Protein AF-0000000068241552 (afdb_homodimer)

pLDDT: mean 83.49, std 14.21, range [24.75, 98.62]

Nearest PDB structures (foldseek):
  8eea-assembly1_E  TM=7.775E-01  e=1.027E-24  Escherichia coli
  8eea-assembly1_F  TM=7.268E-01  e=2.045E-23  Escherichia coli
  8ee4-assembly1_D  TM=7.619E-01  e=1.654E-21  Escherichia coli
  8sux-assembly1_A  TM=8.038E-01  e=1.633E-20  Escherichia coli
  8ee4-assembly1_F  TM=7.574E-01  e=4.624E-21  Escherichia coli

Foldseek 3Di:
DPPPPDQDPVLVVLVVVLVVLDLLSLQVNLVCLCVCPRHHNDNVSSLVSLVSNLVQQLPKFKDWAKKWKDQFALANTEIDGAFPAQFFAEEEDPPLCLVVVLVLVLQLLLLLLVCLLPPPDPDTDDDLNRGHPPDPQQKIKMKTWMDINNPDIFIWIDMDHDPPGPDDDDIDCPRSNSVSVSQNVSCVSVVNQGFDAQEAEAEPCLLPQDDPVVLVVLLVVDQDDLQDLSLLSPCRHPSPCLQSSLSNNLVVLQVLLVVLVVQLDCPPVNLVVLCVPDVDPVVSVVVNVVSNDVSPDDPRVVVNVLSVVLLVLLQVLLCLLVVQWRDWDFDPPPHTFIWTQGPNDIGTLSPDASVSNSSSSVRSSLSSSLCSRRVNDPRSLQGHYEYEYEAQCPPHDLVSLQCVVVSSCVSRVRYRYYYYHPALNNQQQDFQSSYWYWDDDPSHTYTDGDPDTNHPHDSQSSCVVRVHHPDDPLDDPVLVVLVVVLLVCLLLVNCPPPVSVVSQVVNCVSVDDDDPVSSVVSNVNNVVVVVVDDVPPPPD/DPPPPDQDPVLVVLVVVLVVLDLLSLQVNLVCLCVCPRHHNDNVSSVVSLVSNLVQQLPKFKDWAKKWKDQFALANTEIDGAFPAQFFAEEEDPPLCLVVVLVLVLQLLLLLLVCLLPPPDPDTDDDQNRGHPPDPQQKIKMKTWMDINNPDIFIWIDMDHDPPGPDDDDIDCVRSSSVSVSQNVSCVSVVNQGFDAQEAEAEPCLLPQDDPVVLVVLLVVDQDDLQDLSLLSPCRHPSPCLQSSLSNNLVVLQVLLVVLVVQQDCDPVNLVVLVVPDVDPVVSVVVNVVSNVVSPDDPRVVVNVLSVVLLVLLQVLLCLLVVQWRDWDFDPPPHTFIWTQGPNDIDTLSPDASVSNSSSSVRSSLSSSLCSRRVNDPRSLQGHYEYEYEAQCPPHDLVSLQCVVVSSCVSRVRYRYYYYHPALNNQQQDFQSSYWYWDDDPSHTYTDGDPDTNHPHDSQSSCVVNVHHPDDPLDDPVLVVLVVVLLVCLLLVNCPPPVSVVSQVVNVVSVDDDDPVSSVVSNVNNVVVVVVDDPPPPPD

Secondary structure (DSSP, 8-state):
--------HHHHHHHHHHHTT-HHHHHHHHHHHHH-SSS---HHHHHHHHHHHHHHHHTPPEEEEEEEEEEETTEEEEEEE--SSSEEEEE-STTSSHHHHHHHHHHHHHHHHHHHHSTT-------GGGB-TT-SSSEEEEEEEEEETTTEEEEEEEEEE-TT-SSPPPPB-HHHHHHHHHHHHHHHHTTT-SPPPEEEEE-GGGG----HHHHHHHHHH----TT-GGGGTTTTT-STTHHHHHHHHHHHHHHHHHHHHHHHS--HHHHHHHHHH---HHHHHHHHHHHHHHHH-SSHHHHHHHHHHHHHHHHHHHHHHSTTEEEEEEE-SSS-EEEEEETTEEEEGGGS-HHHHHHHHHHHHHHHHHHHH-TTSSSGGG--EEEEES-TTTT--HHHHTTHHHHHHHHSTTEEEEEE---HHHHTTS-GGGEEEEEEETTEEEEE--SS--TTS-HHHHHHHTT--SS-S-S-HHHHHHHHHHHHHHHTT-TTSHHHHHHHHHHHTTT----HHHHHHHHHHHHTHHHHS-GGGS--/--------HHHHHHHHHHHTT-HHHHHHHHHHHHH-SSS---HHHHHHHHHHHHHHHHTPPEEEEEEEEEEETTEEEEEEE--SSSEEEEE-STTSSHHHHHHHHHHHHHHHHHHHHSTT-------GGGB-TT-SSSEEEEEEEEEETTTEEEEEEEEEE-TT-SSPPPPB-HHHHHHHHHHHHHHHHTTT-SPPPEEEEE-GGGG----HHHHHHHHHH----TT-GGGGTTTTT-GGGHHHHHHHHHHHHHHHHHHHHHHHS--HHHHHHHHHH---HHHHHHHHHHHHHHHH-STHHHHHHHHHHHHHHHHHHHHHHSTTEEEEEEE-SSS-EEEEEETTEEEEGGGS-HHHHHHHHHHHHHHHHHHHH-TTSSSGGG--EEEEES-TTTT--HHHHTTHHHHHHHHSTTEEEEEE---HHHHTTS-GGGEEEEEEETTEEEEE--SS--TTS-HHHHHHHTT--SS-S-S-HHHHHHHHHHHHHHHTT-TTSHHHHHHHHHHHTTT----HHHHHHHHHHHHTHHHHS-GGGS--

Solvent-accessible surface area (backbone atoms only — not comparable to full-atom values): 56790 Å² total; per-residue (Å²): 131,81,71,78,80,76,73,53,66,72,54,53,49,32,49,52,40,25,75,73,64,37,58,69,31,19,44,52,47,16,48,28,15,58,71,34,79,82,35,73,62,31,65,67,62,13,48,55,32,35,49,54,41,32,61,50,55,53,73,37,48,49,40,71,45,37,40,38,35,34,14,39,39,91,35,56,43,38,60,47,68,56,33,94,54,52,47,25,37,35,36,57,59,82,67,67,43,63,66,56,55,54,50,56,52,42,54,55,48,47,42,37,49,47,22,47,66,37,78,87,60,83,73,74,91,78,58,77,79,44,35,18,85,83,36,84,78,43,39,22,38,45,33,38,34,37,26,39,64,87,75,43,76,39,48,34,32,49,51,50,67,47,88,86,53,89,74,80,73,78,54,43,54,62,48,39,50,49,53,17,46,49,55,45,52,31,19,60,71,50,74,68,45,48,47,50,68,44,57,36,31,37,44,68,56,43,62,54,83,70,45,64,69,57,34,54,52,46,31,74,71,48,76,65,65,84,82,44,47,60,56,37,53,53,68,27,70,44,30,76,51,42,46,41,53,40,53,29,44,52,47,52,51,50,50,53,51,49,49,50,47,52,54,59,42,73,46,69,62,52,47,46,50,41,49,71,70,41,88,49,69,70,57,42,50,50,47,50,45,46,50,34,46,68,64,55,52,85,83,56,54,64,54,44,54,48,50,52,49,51,52,48,53,42,48,51,54,45,28,70,75,39,72,62,39,76,46,74,45,77,36,61,75,95,51,78,42,51,30,28,32,41,86,88,38,80,38,49,54,68,71,49,34,68,34,56,39,39,50,45,36,52,51,46,35,55,43,49,26,28,41,40,21,17,71,64,45,93,55,24,50,61,40,32,13,41,39,36,32,40,45,71,51,63,68,40,36,62,65,50,32,42,40,48,68,59,52,49,44,68,61,31,62,45,36,33,36,42,33,25,47,63,50,36,50,43,44,14,65,36,43,24,72,27,31,33,36,58,40,80,54,95,81,37,45,45,59,40,55,55,89,65,59,21,26,55,34,43,39,54,54,22,25,48,76,69,74,28,71,51,41,46,84,77,59,51,72,68,52,51,51,48,51,52,50,47,51,51,35,26,32,69,59,40,56,84,40,69,67,42,45,52,50,49,50,58,46,41,72,73,54,40,69,81,52,67,68,56,52,52,49,27,44,47,43,26,74,43,27,84,75,67,55,67,80,68,66,70,81,114,131,81,71,77,80,76,74,52,66,72,55,54,49,33,50,51,40,25,74,72,63,37,58,70,30,18,44,51,48,16,47,28,16,57,70,33,79,81,34,73,62,32,64,68,62,14,49,54,32,34,49,56,39,32,60,50,55,52,74,36,49,50,41,70,45,36,39,38,36,32,14,39,37,92,35,55,41,37,59,47,68,56,32,95,53,51,48,26,36,36,36,57,59,81,68,65,44,63,66,56,54,53,49,56,53,42,53,56,50,46,42,35,48,46,23,48,66,38,78,86,59,84,72,73,92,80,58,77,80,44,36,18,86,81,37,82,78,43,41,20,38,44,33,40,33,35,28,39,64,86,74,42,77,41,48,33,32,48,50,50,67,48,88,85,53,90,74,79,72,77,56,44,54,64,47,38,49,49,52,16,47,49,52,44,52,29,19,60,72,51,73,67,46,47,47,49,68,44,57,36,33,36,45,67,58,43,61,55,83,70,44,65,68,56,34,52,51,47,31,73,71,48,76,65,68,84,81,45,46,58,57,38,50,54,66,28,70,42,30,75,50,39,46,40,52,40,52,29,43,52,47,53,51,51,50,52,51,48,49,51,47,52,55,61,41,73,44,68,62,51,46,46,50,41,50,69,69,41,87,49,68,69,56,43,51,51,48,51,46,47,51,37,47,66,64,56,56,70,90,54,54,64,54,44,52,49,50,53,50,51,52,49,54,40,48,50,54,43,29,70,76,41,71,62,40,76,46,77,46,78,36,61,76,93,51,79,42,51,28,29,32,42,89,89,37,80,39,49,53,69,73,46,32,68,32,55,39,40,50,46,38,52,51,46,37,55,41,50,25,28,42,41,22,17,72,66,45,92,56,24,49,62,41,33,13,41,40,36,34,40,44,72,53,63,70,41,37,61,67,51,32,40,40,47,67,60,51,48,45,66,60,30,62,45,36,34,37,44,32,26,46,62,50,35,49,42,44,14,65,36,42,24,73,27,32,33,35,60,40,78,56,95,82,37,46,44,60,42,52,53,90,65,57,21,26,56,32,43,39,56,55,22,25,48,75,69,73,28,71,52,40,46,85,77,59,51,70,66,54,50,50,48,50,52,49,47,52,51,35,26,32,70,58,39,55,83,39,69,65,42,46,50,51,47,50,58,47,42,70,73,55,38,68,80,54,65,68,55,52,50,48,26,44,49,43,26,74,45,29,86,76,66,55,67,79,69,66,70,81,113

Organism: Vibrio cholerae serotype O1 (strain ATCC 39315 / El Tor Inaba N16961) (NCBI:txid243277)

InterPro domains:
  IPR003593 AAA+ ATPase domain [SM00382] (84-441)
  IPR003959 ATPase, AAA-type, core [PF13304] (88-427)
  IPR027417 P-loop containing nucleoside triphosphate hydrolase [G3DSA:3.40.50.300] (61-441)
  IPR027417 P-loop containing nucleoside triphosphate hydrolase [SSF52540] (63-432)

Radius of gyration: 35.47 Å; Cα contacts (8 Å, |Δi|>4): 1833; chains: 2; bounding box: 105×118×108 Å

Structure (mmCIF, N/CA/C/O backbone):
data_AF-0000000068241552-model_v1
#
loop_
_entity.id
_entity.type
_entity.pdbx_description
1 polymer 'AAA+ ATPase domain-containing protein'
#
loop_
_atom_site.group_PDB
_atom_site.id
_atom_site.type_symbol
_atom_site.label_atom_id
_atom_site.label_alt_id
_atom_site.label_comp_id
_atom_site.label_asym_id
_atom_site.label_entity_id
_atom_site.label_seq_id
_atom_site.pdbx_PDB_ins_code
_atom_site.Cartn_x
_atom_site.Cartn_y
_atom_site.Cartn_z
_atom_site.occupancy
_atom_site.B_iso_or_equiv
_atom_site.auth_seq_id
_atom_site.auth_comp_id
_atom_site.auth_asym_id
_atom_site.auth_atom_id
_atom_site.pdbx_PDB_model_num
ATOM 1 N N . MET A 1 1 ? -29.703 69.188 13.625 1 28.03 1 MET A N 1
ATOM 2 C CA . MET A 1 1 ? -28.984 68.438 14.656 1 28.03 1 MET A CA 1
ATOM 3 C C . MET A 1 1 ? -29.016 66.938 14.367 1 28.03 1 MET A C 1
ATOM 5 O O . MET A 1 1 ? -30.078 66.375 14.383 1 28.03 1 MET A O 1
ATOM 9 N N . ASN A 1 2 ? -28.297 66.438 13.312 1 33.72 2 ASN A N 1
ATOM 10 C CA . ASN A 1 2 ? -28.234 65.062 12.82 1 33.72 2 ASN A CA 1
ATOM 11 C C . ASN A 1 2 ? -28.031 64.062 13.953 1 33.72 2 ASN A C 1
ATOM 13 O O . ASN A 1 2 ? -27.141 64.25 14.781 1 33.72 2 ASN A O 1
ATOM 17 N N . GLU A 1 3 ? -29.078 63.562 14.508 1 40.28 3 GLU A N 1
ATOM 18 C CA . GLU A 1 3 ? -29.094 62.625 15.617 1 40.28 3 GLU A CA 1
ATOM 19 C C . GLU A 1 3 ? -27.953 61.594 15.484 1 40.28 3 GLU A C 1
ATOM 21 O O . GLU A 1 3 ? -27.75 61.031 14.406 1 40.28 3 GLU A O 1
ATOM 26 N N . PRO A 1 4 ? -26.859 61.688 16.25 1 45.22 4 PRO A N 1
ATOM 27 C CA . PRO A 1 4 ? -25.781 60.719 16.203 1 45.22 4 PRO A CA 1
ATOM 28 C C . PRO A 1 4 ? -26.297 59.281 16.062 1 45.22 4 PRO A C 1
ATOM 30 O O . PRO A 1 4 ? -27.281 58.906 16.688 1 45.22 4 PRO A O 1
ATOM 33 N N . THR A 1 5 ? -26.391 58.688 14.922 1 53.47 5 THR A N 1
ATOM 34 C CA . THR A 1 5 ? -26.812 57.344 14.547 1 53.47 5 THR A CA 1
ATOM 35 C C . THR A 1 5 ? -26.469 56.344 15.641 1 53.47 5 THR A C 1
ATOM 37 O O . THR A 1 5 ? -25.281 56.188 15.977 1 53.47 5 THR A O 1
ATOM 40 N N . ARG A 1 6 ? -27.281 56.031 16.641 1 70.44 6 ARG A N 1
ATOM 41 C CA . ARG A 1 6 ? -27.172 55.125 17.781 1 70.44 6 ARG A CA 1
ATOM 42 C C . ARG A 1 6 ? -26.688 53.75 17.344 1 70.44 6 ARG A C 1
ATOM 44 O O . ARG A 1 6 ? -27.297 53.125 16.484 1 70.44 6 ARG A O 1
ATOM 51 N N . ILE A 1 7 ? -25.453 53.375 17.641 1 81.19 7 ILE A N 1
ATOM 52 C CA . ILE A 1 7 ? -24.875 52.062 17.391 1 81.19 7 ILE A CA 1
ATOM 53 C C . ILE A 1 7 ? -25.703 51 18.094 1 81.19 7 ILE A C 1
ATOM 55 O O . ILE A 1 7 ? -25.984 51.094 19.281 1 81.19 7 ILE A O 1
ATOM 59 N N . PRO A 1 8 ? -26.328 50.156 17.328 1 87.75 8 PRO A N 1
ATOM 60 C CA . PRO A 1 8 ? -27.109 49.031 17.922 1 87.75 8 PRO A CA 1
ATOM 61 C C . PRO A 1 8 ? -26.359 48.344 19.047 1 87.75 8 PRO A C 1
ATOM 63 O O . PRO A 1 8 ? -25.141 48.312 19.062 1 87.75 8 PRO A O 1
ATOM 66 N N . LYS A 1 9 ? -27.141 47.781 19.953 1 88.62 9 LYS A N 1
ATOM 67 C CA . LYS A 1 9 ? -26.594 47.125 21.141 1 88.62 9 LYS A CA 1
ATOM 68 C C . LYS A 1 9 ? -25.672 45.969 20.766 1 88.62 9 LYS A C 1
ATOM 70 O O . LYS A 1 9 ? -24.609 45.781 21.375 1 88.62 9 LYS A O 1
ATOM 75 N N . TYR A 1 10 ? -26.062 45.188 19.781 1 88 10 TYR A N 1
ATOM 76 C CA . TYR A 1 10 ? -25.25 44.031 19.375 1 88 10 TYR A CA 1
ATOM 77 C C . TYR A 1 10 ? -23.891 44.5 18.859 1 88 10 TYR A C 1
ATOM 79 O O . TYR A 1 10 ? -22.891 43.812 19.047 1 88 10 TYR A O 1
ATOM 87 N N . VAL A 1 11 ? -23.828 45.625 18.266 1 90.06 11 VAL A N 1
ATOM 88 C CA . VAL A 1 11 ? -22.578 46.188 17.75 1 90.06 11 VAL A CA 1
ATOM 89 C C . VAL A 1 11 ? -21.703 46.656 18.891 1 90.06 11 VAL A C 1
ATOM 91 O O . VAL A 1 11 ? -20.484 46.438 18.891 1 90.06 11 VAL A O 1
ATOM 94 N N . LYS A 1 12 ? -22.328 47.344 19.859 1 90.19 12 LYS A N 1
ATOM 95 C CA . LYS A 1 12 ? -21.578 47.781 21.031 1 90.19 12 LYS A CA 1
ATOM 96 C C . LYS A 1 12 ? -20.984 46.594 21.781 1 90.19 12 LYS A C 1
ATOM 98 O O . LYS A 1 12 ? -19.859 46.688 22.281 1 90.19 12 LYS A O 1
ATOM 103 N N . ASP A 1 13 ? -21.75 45.594 21.797 1 91.06 13 ASP A N 1
ATOM 104 C CA . ASP A 1 13 ? -21.266 44.375 22.453 1 91.06 13 ASP A CA 1
ATOM 105 C C . ASP A 1 13 ? -20.062 43.812 21.719 1 91.06 13 ASP A C 1
ATOM 107 O O . ASP A 1 13 ? -19.094 43.375 22.344 1 91.06 13 ASP A O 1
ATOM 111 N N . LYS A 1 14 ? -20.125 43.719 20.406 1 90.5 14 LYS A N 1
ATOM 112 C CA . LYS A 1 14 ? -19.016 43.219 19.594 1 90.5 14 LYS A CA 1
ATOM 113 C C . LYS A 1 14 ? -17.766 44.062 19.766 1 90.5 14 LYS A C 1
ATOM 115 O O . LYS A 1 14 ? -16.656 43.562 19.812 1 90.5 14 LYS A O 1
ATOM 120 N N . ILE A 1 15 ? -17.984 45.375 19.906 1 90.62 15 ILE A N 1
ATOM 121 C CA . ILE A 1 15 ? -16.875 46.281 20.094 1 90.62 15 ILE A CA 1
ATOM 122 C C . ILE A 1 15 ? -16.234 46.062 21.453 1 90.62 15 ILE A C 1
ATOM 124 O O . ILE A 1 15 ? -15 46.031 21.578 1 90.62 15 ILE A O 1
ATOM 128 N N . ARG A 1 16 ? -17.062 45.812 22.438 1 91.25 16 ARG A N 1
ATOM 129 C CA . ARG A 1 16 ? -16.562 45.531 23.781 1 91.25 16 ARG A CA 1
ATOM 130 C C . ARG A 1 16 ? -15.758 44.219 23.797 1 91.25 16 ARG A C 1
ATOM 132 O O . ARG A 1 16 ? -14.664 44.188 24.359 1 91.25 16 ARG A O 1
ATOM 139 N N . GLN A 1 17 ? -16.281 43.25 23.188 1 89.5 17 GLN A N 1
ATOM 140 C CA . GLN A 1 17 ? -15.602 41.938 23.125 1 89.5 17 GLN A CA 1
ATOM 141 C C . GLN A 1 17 ? -14.297 42.031 22.344 1 89.5 17 GLN A C 1
ATOM 143 O O . GLN A 1 17 ? -13.305 41.406 22.688 1 89.5 17 GLN A O 1
ATOM 148 N N . ALA A 1 18 ? -14.273 42.75 21.344 1 90.56 18 ALA A N 1
ATOM 149 C CA . ALA A 1 18 ? -13.07 42.969 20.547 1 90.56 18 ALA A CA 1
ATOM 150 C C . ALA A 1 18 ? -11.977 43.656 21.375 1 90.56 18 ALA A C 1
ATOM 152 O O . ALA A 1 18 ? -10.805 43.281 21.297 1 90.56 18 ALA A O 1
ATOM 153 N N . LYS A 1 19 ? -12.43 44.594 22.188 1 88.75 19 LYS A N 1
ATOM 154 C CA . LYS A 1 19 ? -11.477 45.312 23.031 1 88.75 19 LYS A CA 1
ATOM 155 C C . LYS A 1 19 ? -10.93 44.406 24.125 1 88.75 19 LYS A C 1
ATOM 157 O O . LYS A 1 19 ? -9.82 44.625 24.625 1 88.75 19 LYS A O 1
ATOM 162 N N . GLN A 1 20 ? -11.695 43.344 24.391 1 88 20 GLN A N 1
ATOM 163 C CA . GLN A 1 20 ? -11.273 42.375 25.406 1 88 20 GLN A CA 1
ATOM 164 C C . GLN A 1 20 ? -10.398 41.281 24.797 1 88 20 GLN A C 1
ATOM 166 O O . GLN A 1 20 ? -9.945 40.375 25.5 1 88 20 GLN A O 1
ATOM 171 N N . GLY A 1 21 ? -10.266 41.312 23.5 1 81.62 21 GLY A N 1
ATOM 172 C CA . GLY A 1 21 ? -9.305 40.406 22.875 1 81.62 21 GLY A CA 1
ATOM 173 C C . GLY A 1 21 ? -9.961 39.25 22.109 1 81.62 21 GLY A C 1
ATOM 174 O O . GLY A 1 21 ? -9.281 38.344 21.656 1 81.62 21 GLY A O 1
ATOM 175 N N . ASP A 1 22 ? -11.258 39.312 21.953 1 85.38 22 ASP A N 1
ATOM 176 C CA . ASP A 1 22 ? -11.953 38.281 21.203 1 85.38 22 ASP A CA 1
ATOM 177 C C . ASP A 1 22 ? -11.648 38.375 19.703 1 85.38 22 ASP A C 1
ATOM 179 O O . ASP A 1 22 ? -11.914 39.406 19.078 1 85.38 22 ASP A O 1
ATOM 183 N N . LEU A 1 23 ? -11.18 37.344 19.156 1 88.44 23 LEU A N 1
ATOM 184 C CA . LEU A 1 23 ? -10.703 37.312 17.781 1 88.44 23 LEU A CA 1
ATOM 185 C C . LEU A 1 23 ? -11.859 37.5 16.797 1 88.44 23 LEU A C 1
ATOM 187 O O . LEU A 1 23 ? -11.773 38.312 15.883 1 88.44 23 LEU A O 1
ATOM 191 N N . TYR A 1 24 ? -12.891 36.781 17 1 87.19 24 TYR A N 1
ATOM 192 C CA . TYR A 1 24 ? -14.031 36.844 16.078 1 87.19 24 TYR A CA 1
ATOM 193 C C . TYR A 1 24 ? -14.68 38.219 16.094 1 87.19 24 TYR A C 1
ATOM 195 O O . TYR A 1 24 ? -15.023 38.75 15.047 1 87.19 24 TYR A O 1
ATOM 203 N N . SER A 1 25 ? -14.82 38.781 17.219 1 87.88 25 SER A N 1
ATOM 204 C CA . SER A 1 25 ? -15.414 40.094 17.344 1 87.88 25 SER A CA 1
ATOM 205 C C . SER A 1 25 ? -14.523 41.188 16.734 1 87.88 25 SER A C 1
ATOM 207 O O . SER A 1 25 ? -15.016 42.125 16.109 1 87.88 25 SER A O 1
ATOM 209 N N . SER A 1 26 ? -13.258 40.969 17 1 90.81 26 SER A N 1
ATOM 210 C CA . SER A 1 26 ? -12.328 41.938 16.406 1 90.81 26 SER A CA 1
ATOM 211 C C . SER A 1 26 ? -12.461 41.969 14.883 1 90.81 26 SER A C 1
ATOM 213 O O . SER A 1 26 ? -12.477 43.031 14.273 1 90.81 26 SER A O 1
ATOM 215 N N . PHE A 1 27 ? -12.57 40.875 14.344 1 92.75 27 PHE A N 1
ATOM 216 C CA . PHE A 1 27 ? -12.711 40.781 12.898 1 92.75 27 PHE A CA 1
ATOM 217 C C . PHE A 1 27 ? -14.047 41.344 12.445 1 92.75 27 PHE A C 1
ATOM 219 O O . PHE A 1 27 ? -14.109 42.094 11.461 1 92.75 27 PHE A O 1
ATOM 226 N N . THR A 1 28 ? -15.078 41 13.172 1 90.56 28 THR A N 1
ATOM 227 C CA . THR A 1 28 ? -16.406 41.469 12.82 1 90.56 28 THR A CA 1
ATOM 228 C C . THR A 1 28 ? -16.469 43 12.859 1 90.56 28 THR A C 1
ATOM 230 O O . THR A 1 28 ? -17.031 43.625 11.961 1 90.56 28 THR A O 1
ATOM 233 N N . VAL A 1 29 ? -15.898 43.562 13.805 1 91.81 29 VAL A N 1
ATOM 234 C CA . VAL A 1 29 ? -15.891 45 13.953 1 91.81 29 VAL A CA 1
ATOM 235 C C . VAL A 1 29 ? -15.07 45.625 12.828 1 91.81 29 VAL A C 1
ATOM 237 O O . VAL A 1 29 ? -15.438 46.688 12.289 1 91.81 29 VAL A O 1
ATOM 240 N N . SER A 1 30 ? -13.969 44.969 12.578 1 93.19 30 SER A N 1
ATOM 241 C CA . SER A 1 30 ? -13.164 45.438 11.461 1 93.19 30 SER A CA 1
ATOM 242 C C . SER A 1 30 ? -13.984 45.5 10.18 1 93.19 30 SER A C 1
ATOM 244 O O . SER A 1 30 ? -13.875 46.438 9.398 1 93.19 30 SER A O 1
ATOM 246 N N . GLU A 1 31 ? -14.742 44.5 9.984 1 90.69 31 GLU A N 1
ATOM 247 C CA . GLU A 1 31 ? -15.57 44.438 8.789 1 90.69 31 GLU A CA 1
ATOM 248 C C . GLU A 1 31 ? -16.672 45.5 8.82 1 90.69 31 GLU A C 1
ATOM 250 O O . GLU A 1 31 ? -17.031 46.062 7.785 1 90.69 31 GLU A O 1
ATOM 255 N N . TYR A 1 32 ? -17.188 45.781 9.961 1 90.5 32 TYR A N 1
ATOM 256 C CA . TYR A 1 32 ? -18.203 46.844 10.109 1 90.5 32 TYR A CA 1
ATOM 257 C C . TYR A 1 32 ? -17.672 48.188 9.641 1 90.5 32 TYR A C 1
ATOM 259 O O . TYR A 1 32 ? -18.359 48.906 8.93 1 90.5 32 TYR A O 1
ATOM 267 N N . TYR A 1 33 ? -16.484 48.438 10.047 1 91.25 33 TYR A N 1
ATOM 268 C CA . TYR A 1 33 ? -15.867 49.719 9.688 1 91.25 33 TYR A CA 1
ATOM 269 C C . TYR A 1 33 ? -15.5 49.75 8.211 1 91.25 33 TYR A C 1
ATOM 271 O O . TYR A 1 33 ? -15.547 50.781 7.57 1 91.25 33 TYR A O 1
ATOM 279 N N . TYR A 1 34 ? -15.188 48.562 7.738 1 90.38 34 TYR A N 1
ATOM 280 C CA . TYR A 1 34 ? -14.75 48.5 6.352 1 90.38 34 TYR A CA 1
ATOM 281 C C . TYR A 1 34 ? -15.922 48.656 5.395 1 90.38 34 TYR A C 1
ATOM 283 O O . TYR A 1 34 ? -15.844 49.438 4.438 1 90.38 34 TYR A O 1
ATOM 291 N N . ASP A 1 35 ? -16.953 47.969 5.648 1 88.94 35 ASP A N 1
ATOM 292 C CA . ASP A 1 35 ? -18.109 47.969 4.762 1 88.94 35 ASP A CA 1
ATOM 293 C C . ASP A 1 35 ? -18.938 49.25 4.941 1 88.94 35 ASP A C 1
ATOM 295 O O . ASP A 1 35 ? -19.594 49.719 4 1 88.94 35 ASP A O 1
ATOM 299 N N . GLY A 1 36 ? -19.078 49.75 6.078 1 85.56 36 GLY A N 1
ATOM 300 C CA . GLY A 1 36 ? -19.812 51 6.352 1 85.56 36 GLY A CA 1
ATOM 301 C C . GLY A 1 36 ? -21.312 50.781 6.422 1 85.56 36 GLY A C 1
ATOM 302 O O . GLY A 1 36 ? -22.078 51.75 6.328 1 85.56 36 GLY A O 1
ATOM 303 N N . GLU A 1 37 ? -21.688 49.625 6.504 1 84.19 37 GLU A N 1
ATOM 304 C CA . GLU A 1 37 ? -23.125 49.344 6.539 1 84.19 37 GLU A CA 1
ATOM 305 C C . GLU A 1 37 ? -23.672 49.469 7.953 1 84.19 37 GLU A C 1
ATOM 307 O O . GLU A 1 37 ? -24.766 50.031 8.148 1 84.19 37 GLU A O 1
ATOM 312 N N . VAL A 1 38 ? -22.906 48.969 8.883 1 86.94 38 VAL A N 1
ATOM 313 C CA . VAL A 1 38 ? -23.344 48.938 10.281 1 86.94 38 VAL A CA 1
ATOM 314 C C . VAL A 1 38 ? -22.766 50.125 11.031 1 86.94 38 VAL A C 1
ATOM 316 O O . VAL A 1 38 ? -23.453 50.75 11.844 1 86.94 38 VAL A O 1
ATOM 319 N N . LEU A 1 39 ? -21.469 50.438 10.695 1 89.12 39 LEU A N 1
ATOM 320 C CA . LEU A 1 39 ? -20.75 51.594 11.227 1 89.12 39 LEU A CA 1
ATOM 321 C C . LEU A 1 39 ? -20.281 52.5 10.102 1 89.12 39 LEU A C 1
ATOM 323 O O . LEU A 1 39 ? -20.188 52.094 8.945 1 89.12 39 LEU A O 1
ATOM 327 N N . GLU A 1 40 ? -20.109 53.719 10.453 1 90.62 40 GLU A N 1
ATOM 328 C CA . GLU A 1 40 ? -19.547 54.625 9.453 1 90.62 40 GLU A CA 1
ATOM 329 C C . GLU A 1 40 ? -18.188 54.125 8.969 1 90.62 40 GLU A C 1
ATOM 331 O O . GLU A 1 40 ? -17.344 53.719 9.781 1 90.62 40 GLU A O 1
ATOM 336 N N . ARG A 1 41 ? -18.094 54.094 7.691 1 91.25 41 ARG A N 1
ATOM 337 C CA . ARG A 1 41 ? -16.859 53.594 7.09 1 91.25 41 ARG A CA 1
ATOM 338 C C . ARG A 1 41 ? -15.648 54.344 7.625 1 91.25 41 ARG A C 1
ATOM 340 O O . ARG A 1 41 ? -15.609 55.594 7.586 1 91.25 41 ARG A O 1
ATOM 347 N N . ASP A 1 42 ? -14.75 53.688 8.219 1 92.75 42 ASP A N 1
ATOM 348 C CA . ASP A 1 42 ? -13.492 54.188 8.758 1 92.75 42 ASP A CA 1
ATOM 349 C C . ASP A 1 42 ? -12.359 53.188 8.539 1 92.75 42 ASP A C 1
ATOM 351 O O . ASP A 1 42 ? -12.156 52.281 9.352 1 92.75 42 ASP A O 1
ATOM 355 N N . ILE A 1 43 ? -11.586 53.438 7.586 1 92.44 43 ILE A N 1
ATOM 356 C CA . ILE A 1 43 ? -10.555 52.5 7.156 1 92.44 43 ILE A CA 1
ATOM 357 C C . ILE A 1 43 ? -9.477 52.375 8.227 1 92.44 43 ILE A C 1
ATOM 359 O O . ILE A 1 43 ? -8.922 51.312 8.453 1 92.44 43 ILE A O 1
ATOM 363 N N . GLU A 1 44 ? -9.242 53.469 8.859 1 92.94 44 GLU A N 1
ATOM 364 C CA . GLU A 1 44 ? -8.211 53.469 9.898 1 92.94 44 GLU A CA 1
ATOM 365 C C . GLU A 1 44 ? -8.617 52.594 11.078 1 92.94 44 GLU A C 1
ATOM 367 O O . GLU A 1 44 ? -7.809 51.812 11.578 1 92.94 44 GLU A O 1
ATOM 372 N N . GLN A 1 45 ? -9.828 52.812 11.484 1 91.75 45 GLN A N 1
ATOM 373 C CA . GLN A 1 45 ? -10.328 52 12.578 1 91.75 45 GLN A CA 1
ATOM 374 C C . GLN A 1 45 ? -10.391 50.531 12.164 1 91.75 45 GLN A C 1
ATOM 376 O O . GLN A 1 45 ? -10.062 49.625 12.961 1 91.75 45 GLN A O 1
ATOM 381 N N . SER A 1 46 ? -10.82 50.25 10.992 1 93.38 46 SER A N 1
ATOM 382 C CA . SER A 1 46 ? -10.867 48.906 10.477 1 93.38 46 SER A CA 1
ATOM 383 C C . SER A 1 46 ? -9.492 48.25 10.523 1 93.38 46 SER A C 1
ATOM 385 O O . SER A 1 46 ? -9.352 47.094 10.992 1 93.38 46 SER A O 1
ATOM 387 N N . GLU A 1 47 ? -8.531 48.938 10.086 1 93.31 47 GLU A N 1
ATOM 388 C CA . GLU A 1 47 ? -7.172 48.406 10.047 1 93.31 47 GLU A CA 1
ATOM 389 C C . GLU A 1 47 ? -6.621 48.188 11.445 1 93.31 47 GLU A C 1
ATOM 391 O O . GLU A 1 47 ? -5.844 47.25 11.672 1 93.31 47 GLU A O 1
ATOM 396 N N . LEU A 1 48 ? -7.055 49 12.328 1 92.81 48 LEU A N 1
ATOM 397 C CA . LEU A 1 48 ? -6.609 48.844 13.703 1 92.81 48 LEU A CA 1
ATOM 398 C C . LEU A 1 48 ? -7.086 47.5 14.273 1 92.81 48 LEU A C 1
ATOM 400 O O . LEU A 1 48 ? -6.297 46.75 14.859 1 92.81 48 LEU A O 1
ATOM 404 N N . TYR A 1 49 ? -8.32 47.219 14.102 1 93.12 49 TYR A N 1
ATOM 405 C CA . TYR A 1 49 ? -8.859 45.969 14.578 1 93.12 49 TYR A CA 1
ATOM 406 C C . TYR A 1 49 ? -8.273 44.781 13.797 1 93.12 49 TYR A C 1
ATOM 408 O O . TYR A 1 49 ? -8 43.719 14.367 1 93.12 49 TYR A O 1
ATOM 416 N N . LEU A 1 50 ? -8.086 44.969 12.57 1 93.62 50 LEU A N 1
ATOM 417 C CA . LEU A 1 50 ? -7.555 43.906 11.719 1 93.62 50 LEU A CA 1
ATOM 418 C C . LEU A 1 50 ? -6.105 43.594 12.078 1 93.62 50 LEU A C 1
ATOM 420 O O . LEU A 1 50 ? -5.672 42.438 11.977 1 93.62 50 LEU A O 1
ATOM 424 N N . ARG A 1 51 ? -5.41 44.562 12.461 1 92.56 51 ARG A N 1
ATOM 425 C CA . ARG A 1 51 ? -4.027 44.344 12.883 1 92.56 51 ARG A CA 1
ATOM 426 C C . ARG A 1 51 ? -3.965 43.438 14.109 1 92.56 51 ARG A C 1
ATOM 428 O O . ARG A 1 51 ? -3.037 42.625 14.25 1 92.56 51 ARG A O 1
ATOM 435 N N . ASN A 1 52 ? -4.949 43.625 14.906 1 89.75 52 ASN A N 1
ATOM 436 C CA . ASN A 1 52 ? -5.035 42.75 16.062 1 89.75 52 ASN A CA 1
ATOM 437 C C . ASN A 1 52 ? -5.309 41.312 15.633 1 89.75 52 ASN A C 1
ATOM 439 O O . ASN A 1 52 ? -4.738 40.375 16.188 1 89.75 52 ASN A O 1
ATOM 443 N N . VAL A 1 53 ? -6.16 41.156 14.711 1 91.69 53 VAL A N 1
ATOM 444 C CA . VAL A 1 53 ? -6.477 39.844 14.164 1 91.69 53 VAL A CA 1
ATOM 445 C C . VAL A 1 53 ? -5.238 39.25 13.516 1 91.69 53 VAL A C 1
ATOM 447 O O . VAL A 1 53 ? -4.902 38.094 13.758 1 91.69 53 VAL A O 1
ATOM 450 N N . SER A 1 54 ? -4.598 40 12.781 1 92.31 54 SER A N 1
ATOM 451 C CA . SER A 1 54 ? -3.408 39.562 12.062 1 92.31 54 SER A CA 1
ATOM 452 C C . SER A 1 54 ? -2.314 39.125 13.023 1 92.31 54 SER A C 1
ATOM 454 O O . SER A 1 54 ? -1.643 38.125 12.789 1 92.31 54 SER A O 1
ATOM 456 N N . ARG A 1 55 ? -2.182 39.812 14.062 1 88.44 55 ARG A N 1
ATOM 457 C CA . ARG A 1 55 ? -1.172 39.5 15.062 1 88.44 55 ARG A CA 1
ATOM 458 C C . ARG A 1 55 ? -1.456 38.125 15.703 1 88.44 55 ARG A C 1
ATOM 460 O O . ARG A 1 55 ? -0.537 37.344 15.938 1 88.44 55 ARG A O 1
ATOM 467 N N . ILE A 1 56 ? -2.658 37.875 15.891 1 87 56 ILE A N 1
ATOM 468 C CA . ILE A 1 56 ? -3.049 36.656 16.547 1 87 56 ILE A CA 1
ATOM 469 C C . ILE A 1 56 ? -2.922 35.469 15.57 1 87 56 ILE A C 1
ATOM 471 O O . ILE A 1 56 ? -2.322 34.438 15.898 1 87 56 ILE A O 1
ATOM 475 N N . ILE A 1 57 ? -3.391 35.656 14.383 1 88.81 57 ILE A N 1
ATOM 476 C CA . ILE A 1 57 ? -3.506 34.562 13.43 1 88.81 57 ILE A CA 1
ATOM 477 C C . ILE A 1 57 ? -2.129 34.219 12.859 1 88.81 57 ILE A C 1
ATOM 479 O O . ILE A 1 57 ? -1.849 33.062 12.539 1 88.81 57 ILE A O 1
ATOM 483 N N . ASN A 1 58 ? -1.259 35.156 12.742 1 85 58 ASN A N 1
ATOM 484 C CA . ASN A 1 58 ? 0.063 34.938 12.156 1 85 58 ASN A CA 1
ATOM 485 C C . ASN A 1 58 ? 0.901 34 13 1 85 58 ASN A C 1
ATOM 487 O O . ASN A 1 58 ? 1.756 33.281 12.469 1 85 58 ASN A O 1
ATOM 491 N N . ASN A 1 59 ? 0.696 33.906 14.242 1 77.56 59 ASN A N 1
ATOM 492 C CA . ASN A 1 59 ? 1.509 33.094 15.133 1 77.56 59 ASN A CA 1
ATOM 493 C C . ASN A 1 59 ? 0.674 32 15.82 1 77.56 59 ASN A C 1
ATOM 495 O O . ASN A 1 59 ? 1.127 31.391 16.781 1 77.56 59 ASN A O 1
ATOM 499 N N . ALA A 1 60 ? -0.438 31.859 15.297 1 82.31 60 ALA A N 1
ATOM 500 C CA . ALA A 1 60 ? -1.333 31 16.062 1 82.31 60 ALA A CA 1
ATOM 501 C C . ALA A 1 60 ? -1.301 29.562 15.516 1 82.31 60 ALA A C 1
ATOM 503 O O . ALA A 1 60 ? -1.239 29.359 14.305 1 82.31 60 ALA A O 1
ATOM 504 N N . LYS A 1 61 ? -1.247 28.688 16.453 1 89 61 LYS A N 1
ATOM 505 C CA . LYS A 1 61 ? -1.352 27.266 16.141 1 89 61 LYS A CA 1
ATOM 506 C C . LYS A 1 61 ? -2.795 26.875 15.844 1 89 61 LYS A C 1
ATOM 508 O O . LYS A 1 61 ? -3.697 27.141 16.641 1 89 61 LYS A O 1
ATOM 513 N N . ILE A 1 62 ? -3.041 26.438 14.633 1 94.06 62 ILE A N 1
ATOM 514 C CA . ILE A 1 62 ? -4.344 25.906 14.273 1 94.06 62 ILE A CA 1
ATOM 515 C C . ILE A 1 62 ? -4.371 24.391 14.523 1 94.06 62 ILE A C 1
ATOM 517 O O . ILE A 1 62 ? -3.445 23.672 14.141 1 94.06 62 ILE A O 1
ATOM 521 N N . ARG A 1 63 ? -5.438 23.922 15.195 1 96.12 63 ARG A N 1
ATOM 522 C CA . ARG A 1 63 ? -5.52 22.5 15.555 1 96.12 63 ARG A CA 1
ATOM 523 C C . ARG A 1 63 ? -6.945 21.984 15.406 1 96.12 63 ARG A C 1
ATOM 525 O O . ARG A 1 63 ? -7.902 22.688 15.75 1 96.12 63 ARG A O 1
ATOM 532 N N . LEU A 1 64 ? -7.035 20.812 14.938 1 97.56 64 LEU A N 1
ATOM 533 C CA . LEU A 1 64 ? -8.32 20.125 14.977 1 97.56 64 LEU A CA 1
ATOM 534 C C . LEU A 1 64 ? -8.625 19.609 16.391 1 97.56 64 LEU A C 1
ATOM 536 O O . LEU A 1 64 ? -7.828 18.875 16.969 1 97.56 64 LEU A O 1
ATOM 540 N N . ARG A 1 65 ? -9.719 19.953 16.859 1 95.81 65 ARG A N 1
ATOM 541 C CA . ARG A 1 65 ? -10.117 19.516 18.188 1 95.81 65 ARG A CA 1
ATOM 542 C C . ARG A 1 65 ? -10.969 18.25 18.125 1 95.81 65 ARG A C 1
ATOM 544 O O . ARG A 1 65 ? -10.656 17.25 18.766 1 95.81 65 ARG A O 1
ATOM 551 N N . ASN A 1 66 ? -12.031 18.391 17.375 1 95.12 66 ASN A N 1
ATOM 552 C CA . ASN A 1 66 ? -12.93 17.234 17.297 1 95.12 66 ASN A CA 1
ATOM 553 C C . ASN A 1 66 ? -13.664 17.203 15.953 1 95.12 66 ASN A C 1
ATOM 555 O O . ASN A 1 66 ? -13.742 18.203 15.258 1 95.12 66 ASN A O 1
ATOM 559 N N . ILE A 1 67 ? -14.062 16.078 15.617 1 97.25 67 ILE A N 1
ATOM 560 C CA . ILE A 1 67 ? -14.969 15.836 14.5 1 97.25 67 ILE A CA 1
ATOM 561 C C . ILE A 1 67 ? -16.109 14.938 14.938 1 97.25 67 ILE A C 1
ATOM 563 O O . ILE A 1 67 ? -15.914 14 15.719 1 97.25 67 ILE A O 1
ATOM 567 N N . SER A 1 68 ? -17.328 15.32 14.602 1 97.31 68 SER A N 1
ATOM 568 C CA . SER A 1 68 ? -18.516 14.531 14.875 1 97.31 68 SER A CA 1
ATOM 569 C C . SER A 1 68 ? -19.203 14.102 13.586 1 97.31 68 SER A C 1
ATOM 571 O O . SER A 1 68 ? -19.469 14.938 12.711 1 97.31 68 SER A O 1
ATOM 573 N N . LEU A 1 69 ? -19.469 12.867 13.5 1 96.56 69 LEU A N 1
ATOM 574 C CA . LEU A 1 69 ? -20.109 12.305 12.32 1 96.56 69 LEU A CA 1
ATOM 575 C C . LEU A 1 69 ? -21.5 11.789 12.656 1 96.56 69 LEU A C 1
ATOM 577 O O . LEU A 1 69 ? -21.703 11.133 13.68 1 96.56 69 LEU A O 1
ATOM 581 N N . TYR A 1 70 ? -22.453 12.156 11.859 1 95.5 70 TYR A N 1
ATOM 582 C CA . TYR A 1 70 ? -23.812 11.664 11.969 1 95.5 70 TYR A CA 1
ATOM 583 C C . TYR A 1 70 ? -24.281 11.031 10.664 1 95.5 70 TYR A C 1
ATOM 585 O O . TYR A 1 70 ? -24.391 11.719 9.641 1 95.5 70 TYR A O 1
ATOM 593 N N . ASP A 1 71 ? -24.531 9.75 10.688 1 94 71 ASP A N 1
ATOM 594 C CA . ASP A 1 71 ? -25 8.969 9.547 1 94 71 ASP A CA 1
ATOM 595 C C . ASP A 1 71 ? -24.062 9.148 8.352 1 94 71 ASP A C 1
ATOM 597 O O . ASP A 1 71 ? -24.516 9.398 7.23 1 94 71 ASP A O 1
ATOM 601 N N . TYR A 1 72 ? -22.859 9.117 8.578 1 94.81 72 TYR A N 1
ATOM 602 C CA . TYR A 1 72 ? -21.828 9.25 7.543 1 94.81 72 TYR A CA 1
ATOM 603 C C . TYR A 1 72 ? -21.203 7.902 7.227 1 94.81 72 TYR A C 1
ATOM 605 O O . TYR A 1 72 ? -20.5 7.328 8.055 1 94.81 72 TYR A O 1
ATOM 613 N N . LYS A 1 73 ? -21.484 7.41 6.059 1 90.81 73 LYS A N 1
ATOM 614 C CA . LYS A 1 73 ? -21 6.105 5.613 1 90.81 73 LYS A CA 1
ATOM 615 C C . LYS A 1 73 ? -21.328 5.023 6.641 1 90.81 73 LYS A C 1
ATOM 617 O O . LYS A 1 73 ? -22.484 4.852 7.031 1 90.81 73 LYS A O 1
ATOM 622 N N . LYS A 1 74 ? -20.344 4.391 7.234 1 87.5 74 LYS A N 1
ATOM 623 C CA . LYS A 1 74 ? -20.625 3.273 8.133 1 87.5 74 LYS A CA 1
ATOM 624 C C . LYS A 1 74 ? -21.016 3.77 9.516 1 87.5 74 LYS A C 1
ATOM 626 O O . LYS A 1 74 ? -21.578 3.016 10.312 1 87.5 74 LYS A O 1
ATOM 631 N N . PHE A 1 75 ? -20.797 5.023 9.797 1 92.56 75 PHE A N 1
ATOM 632 C CA . PHE A 1 75 ? -21 5.531 11.148 1 92.56 75 PHE A CA 1
ATOM 633 C C . PHE A 1 75 ? -22.391 6.133 11.305 1 92.56 75 PHE A C 1
ATOM 635 O O . PHE A 1 75 ? -22.75 7.074 10.594 1 92.56 75 PHE A O 1
ATOM 642 N N . SER A 1 76 ? -23.156 5.574 12.203 1 92.81 76 SER A N 1
ATOM 643 C CA . SER A 1 76 ? -24.391 6.254 12.609 1 92.81 76 SER A CA 1
ATOM 644 C C . SER A 1 76 ? -24.078 7.492 13.445 1 92.81 76 SER A C 1
ATOM 646 O O . SER A 1 76 ? -24.672 8.555 13.234 1 92.81 76 SER A O 1
ATOM 648 N N . LYS A 1 77 ? -23.266 7.289 14.359 1 93.94 77 LYS A N 1
ATOM 649 C CA . LYS A 1 77 ? -22.75 8.367 15.203 1 93.94 77 LYS A CA 1
ATOM 650 C C . LYS A 1 77 ? -21.328 8.086 15.656 1 93.94 77 LYS A C 1
ATOM 652 O O . LYS A 1 77 ? -21.016 6.973 16.094 1 93.94 77 LYS A O 1
ATOM 657 N N . LEU A 1 78 ? -20.453 9.086 15.492 1 95.31 78 LEU A N 1
ATOM 658 C CA . LEU A 1 78 ? -19.062 8.953 15.938 1 95.31 78 LEU A CA 1
ATOM 659 C C . LEU A 1 78 ? -18.484 10.312 16.297 1 95.31 78 LEU A C 1
ATOM 661 O O . LEU A 1 78 ? -18.703 11.297 15.602 1 95.31 78 LEU A O 1
ATOM 665 N N . LYS A 1 79 ? -17.812 10.32 17.406 1 94.94 79 LYS A N 1
ATOM 666 C CA . LYS A 1 79 ? -17.078 11.516 17.797 1 94.94 79 LYS A CA 1
ATOM 667 C C . LYS A 1 79 ? -15.586 11.219 17.953 1 94.94 79 LYS A C 1
ATOM 669 O O . LYS A 1 79 ? -15.203 10.273 18.656 1 94.94 79 LYS A O 1
ATOM 674 N N . PHE A 1 80 ? -14.805 11.922 17.266 1 96.06 80 PHE A N 1
ATOM 675 C CA . PHE A 1 80 ? -13.352 11.828 17.344 1 96.06 80 PHE A CA 1
ATOM 676 C C . PHE A 1 80 ? -12.758 13.078 17.969 1 96.06 80 PHE A C 1
ATOM 678 O O . PHE A 1 80 ? -13.102 14.195 17.578 1 96.06 80 PHE A O 1
ATOM 685 N N . THR A 1 81 ? -11.922 12.906 18.938 1 95.75 81 THR A N 1
ATOM 686 C CA . THR A 1 81 ? -11.188 13.992 19.562 1 95.75 81 THR A CA 1
ATOM 687 C C . THR A 1 81 ? -9.68 13.781 19.406 1 95.75 81 THR A C 1
ATOM 689 O O . THR A 1 81 ? -9.156 12.727 19.75 1 95.75 81 THR A O 1
ATOM 692 N N . SER A 1 82 ? -9.016 14.773 18.953 1 95.38 82 SER A N 1
ATOM 693 C CA . SER A 1 82 ? -7.578 14.68 18.719 1 95.38 82 SER A CA 1
ATOM 694 C C . SER A 1 82 ? -6.812 14.68 20.047 1 95.38 82 SER A C 1
ATOM 696 O O . SER A 1 82 ? -7.324 15.156 21.062 1 95.38 82 SER A O 1
ATOM 698 N N . SER A 1 83 ? -5.621 14.117 20 1 93.31 83 SER A N 1
ATOM 699 C CA . SER A 1 83 ? -4.715 14.148 21.141 1 93.31 83 SER A CA 1
ATOM 700 C C . SER A 1 83 ? -4.215 15.57 21.406 1 93.31 83 SER A C 1
ATOM 702 O O . SER A 1 83 ? -4.242 16.422 20.516 1 93.31 83 SER A O 1
ATOM 704 N N . GLU A 1 84 ? -3.82 15.789 22.625 1 90.75 84 GLU A N 1
ATOM 705 C CA . GLU A 1 84 ? -3.207 17.078 22.953 1 90.75 84 GLU A CA 1
ATOM 706 C C . GLU A 1 84 ? -1.806 17.188 22.359 1 90.75 84 GLU A C 1
ATOM 708 O O . GLU A 1 84 ? -1.304 18.281 22.141 1 90.75 84 GLU A O 1
ATOM 713 N N . LYS A 1 85 ? -1.308 16.031 22.078 1 92.75 85 LYS A N 1
ATOM 714 C CA . LYS A 1 85 ? -0.008 16.016 21.406 1 92.75 85 LYS A CA 1
ATOM 715 C C . LYS A 1 85 ? -0.154 16.281 19.906 1 92.75 85 LYS A C 1
ATOM 717 O O . LYS A 1 85 ? -1.271 16.312 19.391 1 92.75 85 LYS A O 1
ATOM 722 N N . ASN A 1 86 ? 0.877 16.484 19.266 1 93.62 86 ASN A N 1
ATOM 723 C CA . ASN A 1 86 ? 0.857 16.891 17.875 1 93.62 86 ASN A CA 1
ATOM 724 C C . ASN A 1 86 ? 0.364 15.758 16.969 1 93.62 86 ASN A C 1
ATOM 726 O O . ASN A 1 86 ? -0.203 16 15.906 1 93.62 86 ASN A O 1
ATOM 730 N N . THR A 1 87 ? 0.58 14.586 17.422 1 97.5 87 THR A N 1
ATOM 731 C CA . THR A 1 87 ? 0.228 13.469 16.562 1 97.5 87 THR A CA 1
ATOM 732 C C . THR A 1 87 ? -0.884 12.633 17.172 1 97.5 87 THR A C 1
ATOM 734 O O . THR A 1 87 ? -0.87 12.367 18.391 1 97.5 87 THR A O 1
ATOM 737 N N . THR A 1 88 ? -1.859 12.305 16.469 1 98.38 88 THR A N 1
ATOM 738 C CA . THR A 1 88 ? -2.902 11.344 16.812 1 98.38 88 THR A CA 1
ATOM 739 C C . THR A 1 88 ? -2.957 10.211 15.797 1 98.38 88 THR A C 1
ATOM 741 O O . THR A 1 88 ? -2.945 10.453 14.586 1 98.38 88 THR A O 1
ATOM 744 N N . ILE A 1 89 ? -2.996 9.008 16.25 1 98.38 89 ILE A N 1
ATOM 745 C CA . ILE A 1 89 ? -3.008 7.852 15.367 1 98.38 89 ILE A CA 1
ATOM 746 C C . ILE A 1 89 ? -4.316 7.082 15.547 1 98.38 89 ILE A C 1
ATOM 748 O O . ILE A 1 89 ? -4.68 6.715 16.672 1 98.38 89 ILE A O 1
ATOM 752 N N . ILE A 1 90 ? -5.004 6.852 14.508 1 97.81 90 ILE A N 1
ATOM 753 C CA . ILE A 1 90 ? -6.25 6.09 14.492 1 97.81 90 ILE A CA 1
ATOM 754 C C . ILE A 1 90 ? -5.973 4.652 14.062 1 97.81 90 ILE A C 1
ATOM 756 O O . ILE A 1 90 ? -5.328 4.418 13.039 1 97.81 90 ILE A O 1
ATOM 760 N N . ILE A 1 91 ? -6.402 3.711 14.836 1 96.62 91 ILE A N 1
ATOM 761 C CA . ILE A 1 91 ? -6.25 2.305 14.484 1 96.62 91 ILE A CA 1
ATOM 762 C C . ILE A 1 91 ? -7.602 1.597 14.602 1 96.62 91 ILE A C 1
ATOM 764 O O . ILE A 1 91 ? -8.539 2.127 15.203 1 96.62 91 ILE A O 1
ATOM 768 N N . GLY A 1 92 ? -7.68 0.477 14.008 1 92.12 92 GLY A N 1
ATOM 769 C CA . GLY A 1 92 ? -8.875 -0.346 13.984 1 92.12 92 GLY A CA 1
ATOM 770 C C . GLY A 1 92 ? -8.766 -1.534 13.047 1 92.12 92 GLY A C 1
ATOM 771 O O . GLY A 1 92 ? -7.859 -1.596 12.219 1 92.12 92 GLY A O 1
ATOM 772 N N . ASN A 1 93 ? -9.719 -2.418 13.188 1 84.56 93 ASN A N 1
ATOM 773 C CA . ASN A 1 93 ? -9.727 -3.609 12.344 1 84.56 93 ASN A CA 1
ATOM 774 C C . ASN A 1 93 ? -10.031 -3.262 10.891 1 84.56 93 ASN A C 1
ATOM 776 O O . ASN A 1 93 ? -10.281 -2.102 10.562 1 84.56 93 ASN A O 1
ATOM 780 N N . ASN A 1 94 ? -9.938 -4.25 10.07 1 77.44 94 ASN A N 1
ATOM 781 C CA . ASN A 1 94 ? -10.227 -4.02 8.656 1 77.44 94 ASN A CA 1
ATOM 782 C C . ASN A 1 94 ? -11.672 -3.57 8.438 1 77.44 94 ASN A C 1
ATOM 784 O O . ASN A 1 94 ? -12.602 -4.176 8.977 1 77.44 94 ASN A O 1
ATOM 788 N N . GLY A 1 95 ? -11.797 -2.475 7.742 1 80.56 95 GLY A N 1
ATOM 789 C CA . GLY A 1 95 ? -13.125 -1.964 7.441 1 80.56 95 GLY A CA 1
ATOM 790 C C . GLY A 1 95 ? -13.75 -1.215 8.602 1 80.56 95 GLY A C 1
ATOM 791 O O . GLY A 1 95 ? -14.953 -0.943 8.594 1 80.56 95 GLY A O 1
ATOM 792 N N . SER A 1 96 ? -12.945 -0.892 9.57 1 87.19 96 SER A N 1
ATOM 793 C CA . SER A 1 96 ? -13.492 -0.25 10.758 1 87.19 96 SER A CA 1
ATOM 794 C C . SER A 1 96 ? -13.859 1.205 10.484 1 87.19 96 SER A C 1
ATOM 796 O O . SER A 1 96 ? -14.648 1.802 11.211 1 87.19 96 SER A O 1
ATOM 798 N N . GLY A 1 97 ? -13.227 1.829 9.508 1 91.62 97 GLY A N 1
ATOM 799 C CA . GLY A 1 97 ? -13.602 3.191 9.164 1 91.62 97 GLY A CA 1
ATOM 800 C C . GLY A 1 97 ? -12.469 4.188 9.359 1 91.62 97 GLY A C 1
ATOM 801 O O . GLY A 1 97 ? -12.695 5.398 9.391 1 91.62 97 GLY A O 1
ATOM 802 N N . LYS A 1 98 ? -11.211 3.73 9.484 1 94.44 98 LYS A N 1
ATOM 803 C CA . LYS A 1 98 ? -10.062 4.609 9.664 1 94.44 98 LYS A CA 1
ATOM 804 C C . LYS A 1 98 ? -10 5.668 8.562 1 94.44 98 LYS A C 1
ATOM 806 O O . LYS A 1 98 ? -9.922 6.863 8.859 1 94.44 98 LYS A O 1
ATOM 811 N N . SER A 1 99 ? -10.086 5.219 7.344 1 93.31 99 SER A N 1
ATOM 812 C CA . SER A 1 99 ? -10.031 6.125 6.199 1 93.31 99 SER A CA 1
ATOM 813 C C . SER A 1 99 ? -11.242 7.051 6.172 1 93.31 99 SER A C 1
ATOM 815 O O . SER A 1 99 ? -11.133 8.211 5.777 1 93.31 99 SER A O 1
ATOM 817 N N . THR A 1 100 ? -12.383 6.543 6.602 1 94.44 100 THR A N 1
ATOM 818 C CA . THR A 1 100 ? -13.609 7.328 6.609 1 94.44 100 THR A CA 1
ATOM 819 C C . THR A 1 100 ? -13.477 8.531 7.539 1 94.44 100 THR A C 1
ATOM 821 O O . THR A 1 100 ? -13.914 9.633 7.199 1 94.44 100 THR A O 1
ATOM 824 N N . ILE A 1 101 ? -12.898 8.328 8.664 1 97.06 101 ILE A N 1
ATOM 825 C CA . ILE A 1 101 ? -12.703 9.414 9.617 1 97.06 101 ILE A CA 1
ATOM 826 C C . ILE A 1 101 ? -11.766 10.461 9.016 1 97.06 101 ILE A C 1
ATOM 828 O O . ILE A 1 101 ? -12.062 11.656 9.047 1 97.06 101 ILE A O 1
ATOM 832 N N . LEU A 1 102 ? -10.68 10.047 8.477 1 97 102 LEU A N 1
ATOM 833 C CA . LEU A 1 102 ? -9.727 10.969 7.863 1 97 102 LEU A CA 1
ATOM 834 C C . LEU A 1 102 ? -10.367 11.727 6.711 1 97 102 LEU A C 1
ATOM 836 O O . LEU A 1 102 ? -10.148 12.93 6.559 1 97 102 LEU A O 1
ATOM 840 N N . GLU A 1 103 ? -11.133 11.07 5.957 1 95.19 103 GLU A N 1
ATOM 841 C CA . GLU A 1 103 ? -11.82 11.695 4.832 1 95.19 103 GLU A CA 1
ATOM 842 C C . GLU A 1 103 ? -12.797 12.766 5.312 1 95.19 103 GLU A C 1
ATOM 844 O O . GLU A 1 103 ? -12.922 13.82 4.68 1 95.19 103 GLU A O 1
ATOM 849 N N . SER A 1 104 ? -13.516 12.453 6.316 1 97.12 104 SER A N 1
ATOM 850 C CA . SER A 1 104 ? -14.461 13.43 6.855 1 97.12 104 SER A CA 1
ATOM 851 C C . SER A 1 104 ? -13.75 14.695 7.32 1 97.12 104 SER A C 1
ATOM 853 O O . SER A 1 104 ? -14.211 15.805 7.066 1 97.12 104 SER A O 1
ATOM 855 N N . ILE A 1 105 ? -12.633 14.523 8.016 1 97.88 105 ILE A N 1
ATOM 856 C CA . ILE A 1 105 ? -11.836 15.672 8.43 1 97.88 105 ILE A CA 1
ATOM 857 C C . ILE A 1 105 ? -11.359 16.438 7.207 1 97.88 105 ILE A C 1
ATOM 859 O O . ILE A 1 105 ? -11.43 17.672 7.176 1 97.88 105 ILE A O 1
ATOM 863 N N . SER A 1 106 ? -10.914 15.703 6.246 1 97.06 106 SER A N 1
ATOM 864 C CA . SER A 1 106 ? -10.383 16.312 5.031 1 97.06 106 SER A CA 1
ATOM 865 C C . SER A 1 106 ? -11.43 17.172 4.34 1 97.06 106 SER A C 1
ATOM 867 O O . SER A 1 106 ? -11.094 18.219 3.768 1 97.06 106 SER A O 1
ATOM 869 N N . LYS A 1 107 ? -12.633 16.797 4.336 1 96.19 107 LYS A N 1
ATOM 870 C CA . LYS A 1 107 ? -13.703 17.562 3.697 1 96.19 107 LYS A CA 1
ATOM 871 C C . LYS A 1 107 ? -13.859 18.938 4.355 1 96.19 107 LYS A C 1
ATOM 873 O O . LYS A 1 107 ? -14.031 19.938 3.668 1 96.19 107 LYS A O 1
ATOM 878 N N . CYS A 1 108 ? -13.836 18.938 5.633 1 97.12 108 CYS A N 1
ATOM 879 C CA . CYS A 1 108 ? -13.961 20.188 6.359 1 97.12 108 CYS A CA 1
ATOM 880 C C . CYS A 1 108 ? -12.75 21.094 6.125 1 97.12 108 CYS A C 1
ATOM 882 O O . CYS A 1 108 ? -12.891 22.281 5.887 1 97.12 108 CYS A O 1
ATOM 884 N N . LEU A 1 109 ? -11.609 20.516 6.207 1 97.25 109 LEU A N 1
ATOM 885 C CA . LEU A 1 109 ? -10.383 21.281 6.004 1 97.25 109 LEU A CA 1
ATOM 886 C C . LEU A 1 109 ? -10.305 21.812 4.578 1 97.25 109 LEU A C 1
ATOM 888 O O . LEU A 1 109 ? -9.805 22.906 4.348 1 97.25 109 LEU A O 1
ATOM 892 N N . GLN A 1 110 ? -10.703 20.969 3.668 1 96.06 110 GLN A N 1
ATOM 893 C CA . GLN A 1 110 ? -10.727 21.406 2.277 1 96.06 110 GLN A CA 1
ATOM 894 C C . GLN A 1 110 ? -11.648 22.609 2.094 1 96.06 110 GLN A C 1
ATOM 896 O O . GLN A 1 110 ? -11.328 23.531 1.344 1 96.06 110 GLN A O 1
ATOM 901 N N . PHE A 1 111 ? -12.789 22.562 2.703 1 96.25 111 PHE A N 1
ATOM 902 C CA . PHE A 1 111 ? -13.711 23.688 2.637 1 96.25 111 PHE A CA 1
ATOM 903 C C . PHE A 1 111 ? -13.031 24.969 3.109 1 96.25 111 PHE A C 1
ATOM 905 O O . PHE A 1 111 ? -13.141 26.016 2.461 1 96.25 111 PHE A O 1
ATOM 912 N N . LEU A 1 112 ? -12.359 24.875 4.219 1 96.25 112 LEU A N 1
ATOM 913 C CA . LEU A 1 112 ? -11.648 26.031 4.746 1 96.25 112 LEU A CA 1
ATOM 914 C C . LEU A 1 112 ? -10.57 26.5 3.775 1 96.25 112 LEU A C 1
ATOM 916 O O . LEU A 1 112 ? -10.461 27.688 3.48 1 96.25 112 LEU A O 1
ATOM 920 N N . SER A 1 113 ? -9.773 25.562 3.328 1 95.38 113 SER A N 1
ATOM 921 C CA . SER A 1 113 ? -8.695 25.859 2.389 1 95.38 113 SER A CA 1
ATOM 922 C C . SER A 1 113 ? -9.227 26.547 1.139 1 95.38 113 SER A C 1
ATOM 924 O O . SER A 1 113 ? -8.656 27.531 0.678 1 95.38 113 SER A O 1
ATOM 926 N N . ASP A 1 114 ? -10.312 26.047 0.605 1 94.25 114 ASP A N 1
ATOM 927 C CA . ASP A 1 114 ? -10.922 26.625 -0.59 1 94.25 114 ASP A CA 1
ATOM 928 C C . ASP A 1 114 ? -11.398 28.047 -0.331 1 94.25 114 ASP A C 1
ATOM 930 O O . ASP A 1 114 ? -11.312 28.906 -1.213 1 94.25 114 ASP A O 1
ATOM 934 N N . ASN A 1 115 ? -11.875 28.297 0.808 1 94.38 115 ASN A N 1
ATOM 935 C CA . ASN A 1 115 ? -12.367 29.641 1.143 1 94.38 115 ASN A CA 1
ATOM 936 C C . ASN A 1 115 ? -11.219 30.609 1.395 1 94.38 115 ASN A C 1
ATOM 938 O O . ASN A 1 115 ? -11.383 31.828 1.249 1 94.38 115 ASN A O 1
ATOM 942 N N . ILE A 1 116 ? -10.102 30.094 1.815 1 93.06 116 ILE A N 1
ATOM 943 C CA . ILE A 1 116 ? -8.914 30.953 1.926 1 93.06 116 ILE A CA 1
ATOM 944 C C . ILE A 1 116 ? -8.438 31.344 0.532 1 93.06 116 ILE A C 1
ATOM 946 O O . ILE A 1 116 ? -7.969 32.469 0.329 1 93.06 116 ILE A O 1
ATOM 950 N N . ARG A 1 117 ? -8.656 30.484 -0.376 1 89.75 117 ARG A N 1
ATOM 951 C CA . ARG A 1 117 ? -8.195 30.719 -1.739 1 89.75 117 ARG A CA 1
ATOM 952 C C . ARG A 1 117 ? -9.195 31.594 -2.508 1 89.75 117 ARG A C 1
ATOM 954 O O . ARG A 1 117 ? -8.797 32.5 -3.221 1 89.75 117 ARG A O 1
ATOM 961 N N . ILE A 1 118 ? -10.422 31.094 -2.422 1 86.62 118 ILE A N 1
ATOM 962 C CA . ILE A 1 118 ? -11.5 31.781 -3.129 1 86.62 118 ILE A CA 1
ATOM 963 C C . ILE A 1 118 ? -12.547 32.25 -2.131 1 86.62 118 ILE A C 1
ATOM 965 O O . ILE A 1 118 ? -13.125 31.453 -1.397 1 86.62 118 ILE A O 1
ATOM 969 N N . GLN A 1 119 ? -12.82 33.5 -2.281 1 83.38 119 GLN A N 1
ATOM 970 C CA . GLN A 1 119 ? -13.727 34.094 -1.3 1 83.38 119 GLN A CA 1
ATOM 971 C C . GLN A 1 119 ? -15.156 33.625 -1.517 1 83.38 119 GLN A C 1
ATOM 973 O O . GLN A 1 119 ? -15.617 33.5 -2.656 1 83.38 119 GLN A O 1
ATOM 978 N N . ASN A 1 120 ? -15.789 33.344 -0.434 1 82.5 120 ASN A N 1
ATOM 979 C CA . ASN A 1 120 ? -17.219 33.062 -0.334 1 82.5 120 ASN A CA 1
ATOM 980 C C . ASN A 1 120 ? -17.609 31.844 -1.173 1 82.5 120 ASN A C 1
ATOM 982 O O . ASN A 1 120 ? -18.578 31.906 -1.938 1 82.5 120 ASN A O 1
ATOM 986 N N . ASN A 1 121 ? -16.75 30.828 -1.039 1 84.69 121 ASN A N 1
ATOM 987 C CA . ASN A 1 121 ? -17.047 29.547 -1.675 1 84.69 121 ASN A CA 1
ATOM 988 C C . ASN A 1 121 ? -18 28.719 -0.827 1 84.69 121 ASN A C 1
ATOM 990 O O . ASN A 1 121 ? -17.781 28.531 0.37 1 84.69 121 ASN A O 1
ATOM 994 N N . ASN A 1 122 ? -19.094 28.344 -1.331 1 84.38 122 ASN A N 1
ATOM 995 C CA . ASN A 1 122 ? -20.047 27.531 -0.596 1 84.38 122 ASN A CA 1
ATOM 996 C C . ASN A 1 122 ? -20.016 26.078 -1.067 1 84.38 122 ASN A C 1
ATOM 998 O O . ASN A 1 122 ? -20.781 25.25 -0.577 1 84.38 122 ASN A O 1
ATOM 1002 N N . ASN A 1 123 ? -19.062 25.797 -1.862 1 84.56 123 ASN A N 1
ATOM 1003 C CA . ASN A 1 123 ? -19.078 24.484 -2.49 1 84.56 123 ASN A CA 1
ATOM 1004 C C . ASN A 1 123 ? -18.25 23.469 -1.7 1 84.56 123 ASN A C 1
ATOM 1006 O O . ASN A 1 123 ? -17.188 23.812 -1.176 1 84.56 123 ASN A O 1
ATOM 1010 N N . TYR A 1 124 ? -18.922 22.438 -1.396 1 85.44 124 TYR A N 1
ATOM 1011 C CA . TYR A 1 124 ? -18.234 21.266 -0.85 1 85.44 124 TYR A CA 1
ATOM 1012 C C . TYR A 1 124 ? -18.75 19.984 -1.481 1 85.44 124 TYR A C 1
ATOM 1014 O O . TYR A 1 124 ? -19.875 19.953 -1.989 1 85.44 124 TYR A O 1
ATOM 1022 N N . LYS A 1 125 ? -17.875 19.062 -1.547 1 79.94 125 LYS A N 1
ATOM 1023 C CA . LYS A 1 125 ? -18.203 17.875 -2.305 1 79.94 125 LYS A CA 1
ATOM 1024 C C . LYS A 1 125 ? -18.719 16.766 -1.385 1 79.94 125 LYS A C 1
ATOM 1026 O O . LYS A 1 125 ? -18.016 16.375 -0.439 1 79.94 125 LYS A O 1
ATOM 1031 N N . PHE A 1 126 ? -20 16.281 -1.566 1 86.62 126 PHE A N 1
ATOM 1032 C CA . PHE A 1 126 ? -20.578 15.094 -0.962 1 86.62 126 PHE A CA 1
ATOM 1033 C C . PHE A 1 126 ? -21.234 14.219 -2.02 1 86.62 126 PHE A C 1
ATOM 1035 O O . PHE A 1 126 ? -21.859 14.727 -2.953 1 86.62 126 PHE A O 1
ATOM 1042 N N . GLN A 1 127 ? -21.031 13.031 -1.871 1 83.69 127 GLN A N 1
ATOM 1043 C CA . GLN A 1 127 ? -21.766 12.086 -2.713 1 83.69 127 GLN A CA 1
ATOM 1044 C C . GLN A 1 127 ? -22.891 11.422 -1.937 1 83.69 127 GLN A C 1
ATOM 1046 O O . GLN A 1 127 ? -22.812 11.266 -0.716 1 83.69 127 GLN A O 1
ATOM 1051 N N . ASP A 1 128 ? -23.875 11 -2.666 1 84.19 128 ASP A N 1
ATOM 1052 C CA . ASP A 1 128 ? -25.016 10.336 -2.047 1 84.19 128 ASP A CA 1
ATOM 1053 C C . ASP A 1 128 ? -24.594 9.031 -1.365 1 84.19 128 ASP A C 1
ATOM 1055 O O . ASP A 1 128 ? -25.156 8.648 -0.34 1 84.19 128 ASP A O 1
ATOM 1059 N N . SER A 1 129 ? -23.609 8.469 -1.874 1 82.12 129 SER A N 1
ATOM 1060 C CA . SER A 1 129 ? -23.141 7.188 -1.357 1 82.12 129 SER A CA 1
ATOM 1061 C C . SER A 1 129 ? -22.484 7.348 0.005 1 82.12 129 SER A C 1
ATOM 1063 O O . SER A 1 129 ? -22.234 6.363 0.7 1 82.12 129 SER A O 1
ATOM 1065 N N . GLU A 1 130 ? -22.312 8.625 0.318 1 90.12 130 GLU A N 1
ATOM 1066 C CA . GLU A 1 130 ? -21.641 8.867 1.594 1 90.12 130 GLU A CA 1
ATOM 1067 C C . GLU A 1 130 ? -22.641 8.906 2.742 1 90.12 130 GLU A C 1
ATOM 1069 O O . GLU A 1 130 ? -22.25 8.93 3.912 1 90.12 130 GLU A O 1
ATOM 1074 N N . ILE A 1 131 ? -23.922 8.891 2.381 1 91.5 131 ILE A N 1
ATOM 1075 C CA . ILE A 1 131 ? -24.969 8.82 3.4 1 91.5 131 ILE A CA 1
ATOM 1076 C C . ILE A 1 131 ? -25.094 7.391 3.904 1 91.5 131 ILE A C 1
ATOM 1078 O O . ILE A 1 131 ? -25.125 6.445 3.111 1 91.5 131 ILE A O 1
ATOM 1082 N N . ASN A 1 132 ? -25.078 7.273 5.18 1 89.38 132 ASN A N 1
ATOM 1083 C CA . ASN A 1 132 ? -25.25 5.957 5.781 1 89.38 132 ASN A CA 1
ATOM 1084 C C . ASN A 1 132 ? -26.484 5.242 5.219 1 89.38 132 ASN A C 1
ATOM 1086 O O . ASN A 1 132 ? -27.562 5.84 5.105 1 89.38 132 ASN A O 1
ATOM 1090 N N . ILE A 1 133 ? -26.344 4.047 4.918 1 82.81 133 ILE A N 1
ATOM 1091 C CA . ILE A 1 133 ? -27.391 3.279 4.258 1 82.81 133 ILE A CA 1
ATOM 1092 C C . ILE A 1 133 ? -28.578 3.119 5.203 1 82.81 133 ILE A C 1
ATOM 1094 O O . ILE A 1 133 ? -29.734 3.047 4.758 1 82.81 133 ILE A O 1
ATOM 1098 N N . HIS A 1 134 ? -28.328 3.107 6.465 1 85.12 134 HIS A N 1
ATOM 1099 C CA . HIS A 1 134 ? -29.391 2.875 7.449 1 85.12 134 HIS A CA 1
ATOM 1100 C C . HIS A 1 134 ? -29.922 4.191 8.008 1 85.12 134 HIS A C 1
ATOM 1102 O O . HIS A 1 134 ? -30.672 4.195 8.984 1 85.12 134 HIS A O 1
ATOM 1108 N N . SER A 1 135 ? -29.484 5.246 7.363 1 88.5 135 SER A N 1
ATOM 1109 C CA . SER A 1 135 ? -29.938 6.543 7.855 1 88.5 135 SER A CA 1
ATOM 1110 C C . SER A 1 135 ? -31.453 6.68 7.723 1 88.5 135 SER A C 1
ATOM 1112 O O . SER A 1 135 ? -32 6.52 6.633 1 88.5 135 SER A O 1
ATOM 1114 N N . ILE A 1 136 ? -32.062 7.031 8.758 1 86.12 136 ILE A N 1
ATOM 1115 C CA . ILE A 1 136 ? -33.531 7.199 8.773 1 86.12 136 ILE A CA 1
ATOM 1116 C C . ILE A 1 136 ? -33.875 8.594 8.266 1 86.12 136 ILE A C 1
ATOM 1118 O O . ILE A 1 136 ? -34.844 8.758 7.508 1 86.12 136 ILE A O 1
ATOM 1122 N N . SER A 1 137 ? -33.125 9.555 8.625 1 86.31 137 SER A N 1
ATOM 1123 C CA . SER A 1 137 ? -33.406 10.945 8.258 1 86.31 137 SER A CA 1
ATOM 1124 C C . SER A 1 137 ? -33.031 11.219 6.809 1 86.31 137 SER A C 1
ATOM 1126 O O . SER A 1 137 ? -33.438 12.211 6.227 1 86.31 137 SER A O 1
ATOM 1128 N N . GLY A 1 138 ? -32.188 10.328 6.242 1 88.81 138 GLY A N 1
ATOM 1129 C CA . GLY A 1 138 ? -31.719 10.508 4.875 1 88.81 138 GLY A CA 1
ATOM 1130 C C . GLY A 1 138 ? -30.688 11.617 4.73 1 88.81 138 GLY A C 1
ATOM 1131 O O . GLY A 1 138 ? -30.562 12.211 3.658 1 88.81 138 GLY A O 1
ATOM 1132 N N . GLN A 1 139 ? -30.172 11.977 5.816 1 93.12 139 GLN A N 1
ATOM 1133 C CA . GLN A 1 139 ? -29.172 13.039 5.809 1 93.12 139 GLN A CA 1
ATOM 1134 C C . GLN A 1 139 ? -27.891 12.586 6.492 1 93.12 139 GLN A C 1
ATOM 1136 O O . GLN A 1 139 ? -27.891 11.609 7.246 1 93.12 139 GLN A O 1
ATOM 1141 N N . THR A 1 140 ? -26.781 13.188 6.109 1 94.94 140 THR A N 1
ATOM 1142 C CA . THR A 1 140 ? -25.5 13 6.785 1 94.94 140 THR A CA 1
ATOM 1143 C C . THR A 1 140 ? -24.891 14.336 7.191 1 94.94 140 THR A C 1
ATOM 1145 O O . THR A 1 140 ? -25.062 15.344 6.492 1 94.94 140 THR A O 1
ATOM 1148 N N . ILE A 1 141 ? -24.312 14.367 8.352 1 96.19 141 ILE A N 1
ATOM 1149 C CA . ILE A 1 141 ? -23.703 15.594 8.867 1 96.19 141 ILE A CA 1
ATOM 1150 C C . ILE A 1 141 ? -22.266 15.305 9.32 1 96.19 141 ILE A C 1
ATOM 1152 O O . ILE A 1 141 ? -22.016 14.336 10.039 1 96.19 141 ILE A O 1
ATOM 1156 N N . VAL A 1 142 ? -21.344 16.094 8.898 1 97.69 142 VAL A N 1
ATOM 1157 C CA . VAL A 1 142 ? -19.953 16.094 9.359 1 97.69 142 VAL A CA 1
ATOM 1158 C C . VAL A 1 142 ? -19.656 17.438 10.039 1 97.69 142 VAL A C 1
ATOM 1160 O O . VAL A 1 142 ? -19.625 18.484 9.383 1 97.69 142 VAL A O 1
ATOM 1163 N N . ARG A 1 143 ? -19.438 17.406 11.32 1 97.56 143 ARG A N 1
ATOM 1164 C CA . ARG A 1 143 ? -19.172 18.625 12.078 1 97.56 143 ARG A CA 1
ATOM 1165 C C . ARG A 1 143 ? -17.719 18.641 12.57 1 97.56 143 ARG A C 1
ATOM 1167 O O . ARG A 1 143 ? -17.234 17.672 13.148 1 97.56 143 ARG A O 1
ATOM 1174 N N . CYS A 1 144 ? -17.078 19.719 12.352 1 97.31 144 CYS A N 1
ATOM 1175 C CA . CYS A 1 144 ? -15.68 19.875 12.711 1 97.31 144 CYS A CA 1
ATOM 1176 C C . CYS A 1 144 ? -15.477 21.109 13.578 1 97.31 144 CYS A C 1
ATOM 1178 O O . CYS A 1 144 ? -16.125 22.141 13.367 1 97.31 144 CYS A O 1
ATOM 1180 N N . ILE A 1 145 ? -14.641 21 14.562 1 97.44 145 ILE A N 1
ATOM 1181 C CA . ILE A 1 145 ? -14.266 22.125 15.414 1 97.44 145 ILE A CA 1
ATOM 1182 C C . ILE A 1 145 ? -12.758 22.328 15.367 1 97.44 145 ILE A C 1
ATOM 1184 O O . ILE A 1 145 ? -11.984 21.422 15.695 1 97.44 145 ILE A O 1
ATOM 1188 N N . LEU A 1 146 ? -12.352 23.469 14.945 1 96.81 146 LEU A N 1
ATOM 1189 C CA . LEU A 1 146 ? -10.953 23.859 14.953 1 96.81 146 LEU A CA 1
ATOM 1190 C C . LEU A 1 146 ? -10.664 24.828 16.078 1 96.81 146 LEU A C 1
ATOM 1192 O O . LEU A 1 146 ? -11.539 25.609 16.484 1 96.81 146 LEU A O 1
ATOM 1196 N N . GLU A 1 147 ? -9.492 24.719 16.562 1 94.25 147 GLU A N 1
ATOM 1197 C CA . GLU A 1 147 ? -9.047 25.641 17.594 1 94.25 147 GLU A CA 1
ATOM 1198 C C . GLU A 1 147 ? -7.816 26.422 17.156 1 94.25 147 GLU A C 1
ATOM 1200 O O . GLU A 1 147 ? -6.934 25.875 16.484 1 94.25 147 GLU A O 1
ATOM 1205 N N . ILE A 1 148 ? -7.875 27.656 17.5 1 89.94 148 ILE A N 1
ATOM 1206 C CA . ILE A 1 148 ? -6.727 28.516 17.266 1 89.94 148 ILE A CA 1
ATOM 1207 C C . ILE A 1 148 ? -6.152 28.969 18.609 1 89.94 148 ILE A C 1
ATOM 1209 O O . ILE A 1 148 ? -6.875 29.5 19.453 1 89.94 148 ILE A O 1
ATOM 1213 N N . GLU A 1 149 ? -4.91 28.844 18.859 1 80.44 149 GLU A N 1
ATOM 1214 C CA . GLU A 1 149 ? -4.195 29.219 20.078 1 80.44 149 GLU A CA 1
ATOM 1215 C C . GLU A 1 149 ? -4.918 28.703 21.312 1 80.44 149 GLU A C 1
ATOM 1217 O O . GLU A 1 149 ? -4.906 29.359 22.359 1 80.44 149 GLU A O 1
ATOM 1222 N N . ASN A 1 150 ? -5.68 27.656 21.266 1 75 150 ASN A N 1
ATOM 1223 C CA . ASN A 1 150 ? -6.395 27.016 22.375 1 75 150 ASN A CA 1
ATOM 1224 C C . ASN A 1 150 ? -7.492 27.922 22.922 1 75 150 ASN A C 1
ATOM 1226 O O . ASN A 1 150 ? -8.258 27.516 23.797 1 75 150 ASN A O 1
ATOM 1230 N N . ASP A 1 151 ? -7.609 29.078 22.422 1 82.06 151 ASP A N 1
ATOM 1231 C CA . ASP A 1 151 ? -8.531 30.047 23.016 1 82.06 151 ASP A CA 1
ATOM 1232 C C . ASP A 1 151 ? -9.75 30.266 22.125 1 82.06 151 ASP A C 1
ATOM 1234 O O . ASP A 1 151 ? -10.828 30.625 22.625 1 82.06 151 ASP A O 1
ATOM 1238 N N . PHE A 1 152 ? -9.539 30.078 20.875 1 88.25 152 PHE A N 1
ATOM 1239 C CA . PHE A 1 152 ? -10.625 30.391 19.953 1 88.25 152 PHE A CA 1
ATOM 1240 C C . PHE A 1 152 ? -11.07 29.125 19.203 1 88.25 152 PHE A C 1
ATOM 1242 O O . PHE A 1 152 ? -10.234 28.359 18.719 1 88.25 152 PHE A O 1
ATOM 1249 N N . SER A 1 153 ? -12.352 28.969 19.125 1 92.88 153 SER A N 1
ATOM 1250 C CA . SER A 1 153 ? -12.891 27.797 18.453 1 92.88 153 SER A CA 1
ATOM 1251 C C . SER A 1 153 ? -13.75 28.188 17.25 1 92.88 153 SER A C 1
ATOM 1253 O O . SER A 1 153 ? -14.484 29.172 17.312 1 92.88 153 SER A O 1
ATOM 1255 N N . PHE A 1 154 ? -13.609 27.516 16.203 1 94.69 154 PHE A N 1
ATOM 1256 C CA . PHE A 1 154 ? -14.398 27.688 14.992 1 94.69 154 PHE A CA 1
ATOM 1257 C C . PHE A 1 154 ? -15.055 26.359 14.594 1 94.69 154 PHE A C 1
ATOM 1259 O O . PHE A 1 154 ? -14.398 25.328 14.555 1 94.69 154 PHE A O 1
ATOM 1266 N N . SER A 1 155 ? -16.344 26.469 14.273 1 95.81 155 SER A N 1
ATOM 1267 C CA . SER A 1 155 ? -17.094 25.25 13.945 1 95.81 155 SER A CA 1
ATOM 1268 C C . SER A 1 155 ? -17.609 25.297 12.508 1 95.81 155 SER A C 1
ATOM 1270 O O . SER A 1 155 ? -17.875 26.375 11.969 1 95.81 155 SER A O 1
ATOM 1272 N N . CYS A 1 156 ? -17.672 24.156 11.93 1 96.06 156 CYS A N 1
ATOM 1273 C CA . CYS A 1 156 ? -18.234 23.953 10.594 1 96.06 156 CYS A CA 1
ATOM 1274 C C . CYS A 1 156 ? -19.031 22.641 10.531 1 96.06 156 CYS A C 1
ATOM 1276 O O . CYS A 1 156 ? -18.625 21.641 11.109 1 96.06 156 CYS A O 1
ATOM 1278 N N . SER A 1 157 ? -20.219 22.75 9.945 1 96.38 157 SER A N 1
ATOM 1279 C CA . SER A 1 157 ? -21.047 21.562 9.742 1 96.38 157 SER A CA 1
ATOM 1280 C C . SER A 1 157 ? -21.422 21.391 8.273 1 96.38 157 SER A C 1
ATOM 1282 O O . SER A 1 157 ? -22.125 22.25 7.707 1 96.38 157 SER A O 1
ATOM 1284 N N . LEU A 1 158 ? -20.922 20.359 7.68 1 96.62 158 LEU A N 1
ATOM 1285 C CA . LEU A 1 158 ? -21.281 20.016 6.305 1 96.62 158 LEU A CA 1
ATOM 1286 C C . LEU A 1 158 ? -22.391 18.984 6.266 1 96.62 158 LEU A C 1
ATOM 1288 O O . LEU A 1 158 ? -22.297 17.938 6.918 1 96.62 158 LEU A O 1
ATOM 1292 N N . THR A 1 159 ? -23.422 19.312 5.5 1 95 159 THR A N 1
ATOM 1293 C CA . THR A 1 159 ? -24.578 18.422 5.477 1 95 159 THR A CA 1
ATOM 1294 C C . THR A 1 159 ? -24.938 18.031 4.043 1 95 159 THR A C 1
ATOM 1296 O O . THR A 1 159 ? -24.781 18.844 3.121 1 95 159 THR A O 1
ATOM 1299 N N . LYS A 1 160 ? -25.281 16.844 3.859 1 93.25 160 LYS A N 1
ATOM 1300 C CA . LYS A 1 160 ? -25.844 16.344 2.613 1 93.25 160 LYS A CA 1
ATOM 1301 C C . LYS A 1 160 ? -27.203 15.695 2.855 1 93.25 160 LYS A C 1
ATOM 1303 O O . LYS A 1 160 ? -27.344 14.852 3.746 1 93.25 160 LYS A O 1
ATOM 1308 N N . ASN A 1 161 ? -28.188 16.125 2.092 1 91.81 161 ASN A N 1
ATOM 1309 C CA . ASN A 1 161 ? -29.531 15.562 2.16 1 91.81 161 ASN A CA 1
ATOM 1310 C C . ASN A 1 161 ? -29.844 14.695 0.944 1 91.81 161 ASN A C 1
ATOM 1312 O O . ASN A 1 161 ? -29.453 15.023 -0.176 1 91.81 161 ASN A O 1
ATOM 1316 N N . ARG A 1 162 ? -30.484 13.555 1.248 1 88.06 162 ARG A N 1
ATOM 1317 C CA . ARG A 1 162 ? -31 12.812 0.106 1 88.06 162 ARG A CA 1
ATOM 1318 C C . ARG A 1 162 ? -32.031 13.633 -0.659 1 88.06 162 ARG A C 1
ATOM 1320 O O . ARG A 1 162 ? -32.562 14.609 -0.134 1 88.06 162 ARG A O 1
ATOM 1327 N N . GLU A 1 163 ? -32.219 12.922 -1.844 1 80.56 163 GLU A N 1
ATOM 1328 C CA . GLU A 1 163 ? -33.25 13.602 -2.639 1 80.56 163 GLU A CA 1
ATOM 1329 C C . GLU A 1 163 ? -34.656 13.359 -2.064 1 80.56 163 GLU A C 1
ATOM 1331 O O . GLU A 1 163 ? -34.938 12.273 -1.552 1 80.56 163 GLU A O 1
ATOM 1336 N N . ASN A 1 164 ? -35.438 14.281 -1.862 1 77.69 164 ASN A N 1
ATOM 1337 C CA . ASN A 1 164 ? -36.875 14.18 -1.579 1 77.69 164 ASN A CA 1
ATOM 1338 C C . ASN A 1 164 ? -37.125 14.039 -0.084 1 77.69 164 ASN A C 1
ATOM 1340 O O . ASN A 1 164 ? -38 13.281 0.327 1 77.69 164 ASN A O 1
ATOM 1344 N N . ILE A 1 165 ? -36.281 14.484 0.582 1 78.56 165 ILE A N 1
ATOM 1345 C CA . ILE A 1 165 ? -36.562 14.461 2.012 1 78.56 165 ILE A CA 1
ATOM 1346 C C . ILE A 1 165 ? -37.375 15.688 2.398 1 78.56 165 ILE A C 1
ATOM 1348 O O . ILE A 1 165 ? -37.25 16.734 1.771 1 78.56 165 ILE A O 1
ATOM 1352 N N . SER A 1 166 ? -38.25 15.469 3.326 1 77.12 166 SER A N 1
ATOM 1353 C CA . SER A 1 166 ? -39.188 16.5 3.719 1 77.12 166 SER A CA 1
ATOM 1354 C C . SER A 1 166 ? -38.5 17.625 4.496 1 77.12 166 SER A C 1
ATOM 1356 O O . SER A 1 166 ? -38.812 18.797 4.297 1 77.12 166 SER A O 1
ATOM 1358 N N . ARG A 1 167 ? -37.656 17.25 5.336 1 82.56 167 ARG A N 1
ATOM 1359 C CA . ARG A 1 167 ? -36.969 18.234 6.168 1 82.56 167 ARG A CA 1
ATOM 1360 C C . ARG A 1 167 ? -35.469 18.266 5.852 1 82.56 167 ARG A C 1
ATOM 1362 O O . ARG A 1 167 ? -34.75 17.359 6.25 1 82.56 167 ARG A O 1
ATOM 1369 N N . LYS A 1 168 ? -35.125 19.328 5.238 1 84.56 168 LYS A N 1
ATOM 1370 C CA . LYS A 1 168 ? -33.719 19.469 4.871 1 84.56 168 LYS A CA 1
ATOM 1371 C C . LYS A 1 168 ? -32.969 20.234 5.941 1 84.56 168 LYS A C 1
ATOM 1373 O O . LYS A 1 168 ? -33.5 21.172 6.547 1 84.56 168 LYS A O 1
ATOM 1378 N N . VAL A 1 169 ? -31.844 19.719 6.332 1 88.06 169 VAL A N 1
ATOM 1379 C CA . VAL A 1 169 ? -30.922 20.391 7.242 1 88.06 169 VAL A CA 1
ATOM 1380 C C . VAL A 1 169 ? -29.859 21.156 6.438 1 88.06 169 VAL A C 1
ATOM 1382 O O . VAL A 1 169 ? -29.375 20.656 5.426 1 88.06 169 VAL A O 1
ATOM 1385 N N . SER A 1 170 ? -29.594 22.344 6.91 1 90.62 170 SER A N 1
ATOM 1386 C CA . SER A 1 170 ? -28.609 23.156 6.203 1 90.62 170 SER A CA 1
ATOM 1387 C C . SER A 1 170 ? -27.234 23.047 6.855 1 90.62 170 SER A C 1
ATOM 1389 O O . SER A 1 170 ? -27.125 22.781 8.055 1 90.62 170 SER A O 1
ATOM 1391 N N . SER A 1 171 ? -26.203 23.219 6.047 1 93.5 171 SER A N 1
ATOM 1392 C CA . SER A 1 171 ? -24.828 23.266 6.539 1 93.5 171 SER A CA 1
ATOM 1393 C C . SER A 1 171 ? -24.562 24.547 7.316 1 93.5 171 SER A C 1
ATOM 1395 O O . SER A 1 171 ? -25.25 25.562 7.117 1 93.5 171 SER A O 1
ATOM 1397 N N . GLU A 1 172 ? -23.75 24.5 8.281 1 94.94 172 GLU A N 1
ATOM 1398 C CA . GLU A 1 172 ? -23.266 25.672 9.016 1 94.94 172 GLU A CA 1
ATOM 1399 C C . GLU A 1 172 ? -21.844 26.016 8.609 1 94.94 172 GLU A C 1
ATOM 1401 O O . GLU A 1 172 ? -20.891 25.375 9.07 1 94.94 172 GLU A O 1
ATOM 1406 N N . LEU A 1 173 ? -21.688 27.062 7.859 1 95.19 173 LEU A N 1
ATOM 1407 C CA . LEU A 1 173 ? -20.406 27.312 7.191 1 95.19 173 LEU A CA 1
ATOM 1408 C C . LEU A 1 173 ? -19.812 28.641 7.633 1 95.19 173 LEU A C 1
ATOM 1410 O O . LEU A 1 173 ? -18.656 28.938 7.305 1 95.19 173 LEU A O 1
ATOM 1414 N N . GLU A 1 174 ? -20.5 29.422 8.398 1 92 174 GLU A N 1
ATOM 1415 C CA . GLU A 1 174 ? -20.203 30.844 8.602 1 92 174 GLU A CA 1
ATOM 1416 C C . GLU A 1 174 ? -18.875 31.031 9.344 1 92 174 GLU A C 1
ATOM 1418 O O . GLU A 1 174 ? -18.094 31.906 9 1 92 174 GLU A O 1
ATOM 1423 N N . GLU A 1 175 ? -18.672 30.312 10.312 1 93.44 175 GLU A N 1
ATOM 1424 C CA . GLU A 1 175 ? -17.469 30.5 11.125 1 93.44 175 GLU A CA 1
ATOM 1425 C C . GLU A 1 175 ? -16.219 30.156 10.328 1 93.44 175 GLU A C 1
ATOM 1427 O O . GLU A 1 175 ? -15.195 30.844 10.453 1 93.44 175 GLU A O 1
ATOM 1432 N N . PHE A 1 176 ? -16.266 29.125 9.555 1 95.44 176 PHE A N 1
ATOM 1433 C CA . PHE A 1 176 ? -15.117 28.766 8.719 1 95.44 176 PHE A CA 1
ATOM 1434 C C . PHE A 1 176 ? -14.883 29.828 7.648 1 95.44 176 PHE A C 1
ATOM 1436 O O . PHE A 1 176 ? -13.734 30.141 7.32 1 95.44 176 PHE A O 1
ATOM 1443 N N . LYS A 1 177 ? -15.93 30.359 7.09 1 94.44 177 LYS A N 1
ATOM 1444 C CA . LYS A 1 177 ? -15.789 31.438 6.121 1 94.44 177 LYS A CA 1
ATOM 1445 C C . LYS A 1 177 ? -15.156 32.656 6.762 1 94.44 177 LYS A C 1
ATOM 1447 O O . LYS A 1 177 ? -14.312 33.344 6.148 1 94.44 177 LYS A O 1
ATOM 1452 N N . ALA A 1 178 ? -15.609 32.906 7.957 1 92.5 178 ALA A N 1
ATOM 1453 C CA . ALA A 1 178 ? -15.031 34.031 8.688 1 92.5 178 ALA A CA 1
ATOM 1454 C C . ALA A 1 178 ? -13.539 33.812 8.93 1 92.5 178 ALA A C 1
ATOM 1456 O O . ALA A 1 178 ? -12.742 34.719 8.766 1 92.5 178 ALA A O 1
ATOM 1457 N N . LEU A 1 179 ? -13.203 32.625 9.336 1 94 179 LEU A N 1
ATOM 1458 C CA . LEU A 1 179 ? -11.797 32.312 9.57 1 94 179 LEU A CA 1
ATOM 1459 C C . LEU A 1 179 ? -10.984 32.5 8.289 1 94 179 LEU A C 1
ATOM 1461 O O . LEU A 1 179 ? -9.883 33.031 8.312 1 94 179 LEU A O 1
ATOM 1465 N N . ALA A 1 180 ? -11.484 32.031 7.207 1 95 180 ALA A N 1
ATOM 1466 C CA . ALA A 1 180 ? -10.828 32.188 5.91 1 95 180 ALA A CA 1
ATOM 1467 C C . ALA A 1 180 ? -10.617 33.656 5.562 1 95 180 ALA A C 1
ATOM 1469 O O . ALA A 1 180 ? -9.539 34.031 5.098 1 95 180 ALA A O 1
ATOM 1470 N N . ARG A 1 181 ? -11.578 34.438 5.797 1 93.31 181 ARG A N 1
ATOM 1471 C CA . ARG A 1 181 ? -11.492 35.875 5.516 1 93.31 181 ARG A CA 1
ATOM 1472 C C . ARG A 1 181 ? -10.461 36.531 6.41 1 93.31 181 ARG A C 1
ATOM 1474 O O . ARG A 1 181 ? -9.789 37.5 5.992 1 93.31 181 ARG A O 1
ATOM 1481 N N . MET A 1 182 ? -10.43 36.094 7.602 1 93.12 182 MET A N 1
ATOM 1482 C CA . MET A 1 182 ? -9.414 36.625 8.508 1 93.12 182 MET A CA 1
ATOM 1483 C C . MET A 1 182 ? -8.016 36.438 7.93 1 93.12 182 MET A C 1
ATOM 1485 O O . MET A 1 182 ? -7.195 37.375 7.953 1 93.12 182 MET A O 1
ATOM 1489 N N . TYR A 1 183 ? -7.785 35.25 7.438 1 92.94 183 TYR A N 1
ATOM 1490 C CA . TYR A 1 183 ? -6.484 34.969 6.836 1 92.94 183 TYR A CA 1
ATOM 1491 C C . TYR A 1 183 ? -6.262 35.844 5.602 1 92.94 183 TYR A C 1
ATOM 1493 O O . TYR A 1 183 ? -5.191 36.438 5.441 1 92.94 183 TYR A O 1
ATOM 1501 N N . GLN A 1 184 ? -7.203 36 4.809 1 91.19 184 GLN A N 1
ATOM 1502 C CA . GLN A 1 184 ? -7.086 36.75 3.564 1 91.19 184 GLN A CA 1
ATOM 1503 C C . GLN A 1 184 ? -6.812 38.219 3.836 1 91.19 184 GLN A C 1
ATOM 1505 O O . GLN A 1 184 ? -5.883 38.812 3.27 1 91.19 184 GLN A O 1
ATOM 1510 N N . ARG A 1 185 ? -7.633 38.75 4.621 1 91.56 185 ARG A N 1
ATOM 1511 C CA . ARG A 1 185 ? -7.539 40.156 4.91 1 91.56 185 ARG A CA 1
ATOM 1512 C C . ARG A 1 185 ? -6.242 40.5 5.645 1 91.56 185 ARG A C 1
ATOM 1514 O O . ARG A 1 185 ? -5.621 41.531 5.395 1 91.56 185 ARG A O 1
ATOM 1521 N N . SER A 1 186 ? -5.965 39.656 6.57 1 92.06 186 SER A N 1
ATOM 1522 C CA . SER A 1 186 ? -4.711 39.875 7.285 1 92.06 186 SER A CA 1
ATOM 1523 C C . SER A 1 186 ? -3.518 39.781 6.34 1 92.06 186 SER A C 1
ATOM 1525 O O . SER A 1 186 ? -2.559 40.562 6.477 1 92.06 186 SER A O 1
ATOM 1527 N N . ASN A 1 187 ? -3.58 38.844 5.461 1 91.38 187 ASN A N 1
ATOM 1528 C CA . ASN A 1 187 ? -2.502 38.688 4.484 1 91.38 187 ASN A CA 1
ATOM 1529 C C . ASN A 1 187 ? -2.379 39.938 3.598 1 91.38 187 ASN A C 1
ATOM 1531 O O . ASN A 1 187 ? -1.27 40.344 3.26 1 91.38 187 ASN A O 1
ATOM 1535 N N . GLU A 1 188 ? -3.461 40.438 3.219 1 89.19 188 GLU A N 1
ATOM 1536 C CA . GLU A 1 188 ? -3.465 41.656 2.438 1 89.19 188 GLU A CA 1
ATOM 1537 C C . GLU A 1 188 ? -2.855 42.812 3.225 1 89.19 188 GLU A C 1
ATOM 1539 O O . GLU A 1 188 ? -2.088 43.594 2.68 1 89.19 188 GLU A O 1
ATOM 1544 N N . LEU A 1 189 ? -3.262 42.844 4.387 1 89.69 189 LEU A N 1
ATOM 1545 C CA . LEU A 1 189 ? -2.768 43.875 5.266 1 89.69 189 LEU A CA 1
ATOM 1546 C C . LEU A 1 189 ? -1.256 43.781 5.43 1 89.69 189 LEU A C 1
ATOM 1548 O O . LEU A 1 189 ? -0.57 44.812 5.504 1 89.69 189 LEU A O 1
ATOM 1552 N N . ASP A 1 190 ? -0.73 42.656 5.523 1 87.75 190 ASP A N 1
ATOM 1553 C CA . ASP A 1 190 ? 0.687 42.438 5.797 1 87.75 190 ASP A CA 1
ATOM 1554 C C . ASP A 1 190 ? 1.476 42.25 4.504 1 87.75 190 ASP A C 1
ATOM 1556 O O . ASP A 1 190 ? 2.521 41.594 4.492 1 87.75 190 ASP A O 1
ATOM 1560 N N . ASN A 1 191 ? 0.989 42.688 3.396 1 86.5 191 ASN A N 1
ATOM 1561 C CA . ASN A 1 191 ? 1.644 42.656 2.092 1 86.5 191 ASN A CA 1
ATOM 1562 C C . ASN A 1 191 ? 2.072 41.25 1.695 1 86.5 191 ASN A C 1
ATOM 1564 O O . ASN A 1 191 ? 3.217 41.031 1.295 1 86.5 191 ASN A O 1
ATOM 1568 N N . ASN A 1 192 ? 1.252 40.281 2.082 1 82.62 192 ASN A N 1
ATOM 1569 C CA . ASN A 1 192 ? 1.39 38.875 1.654 1 82.62 192 ASN A CA 1
ATOM 1570 C C . ASN A 1 192 ? 2.533 38.188 2.383 1 82.62 192 ASN A C 1
ATOM 1572 O O . ASN A 1 192 ? 3.17 37.281 1.829 1 82.62 192 ASN A O 1
ATOM 1576 N N . THR A 1 193 ? 2.793 38.625 3.568 1 85.81 193 THR A N 1
ATOM 1577 C CA . THR A 1 193 ? 3.883 38.031 4.328 1 85.81 193 THR A CA 1
ATOM 1578 C C . THR A 1 193 ? 3.336 37.156 5.441 1 85.81 193 THR A C 1
ATOM 1580 O O . THR A 1 193 ? 4.094 36.438 6.102 1 85.81 193 THR A O 1
ATOM 1583 N N . LEU A 1 194 ? 1.993 37.219 5.562 1 90.75 194 LEU A N 1
ATOM 1584 C CA . LEU A 1 194 ? 1.37 36.406 6.602 1 90.75 194 LEU A CA 1
ATOM 1585 C C . LEU A 1 194 ? 1.565 34.906 6.324 1 90.75 194 LEU A C 1
ATOM 1587 O O . LEU A 1 194 ? 1.536 34.469 5.168 1 90.75 194 LEU A O 1
ATOM 1591 N N . SER A 1 195 ? 1.743 34.094 7.348 1 91.75 195 SER A N 1
ATOM 1592 C CA . SER A 1 195 ? 1.829 32.656 7.23 1 91.75 195 SER A CA 1
ATOM 1593 C C . SER A 1 195 ? 0.443 32.031 7.141 1 91.75 195 SER A C 1
ATOM 1595 O O . SER A 1 195 ? -0.449 32.375 7.922 1 91.75 195 SER A O 1
ATOM 1597 N N . TYR A 1 196 ? 0.23 31.25 6.152 1 93.88 196 TYR A N 1
ATOM 1598 C CA . TYR A 1 196 ? -0.991 30.453 6.043 1 93.88 196 TYR A CA 1
ATOM 1599 C C . TYR A 1 196 ? -0.795 29.062 6.641 1 93.88 196 TYR A C 1
ATOM 1601 O O . TYR A 1 196 ? 0.309 28.516 6.602 1 93.88 196 TYR A O 1
ATOM 1609 N N . PRO A 1 197 ? -1.844 28.531 7.207 1 95.25 197 PRO A N 1
ATOM 1610 C CA . PRO A 1 197 ? -1.733 27.172 7.711 1 95.25 197 PRO A CA 1
ATOM 1611 C C . PRO A 1 197 ? -1.722 26.125 6.594 1 95.25 197 PRO A C 1
ATOM 1613 O O . PRO A 1 197 ? -2.436 26.281 5.602 1 95.25 197 PRO A O 1
ATOM 1616 N N . LEU A 1 198 ? -0.874 25.125 6.781 1 96.56 198 LEU A N 1
ATOM 1617 C CA . LEU A 1 198 ? -0.883 24 5.855 1 96.56 198 LEU A CA 1
ATOM 1618 C C . LEU A 1 198 ? -2.027 23.047 6.18 1 96.56 198 LEU A C 1
ATOM 1620 O O . LEU A 1 198 ? -2.137 22.562 7.309 1 96.56 198 LEU A O 1
ATOM 1624 N N . LEU A 1 199 ? -2.943 22.875 5.273 1 97.31 199 LEU A N 1
ATOM 1625 C CA . LEU A 1 199 ? -4.02 21.891 5.348 1 97.31 199 LEU A CA 1
ATOM 1626 C C . LEU A 1 199 ? -3.926 20.891 4.203 1 97.31 199 LEU A C 1
ATOM 1628 O O . LEU A 1 199 ? -4.113 21.25 3.039 1 97.31 199 LEU A O 1
ATOM 1632 N N . ALA A 1 200 ? -3.6 19.672 4.57 1 96.69 200 ALA A N 1
ATOM 1633 C CA . ALA A 1 200 ? -3.391 18.688 3.5 1 96.69 200 ALA A CA 1
ATOM 1634 C C . ALA A 1 200 ? -3.82 17.297 3.936 1 96.69 200 ALA A C 1
ATOM 1636 O O . ALA A 1 200 ? -3.82 16.984 5.129 1 96.69 200 ALA A O 1
ATOM 1637 N N . TYR A 1 201 ? -4.258 16.516 2.988 1 96.81 201 TYR A N 1
ATOM 1638 C CA . TYR A 1 201 ? -4.645 15.117 3.178 1 96.81 201 TYR A CA 1
ATOM 1639 C C . TYR A 1 201 ? -3.93 14.219 2.18 1 96.81 201 TYR A C 1
ATOM 1641 O O . TYR A 1 201 ? -3.988 14.453 0.969 1 96.81 201 TYR A O 1
ATOM 1649 N N . TYR A 1 202 ? -3.242 13.258 2.711 1 94.75 202 TYR A N 1
ATOM 1650 C CA . TYR A 1 202 ? -2.561 12.258 1.898 1 94.75 202 TYR A CA 1
ATOM 1651 C C . TYR A 1 202 ? -3.223 10.891 2.045 1 94.75 202 TYR A C 1
ATOM 1653 O O . TYR A 1 202 ? -2.912 10.141 2.973 1 94.75 202 TYR A O 1
ATOM 1661 N N . PRO A 1 203 ? -4.098 10.547 1.114 1 91.75 203 PRO A N 1
ATOM 1662 C CA . PRO A 1 203 ? -4.781 9.258 1.157 1 91.75 203 PRO A CA 1
ATOM 1663 C C . PRO A 1 203 ? -3.875 8.094 0.754 1 91.75 203 PRO A C 1
ATOM 1665 O O . PRO A 1 203 ? -2.695 8.297 0.458 1 91.75 203 PRO A O 1
ATOM 1668 N N . VAL A 1 204 ? -4.402 6.934 0.767 1 85.25 204 VAL A N 1
ATOM 1669 C CA . VAL A 1 204 ? -3.65 5.727 0.442 1 85.25 204 VAL A CA 1
ATOM 1670 C C . VAL A 1 204 ? -3.188 5.781 -1.012 1 85.25 204 VAL A C 1
ATOM 1672 O O . VAL A 1 204 ? -2.109 5.285 -1.345 1 85.25 204 VAL A O 1
ATOM 1675 N N . GLU A 1 205 ? -3.826 6.43 -1.802 1 78.06 205 GLU A N 1
ATOM 1676 C CA . GLU A 1 205 ? -3.561 6.504 -3.234 1 78.06 205 GLU A CA 1
ATOM 1677 C C . GLU A 1 205 ? -2.322 7.344 -3.525 1 78.06 205 GLU A C 1
ATOM 1679 O O . GLU A 1 205 ? -1.873 7.422 -4.672 1 78.06 205 GLU A O 1
ATOM 1684 N N . ARG A 1 206 ? -1.851 7.879 -2.521 1 75.25 206 ARG A N 1
ATOM 1685 C CA . ARG A 1 206 ? -0.665 8.703 -2.719 1 75.25 206 ARG A CA 1
ATOM 1686 C C . ARG A 1 206 ? 0.497 7.875 -3.26 1 75.25 206 ARG A C 1
ATOM 1688 O O . ARG A 1 206 ? 1.457 8.422 -3.803 1 75.25 206 ARG A O 1
ATOM 1695 N N . SER A 1 207 ? 0.375 6.594 -3.016 1 63.53 207 SER A N 1
ATOM 1696 C CA . SER A 1 207 ? 1.458 5.676 -3.355 1 63.53 207 SER A CA 1
ATOM 1697 C C . SER A 1 207 ? 1.406 5.281 -4.828 1 63.53 207 SER A C 1
ATOM 1699 O O . SER A 1 207 ? 2.133 4.387 -5.262 1 63.53 207 SER A O 1
ATOM 1701 N N . VAL A 1 208 ? 0.705 5.977 -5.539 1 60.56 208 VAL A N 1
ATOM 1702 C CA . VAL A 1 208 ? 0.602 5.613 -6.949 1 60.56 208 VAL A CA 1
ATOM 1703 C C . VAL A 1 208 ? 1.973 5.723 -7.613 1 60.56 208 VAL A C 1
ATOM 1705 O O . VAL A 1 208 ? 2.818 6.512 -7.184 1 60.56 208 VAL A O 1
ATOM 1708 N N . THR A 1 209 ? 2.172 4.867 -8.508 1 64 209 THR A N 1
ATOM 1709 C CA . THR A 1 209 ? 3.436 4.664 -9.211 1 64 209 THR A CA 1
ATOM 1710 C C . THR A 1 209 ? 3.875 5.945 -9.914 1 64 209 THR A C 1
ATOM 1712 O O . THR A 1 209 ? 3.16 6.465 -10.773 1 64 209 THR A O 1
ATOM 1715 N N . LEU A 1 210 ? 4.793 6.555 -9.328 1 73.25 210 LEU A N 1
ATOM 1716 C CA . LEU A 1 210 ? 5.469 7.715 -9.906 1 73.25 210 LEU A CA 1
ATOM 1717 C C . LEU A 1 210 ? 6.109 7.359 -11.242 1 73.25 210 LEU A C 1
ATOM 1719 O O . LEU A 1 210 ? 6.945 6.453 -11.312 1 73.25 210 LEU A O 1
ATOM 1723 N N . LYS A 1 211 ? 5.59 7.879 -12.258 1 76.5 211 LYS A N 1
ATOM 1724 C CA . LYS A 1 211 ? 6.168 7.66 -13.578 1 76.5 211 LYS A CA 1
ATOM 1725 C C . LYS A 1 211 ? 6.77 8.945 -14.133 1 76.5 211 LYS A C 1
ATOM 1727 O O . LYS A 1 211 ? 6.176 10.023 -14.016 1 76.5 211 LYS A O 1
ATOM 1732 N N . ARG A 1 212 ? 7.883 8.734 -14.711 1 79.88 212 ARG A N 1
ATOM 1733 C CA . ARG A 1 212 ? 8.594 9.883 -15.266 1 79.88 212 ARG A CA 1
ATOM 1734 C C . ARG A 1 212 ? 7.766 10.578 -16.328 1 79.88 212 ARG A C 1
ATOM 1736 O O . ARG A 1 212 ? 7.602 11.805 -16.297 1 79.88 212 ARG A O 1
ATOM 1743 N N . ASP A 1 213 ? 7.238 9.781 -17.172 1 79.81 213 ASP A N 1
ATOM 1744 C CA . ASP A 1 213 ? 6.488 10.336 -18.297 1 79.81 213 ASP A CA 1
ATOM 1745 C C . ASP A 1 213 ? 5.293 11.148 -17.812 1 79.81 213 ASP A C 1
ATOM 1747 O O . ASP A 1 213 ? 4.961 12.188 -18.391 1 79.81 213 ASP A O 1
ATOM 1751 N N . ASP A 1 214 ? 4.758 10.727 -16.812 1 79.69 214 ASP A N 1
ATOM 1752 C CA . ASP A 1 214 ? 3.611 11.438 -16.25 1 79.69 214 ASP A CA 1
ATOM 1753 C C . ASP A 1 214 ? 4.035 12.773 -15.648 1 79.69 214 ASP A C 1
ATOM 1755 O O . ASP A 1 214 ? 3.35 13.781 -15.82 1 79.69 214 ASP A O 1
ATOM 1759 N N . ALA A 1 215 ? 5.121 12.742 -14.969 1 78.62 215 ALA A N 1
ATOM 1760 C CA . ALA A 1 215 ? 5.617 13.969 -14.336 1 78.62 215 ALA A CA 1
ATOM 1761 C C . ALA A 1 215 ? 6.012 15 -15.383 1 78.62 215 ALA A C 1
ATOM 1763 O O . ALA A 1 215 ? 5.703 16.188 -15.242 1 78.62 215 ALA A O 1
ATOM 1764 N N . VAL A 1 216 ? 6.605 14.539 -16.453 1 80.56 216 VAL A N 1
ATOM 1765 C CA . VAL A 1 216 ? 7.07 15.43 -17.516 1 80.56 216 VAL A CA 1
ATOM 1766 C C . VAL A 1 216 ? 5.875 16.016 -18.266 1 80.56 216 VAL A C 1
ATOM 1768 O O . VAL A 1 216 ? 5.812 17.219 -18.516 1 80.56 216 VAL A O 1
ATOM 1771 N N . LYS A 1 217 ? 4.961 15.148 -18.516 1 80.56 217 LYS A N 1
ATOM 1772 C CA . LYS A 1 217 ? 3.756 15.602 -19.203 1 80.56 217 LYS A CA 1
ATOM 1773 C C . LYS A 1 217 ? 2.99 16.625 -18.359 1 80.56 217 LYS A C 1
ATOM 1775 O O . LYS A 1 217 ? 2.449 17.594 -18.891 1 80.56 217 LYS A O 1
ATOM 1780 N N . TYR A 1 218 ? 2.945 16.312 -17.172 1 77.81 218 TYR A N 1
ATOM 1781 C CA . TYR A 1 218 ? 2.256 17.219 -16.25 1 77.81 218 TYR A CA 1
ATOM 1782 C C . TYR A 1 218 ? 2.91 18.594 -16.25 1 77.81 218 TYR A C 1
ATOM 1784 O O . TYR A 1 218 ? 2.223 19.609 -16.281 1 77.81 218 TYR A O 1
ATOM 1792 N N . TYR A 1 219 ? 4.129 18.672 -16.234 1 76.5 219 TYR A N 1
ATOM 1793 C CA . TYR A 1 219 ? 4.875 19.922 -16.234 1 76.5 219 TYR A CA 1
ATOM 1794 C C . TYR A 1 219 ? 4.633 20.703 -17.531 1 76.5 219 TYR A C 1
ATOM 1796 O O . TYR A 1 219 ? 4.512 21.922 -17.516 1 76.5 219 TYR A O 1
ATOM 1804 N N . GLU A 1 220 ? 4.551 20 -18.547 1 73.94 220 GLU A N 1
ATOM 1805 C CA . GLU A 1 220 ? 4.348 20.656 -19.828 1 73.94 220 GLU A CA 1
ATOM 1806 C C . GLU A 1 220 ? 2.967 21.297 -19.922 1 73.94 220 GLU A C 1
ATOM 1808 O O . GLU A 1 220 ? 2.791 22.328 -20.578 1 73.94 220 GLU A O 1
ATOM 1813 N N . ARG A 1 221 ? 2.121 20.781 -19.141 1 69 221 ARG A N 1
ATOM 1814 C CA . ARG A 1 221 ? 0.75 21.281 -19.172 1 69 221 ARG A CA 1
ATOM 1815 C C . ARG A 1 221 ? 0.555 22.438 -18.203 1 69 221 ARG A C 1
ATOM 1817 O O . ARG A 1 221 ? -0.197 23.359 -18.484 1 69 221 ARG A O 1
ATOM 1824 N N . LYS A 1 222 ? 1.126 22.281 -17.078 1 66.5 222 LYS A N 1
ATOM 1825 C CA . LYS A 1 222 ? 0.875 23.25 -16.016 1 66.5 222 LYS A CA 1
ATOM 1826 C C . LYS A 1 222 ? 2.18 23.844 -15.492 1 66.5 222 LYS A C 1
ATOM 1828 O O . LYS A 1 222 ? 2.869 23.219 -14.68 1 66.5 222 LYS A O 1
ATOM 1833 N N . LYS A 1 223 ? 2.412 24.984 -16.031 1 62.97 223 LYS A N 1
ATOM 1834 C CA . LYS A 1 223 ? 3.576 25.703 -15.508 1 62.97 223 LYS A CA 1
ATOM 1835 C C . LYS A 1 223 ? 3.273 26.312 -14.148 1 62.97 223 LYS A C 1
ATOM 1837 O O . LYS A 1 223 ? 2.232 26.953 -13.961 1 62.97 223 LYS A O 1
ATOM 1842 N N . ALA A 1 224 ? 3.971 25.859 -13.148 1 61.97 224 ALA A N 1
ATOM 1843 C CA . ALA A 1 224 ? 3.725 26.312 -11.781 1 61.97 224 ALA A CA 1
ATOM 1844 C C . ALA A 1 224 ? 4.152 27.75 -11.586 1 61.97 224 ALA A C 1
ATOM 1846 O O . ALA A 1 224 ? 5.137 28.203 -12.172 1 61.97 224 ALA A O 1
ATOM 1847 N N . LYS A 1 225 ? 3.152 28.5 -11.078 1 62.59 225 LYS A N 1
ATOM 1848 C CA . LYS A 1 225 ? 3.557 29.828 -10.602 1 62.59 225 LYS A CA 1
ATOM 1849 C C . LYS A 1 225 ? 4.125 29.75 -9.188 1 62.59 225 LYS A C 1
ATOM 1851 O O . LYS A 1 225 ? 3.387 29.531 -8.227 1 62.59 225 LYS A O 1
ATOM 1856 N N . TYR A 1 226 ? 5.41 29.906 -9.023 1 61.66 226 TYR A N 1
ATOM 1857 C CA . TYR A 1 226 ? 6.086 29.625 -7.762 1 61.66 226 TYR A CA 1
ATOM 1858 C C . TYR A 1 226 ? 5.77 30.703 -6.727 1 61.66 226 TYR A C 1
ATOM 1860 O O . TYR A 1 226 ? 5.906 30.469 -5.523 1 61.66 226 TYR A O 1
ATOM 1868 N N . SER A 1 227 ? 5.184 31.781 -7.098 1 64.94 227 SER A N 1
ATOM 1869 C CA . SER A 1 227 ? 5.109 32.906 -6.148 1 64.94 227 SER A CA 1
ATOM 1870 C C . SER A 1 227 ? 3.703 33.031 -5.57 1 64.94 227 SER A C 1
ATOM 1872 O O . SER A 1 227 ? 3.48 33.812 -4.652 1 64.94 227 SER A O 1
ATOM 1874 N N . ASP A 1 228 ? 2.871 32.281 -5.922 1 76.06 228 ASP A N 1
ATOM 1875 C CA . ASP A 1 228 ? 1.504 32.438 -5.434 1 76.06 228 ASP A CA 1
ATOM 1876 C C . ASP A 1 228 ? 1.251 31.547 -4.223 1 76.06 228 ASP A C 1
ATOM 1878 O O . ASP A 1 228 ? 1.29 30.312 -4.336 1 76.06 228 ASP A O 1
ATOM 1882 N N . LYS A 1 229 ? 0.972 32.219 -3.09 1 83.25 229 LYS A N 1
ATOM 1883 C CA . LYS A 1 229 ? 0.751 31.516 -1.829 1 83.25 229 LYS A CA 1
ATOM 1884 C C . LYS A 1 229 ? -0.414 30.531 -1.941 1 83.25 229 LYS A C 1
ATOM 1886 O O . LYS A 1 229 ? -0.445 29.516 -1.247 1 83.25 229 LYS A O 1
ATOM 1891 N N . SER A 1 230 ? -1.36 30.922 -2.766 1 81.12 230 SER A N 1
ATOM 1892 C CA . SER A 1 230 ? -2.539 30.078 -2.928 1 81.12 230 SER A CA 1
ATOM 1893 C C . SER A 1 230 ? -2.17 28.719 -3.518 1 81.12 230 SER A C 1
ATOM 1895 O O . SER A 1 230 ? -2.906 27.734 -3.354 1 81.12 230 SER A O 1
ATOM 1897 N N . GLU A 1 231 ? -1.012 28.609 -4.109 1 83.62 231 GLU A N 1
ATOM 1898 C CA . GLU A 1 231 ? -0.543 27.359 -4.695 1 83.62 231 GLU A CA 1
ATOM 1899 C C . GLU A 1 231 ? -0.23 26.312 -3.617 1 83.62 231 GLU A C 1
ATOM 1901 O O . GLU A 1 231 ? -0.319 25.109 -3.859 1 83.62 231 GLU A O 1
ATOM 1906 N N . GLY A 1 232 ? 0.096 26.859 -2.469 1 89.75 232 GLY A N 1
ATOM 1907 C CA . GLY A 1 232 ? 0.382 25.953 -1.366 1 89.75 232 GLY A CA 1
ATOM 1908 C C . GLY A 1 232 ? -0.847 25.219 -0.861 1 89.75 232 GLY A C 1
ATOM 1909 O O . GLY A 1 232 ? -0.734 24.156 -0.25 1 89.75 232 GLY A O 1
ATOM 1910 N N . LEU A 1 233 ? -2.002 25.797 -1.194 1 91.31 233 LEU A N 1
ATOM 1911 C CA . LEU A 1 233 ? -3.258 25.219 -0.732 1 91.31 233 LEU A CA 1
ATOM 1912 C C . LEU A 1 233 ? -3.949 24.453 -1.854 1 91.31 233 LEU A C 1
ATOM 1914 O O . LEU A 1 233 ? -4.863 23.656 -1.604 1 91.31 233 LEU A O 1
ATOM 1918 N N . LYS A 1 234 ? -3.473 24.641 -3.016 1 87.62 234 LYS A N 1
ATOM 1919 C CA . LYS A 1 234 ? -4.121 24.047 -4.18 1 87.62 234 LYS A CA 1
ATOM 1920 C C . LYS A 1 234 ? -3.875 22.547 -4.234 1 87.62 234 LYS A C 1
ATOM 1922 O O . LYS A 1 234 ? -2.76 22.078 -3.979 1 87.62 234 LYS A O 1
ATOM 1927 N N . ASN A 1 235 ? -4.855 21.703 -4.469 1 88 235 ASN A N 1
ATOM 1928 C CA . ASN A 1 235 ? -4.805 20.266 -4.668 1 88 235 ASN A CA 1
ATOM 1929 C C . ASN A 1 235 ? -4.211 19.547 -3.453 1 88 235 ASN A C 1
ATOM 1931 O O . ASN A 1 235 ? -3.512 18.547 -3.596 1 88 235 ASN A O 1
ATOM 1935 N N . ALA A 1 236 ? -4.383 20.109 -2.338 1 91.81 236 ALA A N 1
ATOM 1936 C CA . ALA A 1 236 ? -3.793 19.562 -1.121 1 91.81 236 ALA A CA 1
ATOM 1937 C C . ALA A 1 236 ? -4.574 18.344 -0.639 1 91.81 236 ALA A C 1
ATOM 1939 O O . ALA A 1 236 ? -4.098 17.594 0.218 1 91.81 236 ALA A O 1
ATOM 1940 N N . PHE A 1 237 ? -5.672 18.141 -1.27 1 91.62 237 PHE A N 1
ATOM 1941 C CA . PHE A 1 237 ? -6.539 17.078 -0.784 1 91.62 237 PHE A CA 1
ATOM 1942 C C . PHE A 1 237 ? -6.75 16.016 -1.863 1 91.62 237 PHE A C 1
ATOM 1944 O O . PHE A 1 237 ? -7.531 15.086 -1.679 1 91.62 237 PHE A O 1
ATOM 1951 N N . ASP A 1 238 ? -5.961 16.266 -2.936 1 79.88 238 ASP A N 1
ATOM 1952 C CA . ASP A 1 238 ? -5.977 15.289 -4.027 1 79.88 238 ASP A CA 1
ATOM 1953 C C . ASP A 1 238 ? -4.758 14.375 -3.967 1 79.88 238 ASP A C 1
ATOM 1955 O O . ASP A 1 238 ? -3.619 14.844 -4.012 1 79.88 238 ASP A O 1
ATOM 1959 N N . GLY A 1 239 ? -4.785 13.281 -3.508 1 69.19 239 GLY A N 1
ATOM 1960 C CA . GLY A 1 239 ? -3.688 12.375 -3.232 1 69.19 239 GLY A CA 1
ATOM 1961 C C . GLY A 1 239 ? -2.869 12.031 -4.465 1 69.19 239 GLY A C 1
ATOM 1962 O O . GLY A 1 239 ? -1.66 11.812 -4.375 1 69.19 239 GLY A O 1
ATOM 1963 N N . THR A 1 240 ? -3.26 12.047 -5.695 1 67 240 THR A N 1
ATOM 1964 C CA . THR A 1 240 ? -2.611 11.461 -6.863 1 67 240 THR A CA 1
ATOM 1965 C C . THR A 1 240 ? -1.673 12.469 -7.52 1 67 240 THR A C 1
ATOM 1967 O O . THR A 1 240 ? -0.732 12.078 -8.219 1 67 240 THR A O 1
ATOM 1970 N N . SER A 1 241 ? -1.821 13.672 -7.246 1 63.78 241 SER A N 1
ATOM 1971 C CA . SER A 1 241 ? -1.063 14.641 -8.031 1 63.78 241 SER A CA 1
ATOM 1972 C C . SER A 1 241 ? 0.042 15.281 -7.203 1 63.78 241 SER A C 1
ATOM 1974 O O . SER A 1 241 ? 0.796 16.125 -7.707 1 63.78 241 SER A O 1
ATOM 1976 N N . ASN A 1 242 ? 0.3 14.844 -6.105 1 78 242 ASN A N 1
ATOM 1977 C CA . ASN A 1 242 ? 1.173 15.555 -5.18 1 78 242 ASN A CA 1
ATOM 1978 C C . ASN A 1 242 ? 2.623 15.547 -5.656 1 78 242 ASN A C 1
ATOM 1980 O O . ASN A 1 242 ? 3.295 16.578 -5.633 1 78 242 ASN A O 1
ATOM 1984 N N . PHE A 1 243 ? 2.994 14.445 -6.258 1 82.31 243 PHE A N 1
ATOM 1985 C CA . PHE A 1 243 ? 4.391 14.398 -6.676 1 82.31 243 PHE A CA 1
ATOM 1986 C C . PHE A 1 243 ? 4.598 15.164 -7.973 1 82.31 243 PHE A C 1
ATOM 1988 O O . PHE A 1 243 ? 5.629 15.812 -8.164 1 82.31 243 PHE A O 1
ATOM 1995 N N . ASN A 1 244 ? 3.684 15.062 -8.836 1 84.38 244 ASN A N 1
ATOM 1996 C CA . ASN A 1 244 ? 3.795 15.797 -10.102 1 84.38 244 ASN A CA 1
ATOM 1997 C C . ASN A 1 244 ? 3.865 17.297 -9.867 1 84.38 244 ASN A C 1
ATOM 1999 O O . ASN A 1 244 ? 4.617 18 -10.547 1 84.38 244 ASN A O 1
ATOM 2003 N N . ASP A 1 245 ? 3.084 17.75 -8.938 1 85 245 ASP A N 1
ATOM 2004 C CA . ASP A 1 245 ? 3.129 19.156 -8.562 1 85 245 ASP A CA 1
ATOM 2005 C C . ASP A 1 245 ? 4.492 19.531 -7.984 1 85 245 ASP A C 1
ATOM 2007 O O . ASP A 1 245 ? 5.043 20.578 -8.312 1 85 245 ASP A O 1
ATOM 2011 N N . PHE A 1 246 ? 4.984 18.656 -7.266 1 84.88 246 PHE A N 1
ATOM 2012 C CA . PHE A 1 246 ? 6.309 18.891 -6.695 1 84.88 246 PHE A CA 1
ATOM 2013 C C . PHE A 1 246 ? 7.371 18.906 -7.789 1 84.88 246 PHE A C 1
ATOM 2015 O O . PHE A 1 246 ? 8.234 19.781 -7.797 1 84.88 246 PHE A O 1
ATOM 2022 N N . PHE A 1 247 ? 7.277 17.922 -8.586 1 86 247 PHE A N 1
ATOM 2023 C CA . PHE A 1 247 ? 8.234 17.828 -9.688 1 86 247 PHE A CA 1
ATOM 2024 C C . PHE A 1 247 ? 8.234 19.109 -10.516 1 86 247 PHE A C 1
ATOM 2026 O O . PHE A 1 247 ? 9.297 19.656 -10.805 1 86 247 PHE A O 1
ATOM 2033 N N . SER A 1 248 ? 7.145 19.609 -10.828 1 85 248 SER A N 1
ATOM 2034 C CA . SER A 1 248 ? 7.004 20.828 -11.633 1 85 248 SER A CA 1
ATOM 2035 C C . SER A 1 248 ? 7.551 22.047 -10.891 1 85 248 SER A C 1
ATOM 2037 O O . SER A 1 248 ? 8.281 22.844 -11.469 1 85 248 SER A O 1
ATOM 2039 N N . TRP A 1 249 ? 7.215 22.141 -9.695 1 84.31 249 TRP A N 1
ATOM 2040 C CA . TRP A 1 249 ? 7.652 23.266 -8.875 1 84.31 249 TRP A CA 1
ATOM 2041 C C . TRP A 1 249 ? 9.164 23.266 -8.703 1 84.31 249 TRP A C 1
ATOM 2043 O O . TRP A 1 249 ? 9.82 24.297 -8.859 1 84.31 249 TRP A O 1
ATOM 2053 N N . TYR A 1 250 ? 9.672 22.125 -8.375 1 86 250 TYR A N 1
ATOM 2054 C CA . TYR A 1 250 ? 11.102 22 -8.133 1 86 250 TYR A CA 1
ATOM 2055 C C . TYR A 1 250 ? 11.898 22.281 -9.406 1 86 250 TYR A C 1
ATOM 2057 O O . TYR A 1 250 ? 12.969 22.875 -9.352 1 86 250 TYR A O 1
ATOM 2065 N N . LYS A 1 251 ? 11.422 21.812 -10.461 1 85.12 251 LYS A N 1
ATOM 2066 C CA . LYS A 1 251 ? 12.062 22.078 -11.742 1 85.12 251 LYS A CA 1
ATOM 2067 C C . LYS A 1 251 ? 12.094 23.578 -12.047 1 85.12 251 LYS A C 1
ATOM 2069 O O . LYS A 1 251 ? 13.109 24.094 -12.523 1 85.12 251 LYS A O 1
ATOM 2074 N N . GLU A 1 252 ? 11.039 24.219 -11.844 1 82.38 252 GLU A N 1
ATOM 2075 C CA . GLU A 1 252 ? 10.977 25.656 -12.086 1 82.38 252 GLU A CA 1
ATOM 2076 C C . GLU A 1 252 ? 11.992 26.406 -11.227 1 82.38 252 GLU A C 1
ATOM 2078 O O . GLU A 1 252 ? 12.664 27.328 -11.711 1 82.38 252 GLU A O 1
ATOM 2083 N N . ILE A 1 253 ? 12.047 26 -10.016 1 83.06 253 ILE A N 1
ATOM 2084 C CA . ILE A 1 253 ? 13 26.641 -9.109 1 83.06 253 ILE A CA 1
ATOM 2085 C C . ILE A 1 253 ? 14.422 26.375 -9.602 1 83.06 253 ILE A C 1
ATOM 2087 O O . ILE A 1 253 ? 15.25 27.297 -9.617 1 83.06 253 ILE A O 1
ATOM 2091 N N . ASP A 1 254 ? 14.633 25.172 -9.953 1 82.44 254 ASP A N 1
ATOM 2092 C CA . ASP A 1 254 ? 15.953 24.781 -10.445 1 82.44 254 ASP A CA 1
ATOM 2093 C C . ASP A 1 254 ? 16.312 25.562 -11.711 1 82.44 254 ASP A C 1
ATOM 2095 O O . ASP A 1 254 ? 17.469 25.953 -11.906 1 82.44 254 ASP A O 1
ATOM 2099 N N . ASP A 1 255 ? 15.367 25.781 -12.57 1 79.69 255 ASP A N 1
ATOM 2100 C CA . ASP A 1 255 ? 15.578 26.547 -13.797 1 79.69 255 ASP A CA 1
ATOM 2101 C C . ASP A 1 255 ? 15.969 27.984 -13.484 1 79.69 255 ASP A C 1
ATOM 2103 O O . ASP A 1 255 ? 16.891 28.531 -14.102 1 79.69 255 ASP A O 1
ATOM 2107 N N . ILE A 1 256 ? 15.281 28.5 -12.617 1 76.94 256 ILE A N 1
ATOM 2108 C CA . ILE A 1 256 ? 15.531 29.891 -12.258 1 76.94 256 ILE A CA 1
ATOM 2109 C C . ILE A 1 256 ? 16.922 30.031 -11.633 1 76.94 256 ILE A C 1
ATOM 2111 O O . ILE A 1 256 ? 17.672 30.953 -11.977 1 76.94 256 ILE A O 1
ATOM 2115 N N . ILE A 1 257 ? 17.219 29.141 -10.828 1 80.12 257 ILE A N 1
ATOM 2116 C CA . ILE A 1 257 ? 18.516 29.156 -10.164 1 80.12 257 ILE A CA 1
ATOM 2117 C C . ILE A 1 257 ? 19.625 29.016 -11.195 1 80.12 257 ILE A C 1
ATOM 2119 O O . ILE A 1 257 ? 20.641 29.703 -11.133 1 80.12 257 ILE A O 1
ATOM 2123 N N . ASN A 1 258 ? 19.438 28.094 -12.102 1 78 258 ASN A N 1
ATOM 2124 C CA . ASN A 1 258 ? 20.422 27.875 -13.156 1 78 258 ASN A CA 1
ATOM 2125 C C . ASN A 1 258 ? 20.578 29.094 -14.047 1 78 258 ASN A C 1
ATOM 2127 O O . ASN A 1 258 ? 21.688 29.406 -14.508 1 78 258 ASN A O 1
ATOM 2131 N N . GLU A 1 259 ? 19.5 29.703 -14.305 1 71 259 GLU A N 1
ATOM 2132 C CA . GLU A 1 259 ? 19.547 30.922 -15.094 1 71 259 GLU A CA 1
ATOM 2133 C C . GLU A 1 259 ? 20.344 32 -14.383 1 71 259 GLU A C 1
ATOM 2135 O O . GLU A 1 259 ? 21.125 32.75 -15.008 1 71 259 GLU A O 1
ATOM 2140 N N . PHE A 1 260 ? 20.141 32.031 -13.102 1 68.75 260 PHE A N 1
ATOM 2141 C CA . PHE A 1 260 ? 20.891 33 -12.312 1 68.75 260 PHE A CA 1
ATOM 2142 C C . PHE A 1 260 ? 22.391 32.688 -12.352 1 68.75 260 PHE A C 1
ATOM 2144 O O . PHE A 1 260 ? 23.219 33.562 -12.484 1 68.75 260 PHE A O 1
ATOM 2151 N N . LYS A 1 261 ? 22.703 31.391 -12.25 1 67.5 261 LYS A N 1
ATOM 2152 C CA . LYS A 1 261 ? 24.094 30.953 -12.281 1 67.5 261 LYS A CA 1
ATOM 2153 C C . LYS A 1 261 ? 24.734 31.234 -13.641 1 67.5 261 LYS A C 1
ATOM 2155 O O . LYS A 1 261 ? 25.891 31.641 -13.719 1 67.5 261 LYS A O 1
ATOM 2160 N N . ALA A 1 262 ? 23.938 30.922 -14.625 1 64 262 ALA A N 1
ATOM 2161 C CA . ALA A 1 262 ? 24.422 31.172 -15.977 1 64 262 ALA A CA 1
ATOM 2162 C C . ALA A 1 262 ? 24.672 32.656 -16.203 1 64 262 ALA A C 1
ATOM 2164 O O . ALA A 1 262 ? 25.641 33.062 -16.859 1 64 262 ALA A O 1
ATOM 2165 N N . ASN A 1 263 ? 23.719 33.344 -15.633 1 58.06 263 ASN A N 1
ATOM 2166 C CA . ASN A 1 263 ? 23.875 34.781 -15.773 1 58.06 263 ASN A CA 1
ATOM 2167 C C . ASN A 1 263 ? 25.094 35.281 -14.992 1 58.06 263 ASN A C 1
ATOM 2169 O O . ASN A 1 263 ? 25.688 36.312 -15.359 1 58.06 263 ASN A O 1
ATOM 2173 N N . ASP A 1 264 ? 25.297 34.5 -13.898 1 52.88 264 ASP A N 1
ATOM 2174 C CA . ASP A 1 264 ? 26.469 34.875 -13.102 1 52.88 264 ASP A CA 1
ATOM 2175 C C . ASP A 1 264 ? 27.75 34.281 -13.688 1 52.88 264 ASP A C 1
ATOM 2177 O O . ASP A 1 264 ? 28.844 34.625 -13.234 1 52.88 264 ASP A O 1
ATOM 2181 N N . SER A 1 265 ? 27.5 33.219 -14.461 1 52.53 265 SER A N 1
ATOM 2182 C CA . SER A 1 265 ? 28.688 32.562 -15 1 52.53 265 SER A CA 1
ATOM 2183 C C . SER A 1 265 ? 29.125 33.219 -16.312 1 52.53 265 SER A C 1
ATOM 2185 O O . SER A 1 265 ? 28.297 33.75 -17.062 1 52.53 265 SER A O 1
ATOM 2187 N N . ILE A 1 266 ? 30.297 33.688 -16.469 1 47.97 266 ILE A N 1
ATOM 2188 C CA . ILE A 1 266 ? 30.938 34.125 -17.688 1 47.97 266 ILE A CA 1
ATOM 2189 C C . ILE A 1 266 ? 31.125 32.938 -18.641 1 47.97 266 ILE A C 1
ATOM 2191 O O . ILE A 1 266 ? 31.688 31.922 -18.25 1 47.97 266 ILE A O 1
ATOM 2195 N N . THR A 1 267 ? 30.266 32.781 -19.609 1 47.75 267 THR A N 1
ATOM 2196 C CA . THR A 1 267 ? 30.375 31.703 -20.547 1 47.75 267 THR A CA 1
ATOM 2197 C C . THR A 1 267 ? 31.797 31.609 -21.094 1 47.75 267 THR A C 1
ATOM 2199 O O . THR A 1 267 ? 32.562 32.594 -21.062 1 47.75 267 THR A O 1
ATOM 2202 N N . LYS A 1 268 ? 32.125 30.328 -21.359 1 49 268 LYS A N 1
ATOM 2203 C CA . LYS A 1 268 ? 33.438 30.141 -21.953 1 49 268 LYS A CA 1
ATOM 2204 C C . LYS A 1 268 ? 33.656 31.094 -23.125 1 49 268 LYS A C 1
ATOM 2206 O O . LYS A 1 268 ? 34.719 31.656 -23.297 1 49 268 LYS A O 1
ATOM 2211 N N . GLU A 1 269 ? 32.656 31.25 -23.828 1 51.78 269 GLU A N 1
ATOM 2212 C CA . GLU A 1 269 ? 32.719 32.094 -25.016 1 51.78 269 GLU A CA 1
ATOM 2213 C C . GLU A 1 269 ? 32.906 33.562 -24.625 1 51.78 269 GLU A C 1
ATOM 2215 O O . GLU A 1 269 ? 33.688 34.281 -25.25 1 51.78 269 GLU A O 1
ATOM 2220 N N . GLU A 1 270 ? 32.25 33.875 -23.516 1 53.56 270 GLU A N 1
ATOM 2221 C CA . GLU A 1 270 ? 32.438 35.25 -23.062 1 53.56 270 GLU A CA 1
ATOM 2222 C C . GLU A 1 270 ? 33.812 35.5 -22.484 1 53.56 270 GLU A C 1
ATOM 2224 O O . GLU A 1 270 ? 34.438 36.531 -22.719 1 53.56 270 GLU A O 1
ATOM 2229 N N . ILE A 1 271 ? 34.219 34.375 -21.844 1 54.03 271 ILE A N 1
ATOM 2230 C CA . ILE A 1 271 ? 35.594 34.406 -21.359 1 54.03 271 ILE A CA 1
ATOM 2231 C C . ILE A 1 271 ? 36.562 34.438 -22.531 1 54.03 271 ILE A C 1
ATOM 2233 O O . ILE A 1 271 ? 37.531 35.219 -22.531 1 54.03 271 ILE A O 1
ATOM 2237 N N . GLU A 1 272 ? 36.219 33.562 -23.484 1 54.5 272 GLU A N 1
ATOM 2238 C CA . GLU A 1 272 ? 37.062 33.531 -24.672 1 54.5 272 GLU A CA 1
ATOM 2239 C C . GLU A 1 272 ? 37 34.844 -25.453 1 54.5 272 GLU A C 1
ATOM 2241 O O . GLU A 1 272 ? 38 35.312 -25.938 1 54.5 272 GLU A O 1
ATOM 2246 N N . TYR A 1 273 ? 35.812 35.344 -25.578 1 53.22 273 TYR A N 1
ATOM 2247 C CA . TYR A 1 273 ? 35.656 36.625 -26.234 1 53.22 273 TYR A CA 1
ATOM 2248 C C . TYR A 1 273 ? 36.375 37.75 -25.469 1 53.22 273 TYR A C 1
ATOM 2250 O O . TYR A 1 273 ? 37.062 38.562 -26.078 1 53.22 273 TYR A O 1
ATOM 2258 N N . LEU A 1 274 ? 36.25 37.656 -24.156 1 52.69 274 LEU A N 1
ATOM 2259 C CA . LEU A 1 274 ? 36.938 38.656 -23.328 1 52.69 274 LEU A CA 1
ATOM 2260 C C . LEU A 1 274 ? 38.438 38.469 -23.391 1 52.69 274 LEU A C 1
ATOM 2262 O O . LEU A 1 274 ? 39.188 39.438 -23.438 1 52.69 274 LEU A O 1
ATOM 2266 N N . LEU A 1 275 ? 38.719 37.156 -23.453 1 56.75 275 LEU A N 1
ATOM 2267 C CA . LEU A 1 275 ? 40.156 36.812 -23.562 1 56.75 275 LEU A CA 1
ATOM 2268 C C . LEU A 1 275 ? 40.688 37.219 -24.922 1 56.75 275 LEU A C 1
ATOM 2270 O O . LEU A 1 275 ? 41.875 37.562 -25.047 1 56.75 275 LEU A O 1
ATOM 2274 N N . SER A 1 276 ? 39.906 37.062 -25.906 1 55.81 276 SER A N 1
ATOM 2275 C CA . SER A 1 276 ? 40.375 37.469 -27.234 1 55.81 276 SER A CA 1
ATOM 2276 C C . SER A 1 276 ? 40.469 38.969 -27.359 1 55.81 276 SER A C 1
ATOM 2278 O O . SER A 1 276 ? 41.219 39.469 -28.203 1 55.81 276 SER A O 1
ATOM 2280 N N . LYS A 1 277 ? 39.688 39.719 -26.703 1 54.78 277 LYS A N 1
ATOM 2281 C CA . LYS A 1 277 ? 39.688 41.188 -26.875 1 54.78 277 LYS A CA 1
ATOM 2282 C C . LYS A 1 277 ? 40.75 41.812 -26 1 54.78 277 LYS A C 1
ATOM 2284 O O . LYS A 1 277 ? 41.156 42.969 -26.234 1 54.78 277 LYS A O 1
ATOM 2289 N N . THR A 1 278 ? 40.938 41.438 -24.875 1 54.09 278 THR A N 1
ATOM 2290 C CA . THR A 1 278 ? 42 42.125 -24.141 1 54.09 278 THR A CA 1
ATOM 2291 C C . THR A 1 278 ? 43.031 41.125 -23.594 1 54.09 278 THR A C 1
ATOM 2293 O O . THR A 1 278 ? 42.656 40.062 -23.047 1 54.09 278 THR A O 1
ATOM 2296 N N . ASP A 1 279 ? 44.312 41.062 -24.094 1 50.28 279 ASP A N 1
ATOM 2297 C CA . ASP A 1 279 ? 45.469 40.312 -23.703 1 50.28 279 ASP A CA 1
ATOM 2298 C C . ASP A 1 279 ? 45.812 40.531 -22.234 1 50.28 279 ASP A C 1
ATOM 2300 O O . ASP A 1 279 ? 46.75 39.938 -21.703 1 50.28 279 ASP A O 1
ATOM 2304 N N . ASN A 1 280 ? 45.344 41.656 -21.656 1 48.72 280 ASN A N 1
ATOM 2305 C CA . ASN A 1 280 ? 45.812 42.062 -20.328 1 48.72 280 ASN A CA 1
ATOM 2306 C C . ASN A 1 280 ? 44.969 41.438 -19.234 1 48.72 280 ASN A C 1
ATOM 2308 O O . ASN A 1 280 ? 43.75 41.656 -19.172 1 48.72 280 ASN A O 1
ATOM 2312 N N . LYS A 1 281 ? 45.438 40.469 -18.453 1 52.38 281 LYS A N 1
ATOM 2313 C CA . LYS A 1 281 ? 44.875 39.656 -17.375 1 52.38 281 LYS A CA 1
ATOM 2314 C C . LYS A 1 281 ? 44.062 40.531 -16.406 1 52.38 281 LYS A C 1
ATOM 2316 O O . LYS A 1 281 ? 43 40.094 -15.93 1 52.38 281 LYS A O 1
ATOM 2321 N N . GLU A 1 282 ? 44.594 41.625 -16.078 1 53.69 282 GLU A N 1
ATOM 2322 C CA . GLU A 1 282 ? 43.969 42.531 -15.117 1 53.69 282 GLU A CA 1
ATOM 2323 C C . GLU A 1 282 ? 42.625 43.031 -15.641 1 53.69 282 GLU A C 1
ATOM 2325 O O . GLU A 1 282 ? 41.656 43.125 -14.891 1 53.69 282 GLU A O 1
ATOM 2330 N N . LYS A 1 283 ? 42.531 43.375 -16.891 1 55.22 283 LYS A N 1
ATOM 2331 C CA . LYS A 1 283 ? 41.312 43.938 -17.5 1 55.22 283 LYS A CA 1
ATOM 2332 C C . LYS A 1 283 ? 40.281 42.844 -17.719 1 55.22 283 LYS A C 1
ATOM 2334 O O . LYS A 1 283 ? 39.062 43.125 -17.625 1 55.22 283 LYS A O 1
ATOM 2339 N N . ILE A 1 284 ? 40.75 41.656 -17.969 1 55 284 ILE A N 1
ATOM 2340 C CA . ILE A 1 284 ? 39.844 40.531 -18.047 1 55 284 ILE A CA 1
ATOM 2341 C C . ILE A 1 284 ? 39.125 40.344 -16.703 1 55 284 ILE A C 1
ATOM 2343 O O . ILE A 1 284 ? 37.938 40.094 -16.672 1 55 284 ILE A O 1
ATOM 2347 N N . GLY A 1 285 ? 39.875 40.469 -15.641 1 55.16 285 GLY A N 1
ATOM 2348 C CA . GLY A 1 285 ? 39.312 40.375 -14.312 1 55.16 285 GLY A CA 1
ATOM 2349 C C . GLY A 1 285 ? 38.25 41.469 -14.055 1 55.16 285 GLY A C 1
ATOM 2350 O O . GLY A 1 285 ? 37.188 41.188 -13.516 1 55.16 285 GLY A O 1
ATOM 2351 N N . SER A 1 286 ? 38.562 42.719 -14.375 1 57 286 SER A N 1
ATOM 2352 C CA . SER A 1 286 ? 37.625 43.812 -14.195 1 57 286 SER A CA 1
ATOM 2353 C C . SER A 1 286 ? 36.406 43.656 -15.078 1 57 286 SER A C 1
ATOM 2355 O O . SER A 1 286 ? 35.281 43.938 -14.641 1 57 286 SER A O 1
ATOM 2357 N N . LEU A 1 287 ? 36.531 43.188 -16.281 1 54.62 287 LEU A N 1
ATOM 2358 C CA . LEU A 1 287 ? 35.406 42.969 -17.188 1 54.62 287 LEU A CA 1
ATOM 2359 C C . LEU A 1 287 ? 34.562 41.812 -16.734 1 54.62 287 LEU A C 1
ATOM 2361 O O . LEU A 1 287 ? 33.312 41.875 -16.812 1 54.62 287 LEU A O 1
ATOM 2365 N N . ILE A 1 288 ? 35.25 40.812 -16.297 1 55.53 288 ILE A N 1
ATOM 2366 C CA . ILE A 1 288 ? 34.531 39.719 -15.664 1 55.53 288 ILE A CA 1
ATOM 2367 C C . ILE A 1 288 ? 33.781 40.219 -14.438 1 55.53 288 ILE A C 1
ATOM 2369 O O . ILE A 1 288 ? 32.625 39.875 -14.219 1 55.53 288 ILE A O 1
ATOM 2373 N N . SER A 1 289 ? 34.5 41.031 -13.648 1 54.22 289 SER A N 1
ATOM 2374 C CA . SER A 1 289 ? 33.844 41.656 -12.492 1 54.22 289 SER A CA 1
ATOM 2375 C C . SER A 1 289 ? 32.688 42.562 -12.906 1 54.22 289 SER A C 1
ATOM 2377 O O . SER A 1 289 ? 31.641 42.562 -12.273 1 54.22 289 SER A O 1
ATOM 2379 N N . GLN A 1 290 ? 32.844 43.406 -13.867 1 53.94 290 GLN A N 1
ATOM 2380 C CA . GLN A 1 290 ? 31.797 44.312 -14.375 1 53.94 290 GLN A CA 1
ATOM 2381 C C . GLN A 1 290 ? 30.641 43.531 -14.977 1 53.94 290 GLN A C 1
ATOM 2383 O O . GLN A 1 290 ? 29.484 43.875 -14.797 1 53.94 290 GLN A O 1
ATOM 2388 N N . LEU A 1 291 ? 30.984 42.562 -15.773 1 50.41 291 LEU A N 1
ATOM 2389 C CA . LEU A 1 291 ? 29.953 41.688 -16.312 1 50.41 291 LEU A CA 1
ATOM 2390 C C . LEU A 1 291 ? 29.219 40.938 -15.195 1 50.41 291 LEU A C 1
ATOM 2392 O O . LEU A 1 291 ? 28 40.781 -15.25 1 50.41 291 LEU A O 1
ATOM 2396 N N . LEU A 1 292 ? 30 40.531 -14.266 1 49.38 292 LEU A N 1
ATOM 2397 C CA . LEU A 1 292 ? 29.438 39.938 -13.07 1 49.38 292 LEU A CA 1
ATOM 2398 C C . LEU A 1 292 ? 28.641 40.969 -12.266 1 49.38 292 LEU A C 1
ATOM 2400 O O . LEU A 1 292 ? 27.594 40.656 -11.711 1 49.38 292 LEU A O 1
ATOM 2404 N N . GLU A 1 293 ? 29.172 42.156 -11.969 1 49.19 293 GLU A N 1
ATOM 2405 C CA . GLU A 1 293 ? 28.484 43.25 -11.273 1 49.19 293 GLU A CA 1
ATOM 2406 C C . GLU A 1 293 ? 27.203 43.656 -11.992 1 49.19 293 GLU A C 1
ATOM 2408 O O . GLU A 1 293 ? 26.188 43.938 -11.352 1 49.19 293 GLU A O 1
ATOM 2413 N N . LYS A 1 294 ? 27.25 44.062 -13.242 1 47 294 LYS A N 1
ATOM 2414 C CA . LYS A 1 294 ? 26.047 44.438 -13.992 1 47 294 LYS A CA 1
ATOM 2415 C C . LYS A 1 294 ? 25 43.312 -13.93 1 47 294 LYS A C 1
ATOM 2417 O O . LYS A 1 294 ? 23.797 43.594 -13.883 1 47 294 LYS A O 1
ATOM 2422 N N . LYS A 1 295 ? 25.406 42.094 -14.133 1 47.75 295 LYS A N 1
ATOM 2423 C CA . LYS A 1 295 ? 24.469 40.969 -14.008 1 47.75 295 LYS A CA 1
ATOM 2424 C C . LYS A 1 295 ? 24.031 40.781 -12.562 1 47.75 295 LYS A C 1
ATOM 2426 O O . LYS A 1 295 ? 22.938 40.281 -12.305 1 47.75 295 LYS A O 1
ATOM 2431 N N . ASN A 1 296 ? 24.797 41.094 -11.508 1 44.41 296 ASN A N 1
ATOM 2432 C CA . ASN A 1 296 ? 24.484 41.094 -10.078 1 44.41 296 ASN A CA 1
ATOM 2433 C C . ASN A 1 296 ? 23.484 42.188 -9.734 1 44.41 296 ASN A C 1
ATOM 2435 O O . ASN A 1 296 ? 23.094 42.344 -8.57 1 44.41 296 ASN A O 1
ATOM 2439 N N . ASN A 1 297 ? 23.5 43.438 -10.32 1 40.5 297 ASN A N 1
ATOM 2440 C CA . ASN A 1 297 ? 22.75 44.531 -9.742 1 40.5 297 ASN A CA 1
ATOM 2441 C C . ASN A 1 297 ? 21.422 44.062 -9.133 1 40.5 297 ASN A C 1
ATOM 2443 O O . ASN A 1 297 ? 21.094 44.406 -7.996 1 40.5 297 ASN A O 1
ATOM 2447 N N . TYR A 1 298 ? 20.172 44.594 -9.664 1 39.66 298 TYR A N 1
ATOM 2448 C CA . TYR A 1 298 ? 19.062 45.031 -8.805 1 39.66 298 TYR A CA 1
ATOM 2449 C C . TYR A 1 298 ? 18.578 43.875 -7.945 1 39.66 298 TYR A C 1
ATOM 2451 O O . TYR A 1 298 ? 18.734 43.875 -6.723 1 39.66 298 TYR A O 1
ATOM 2459 N N . ASN A 1 299 ? 17.109 43.656 -7.859 1 45.97 299 ASN A N 1
ATOM 2460 C CA . ASN A 1 299 ? 15.984 43.031 -7.168 1 45.97 299 ASN A CA 1
ATOM 2461 C C . ASN A 1 299 ? 16.094 41.5 -7.191 1 45.97 299 ASN A C 1
ATOM 2463 O O . ASN A 1 299 ? 15.414 40.812 -6.426 1 45.97 299 ASN A O 1
ATOM 2467 N N . ASN A 1 300 ? 17.188 40.812 -7.77 1 55.84 300 ASN A N 1
ATOM 2468 C CA . ASN A 1 300 ? 17.312 39.469 -8.312 1 55.84 300 ASN A CA 1
ATOM 2469 C C . ASN A 1 300 ? 18.141 38.562 -7.395 1 55.84 300 ASN A C 1
ATOM 2471 O O . ASN A 1 300 ? 17.875 37.375 -7.293 1 55.84 300 ASN A O 1
ATOM 2475 N N . ASN A 1 301 ? 19.047 39.219 -6.664 1 59.97 301 ASN A N 1
ATOM 2476 C CA . ASN A 1 301 ? 19.891 38.375 -5.84 1 59.97 301 ASN A CA 1
ATOM 2477 C C . ASN A 1 301 ? 19.141 37.812 -4.629 1 59.97 301 ASN A C 1
ATOM 2479 O O . ASN A 1 301 ? 19.312 36.656 -4.246 1 59.97 301 ASN A O 1
ATOM 2483 N N . GLU A 1 302 ? 18.359 38.75 -4.039 1 65.12 302 GLU A N 1
ATOM 2484 C CA . GLU A 1 302 ? 17.578 38.312 -2.885 1 65.12 302 GLU A CA 1
ATOM 2485 C C . GLU A 1 302 ? 16.609 37.188 -3.264 1 65.12 302 GLU A C 1
ATOM 2487 O O . GLU A 1 302 ? 16.453 36.219 -2.516 1 65.12 302 GLU A O 1
ATOM 2492 N N . ASP A 1 303 ? 16.078 37.406 -4.426 1 73.75 303 ASP A N 1
ATOM 2493 C CA . ASP A 1 303 ? 15.172 36.375 -4.914 1 73.75 303 ASP A CA 1
ATOM 2494 C C . ASP A 1 303 ? 15.914 35.062 -5.164 1 73.75 303 ASP A C 1
ATOM 2496 O O . ASP A 1 303 ? 15.391 34 -4.871 1 73.75 303 ASP A O 1
ATOM 2500 N N . ARG A 1 304 ? 17.109 35.375 -5.578 1 75.69 304 ARG A N 1
ATOM 2501 C CA . ARG A 1 304 ? 17.922 34.188 -5.852 1 75.69 304 ARG A CA 1
ATOM 2502 C C . ARG A 1 304 ? 18.281 33.469 -4.562 1 75.69 304 ARG A C 1
ATOM 2504 O O . ARG A 1 304 ? 18.141 32.25 -4.477 1 75.69 304 ARG A O 1
ATOM 2511 N N . GLU A 1 305 ? 18.734 34.188 -3.662 1 78.88 305 GLU A N 1
ATOM 2512 C CA . GLU A 1 305 ? 19.109 33.594 -2.389 1 78.88 305 GLU A CA 1
ATOM 2513 C C . GLU A 1 305 ? 17.922 32.938 -1.698 1 78.88 305 GLU A C 1
ATOM 2515 O O . GLU A 1 305 ? 18.062 31.891 -1.061 1 78.88 305 GLU A O 1
ATOM 2520 N N . PHE A 1 306 ? 16.875 33.562 -1.894 1 78.69 306 PHE A N 1
ATOM 2521 C CA . PHE A 1 306 ? 15.641 33.031 -1.32 1 78.69 306 PHE A CA 1
ATOM 2522 C C . PHE A 1 306 ? 15.289 31.688 -1.939 1 78.69 306 PHE A C 1
ATOM 2524 O O . PHE A 1 306 ? 14.977 30.734 -1.225 1 78.69 306 PHE A O 1
ATOM 2531 N N . LEU A 1 307 ? 15.453 31.609 -3.178 1 81.5 307 LEU A N 1
ATOM 2532 C CA . LEU A 1 307 ? 15.117 30.391 -3.889 1 81.5 307 LEU A CA 1
ATOM 2533 C C . LEU A 1 307 ? 16.109 29.281 -3.551 1 81.5 307 LEU A C 1
ATOM 2535 O O . LEU A 1 307 ? 15.719 28.125 -3.4 1 81.5 307 LEU A O 1
ATOM 2539 N N . ILE A 1 308 ? 17.297 29.641 -3.447 1 84.06 308 ILE A N 1
ATOM 2540 C CA . ILE A 1 308 ? 18.328 28.672 -3.104 1 84.06 308 ILE A CA 1
ATOM 2541 C C . ILE A 1 308 ? 18.078 28.125 -1.696 1 84.06 308 ILE A C 1
ATOM 2543 O O . ILE A 1 308 ? 18.234 26.922 -1.448 1 84.06 308 ILE A O 1
ATOM 2547 N N . ARG A 1 309 ? 17.688 28.984 -0.862 1 84.38 309 ARG A N 1
ATOM 2548 C CA . ARG A 1 309 ? 17.391 28.562 0.504 1 84.38 309 ARG A CA 1
ATOM 2549 C C . ARG A 1 309 ? 16.203 27.609 0.535 1 84.38 309 ARG A C 1
ATOM 2551 O O . ARG A 1 309 ? 16.203 26.625 1.279 1 84.38 309 ARG A O 1
ATOM 2558 N N . GLN A 1 310 ? 15.266 27.938 -0.239 1 83.5 310 GLN A N 1
ATOM 2559 C CA . GLN A 1 310 ? 14.094 27.078 -0.31 1 83.5 310 GLN A CA 1
ATOM 2560 C C . GLN A 1 310 ? 14.461 25.688 -0.817 1 83.5 310 GLN A C 1
ATOM 2562 O O . GLN A 1 310 ? 13.992 24.688 -0.275 1 83.5 310 GLN A O 1
ATOM 2567 N N . GLN A 1 311 ? 15.219 25.656 -1.776 1 86.5 311 GLN A N 1
ATOM 2568 C CA . GLN A 1 311 ? 15.664 24.375 -2.336 1 86.5 311 GLN A CA 1
ATOM 2569 C C . GLN A 1 311 ? 16.453 23.578 -1.309 1 86.5 311 GLN A C 1
ATOM 2571 O O . GLN A 1 311 ? 16.281 22.359 -1.209 1 86.5 311 GLN A O 1
ATOM 2576 N N . LYS A 1 312 ? 17.266 24.281 -0.602 1 87.56 312 LYS A N 1
ATOM 2577 C CA . LYS A 1 312 ? 18.094 23.625 0.407 1 87.56 312 LYS A CA 1
ATOM 2578 C C . LYS A 1 312 ? 17.234 23.031 1.521 1 87.56 312 LYS A C 1
ATOM 2580 O O . LYS A 1 312 ? 17.516 21.938 2.008 1 87.56 312 LYS A O 1
ATOM 2585 N N . VAL A 1 313 ? 16.25 23.766 1.901 1 89.44 313 VAL A N 1
ATOM 2586 C CA . VAL A 1 313 ? 15.359 23.312 2.965 1 89.44 313 VAL A CA 1
ATOM 2587 C C . VAL A 1 313 ? 14.656 22.016 2.541 1 89.44 313 VAL A C 1
ATOM 2589 O O . VAL A 1 313 ? 14.531 21.094 3.336 1 89.44 313 VAL A O 1
ATOM 2592 N N . ILE A 1 314 ? 14.281 21.969 1.35 1 89.12 314 ILE A N 1
ATOM 2593 C CA . ILE A 1 314 ? 13.586 20.781 0.831 1 89.12 314 ILE A CA 1
ATOM 2594 C C . ILE A 1 314 ? 14.555 19.609 0.766 1 89.12 314 ILE A C 1
ATOM 2596 O O . ILE A 1 314 ? 14.219 18.5 1.18 1 89.12 314 ILE A O 1
ATOM 2600 N N . GLN A 1 315 ? 15.719 19.891 0.283 1 89.06 315 GLN A N 1
ATOM 2601 C CA . GLN A 1 315 ? 16.719 18.828 0.18 1 89.06 315 GLN A CA 1
ATOM 2602 C C . GLN A 1 315 ? 17.078 18.266 1.555 1 89.06 315 GLN A C 1
ATOM 2604 O O . GLN A 1 315 ? 17.203 17.047 1.718 1 89.06 315 GLN A O 1
ATOM 2609 N N . GLU A 1 316 ? 17.141 19.109 2.467 1 88.94 316 GLU A N 1
ATOM 2610 C CA . GLU A 1 316 ? 17.469 18.688 3.824 1 88.94 316 GLU A CA 1
ATOM 2611 C C . GLU A 1 316 ? 16.328 17.859 4.43 1 88.94 316 GLU A C 1
ATOM 2613 O O . GLU A 1 316 ? 16.578 16.906 5.168 1 88.94 316 GLU A O 1
ATOM 2618 N N . SER A 1 317 ? 15.133 18.266 4.148 1 91.19 317 SER A N 1
ATOM 2619 C CA . SER A 1 317 ? 13.984 17.5 4.629 1 91.19 317 SER A CA 1
ATOM 2620 C C . SER A 1 317 ? 13.984 16.094 4.055 1 91.19 317 SER A C 1
ATOM 2622 O O . SER A 1 317 ? 13.766 15.117 4.777 1 91.19 317 SER A O 1
ATOM 2624 N N . ILE A 1 318 ? 14.289 15.961 2.809 1 89.25 318 ILE A N 1
ATOM 2625 C CA . ILE A 1 318 ? 14.32 14.656 2.148 1 89.25 318 ILE A CA 1
ATOM 2626 C C . ILE A 1 318 ? 15.43 13.805 2.748 1 89.25 318 ILE A C 1
ATOM 2628 O O . ILE A 1 318 ? 15.227 12.625 3.049 1 89.25 318 ILE A O 1
ATOM 2632 N N . LYS A 1 319 ? 16.562 14.422 2.998 1 87.81 319 LYS A N 1
ATOM 2633 C CA . LYS A 1 319 ? 17.719 13.719 3.539 1 87.81 319 LYS A CA 1
ATOM 2634 C C . LYS A 1 319 ? 17.438 13.172 4.934 1 87.81 319 LYS A C 1
ATOM 2636 O O . LYS A 1 319 ? 17.938 12.109 5.305 1 87.81 319 LYS A O 1
ATOM 2641 N N . THR A 1 320 ? 16.641 13.844 5.645 1 87.31 320 THR A N 1
ATOM 2642 C CA . THR A 1 320 ? 16.297 13.422 6.996 1 87.31 320 THR A CA 1
ATOM 2643 C C . THR A 1 320 ? 15.492 12.125 6.973 1 87.31 320 THR A C 1
ATOM 2645 O O . THR A 1 320 ? 15.641 11.289 7.867 1 87.31 320 THR A O 1
ATOM 2648 N N . PHE A 1 321 ? 14.711 11.945 6.012 1 86.06 321 PHE A N 1
ATOM 2649 C CA . PHE A 1 321 ? 13.812 10.797 5.957 1 86.06 321 PHE A CA 1
ATOM 2650 C C . PHE A 1 321 ? 14.469 9.633 5.211 1 86.06 321 PHE A C 1
ATOM 2652 O O . PHE A 1 321 ? 14.227 8.469 5.531 1 86.06 321 PHE A O 1
ATOM 2659 N N . VAL A 1 322 ? 15.172 9.977 4.188 1 84 322 VAL A N 1
ATOM 2660 C CA . VAL A 1 322 ? 15.875 8.953 3.406 1 84 322 VAL A CA 1
ATOM 2661 C C . VAL A 1 322 ? 17.375 9.188 3.482 1 84 322 VAL A C 1
ATOM 2663 O O . VAL A 1 322 ? 17.953 9.906 2.658 1 84 322 VAL A O 1
ATOM 2666 N N . SER A 1 323 ? 18 8.562 4.402 1 74.94 323 SER A N 1
ATOM 2667 C CA . SER A 1 323 ? 19.359 8.891 4.816 1 74.94 323 SER A CA 1
ATOM 2668 C C . SER A 1 323 ? 20.359 8.578 3.711 1 74.94 323 SER A C 1
ATOM 2670 O O . SER A 1 323 ? 21.438 9.18 3.65 1 74.94 323 SER A O 1
ATOM 2672 N N . ASP A 1 324 ? 20.062 7.746 2.859 1 77.31 324 ASP A N 1
ATOM 2673 C CA . ASP A 1 324 ? 21.047 7.352 1.858 1 77.31 324 ASP A CA 1
ATOM 2674 C C . ASP A 1 324 ? 21.016 8.281 0.651 1 77.31 324 ASP A C 1
ATOM 2676 O O . ASP A 1 324 ? 21.75 8.086 -0.318 1 77.31 324 ASP A O 1
ATOM 2680 N N . ILE A 1 325 ? 20.172 9.328 0.785 1 82.69 325 ILE A N 1
ATOM 2681 C CA . ILE A 1 325 ? 20.062 10.281 -0.311 1 82.69 325 ILE A CA 1
ATOM 2682 C C . ILE A 1 325 ? 20.797 11.57 0.048 1 82.69 325 ILE A C 1
ATOM 2684 O O . ILE A 1 325 ? 20.609 12.117 1.135 1 82.69 325 ILE A O 1
ATOM 2688 N N . ASP A 1 326 ? 21.688 12.078 -0.766 1 78.62 326 ASP A N 1
ATOM 2689 C CA . ASP A 1 326 ? 22.5 13.25 -0.458 1 78.62 326 ASP A CA 1
ATOM 2690 C C . ASP A 1 326 ? 22.016 14.477 -1.214 1 78.62 326 ASP A C 1
ATOM 2692 O O . ASP A 1 326 ? 22.016 15.586 -0.675 1 78.62 326 ASP A O 1
ATOM 2696 N N . GLN A 1 327 ? 21.703 14.328 -2.502 1 83.81 327 GLN A N 1
ATOM 2697 C CA . GLN A 1 327 ? 21.344 15.469 -3.332 1 83.81 327 GLN A CA 1
ATOM 2698 C C . GLN A 1 327 ? 20.219 15.117 -4.289 1 83.81 327 GLN A C 1
ATOM 2700 O O . GLN A 1 327 ? 20.094 13.969 -4.73 1 83.81 327 GLN A O 1
ATOM 2705 N N . VAL A 1 328 ? 19.375 16.141 -4.434 1 86.25 328 VAL A N 1
ATOM 2706 C CA . VAL A 1 328 ? 18.312 16.031 -5.434 1 86.25 328 VAL A CA 1
ATOM 2707 C C . VAL A 1 328 ? 18.578 17 -6.582 1 86.25 328 VAL A C 1
ATOM 2709 O O . VAL A 1 328 ? 18.797 18.188 -6.355 1 86.25 328 VAL A O 1
ATOM 2712 N N . LYS A 1 329 ? 18.594 16.531 -7.758 1 86.31 329 LYS A N 1
ATOM 2713 C CA . LYS A 1 329 ? 18.922 17.359 -8.914 1 86.31 329 LYS A CA 1
ATOM 2714 C C . LYS A 1 329 ? 17.938 17.125 -10.055 1 86.31 329 LYS A C 1
ATOM 2716 O O . LYS A 1 329 ? 17.266 16.094 -10.109 1 86.31 329 LYS A O 1
ATOM 2721 N N . ILE A 1 330 ? 17.844 18.156 -10.859 1 86 330 ILE A N 1
ATOM 2722 C CA . ILE A 1 330 ? 17.078 18.031 -12.102 1 86 330 ILE A CA 1
ATOM 2723 C C . ILE A 1 330 ? 18.047 17.828 -13.273 1 86 330 ILE A C 1
ATOM 2725 O O . ILE A 1 330 ? 18.984 18.594 -13.453 1 86 330 ILE A O 1
ATOM 2729 N N . SER A 1 331 ? 17.797 16.734 -13.898 1 84 331 SER A N 1
ATOM 2730 C CA . SER A 1 331 ? 18.594 16.453 -15.086 1 84 331 SER A CA 1
ATOM 2731 C C . SER A 1 331 ? 17.812 16.75 -16.359 1 84 331 SER A C 1
ATOM 2733 O O . SER A 1 331 ? 16.625 16.422 -16.453 1 84 331 SER A O 1
ATOM 2735 N N . ARG A 1 332 ? 18.375 17.375 -17.297 1 81.56 332 ARG A N 1
ATOM 2736 C CA . ARG A 1 332 ? 17.703 17.75 -18.531 1 81.56 332 ARG A CA 1
ATOM 2737 C C . ARG A 1 332 ? 18.266 16.984 -19.719 1 81.56 332 ARG A C 1
ATOM 2739 O O . ARG A 1 332 ? 17.625 16.906 -20.766 1 81.56 332 ARG A O 1
ATOM 2746 N N . THR A 1 333 ? 19.453 16.547 -19.672 1 76.69 333 THR A N 1
ATOM 2747 C CA . THR A 1 333 ? 20.109 15.758 -20.719 1 76.69 333 THR A CA 1
ATOM 2748 C C . THR A 1 333 ? 20.359 14.336 -20.234 1 76.69 333 THR A C 1
ATOM 2750 O O . THR A 1 333 ? 20.844 14.133 -19.109 1 76.69 333 THR A O 1
ATOM 2753 N N . PRO A 1 334 ? 20.078 13.383 -20.984 1 74.06 334 PRO A N 1
ATOM 2754 C CA . PRO A 1 334 ? 19.484 13.398 -22.328 1 74.06 334 PRO A CA 1
ATOM 2755 C C . PRO A 1 334 ? 17.984 13.703 -22.297 1 74.06 334 PRO A C 1
ATOM 2757 O O . PRO A 1 334 ? 17.406 14.047 -23.344 1 74.06 334 PRO A O 1
ATOM 2760 N N . HIS A 1 335 ? 17.297 13.414 -21.109 1 79.5 335 HIS A N 1
ATOM 2761 C CA . HIS A 1 335 ? 15.891 13.758 -20.953 1 79.5 335 HIS A CA 1
ATOM 2762 C C . HIS A 1 335 ? 15.633 14.375 -19.578 1 79.5 335 HIS A C 1
ATOM 2764 O O . HIS A 1 335 ? 16.469 14.266 -18.672 1 79.5 335 HIS A O 1
ATOM 2770 N N . LEU A 1 336 ? 14.625 15.07 -19.516 1 84.06 336 LEU A N 1
ATOM 2771 C CA . LEU A 1 336 ? 14.234 15.68 -18.234 1 84.06 336 LEU A CA 1
ATOM 2772 C C . LEU A 1 336 ? 13.977 14.609 -17.188 1 84.06 336 LEU A C 1
ATOM 2774 O O . LEU A 1 336 ? 13.234 13.656 -17.422 1 84.06 336 LEU A O 1
ATOM 2778 N N . ASP A 1 337 ? 14.695 14.75 -16.078 1 87.75 337 ASP A N 1
ATOM 2779 C CA . ASP A 1 337 ? 14.609 13.766 -15.008 1 87.75 337 ASP A CA 1
ATOM 2780 C C . ASP A 1 337 ? 14.977 14.391 -13.664 1 87.75 337 ASP A C 1
ATOM 2782 O O . ASP A 1 337 ? 15.531 15.492 -13.609 1 87.75 337 ASP A O 1
ATOM 2786 N N . MET A 1 338 ? 14.406 13.836 -12.688 1 88.5 338 MET A N 1
ATOM 2787 C CA . MET A 1 338 ? 14.836 14.172 -11.336 1 88.5 338 MET A CA 1
ATOM 2788 C C . MET A 1 338 ? 15.695 13.055 -10.75 1 88.5 338 MET A C 1
ATOM 2790 O O . MET A 1 338 ? 15.266 11.906 -10.688 1 88.5 338 MET A O 1
ATOM 2794 N N . THR A 1 339 ? 16.859 13.398 -10.367 1 89.44 339 THR A N 1
ATOM 2795 C CA . THR A 1 339 ? 17.797 12.391 -9.922 1 89.44 339 THR A CA 1
ATOM 2796 C C . THR A 1 339 ? 18.281 12.688 -8.508 1 89.44 339 THR A C 1
ATOM 2798 O O . THR A 1 339 ? 18.156 13.82 -8.023 1 89.44 339 THR A O 1
ATOM 2801 N N . VAL A 1 340 ? 18.703 11.664 -7.84 1 88.5 340 VAL A N 1
ATOM 2802 C CA . VAL A 1 340 ? 19.297 11.766 -6.508 1 88.5 340 VAL A CA 1
ATOM 2803 C C . VAL A 1 340 ? 20.641 11.062 -6.48 1 88.5 340 VAL A C 1
ATOM 2805 O O . VAL A 1 340 ? 20.922 10.203 -7.324 1 88.5 340 VAL A O 1
ATOM 2808 N N . ILE A 1 341 ? 21.5 11.531 -5.621 1 87.12 341 ILE A N 1
ATOM 2809 C CA . ILE A 1 341 ? 22.766 10.836 -5.398 1 87.12 341 ILE A CA 1
ATOM 2810 C C . ILE A 1 341 ? 22.625 9.891 -4.207 1 87.12 341 ILE A C 1
ATOM 2812 O O . ILE A 1 341 ? 22.422 10.336 -3.076 1 87.12 341 ILE A O 1
ATOM 2816 N N . LYS A 1 342 ? 22.625 8.609 -4.508 1 82.12 342 LYS A N 1
ATOM 2817 C CA . LYS A 1 342 ? 22.531 7.566 -3.494 1 82.12 342 LYS A CA 1
ATOM 2818 C C . LYS A 1 342 ? 23.797 6.699 -3.49 1 82.12 342 LYS A C 1
ATOM 2820 O O . LYS A 1 342 ? 24.141 6.086 -4.504 1 82.12 342 LYS A O 1
ATOM 2825 N N . ASN A 1 343 ? 24.453 6.586 -2.361 1 74.75 343 ASN A N 1
ATOM 2826 C CA . ASN A 1 343 ? 25.688 5.824 -2.24 1 74.75 343 ASN A CA 1
ATOM 2827 C C . ASN A 1 343 ? 26.688 6.203 -3.326 1 74.75 343 ASN A C 1
ATOM 2829 O O . ASN A 1 343 ? 27.266 5.328 -3.969 1 74.75 343 ASN A O 1
ATOM 2833 N N . GLY A 1 344 ? 26.766 7.5 -3.693 1 76.31 344 GLY A N 1
ATOM 2834 C CA . GLY A 1 344 ? 27.734 8.016 -4.641 1 76.31 344 GLY A CA 1
ATOM 2835 C C . GLY A 1 344 ? 27.281 7.898 -6.086 1 76.31 344 GLY A C 1
ATOM 2836 O O . GLY A 1 344 ? 27.969 8.375 -6.992 1 76.31 344 GLY A O 1
ATOM 2837 N N . SER A 1 345 ? 26.188 7.262 -6.34 1 78.94 345 SER A N 1
ATOM 2838 C CA . SER A 1 345 ? 25.703 7.09 -7.703 1 78.94 345 SER A CA 1
ATOM 2839 C C . SER A 1 345 ? 24.453 7.926 -7.949 1 78.94 345 SER A C 1
ATOM 2841 O O . SER A 1 345 ? 23.609 8.055 -7.066 1 78.94 345 SER A O 1
ATOM 2843 N N . GLU A 1 346 ? 24.406 8.453 -9.094 1 85.56 346 GLU A N 1
ATOM 2844 C CA . GLU A 1 346 ? 23.234 9.219 -9.492 1 85.56 346 GLU A CA 1
ATOM 2845 C C . GLU A 1 346 ? 22.125 8.297 -10 1 85.56 346 GLU A C 1
ATOM 2847 O O . GLU A 1 346 ? 22.328 7.516 -10.93 1 85.56 346 GLU A O 1
ATOM 2852 N N . ILE A 1 347 ? 21.031 8.406 -9.367 1 84.69 347 ILE A N 1
ATOM 2853 C CA . ILE A 1 347 ? 19.922 7.535 -9.711 1 84.69 347 ILE A CA 1
ATOM 2854 C C . ILE A 1 347 ? 18.656 8.367 -9.891 1 84.69 347 ILE A C 1
ATOM 2856 O O . ILE A 1 347 ? 18.422 9.328 -9.148 1 84.69 347 ILE A O 1
ATOM 2860 N N . SER A 1 348 ? 17.891 7.988 -10.883 1 87.62 348 SER A N 1
ATOM 2861 C CA . SER A 1 348 ? 16.578 8.617 -11.07 1 87.62 348 SER A CA 1
ATOM 2862 C C . SER A 1 348 ? 15.641 8.305 -9.914 1 87.62 348 SER A C 1
ATOM 2864 O O . SER A 1 348 ? 15.609 7.176 -9.422 1 87.62 348 SER A O 1
ATOM 2866 N N . ILE A 1 349 ? 14.859 9.258 -9.43 1 87.81 349 ILE A N 1
ATOM 2867 C CA . ILE A 1 349 ? 13.891 9.07 -8.352 1 87.81 349 ILE A CA 1
ATOM 2868 C C . ILE A 1 349 ? 12.867 8.008 -8.758 1 87.81 349 ILE A C 1
ATOM 2870 O O . ILE A 1 349 ? 12.383 7.258 -7.91 1 87.81 349 ILE A O 1
ATOM 2874 N N . PHE A 1 350 ? 12.672 7.84 -10 1 85.38 350 PHE A N 1
ATOM 2875 C CA . PHE A 1 350 ? 11.664 6.934 -10.531 1 85.38 350 PHE A CA 1
ATOM 2876 C C . PHE A 1 350 ? 12.156 5.492 -10.5 1 85.38 350 PHE A C 1
ATOM 2878 O O . PHE A 1 350 ? 11.375 4.559 -10.672 1 85.38 350 PHE A O 1
ATOM 2885 N N . ASN A 1 351 ? 13.422 5.379 -10.234 1 82.5 351 ASN A N 1
ATOM 2886 C CA . ASN A 1 351 ? 14.008 4.047 -10.172 1 82.5 351 ASN A CA 1
ATOM 2887 C C . ASN A 1 351 ? 14.25 3.605 -8.734 1 82.5 351 ASN A C 1
ATOM 2889 O O . ASN A 1 351 ? 14.805 2.531 -8.492 1 82.5 351 ASN A O 1
ATOM 2893 N N . LEU A 1 352 ? 13.797 4.422 -7.797 1 85.94 352 LEU A N 1
ATOM 2894 C CA . LEU A 1 352 ? 13.922 4.07 -6.387 1 85.94 352 LEU A CA 1
ATOM 2895 C C . LEU A 1 352 ? 12.859 3.061 -5.977 1 85.94 352 LEU A C 1
ATOM 2897 O O . LEU A 1 352 ? 11.961 2.74 -6.766 1 85.94 352 LEU A O 1
ATOM 2901 N N . SER A 1 353 ? 13.055 2.49 -4.824 1 85.12 353 SER A N 1
ATOM 2902 C CA . SER A 1 353 ? 12.047 1.568 -4.305 1 85.12 353 SER A CA 1
ATOM 2903 C C . SER A 1 353 ? 10.727 2.279 -4.055 1 85.12 353 SER A C 1
ATOM 2905 O O . SER A 1 353 ? 10.688 3.504 -3.904 1 85.12 353 SER A O 1
ATOM 2907 N N . GLN A 1 354 ? 9.656 1.538 -4.031 1 83.88 354 GLN A N 1
ATOM 2908 C CA . GLN A 1 354 ? 8.328 2.115 -3.824 1 83.88 354 GLN A CA 1
ATOM 2909 C C . GLN A 1 354 ? 8.25 2.842 -2.484 1 83.88 354 GLN A C 1
ATOM 2911 O O . GLN A 1 354 ? 7.637 3.904 -2.385 1 83.88 354 GLN A O 1
ATOM 2916 N N . GLY A 1 355 ? 8.766 2.242 -1.433 1 85.94 355 GLY A N 1
ATOM 2917 C CA . GLY A 1 355 ? 8.789 2.902 -0.138 1 85.94 355 GLY A CA 1
ATOM 2918 C C . GLY A 1 355 ? 9.531 4.227 -0.155 1 85.94 355 GLY A C 1
ATOM 2919 O O . GLY A 1 355 ? 9.055 5.219 0.4 1 85.94 355 GLY A O 1
ATOM 2920 N N . GLU A 1 356 ? 10.641 4.227 -0.806 1 86.69 356 GLU A N 1
ATOM 2921 C CA . GLU A 1 356 ? 11.438 5.449 -0.915 1 86.69 356 GLU A CA 1
ATOM 2922 C C . GLU A 1 356 ? 10.703 6.512 -1.723 1 86.69 356 GLU A C 1
ATOM 2924 O O . GLU A 1 356 ? 10.664 7.684 -1.334 1 86.69 356 GLU A O 1
ATOM 2929 N N . LYS A 1 357 ? 10.156 6.086 -2.797 1 86.94 357 LYS A N 1
ATOM 2930 C CA . LYS A 1 357 ? 9.391 7.004 -3.641 1 86.94 357 LYS A CA 1
ATOM 2931 C C . LYS A 1 357 ? 8.242 7.641 -2.865 1 86.94 357 LYS A C 1
ATOM 2933 O O . LYS A 1 357 ? 8.055 8.852 -2.916 1 86.94 357 LYS A O 1
ATOM 2938 N N . THR A 1 358 ? 7.531 6.809 -2.186 1 86.69 358 THR A N 1
ATOM 2939 C CA . THR A 1 358 ? 6.363 7.266 -1.443 1 86.69 358 THR A CA 1
ATOM 2940 C C . THR A 1 358 ? 6.77 8.242 -0.346 1 86.69 358 THR A C 1
ATOM 2942 O O . THR A 1 358 ? 6.105 9.266 -0.14 1 86.69 358 THR A O 1
ATOM 2945 N N . LEU A 1 359 ? 7.773 7.973 0.342 1 88.88 359 LEU A N 1
ATOM 2946 C CA . LEU A 1 359 ? 8.25 8.836 1.417 1 88.88 359 LEU A CA 1
ATOM 2947 C C . LEU A 1 359 ? 8.75 10.164 0.864 1 88.88 359 LEU A C 1
ATOM 2949 O O . LEU A 1 359 ? 8.461 11.227 1.424 1 88.88 359 LEU A O 1
ATOM 2953 N N . ILE A 1 360 ? 9.539 10.102 -0.237 1 88.56 360 ILE A N 1
ATOM 2954 C CA . ILE A 1 360 ? 10.055 11.312 -0.859 1 88.56 360 ILE A CA 1
ATOM 2955 C C . ILE A 1 360 ? 8.891 12.18 -1.341 1 88.56 360 ILE A C 1
ATOM 2957 O O . ILE A 1 360 ? 8.875 13.391 -1.106 1 88.56 360 ILE A O 1
ATOM 2961 N N . ALA A 1 361 ? 7.961 11.531 -1.957 1 88.81 361 ALA A N 1
ATOM 2962 C CA . ALA A 1 361 ? 6.797 12.258 -2.453 1 88.81 361 ALA A CA 1
ATOM 2963 C C . ALA A 1 361 ? 6.047 12.938 -1.311 1 88.81 361 ALA A C 1
ATOM 2965 O O . ALA A 1 361 ? 5.645 14.102 -1.429 1 88.81 361 ALA A O 1
ATOM 2966 N N . LEU A 1 362 ? 5.832 12.273 -0.221 1 92.06 362 LEU A N 1
ATOM 2967 C CA . LEU A 1 362 ? 5.102 12.789 0.931 1 92.06 362 LEU A CA 1
ATOM 2968 C C . LEU A 1 362 ? 5.84 13.969 1.561 1 92.06 362 LEU A C 1
ATOM 2970 O O . LEU A 1 362 ? 5.27 15.055 1.713 1 92.06 362 LEU A O 1
ATOM 2974 N N . VAL A 1 363 ? 7.082 13.797 1.852 1 92.94 363 VAL A N 1
ATOM 2975 C CA . VAL A 1 363 ? 7.871 14.773 2.59 1 92.94 363 VAL A CA 1
ATOM 2976 C C . VAL A 1 363 ? 8.133 15.992 1.709 1 92.94 363 VAL A C 1
ATOM 2978 O O . VAL A 1 363 ? 8.062 17.141 2.178 1 92.94 363 VAL A O 1
ATOM 2981 N N . SER A 1 364 ? 8.438 15.742 0.463 1 90.81 364 SER A N 1
ATOM 2982 C CA . SER A 1 364 ? 8.719 16.859 -0.441 1 90.81 364 SER A CA 1
ATOM 2983 C C . SER A 1 364 ? 7.48 17.734 -0.642 1 90.81 364 SER A C 1
ATOM 2985 O O . SER A 1 364 ? 7.594 18.953 -0.766 1 90.81 364 SER A O 1
ATOM 2987 N N . ASP A 1 365 ? 6.363 17.125 -0.692 1 92.5 365 ASP A N 1
ATOM 2988 C CA . ASP A 1 365 ? 5.145 17.906 -0.888 1 92.5 365 ASP A CA 1
ATOM 2989 C C . ASP A 1 365 ? 4.832 18.75 0.347 1 92.5 365 ASP A C 1
ATOM 2991 O O . ASP A 1 365 ? 4.449 19.922 0.228 1 92.5 365 ASP A O 1
ATOM 2995 N N . ILE A 1 366 ? 4.91 18.156 1.52 1 95.25 366 ILE A N 1
ATOM 2996 C CA . ILE A 1 366 ? 4.672 18.891 2.75 1 95.25 366 ILE A CA 1
ATOM 2997 C C . ILE A 1 366 ? 5.645 20.062 2.842 1 95.25 366 ILE A C 1
ATOM 2999 O O . ILE A 1 366 ? 5.238 21.203 3.1 1 95.25 366 ILE A O 1
ATOM 3003 N N . ALA A 1 367 ? 6.883 19.781 2.576 1 94.12 367 ALA A N 1
ATOM 3004 C CA . ALA A 1 367 ? 7.91 20.812 2.643 1 94.12 367 ALA A CA 1
ATOM 3005 C C . ALA A 1 367 ? 7.645 21.922 1.622 1 94.12 367 ALA A C 1
ATOM 3007 O O . ALA A 1 367 ? 7.711 23.109 1.95 1 94.12 367 ALA A O 1
ATOM 3008 N N . ARG A 1 368 ? 7.359 21.516 0.433 1 91.5 368 ARG A N 1
ATOM 3009 C CA . ARG A 1 368 ? 7.078 22.469 -0.631 1 91.5 368 ARG A CA 1
ATOM 3010 C C . ARG A 1 368 ? 5.926 23.391 -0.248 1 91.5 368 ARG A C 1
ATOM 3012 O O . ARG A 1 368 ? 6.012 24.609 -0.422 1 91.5 368 ARG A O 1
ATOM 3019 N N . ARG A 1 369 ? 4.918 22.844 0.249 1 94.25 369 ARG A N 1
ATOM 3020 C CA . ARG A 1 369 ? 3.746 23.625 0.615 1 94.25 369 ARG A CA 1
ATOM 3021 C C . ARG A 1 369 ? 4.07 24.594 1.75 1 94.25 369 ARG A C 1
ATOM 3023 O O . ARG A 1 369 ? 3.645 25.75 1.729 1 94.25 369 ARG A O 1
ATOM 3030 N N . LEU A 1 370 ? 4.789 24.109 2.703 1 94.81 370 LEU A N 1
ATOM 3031 C CA . LEU A 1 370 ? 5.168 24.969 3.814 1 94.81 370 LEU A CA 1
ATOM 3032 C C . LEU A 1 370 ? 6.027 26.125 3.328 1 94.81 370 LEU A C 1
ATOM 3034 O O . LEU A 1 370 ? 5.879 27.266 3.803 1 94.81 370 LEU A O 1
ATOM 3038 N N . VAL A 1 371 ? 6.898 25.875 2.414 1 91.5 371 VAL A N 1
ATOM 3039 C CA . VAL A 1 371 ? 7.766 26.922 1.864 1 91.5 371 VAL A CA 1
ATOM 3040 C C . VAL A 1 371 ? 6.922 27.969 1.149 1 91.5 371 VAL A C 1
ATOM 3042 O O . VAL A 1 371 ? 7.164 29.172 1.298 1 91.5 371 VAL A O 1
ATOM 3045 N N . ILE A 1 372 ? 5.957 27.516 0.436 1 90.12 372 ILE A N 1
ATOM 3046 C CA . ILE A 1 372 ? 5.105 28.406 -0.341 1 90.12 372 ILE A CA 1
ATOM 3047 C C . ILE A 1 372 ? 4.211 29.219 0.599 1 90.12 372 ILE A C 1
ATOM 3049 O O . ILE A 1 372 ? 4.012 30.406 0.399 1 90.12 372 ILE A O 1
ATOM 3053 N N . LEU A 1 373 ? 3.758 28.609 1.637 1 93.06 373 LEU A N 1
ATOM 3054 C CA . LEU A 1 373 ? 2.756 29.203 2.512 1 93.06 373 LEU A CA 1
ATOM 3055 C C . LEU A 1 373 ? 3.406 30.125 3.537 1 93.06 373 LEU A C 1
ATOM 3057 O O . LEU A 1 373 ? 2.729 30.953 4.156 1 93.06 373 LEU A O 1
ATOM 3061 N N . ASN A 1 374 ? 4.715 29.953 3.729 1 90.12 374 ASN A N 1
ATOM 3062 C CA . ASN A 1 374 ? 5.395 30.703 4.777 1 90.12 374 ASN A CA 1
ATOM 3063 C C . ASN A 1 374 ? 6.656 31.375 4.254 1 90.12 374 ASN A C 1
ATOM 3065 O O . ASN A 1 374 ? 7.754 31.141 4.758 1 90.12 374 ASN A O 1
ATOM 3069 N N . PRO A 1 375 ? 6.547 32.281 3.4 1 81.56 375 PRO A N 1
ATOM 3070 C CA . PRO A 1 375 ? 7.715 32.906 2.775 1 81.56 375 PRO A CA 1
ATOM 3071 C C . PRO A 1 375 ? 8.516 33.75 3.746 1 81.56 375 PRO A C 1
ATOM 3073 O O . PRO A 1 375 ? 9.711 33.969 3.553 1 81.56 375 PRO A O 1
ATOM 3076 N N . SER A 1 376 ? 7.934 34.219 4.777 1 84.5 376 SER A N 1
ATOM 3077 C CA . SER A 1 376 ? 8.586 35.188 5.66 1 84.5 376 SER A CA 1
ATOM 3078 C C . SER A 1 376 ? 9.234 34.5 6.855 1 84.5 376 SER A C 1
ATOM 3080 O O . SER A 1 376 ? 9.977 35.094 7.613 1 84.5 376 SER A O 1
ATOM 3082 N N . LEU A 1 377 ? 8.93 33.25 7.023 1 89 377 LEU A N 1
ATOM 3083 C CA . LEU A 1 377 ? 9.508 32.531 8.148 1 89 377 LEU A CA 1
ATOM 3084 C C . LEU A 1 377 ? 10.969 32.188 7.883 1 89 377 LEU A C 1
ATOM 3086 O O . LEU A 1 377 ? 11.344 31.859 6.758 1 89 377 LEU A O 1
ATOM 3090 N N . GLU A 1 378 ? 11.789 32.312 8.906 1 86.94 378 GLU A N 1
ATOM 3091 C CA . GLU A 1 378 ? 13.195 31.938 8.773 1 86.94 378 GLU A CA 1
ATOM 3092 C C . GLU A 1 378 ? 13.344 30.484 8.344 1 86.94 378 GLU A C 1
ATOM 3094 O O . GLU A 1 378 ? 14.094 30.188 7.41 1 86.94 378 GLU A O 1
ATOM 3099 N N . ASN A 1 379 ? 12.641 29.656 9.008 1 91.06 379 ASN A N 1
ATOM 3100 C CA . ASN A 1 379 ? 12.508 28.25 8.617 1 91.06 379 ASN A CA 1
ATOM 3101 C C . ASN A 1 379 ? 11.07 27.906 8.25 1 91.06 379 ASN A C 1
ATOM 3103 O O . ASN A 1 379 ? 10.234 27.672 9.125 1 91.06 379 ASN A O 1
ATOM 3107 N N . PRO A 1 380 ? 10.844 27.844 6.988 1 92.62 380 PRO A N 1
ATOM 3108 C CA . PRO A 1 380 ? 9.477 27.609 6.543 1 92.62 380 PRO A CA 1
ATOM 3109 C C . PRO A 1 380 ? 8.906 26.281 7.066 1 92.62 380 PRO A C 1
ATOM 3111 O O . PRO A 1 380 ? 7.688 26.125 7.148 1 92.62 380 PRO A O 1
ATOM 3114 N N . LEU A 1 381 ? 9.727 25.344 7.484 1 94.81 381 LEU A N 1
ATOM 3115 C CA . LEU A 1 381 ? 9.266 24.047 7.965 1 94.81 381 LEU A CA 1
ATOM 3116 C C . LEU A 1 381 ? 8.625 24.172 9.344 1 94.81 381 LEU A C 1
ATOM 3118 O O . LEU A 1 381 ? 7.965 23.25 9.82 1 94.81 381 LEU A O 1
ATOM 3122 N N . ASN A 1 382 ? 8.805 25.344 9.945 1 94.44 382 ASN A N 1
ATOM 3123 C CA . ASN A 1 382 ? 8.219 25.594 11.25 1 94.44 382 ASN A CA 1
ATOM 3124 C C . ASN A 1 382 ? 6.801 26.172 11.133 1 94.44 382 ASN A C 1
ATOM 3126 O O . ASN A 1 382 ? 6.215 26.594 12.125 1 94.44 382 ASN A O 1
ATOM 3130 N N . GLY A 1 383 ? 6.309 26.203 9.922 1 94.56 383 GLY A N 1
ATOM 3131 C CA . GLY A 1 383 ? 4.934 26.641 9.742 1 94.56 383 GLY A CA 1
ATOM 3132 C C . GLY A 1 383 ? 3.924 25.766 10.453 1 94.56 383 GLY A C 1
ATOM 3133 O O . GLY A 1 383 ? 4.242 24.641 10.859 1 94.56 383 GLY A O 1
ATOM 3134 N N . TYR A 1 384 ? 2.723 26.266 10.633 1 95.38 384 TYR A N 1
ATOM 3135 C CA . TYR A 1 384 ? 1.661 25.562 11.328 1 95.38 384 TYR A CA 1
ATOM 3136 C C . TYR A 1 384 ? 0.697 24.906 10.344 1 95.38 384 TYR A C 1
ATOM 3138 O O . TYR A 1 384 ? 0.674 25.266 9.164 1 95.38 384 TYR A O 1
ATOM 3146 N N . GLY A 1 385 ? -0.037 23.938 10.82 1 96.69 385 GLY A N 1
ATOM 3147 C CA . GLY A 1 385 ? -1.036 23.344 9.953 1 96.69 385 GLY A CA 1
ATOM 3148 C C . GLY A 1 385 ? -1.501 21.984 10.445 1 96.69 385 GLY A C 1
ATOM 3149 O O . GLY A 1 385 ? -1.188 21.578 11.562 1 96.69 385 GLY A O 1
ATOM 3150 N N . ILE A 1 386 ? -2.373 21.344 9.703 1 98.19 386 ILE A N 1
ATOM 3151 C CA . ILE A 1 386 ? -2.939 20.031 9.961 1 98.19 386 ILE A CA 1
ATOM 3152 C C . ILE A 1 386 ? -2.717 19.125 8.742 1 98.19 386 ILE A C 1
ATOM 3154 O O . ILE A 1 386 ? -3.113 19.469 7.629 1 98.19 386 ILE A O 1
ATOM 3158 N N . VAL A 1 387 ? -2.051 18.047 8.961 1 98 387 VAL A N 1
ATOM 3159 C CA . VAL A 1 387 ? -1.779 17.109 7.879 1 98 387 VAL A CA 1
ATOM 3160 C C . VAL A 1 387 ? -2.363 15.734 8.219 1 98 387 VAL A C 1
ATOM 3162 O O . VAL A 1 387 ? -2.111 15.195 9.297 1 98 387 VAL A O 1
ATOM 3165 N N . LEU A 1 388 ? -3.215 15.25 7.355 1 98.12 388 LEU A N 1
ATOM 3166 C CA . LEU A 1 388 ? -3.801 13.922 7.465 1 98.12 388 LEU A CA 1
ATOM 3167 C C . LEU A 1 388 ? -3.068 12.93 6.57 1 98.12 388 LEU A C 1
ATOM 3169 O O . LEU A 1 388 ? -2.842 13.203 5.391 1 98.12 388 LEU A O 1
ATOM 3173 N N . ILE A 1 389 ? -2.629 11.82 7.109 1 96.88 389 ILE A N 1
ATOM 3174 C CA . ILE A 1 389 ? -1.96 10.789 6.324 1 96.88 389 ILE A CA 1
ATOM 3175 C C . ILE A 1 389 ? -2.613 9.438 6.582 1 96.88 389 ILE A C 1
ATOM 3177 O O . ILE A 1 389 ? -2.631 8.953 7.719 1 96.88 389 ILE A O 1
ATOM 3181 N N . ASP A 1 390 ? -3.146 8.844 5.559 1 95.12 390 ASP A N 1
ATOM 3182 C CA . ASP A 1 390 ? -3.723 7.508 5.668 1 95.12 390 ASP A CA 1
ATOM 3183 C C . ASP A 1 390 ? -2.654 6.434 5.477 1 95.12 390 ASP A C 1
ATOM 3185 O O . ASP A 1 390 ? -1.834 6.52 4.562 1 95.12 390 ASP A O 1
ATOM 3189 N N . GLU A 1 391 ? -2.65 5.484 6.398 1 93.44 391 GLU A N 1
ATOM 3190 C CA . GLU A 1 391 ? -1.709 4.367 6.371 1 93.44 391 GLU A CA 1
ATOM 3191 C C . GLU A 1 391 ? -0.274 4.859 6.211 1 93.44 391 GLU A C 1
ATOM 3193 O O . GLU A 1 391 ? 0.383 4.566 5.211 1 93.44 391 GLU A O 1
ATOM 3198 N N . ILE A 1 392 ? 0.276 5.457 7.215 1 95.69 392 ILE A N 1
ATOM 3199 C CA . ILE A 1 392 ? 1.593 6.086 7.207 1 95.69 392 ILE A CA 1
ATOM 3200 C C . ILE A 1 392 ? 2.67 5.023 7.004 1 95.69 392 ILE A C 1
ATOM 3202 O O . ILE A 1 392 ? 3.77 5.328 6.535 1 95.69 392 ILE A O 1
ATOM 3206 N N . ASP A 1 393 ? 2.396 3.771 7.277 1 93.12 393 ASP A N 1
ATOM 3207 C CA . ASP A 1 393 ? 3.35 2.666 7.234 1 93.12 393 ASP A CA 1
ATOM 3208 C C . ASP A 1 393 ? 3.402 2.041 5.844 1 93.12 393 ASP A C 1
ATOM 3210 O O . ASP A 1 393 ? 4.164 1.102 5.605 1 93.12 393 ASP A O 1
ATOM 3214 N N . LEU A 1 394 ? 2.756 2.547 4.922 1 89 394 LEU A N 1
ATOM 3215 C CA . LEU A 1 394 ? 2.633 1.948 3.598 1 89 394 LEU A CA 1
ATOM 3216 C C . LEU A 1 394 ? 4.004 1.752 2.959 1 89 394 LEU A C 1
ATOM 3218 O O . LEU A 1 394 ? 4.805 2.688 2.898 1 89 394 LEU A O 1
ATOM 3222 N N . HIS A 1 395 ? 4.371 0.568 2.588 1 87.56 395 HIS A N 1
ATOM 3223 C CA . HIS A 1 395 ? 5.539 0.149 1.816 1 87.56 395 HIS A CA 1
ATOM 3224 C C . HIS A 1 395 ? 6.82 0.319 2.621 1 87.56 395 HIS A C 1
ATOM 3226 O O . HIS A 1 395 ? 7.918 0.294 2.061 1 87.56 395 HIS A O 1
ATOM 3232 N N . LEU A 1 396 ? 6.691 0.533 3.91 1 90.38 396 LEU A N 1
ATOM 3233 C CA . LEU A 1 396 ? 7.891 0.822 4.691 1 90.38 396 LEU A CA 1
ATOM 3234 C C . LEU A 1 396 ? 8.438 -0.447 5.332 1 90.38 396 LEU A C 1
ATOM 3236 O O . LEU A 1 396 ? 7.676 -1.278 5.828 1 90.38 396 LEU A O 1
ATOM 3240 N N . HIS A 1 397 ? 9.695 -0.578 5.273 1 90.38 397 HIS A N 1
ATOM 3241 C CA . HIS A 1 397 ? 10.375 -1.589 6.074 1 90.38 397 HIS A CA 1
ATOM 3242 C C . HIS A 1 397 ? 10.18 -1.336 7.562 1 90.38 397 HIS A C 1
ATOM 3244 O O . HIS A 1 397 ? 10.008 -0.19 7.988 1 90.38 397 HIS A O 1
ATOM 3250 N N . PRO A 1 398 ? 10.258 -2.365 8.398 1 91.31 398 PRO A N 1
ATOM 3251 C CA . PRO A 1 398 ? 10.016 -2.23 9.844 1 91.31 398 PRO A CA 1
ATOM 3252 C C . PRO A 1 398 ? 10.914 -1.187 10.492 1 91.31 398 PRO A C 1
ATOM 3254 O O . PRO A 1 398 ? 10.461 -0.425 11.352 1 91.31 398 PRO A O 1
ATOM 3257 N N . LYS A 1 399 ? 12.133 -1.08 10.078 1 88.19 399 LYS A N 1
ATOM 3258 C CA . LYS A 1 399 ? 13.062 -0.107 10.656 1 88.19 399 LYS A CA 1
ATOM 3259 C C . LYS A 1 399 ? 12.562 1.319 10.438 1 88.19 399 LYS A C 1
ATOM 3261 O O . LYS A 1 399 ? 12.688 2.168 11.32 1 88.19 399 LYS A O 1
ATOM 3266 N N . TRP A 1 400 ? 12.023 1.567 9.328 1 89.25 400 TRP A N 1
ATOM 3267 C CA . TRP A 1 400 ? 11.508 2.893 9 1 89.25 400 TRP A CA 1
ATOM 3268 C C . TRP A 1 400 ? 10.188 3.158 9.719 1 89.25 400 TRP A C 1
ATOM 3270 O O . TRP A 1 400 ? 9.898 4.297 10.094 1 89.25 400 TRP A O 1
ATOM 3280 N N . GLN A 1 401 ? 9.414 2.098 9.898 1 93.19 401 GLN A N 1
ATOM 3281 C CA . GLN A 1 401 ? 8.148 2.242 10.609 1 93.19 401 GLN A CA 1
ATOM 3282 C C . GLN A 1 401 ? 8.375 2.713 12.039 1 93.19 401 GLN A C 1
ATOM 3284 O O . GLN A 1 401 ? 7.578 3.48 12.586 1 93.19 401 GLN A O 1
ATOM 3289 N N . GLN A 1 402 ? 9.492 2.385 12.602 1 92.38 402 GLN A N 1
ATOM 3290 C CA . GLN A 1 402 ? 9.789 2.688 14 1 92.38 402 GLN A CA 1
ATOM 3291 C C . GLN A 1 402 ? 10.281 4.121 14.156 1 92.38 402 GLN A C 1
ATOM 3293 O O . GLN A 1 402 ? 10.375 4.633 15.273 1 92.38 402 GLN A O 1
ATOM 3298 N N . THR A 1 403 ? 10.523 4.809 13.07 1 91.5 403 THR A N 1
ATOM 3299 C CA . THR A 1 403 ? 11.117 6.133 13.211 1 91.5 403 THR A CA 1
ATOM 3300 C C . THR A 1 403 ? 10.266 7.18 12.492 1 91.5 403 THR A C 1
ATOM 3302 O O . THR A 1 403 ? 10.461 8.383 12.695 1 91.5 403 THR A O 1
ATOM 3305 N N . ILE A 1 404 ? 9.352 6.789 11.766 1 93.88 404 ILE A N 1
ATOM 3306 C CA . ILE A 1 404 ? 8.68 7.668 10.812 1 93.88 404 ILE A CA 1
ATOM 3307 C C . ILE A 1 404 ? 7.949 8.781 11.57 1 93.88 404 ILE A C 1
ATOM 3309 O O . ILE A 1 404 ? 7.992 9.945 11.164 1 93.88 404 ILE A O 1
ATOM 3313 N N . VAL A 1 405 ? 7.258 8.523 12.688 1 95.56 405 VAL A N 1
ATOM 3314 C CA . VAL A 1 405 ? 6.48 9.523 13.406 1 95.56 405 VAL A CA 1
ATOM 3315 C C . VAL A 1 405 ? 7.414 10.555 14.031 1 95.56 405 VAL A C 1
ATOM 3317 O O . VAL A 1 405 ? 7.18 11.766 13.914 1 95.56 405 VAL A O 1
ATOM 3320 N N . GLN A 1 406 ? 8.477 10.125 14.617 1 92.62 406 GLN A N 1
ATOM 3321 C CA . GLN A 1 406 ? 9.453 11.039 15.203 1 92.62 406 GLN A CA 1
ATOM 3322 C C . GLN A 1 406 ? 10.086 11.922 14.141 1 92.62 406 GLN A C 1
ATOM 3324 O O . GLN A 1 406 ? 10.289 13.125 14.359 1 92.62 406 GLN A O 1
ATOM 3329 N N . LYS A 1 407 ? 10.414 11.328 13.062 1 93.62 407 LYS A N 1
ATOM 3330 C CA . LYS A 1 407 ? 11.008 12.094 11.977 1 93.62 407 LYS A CA 1
ATOM 3331 C C . LYS A 1 407 ? 10.055 13.172 11.477 1 93.62 407 LYS A C 1
ATOM 3333 O O . LYS A 1 407 ? 10.469 14.305 11.211 1 93.62 407 LYS A O 1
ATOM 3338 N N . LEU A 1 408 ? 8.781 12.844 11.375 1 96.19 408 LEU A N 1
ATOM 3339 C CA . LEU A 1 408 ? 7.781 13.82 10.961 1 96.19 408 LEU A CA 1
ATOM 3340 C C . LEU A 1 408 ? 7.688 14.961 11.961 1 96.19 408 LEU A C 1
ATOM 3342 O O . LEU A 1 408 ? 7.742 16.141 11.578 1 96.19 408 LEU A O 1
ATOM 3346 N N . GLU A 1 409 ? 7.633 14.625 13.219 1 95.44 409 GLU A N 1
ATOM 3347 C CA . GLU A 1 409 ? 7.477 15.633 14.266 1 95.44 409 GLU A CA 1
ATOM 3348 C C . GLU A 1 409 ? 8.719 16.516 14.367 1 95.44 409 GLU A C 1
ATOM 3350 O O . GLU A 1 409 ? 8.609 17.703 14.664 1 95.44 409 GLU A O 1
ATOM 3355 N N . ASN A 1 410 ? 9.844 15.914 14.125 1 93.5 410 ASN A N 1
ATOM 3356 C CA . ASN A 1 410 ? 11.086 16.672 14.219 1 93.5 410 ASN A CA 1
ATOM 3357 C C . ASN A 1 410 ? 11.273 17.594 13.016 1 93.5 410 ASN A C 1
ATOM 3359 O O . ASN A 1 410 ? 11.781 18.719 13.156 1 93.5 410 ASN A O 1
ATOM 3363 N N . THR A 1 411 ? 10.914 17.141 11.883 1 95 411 THR A N 1
ATOM 3364 C CA . THR A 1 411 ? 11.07 17.922 10.656 1 95 411 THR A CA 1
ATOM 3365 C C . THR A 1 411 ? 10.016 19.016 10.57 1 95 411 THR A C 1
ATOM 3367 O O . THR A 1 411 ? 10.305 20.125 10.117 1 95 411 THR A O 1
ATOM 3370 N N . PHE A 1 412 ? 8.828 18.688 10.922 1 96.75 412 PHE A N 1
ATOM 3371 C CA . PHE A 1 412 ? 7.703 19.609 10.922 1 96.75 412 PHE A CA 1
ATOM 3372 C C . PHE A 1 412 ? 7.125 19.766 12.32 1 96.75 412 PHE A C 1
ATOM 3374 O O . PHE A 1 412 ? 5.996 19.344 12.586 1 96.75 412 PHE A O 1
ATOM 3381 N N . PRO A 1 413 ? 7.723 20.5 13.133 1 95.81 413 PRO A N 1
ATOM 3382 C CA . PRO A 1 413 ? 7.426 20.484 14.562 1 95.81 413 PRO A CA 1
ATOM 3383 C C . PRO A 1 413 ? 6.07 21.109 14.891 1 95.81 413 PRO A C 1
ATOM 3385 O O . PRO A 1 413 ? 5.477 20.797 15.93 1 95.81 413 PRO A O 1
ATOM 3388 N N . ASN A 1 414 ? 5.551 21.938 14.07 1 95.88 414 ASN A N 1
ATOM 3389 C CA . ASN A 1 414 ? 4.332 22.656 14.43 1 95.88 414 ASN A CA 1
ATOM 3390 C C . ASN A 1 414 ? 3.125 22.125 13.656 1 95.88 414 ASN A C 1
ATOM 3392 O O . ASN A 1 414 ? 2.051 22.719 13.688 1 95.88 414 ASN A O 1
ATOM 3396 N N . ILE A 1 415 ? 3.254 21.062 12.992 1 97.31 415 ILE A N 1
ATOM 3397 C CA . ILE A 1 415 ? 2.158 20.438 12.25 1 97.31 415 ILE A CA 1
ATOM 3398 C C . ILE A 1 415 ? 1.428 19.453 13.148 1 97.31 415 ILE A C 1
ATOM 3400 O O . ILE A 1 415 ? 2.061 18.672 13.875 1 97.31 415 ILE A O 1
ATOM 3404 N N . GLN A 1 416 ? 0.14 19.547 13.211 1 97.94 416 GLN A N 1
ATOM 3405 C CA . GLN A 1 416 ? -0.674 18.484 13.797 1 97.94 416 GLN A CA 1
ATOM 3406 C C . GLN A 1 416 ? -0.865 17.328 12.812 1 97.94 416 GLN A C 1
ATOM 3408 O O . GLN A 1 416 ? -1.41 17.516 11.727 1 97.94 416 GLN A O 1
ATOM 3413 N N . PHE A 1 417 ? -0.398 16.203 13.203 1 98.5 417 PHE A N 1
ATOM 3414 C CA . PHE A 1 417 ? -0.53 15.023 12.352 1 98.5 417 PHE A CA 1
ATOM 3415 C C . PHE A 1 417 ? -1.663 14.125 12.836 1 98.5 417 PHE A C 1
ATOM 3417 O O . PHE A 1 417 ? -1.729 13.789 14.023 1 98.5 417 PHE A O 1
ATOM 3424 N N . ILE A 1 418 ? -2.574 13.82 12.016 1 98.62 418 ILE A N 1
ATOM 3425 C CA . ILE A 1 418 ? -3.576 12.789 12.242 1 98.62 418 ILE A CA 1
ATOM 3426 C C . ILE A 1 418 ? -3.363 11.641 11.258 1 98.62 418 ILE A C 1
ATOM 3428 O O . ILE A 1 418 ? -3.582 11.789 10.055 1 98.62 418 ILE A O 1
ATOM 3432 N N . LEU A 1 419 ? -2.986 10.5 11.773 1 98.38 419 LEU A N 1
ATOM 3433 C CA . LEU A 1 419 ? -2.516 9.383 10.961 1 98.38 419 LEU A CA 1
ATOM 3434 C C . LEU A 1 419 ? -3.361 8.141 11.211 1 98.38 419 LEU A C 1
ATOM 3436 O O . LEU A 1 419 ? -4.004 8.016 12.258 1 98.38 419 LEU A O 1
ATOM 3440 N N . SER A 1 420 ? -3.457 7.289 10.25 1 97.31 420 SER A N 1
ATOM 3441 C CA . SER A 1 420 ? -3.9 5.914 10.453 1 97.31 420 SER A CA 1
ATOM 3442 C C . SER A 1 420 ? -2.779 4.922 10.156 1 97.31 420 SER A C 1
ATOM 3444 O O . SER A 1 420 ? -1.829 5.246 9.438 1 97.31 420 SER A O 1
ATOM 3446 N N . THR A 1 421 ? -2.807 3.754 10.758 1 96.38 421 THR A N 1
ATOM 3447 C CA . THR A 1 421 ? -1.771 2.754 10.523 1 96.38 421 THR A CA 1
ATOM 3448 C C . THR A 1 421 ? -2.289 1.354 10.836 1 96.38 421 THR A C 1
ATOM 3450 O O . THR A 1 421 ? -3.281 1.2 11.555 1 96.38 421 THR A O 1
ATOM 3453 N N . HIS A 1 422 ? -1.715 0.397 10.258 1 92.56 422 HIS A N 1
ATOM 3454 C CA . HIS A 1 422 ? -1.904 -1.008 10.602 1 92.56 422 HIS A CA 1
ATOM 3455 C C . HIS A 1 422 ? -0.647 -1.596 11.227 1 92.56 422 HIS A C 1
ATOM 3457 O O . HIS A 1 422 ? -0.567 -2.807 11.453 1 92.56 422 HIS A O 1
ATOM 3463 N N . SER A 1 423 ? 0.257 -0.792 11.594 1 93.81 423 SER A N 1
ATOM 3464 C CA . SER A 1 423 ? 1.558 -1.288 12.031 1 93.81 423 SER A CA 1
ATOM 3465 C C . SER A 1 423 ? 1.701 -1.204 13.547 1 93.81 423 SER A C 1
ATOM 3467 O O . SER A 1 423 ? 1.654 -0.114 14.117 1 93.81 423 SER A O 1
ATOM 3469 N N . PRO A 1 424 ? 1.939 -2.309 14.195 1 94 424 PRO A N 1
ATOM 3470 C CA . PRO A 1 424 ? 2.232 -2.26 15.625 1 94 424 PRO A CA 1
ATOM 3471 C C . PRO A 1 424 ? 3.537 -1.53 15.938 1 94 424 PRO A C 1
ATOM 3473 O O . PRO A 1 424 ? 3.688 -0.961 17.016 1 94 424 PRO A O 1
ATOM 3476 N N . LEU A 1 425 ? 4.473 -1.573 15 1 93.81 425 LEU A N 1
ATOM 3477 C CA . LEU A 1 425 ? 5.773 -0.947 15.219 1 93.81 425 LEU A CA 1
ATOM 3478 C C . LEU A 1 425 ? 5.637 0.569 15.305 1 93.81 425 LEU A C 1
ATOM 3480 O O . LEU A 1 425 ? 6.32 1.211 16.109 1 93.81 425 LEU A O 1
ATOM 3484 N N . VAL A 1 426 ? 4.766 1.094 14.539 1 95.56 426 VAL A N 1
ATOM 3485 C CA . VAL A 1 426 ? 4.5 2.527 14.602 1 95.56 426 VAL A CA 1
ATOM 3486 C C . VAL A 1 426 ? 3.91 2.879 15.969 1 95.56 426 VAL A C 1
ATOM 3488 O O . VAL A 1 426 ? 4.266 3.898 16.562 1 95.56 426 VAL A O 1
ATOM 3491 N N . LEU A 1 427 ? 3.082 2.053 16.469 1 95.06 427 LEU A N 1
ATOM 3492 C CA . LEU A 1 427 ? 2.398 2.303 17.734 1 95.06 427 LEU A CA 1
ATOM 3493 C C . LEU A 1 427 ? 3.389 2.318 18.891 1 95.06 427 LEU A C 1
ATOM 3495 O O . LEU A 1 427 ? 3.15 2.977 19.906 1 95.06 427 LEU A O 1
ATOM 3499 N N . THR A 1 428 ? 4.477 1.606 18.75 1 92.5 428 THR A N 1
ATOM 3500 C CA . THR A 1 428 ? 5.461 1.54 19.812 1 92.5 428 THR A CA 1
ATOM 3501 C C . THR A 1 428 ? 6.211 2.861 19.953 1 92.5 428 THR A C 1
ATOM 3503 O O . THR A 1 428 ? 6.98 3.055 20.891 1 92.5 428 THR A O 1
ATOM 3506 N N . THR A 1 429 ? 5.98 3.764 19.047 1 93.06 429 THR A N 1
ATOM 3507 C CA . THR A 1 429 ? 6.727 5.016 19.031 1 93.06 429 THR A CA 1
ATOM 3508 C C . THR A 1 429 ? 5.867 6.16 19.562 1 93.06 429 THR A C 1
ATOM 3510 O O . THR A 1 429 ? 6.309 7.309 19.609 1 93.06 429 THR A O 1
ATOM 3513 N N . VAL A 1 430 ? 4.695 5.898 19.953 1 93.44 430 VAL A N 1
ATOM 3514 C CA . VAL A 1 430 ? 3.791 6.926 20.453 1 93.44 430 VAL A CA 1
ATOM 3515 C C . VAL A 1 430 ? 3.166 6.473 21.766 1 93.44 430 VAL A C 1
ATOM 3517 O O . VAL A 1 430 ? 3.17 5.281 22.094 1 93.44 430 VAL A O 1
ATOM 3520 N N . THR A 1 431 ? 2.605 7.422 22.516 1 92.12 431 THR A N 1
ATOM 3521 C CA . THR A 1 431 ? 1.984 7.121 23.797 1 92.12 431 THR A CA 1
ATOM 3522 C C . THR A 1 431 ? 0.521 6.73 23.609 1 92.12 431 THR A C 1
ATOM 3524 O O . THR A 1 431 ? -0.058 6.961 22.547 1 92.12 431 THR A O 1
ATOM 3527 N N . SER A 1 432 ? -0.042 6.164 24.641 1 92.38 432 SER A N 1
ATOM 3528 C CA . SER A 1 432 ? -1.427 5.703 24.609 1 92.38 432 SER A CA 1
ATOM 3529 C C . SER A 1 432 ? -2.383 6.848 24.297 1 92.38 432 SER A C 1
ATOM 3531 O O . SER A 1 432 ? -3.393 6.648 23.625 1 92.38 432 SER A O 1
ATOM 3533 N N . GLU A 1 433 ? -2.109 8.039 24.781 1 92.81 433 GLU A N 1
ATOM 3534 C CA . GLU A 1 433 ? -2.994 9.18 24.578 1 92.81 433 GLU A CA 1
ATOM 3535 C C . GLU A 1 433 ? -3.053 9.562 23.094 1 92.81 433 GLU A C 1
ATOM 3537 O O . GLU A 1 433 ? -4.031 10.164 22.641 1 92.81 433 GLU A O 1
ATOM 3542 N N . GLN A 1 434 ? -2.023 9.211 22.344 1 96.62 434 GLN A N 1
ATOM 3543 C CA . GLN A 1 434 ? -1.932 9.555 20.938 1 96.62 434 GLN A CA 1
ATOM 3544 C C . GLN A 1 434 ? -2.652 8.531 20.062 1 96.62 434 GLN A C 1
ATOM 3546 O O . GLN A 1 434 ? -2.799 8.719 18.859 1 96.62 434 GLN A O 1
ATOM 3551 N N . ILE A 1 435 ? -3.092 7.488 20.703 1 97.19 435 ILE A N 1
ATOM 3552 C CA . ILE A 1 435 ? -3.717 6.402 19.953 1 97.19 435 ILE A CA 1
ATOM 3553 C C . ILE A 1 435 ? -5.227 6.418 20.188 1 97.19 435 ILE A C 1
ATOM 3555 O O . ILE A 1 435 ? -5.684 6.535 21.328 1 97.19 435 ILE A O 1
ATOM 3559 N N . LYS A 1 436 ? -5.961 6.367 19.156 1 97.31 436 LYS A N 1
ATOM 3560 C CA . LYS A 1 436 ? -7.414 6.227 19.219 1 97.31 436 LYS A CA 1
ATOM 3561 C C . LYS A 1 436 ? -7.875 4.957 18.516 1 97.31 436 LYS A C 1
ATOM 3563 O O . LYS A 1 436 ? -7.688 4.812 17.297 1 97.31 436 LYS A O 1
ATOM 3568 N N . ILE A 1 437 ? -8.523 4.059 19.203 1 96.12 437 ILE A N 1
ATOM 3569 C CA . ILE A 1 437 ? -8.984 2.777 18.688 1 96.12 437 ILE A CA 1
ATOM 3570 C C . ILE A 1 437 ? -10.469 2.867 18.344 1 96.12 437 ILE A C 1
ATOM 3572 O O . ILE A 1 437 ? -11.281 3.291 19.172 1 96.12 437 ILE A O 1
ATOM 3576 N N . ILE A 1 438 ? -10.789 2.496 17.141 1 94.75 438 ILE A N 1
ATOM 3577 C CA . ILE A 1 438 ? -12.195 2.445 16.75 1 94.75 438 ILE A CA 1
ATOM 3578 C C . ILE A 1 438 ? -12.836 1.175 17.312 1 94.75 438 ILE A C 1
ATOM 3580 O O . ILE A 1 438 ? -12.508 0.068 16.875 1 94.75 438 ILE A O 1
ATOM 3584 N N . ASN A 1 439 ? -13.648 1.365 18.172 1 89.06 439 ASN A N 1
ATOM 3585 C CA . ASN A 1 439 ? -14.391 0.247 18.75 1 89.06 439 ASN A CA 1
ATOM 3586 C C . ASN A 1 439 ? -15.859 0.269 18.344 1 89.06 439 ASN A C 1
ATOM 3588 O O . ASN A 1 439 ? -16.484 1.33 18.312 1 89.06 439 ASN A O 1
ATOM 3592 N N . GLU A 1 440 ? -16.25 -0.846 17.875 1 84 440 GLU A N 1
ATOM 3593 C CA . GLU A 1 440 ? -17.656 -0.989 17.5 1 84 440 GLU A CA 1
ATOM 3594 C C . GLU A 1 440 ? -18.391 -1.911 18.469 1 84 440 GLU A C 1
ATOM 3596 O O . GLU A 1 440 ? -17.984 -3.055 18.672 1 84 440 GLU A O 1
ATOM 3601 N N . LEU A 1 441 ? -19.375 -1.339 19.188 1 77.25 441 LEU A N 1
ATOM 3602 C CA . LEU A 1 441 ? -20.25 -2.15 20.047 1 77.25 441 LEU A CA 1
ATOM 3603 C C . LEU A 1 441 ? -21.719 -1.883 19.734 1 77.25 441 LEU A C 1
ATOM 3605 O O . LEU A 1 441 ? -22.219 -0.782 19.969 1 77.25 441 LEU A O 1
ATOM 3609 N N . ASP A 1 442 ? -22.5 -2.842 19.375 1 70.56 442 ASP A N 1
ATOM 3610 C CA . ASP A 1 442 ? -23.922 -2.771 19.062 1 70.56 442 ASP A CA 1
ATOM 3611 C C . ASP A 1 442 ? -24.219 -1.586 18.156 1 70.56 442 ASP A C 1
ATOM 3613 O O . ASP A 1 442 ? -25.078 -0.761 18.469 1 70.56 442 ASP A O 1
ATOM 3617 N N . TYR A 1 443 ? -23.469 -1.314 17.156 1 69.62 443 TYR A N 1
ATOM 3618 C CA . TYR A 1 443 ? -23.656 -0.306 16.109 1 69.62 443 TYR A CA 1
ATOM 3619 C C . TYR A 1 443 ? -23.297 1.081 16.625 1 69.62 443 TYR A C 1
ATOM 3621 O O . TYR A 1 443 ? -23.625 2.09 16.016 1 69.62 443 TYR A O 1
ATOM 3629 N N . ARG A 1 444 ? -22.766 1.012 17.812 1 81.75 444 ARG A N 1
ATOM 3630 C CA . ARG A 1 444 ? -22.234 2.268 18.344 1 81.75 444 ARG A CA 1
ATOM 3631 C C . ARG A 1 444 ? -20.719 2.301 18.25 1 81.75 444 ARG A C 1
ATOM 3633 O O . ARG A 1 444 ? -20.047 1.296 18.5 1 81.75 444 ARG A O 1
ATOM 3640 N N . PHE A 1 445 ? -20.312 3.445 17.719 1 89.88 445 PHE A N 1
ATOM 3641 C CA . PHE A 1 445 ? -18.875 3.58 17.516 1 89.88 445 PHE A CA 1
ATOM 3642 C C . PHE A 1 445 ? -18.266 4.547 18.516 1 89.88 445 PHE A C 1
ATOM 3644 O O . PHE A 1 445 ? -18.844 5.586 18.828 1 89.88 445 PHE A O 1
ATOM 3651 N N . LYS A 1 446 ? -17.219 4.078 19.125 1 90.38 446 LYS A N 1
ATOM 3652 C CA . LYS A 1 446 ? -16.484 4.945 20.047 1 90.38 446 LYS A CA 1
ATOM 3653 C C . LYS A 1 446 ? -14.984 4.848 19.797 1 90.38 446 LYS A C 1
ATOM 3655 O O . LYS A 1 446 ? -14.469 3.779 19.453 1 90.38 446 LYS A O 1
ATOM 3660 N N . LEU A 1 447 ? -14.375 5.938 19.875 1 93.38 447 LEU A N 1
ATOM 3661 C CA . LEU A 1 447 ? -12.914 5.984 19.797 1 93.38 447 LEU A CA 1
ATOM 3662 C C . LEU A 1 447 ? -12.305 6.125 21.188 1 93.38 447 LEU A C 1
ATOM 3664 O O . LEU A 1 447 ? -12.594 7.09 21.906 1 93.38 447 LEU A O 1
ATOM 3668 N N . LEU A 1 448 ? -11.516 5.145 21.547 1 91.31 448 LEU A N 1
ATOM 3669 C CA . LEU A 1 448 ? -10.922 5.145 22.875 1 91.31 448 LEU A CA 1
ATOM 3670 C C . LEU A 1 448 ? -9.406 4.941 22.797 1 91.31 448 LEU A C 1
ATOM 3672 O O . LEU A 1 448 ? -8.922 4.27 21.875 1 91.31 448 LEU A O 1
ATOM 3676 N N . SER A 1 449 ? -8.75 5.562 23.719 1 94 449 SER A N 1
ATOM 3677 C CA . SER A 1 449 ? -7.324 5.285 23.875 1 94 449 SER A CA 1
ATOM 3678 C C . SER A 1 449 ? -7.094 3.949 24.562 1 94 449 SER A C 1
ATOM 3680 O O . SER A 1 449 ? -7.883 3.543 25.422 1 94 449 SER A O 1
ATOM 3682 N N . PRO A 1 450 ? -6.109 3.312 24.156 1 92.69 450 PRO A N 1
ATOM 3683 C CA . PRO A 1 450 ? -5.828 2.055 24.844 1 92.69 450 PRO A CA 1
ATOM 3684 C C . PRO A 1 450 ? -5.418 2.266 26.297 1 92.69 450 PRO A C 1
ATOM 3686 O O . PRO A 1 450 ? -4.828 3.295 26.641 1 92.69 450 PRO A O 1
ATOM 3689 N N . THR A 1 451 ? -5.684 1.243 27.078 1 86.94 451 THR A N 1
ATOM 3690 C CA . THR A 1 451 ? -5.34 1.303 28.484 1 86.94 451 THR A CA 1
ATOM 3691 C C . THR A 1 451 ? -3.844 1.093 28.688 1 86.94 451 THR A C 1
ATOM 3693 O O . THR A 1 451 ? -3.236 1.724 29.562 1 86.94 451 THR A O 1
ATOM 3696 N N . SER A 1 452 ? -3.336 0.219 27.875 1 87 452 SER A N 1
ATOM 3697 C CA . SER A 1 452 ? -1.899 -0.028 27.953 1 87 452 SER A CA 1
ATOM 3698 C C . SER A 1 452 ? -1.123 0.956 27.078 1 87 452 SER A C 1
ATOM 3700 O O . SER A 1 452 ? -1.598 1.36 26.016 1 87 452 SER A O 1
ATOM 3702 N N . ASN A 1 453 ? 0.014 1.346 27.578 1 89.31 453 ASN A N 1
ATOM 3703 C CA . ASN A 1 453 ? 0.881 2.262 26.844 1 89.31 453 ASN A CA 1
ATOM 3704 C C . ASN A 1 453 ? 1.982 1.516 26.094 1 89.31 453 ASN A C 1
ATOM 3706 O O . ASN A 1 453 ? 2.883 0.946 26.719 1 89.31 453 ASN A O 1
ATOM 3710 N N . PRO A 1 454 ? 1.937 1.584 24.812 1 90.44 454 PRO A N 1
ATOM 3711 C CA . PRO A 1 454 ? 2.922 0.826 24.031 1 90.44 454 PRO A CA 1
ATOM 3712 C C . PRO A 1 454 ? 4.23 1.588 23.828 1 90.44 454 PRO A C 1
ATOM 3714 O O . PRO A 1 454 ? 5.215 1.018 23.359 1 90.44 454 PRO A O 1
ATOM 3717 N N . PHE A 1 455 ? 4.348 2.783 24.25 1 89.5 455 PHE A N 1
ATOM 3718 C CA . PHE A 1 455 ? 5.469 3.662 23.953 1 89.5 455 PHE A CA 1
ATOM 3719 C C . PHE A 1 455 ? 6.773 3.078 24.484 1 89.5 455 PHE A C 1
ATOM 3721 O O . PHE A 1 455 ? 6.918 2.865 25.688 1 89.5 455 PHE A O 1
ATOM 3728 N N . GLY A 1 456 ? 7.715 2.799 23.547 1 85.75 456 GLY A N 1
ATOM 3729 C CA . GLY A 1 456 ? 9.039 2.314 23.906 1 85.75 456 GLY A CA 1
ATOM 3730 C C . GLY A 1 456 ? 9.055 0.847 24.297 1 85.75 456 GLY A C 1
ATOM 3731 O O . GLY A 1 456 ? 10.086 0.318 24.703 1 85.75 456 GLY A O 1
ATOM 3732 N N . LYS A 1 457 ? 7.965 0.174 24.188 1 85.69 457 LYS A N 1
ATOM 3733 C CA . LYS A 1 457 ? 7.859 -1.229 24.578 1 85.69 457 LYS A CA 1
ATOM 3734 C C . LYS A 1 457 ? 8.023 -2.146 23.375 1 85.69 457 LYS A C 1
ATOM 3736 O O . LYS A 1 457 ? 8.461 -1.71 22.312 1 85.69 457 LYS A O 1
ATOM 3741 N N . ASN A 1 458 ? 7.727 -3.445 23.594 1 85.5 458 ASN A N 1
ATOM 3742 C CA . ASN A 1 458 ? 7.914 -4.43 22.531 1 85.5 458 ASN A CA 1
ATOM 3743 C C . ASN A 1 458 ? 6.734 -4.449 21.562 1 85.5 458 ASN A C 1
ATOM 3745 O O . ASN A 1 458 ? 5.633 -4.016 21.922 1 85.5 458 ASN A O 1
ATOM 3749 N N . ALA A 1 459 ? 7.039 -4.918 20.438 1 88.19 459 ALA A N 1
ATOM 3750 C CA . ALA A 1 459 ? 6.012 -5.039 19.406 1 88.19 459 ALA A CA 1
ATOM 3751 C C . ALA A 1 459 ? 4.82 -5.848 19.922 1 88.19 459 ALA A C 1
ATOM 3753 O O . ALA A 1 459 ? 3.676 -5.59 19.531 1 88.19 459 ALA A O 1
ATOM 3754 N N . SER A 1 460 ? 5.043 -6.77 20.781 1 85.81 460 SER A N 1
ATOM 3755 C CA . SER A 1 460 ? 3.99 -7.613 21.328 1 85.81 460 SER A CA 1
ATOM 3756 C C . SER A 1 460 ? 2.953 -6.789 22.078 1 85.81 460 SER A C 1
ATOM 3758 O O . SER A 1 460 ? 1.76 -7.094 22.047 1 85.81 460 SER A O 1
ATOM 3760 N N . ASP A 1 461 ? 3.395 -5.773 22.766 1 85.94 461 ASP A N 1
ATOM 3761 C CA . ASP A 1 461 ? 2.484 -4.898 23.5 1 85.94 461 ASP A CA 1
ATOM 3762 C C . ASP A 1 461 ? 1.547 -4.156 22.547 1 85.94 461 ASP A C 1
ATOM 3764 O O . ASP A 1 461 ? 0.353 -4.023 22.828 1 85.94 461 ASP A O 1
ATOM 3768 N N . ALA A 1 462 ? 2.119 -3.73 21.516 1 91.12 462 ALA A N 1
ATOM 3769 C CA . ALA A 1 462 ? 1.317 -3.029 20.516 1 91.12 462 ALA A CA 1
ATOM 3770 C C . ALA A 1 462 ? 0.349 -3.984 19.828 1 91.12 462 ALA A C 1
ATOM 3772 O O . ALA A 1 462 ? -0.786 -3.611 19.516 1 91.12 462 ALA A O 1
ATOM 3773 N N . LEU A 1 463 ? 0.83 -5.156 19.547 1 91.81 463 LEU A N 1
ATOM 3774 C CA . LEU A 1 463 ? -0.031 -6.16 18.938 1 91.81 463 LEU A CA 1
ATOM 3775 C C . LEU A 1 463 ? -1.24 -6.453 19.812 1 91.81 463 LEU A C 1
ATOM 3777 O O . LEU A 1 463 ? -2.35 -6.645 19.312 1 91.81 463 LEU A O 1
ATOM 3781 N N . ALA A 1 464 ? -1.025 -6.465 21.062 1 88.44 464 ALA A N 1
ATOM 3782 C CA . ALA A 1 464 ? -2.123 -6.691 22 1 88.44 464 ALA A CA 1
ATOM 3783 C C . ALA A 1 464 ? -3.17 -5.586 21.891 1 88.44 464 ALA A C 1
ATOM 3785 O O . ALA A 1 464 ? -4.371 -5.855 21.938 1 88.44 464 ALA A O 1
ATOM 3786 N N . ILE A 1 465 ? -2.715 -4.434 21.766 1 90.19 465 ILE A N 1
ATOM 3787 C CA . ILE A 1 465 ? -3.598 -3.287 21.594 1 90.19 465 ILE A CA 1
ATOM 3788 C C . ILE A 1 465 ? -4.434 -3.465 20.328 1 90.19 465 ILE A C 1
ATOM 3790 O O . ILE A 1 465 ? -5.605 -3.09 20.297 1 90.19 465 ILE A O 1
ATOM 3794 N N . MET A 1 466 ? -3.85 -4.051 19.359 1 91.81 466 MET A N 1
ATOM 3795 C CA . MET A 1 466 ? -4.527 -4.273 18.094 1 91.81 466 MET A CA 1
ATOM 3796 C C . MET A 1 466 ? -5.285 -5.594 18.094 1 91.81 466 MET A C 1
ATOM 3798 O O . MET A 1 466 ? -5.715 -6.078 17.047 1 91.81 466 MET A O 1
ATOM 3802 N N . GLU A 1 467 ? -5.34 -6.238 19.203 1 86.06 467 GLU A N 1
ATOM 3803 C CA . GLU A 1 467 ? -6.074 -7.48 19.406 1 86.06 467 GLU A CA 1
ATOM 3804 C C . GLU A 1 467 ? -5.512 -8.602 18.531 1 86.06 467 GLU A C 1
ATOM 3806 O O . GLU A 1 467 ? -6.266 -9.367 17.922 1 86.06 467 GLU A O 1
ATOM 3811 N N . THR A 1 468 ? -4.27 -8.594 18.391 1 87 468 THR A N 1
ATOM 3812 C CA . THR A 1 468 ? -3.57 -9.609 17.625 1 87 468 THR A CA 1
ATOM 3813 C C . THR A 1 468 ? -2.566 -10.359 18.484 1 87 468 THR A C 1
ATOM 3815 O O . THR A 1 468 ? -1.868 -9.75 19.312 1 87 468 THR A O 1
ATOM 3818 N N . SER A 1 469 ? -2.533 -11.633 18.297 1 83.81 469 SER A N 1
ATOM 3819 C CA . SER A 1 469 ? -1.606 -12.453 19.062 1 83.81 469 SER A CA 1
ATOM 3820 C C . SER A 1 469 ? -0.17 -12.258 18.594 1 83.81 469 SER A C 1
ATOM 3822 O O . SER A 1 469 ? 0.066 -11.93 17.422 1 83.81 469 SER A O 1
ATOM 3824 N N . GLU A 1 470 ? 0.709 -12.445 19.516 1 81.44 470 GLU A N 1
ATOM 3825 C CA . GLU A 1 470 ? 2.125 -12.32 19.188 1 81.44 470 GLU A CA 1
ATOM 3826 C C . GLU A 1 470 ? 2.578 -13.453 18.266 1 81.44 470 GLU A C 1
ATOM 3828 O O . GLU A 1 470 ? 3.469 -13.266 17.438 1 81.44 470 GLU A O 1
ATOM 3833 N N . SER A 1 471 ? 1.999 -14.633 18.516 1 79.94 471 SER A N 1
ATOM 3834 C CA . SER A 1 471 ? 2.291 -15.789 17.672 1 79.94 471 SER A CA 1
ATOM 3835 C C . SER A 1 471 ? 1.08 -16.188 16.828 1 79.94 471 SER A C 1
ATOM 3837 O O . SER A 1 471 ? -0.061 -16.062 17.281 1 79.94 471 SER A O 1
ATOM 3839 N N . PRO A 1 472 ? 1.387 -16.594 15.617 1 79.94 472 PRO A N 1
ATOM 3840 C CA . PRO A 1 472 ? 0.266 -17 14.766 1 79.94 472 PRO A CA 1
ATOM 3841 C C . PRO A 1 472 ? -0.372 -18.312 15.211 1 79.94 472 PRO A C 1
ATOM 3843 O O . PRO A 1 472 ? 0.225 -19.062 15.992 1 79.94 472 PRO A O 1
ATOM 3846 N N . LEU A 1 473 ? -1.58 -18.5 14.836 1 71.62 473 LEU A N 1
ATOM 3847 C CA . LEU A 1 473 ? -2.275 -19.734 15.156 1 71.62 473 LEU A CA 1
ATOM 3848 C C . LEU A 1 473 ? -2.059 -20.781 14.055 1 71.62 473 LEU A C 1
ATOM 3850 O O . LEU A 1 473 ? -3.02 -21.25 13.445 1 71.62 473 LEU A O 1
ATOM 3854 N N . VAL A 1 474 ? -0.875 -21.172 13.812 1 75.94 474 VAL A N 1
ATOM 3855 C CA . VAL A 1 474 ? -0.553 -22.094 12.734 1 75.94 474 VAL A CA 1
ATOM 3856 C C . VAL A 1 474 ? -0.551 -23.531 13.266 1 75.94 474 VAL A C 1
ATOM 3858 O O . VAL A 1 474 ? -0.691 -24.484 12.5 1 75.94 474 VAL A O 1
ATOM 3861 N N . HIS A 1 475 ? -0.42 -23.625 14.562 1 74.19 475 HIS A N 1
ATOM 3862 C CA . HIS A 1 475 ? -0.364 -24.953 15.156 1 74.19 475 HIS A CA 1
ATOM 3863 C C . HIS A 1 475 ? -1.659 -25.281 15.891 1 74.19 475 HIS A C 1
ATOM 3865 O O . HIS A 1 475 ? -2.287 -24.391 16.484 1 74.19 475 HIS A O 1
ATOM 3871 N N . SER A 1 476 ? -2.047 -26.391 15.711 1 75.19 476 SER A N 1
ATOM 3872 C CA . SER A 1 476 ? -3.207 -26.875 16.453 1 75.19 476 SER A CA 1
ATOM 3873 C C . SER A 1 476 ? -2.953 -26.859 17.953 1 75.19 476 SER A C 1
ATOM 3875 O O . SER A 1 476 ? -1.811 -26.719 18.391 1 75.19 476 SER A O 1
ATOM 3877 N N . GLU A 1 477 ? -4.031 -26.844 18.641 1 78.12 477 GLU A N 1
ATOM 3878 C CA . GLU A 1 477 ? -3.934 -26.875 20.109 1 78.12 477 GLU A CA 1
ATOM 3879 C C . GLU A 1 477 ? -3.105 -28.078 20.578 1 78.12 477 GLU A C 1
ATOM 3881 O O . GLU A 1 477 ? -2.365 -27.969 21.562 1 78.12 477 GLU A O 1
ATOM 3886 N N . GLU A 1 478 ? -3.225 -29.141 19.781 1 80.56 478 GLU A N 1
ATOM 3887 C CA . GLU A 1 478 ? -2.471 -30.344 20.125 1 80.56 478 GLU A CA 1
ATOM 3888 C C . GLU A 1 478 ? -0.968 -30.094 20.016 1 80.56 478 GLU A C 1
ATOM 3890 O O . GLU A 1 478 ? -0.208 -30.484 20.922 1 80.56 478 GLU A O 1
ATOM 3895 N N . ILE A 1 479 ? -0.627 -29.422 18.938 1 83 479 ILE A N 1
ATOM 3896 C CA . ILE A 1 479 ? 0.796 -29.203 18.703 1 83 479 ILE A CA 1
ATOM 3897 C C . ILE A 1 479 ? 1.338 -28.219 19.734 1 83 479 ILE A C 1
ATOM 3899 O O . ILE A 1 479 ? 2.463 -28.359 20.219 1 83 479 ILE A O 1
ATOM 3903 N N . LEU A 1 480 ? 0.553 -27.297 20.094 1 82.62 480 LEU A N 1
ATOM 3904 C CA . LEU A 1 480 ? 0.967 -26.312 21.109 1 82.62 480 LEU A CA 1
ATOM 3905 C C . LEU A 1 480 ? 1.174 -26.984 22.453 1 82.62 480 LEU A C 1
ATOM 3907 O O . LEU A 1 480 ? 2.125 -26.672 23.172 1 82.62 480 LEU A O 1
ATOM 3911 N N . ALA A 1 481 ? 0.296 -27.859 22.766 1 84.19 481 ALA A N 1
ATOM 3912 C CA . ALA A 1 481 ? 0.434 -28.625 24 1 84.19 481 ALA A CA 1
ATOM 3913 C C . ALA A 1 481 ? 1.7 -29.469 23.984 1 84.19 481 ALA A C 1
ATOM 3915 O O . ALA A 1 481 ? 2.383 -29.609 25 1 84.19 481 ALA A O 1
ATOM 3916 N N . LEU A 1 482 ? 1.943 -29.984 22.797 1 86.62 482 LEU A N 1
ATOM 3917 C CA . LEU A 1 482 ? 3.141 -30.812 22.656 1 86.62 482 LEU A CA 1
ATOM 3918 C C . LEU A 1 482 ? 4.402 -29.969 22.812 1 86.62 482 LEU A C 1
ATOM 3920 O O . LEU A 1 482 ? 5.395 -30.438 23.391 1 86.62 482 LEU A O 1
ATOM 3924 N N . ILE A 1 483 ? 4.371 -28.797 22.391 1 86.25 483 ILE A N 1
ATOM 3925 C CA . ILE A 1 483 ? 5.516 -27.906 22.516 1 86.25 483 ILE A CA 1
ATOM 3926 C C . ILE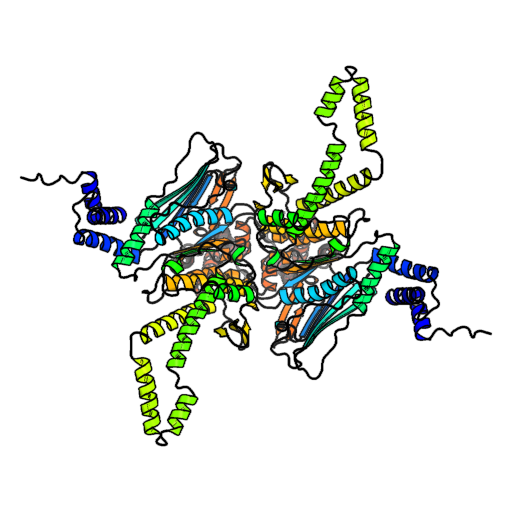 A 1 483 ? 5.785 -27.594 23.984 1 86.25 483 ILE A C 1
ATOM 3928 O O . ILE A 1 483 ? 6.93 -27.656 24.438 1 86.25 483 ILE A O 1
ATOM 3932 N N . LYS A 1 484 ? 4.73 -27.266 24.641 1 86.56 484 LYS A N 1
ATOM 3933 C CA . LYS A 1 484 ? 4.859 -27 26.062 1 86.56 484 LYS A CA 1
ATOM 3934 C C . LYS A 1 484 ? 5.348 -28.234 26.812 1 86.56 484 LYS A C 1
ATOM 3936 O O . LYS A 1 484 ? 6.164 -28.141 27.734 1 86.56 484 LYS A O 1
ATOM 3941 N N . LYS A 1 485 ? 4.797 -29.375 26.484 1 88 485 LYS A N 1
ATOM 3942 C CA . LYS A 1 485 ? 5.199 -30.625 27.109 1 88 485 LYS A CA 1
ATOM 3943 C C . LYS A 1 485 ? 6.684 -30.906 26.875 1 88 485 LYS A C 1
ATOM 3945 O O . LYS A 1 485 ? 7.387 -31.328 27.797 1 88 485 LYS A O 1
ATOM 3950 N N . TYR A 1 486 ? 7.086 -30.688 25.688 1 90 486 TYR A N 1
ATOM 3951 C CA . TYR A 1 486 ? 8.5 -30.875 25.375 1 90 486 TYR A CA 1
ATOM 3952 C C . TYR A 1 486 ? 9.375 -29.984 26.234 1 90 486 TYR A C 1
ATOM 3954 O O . TYR A 1 486 ? 10.383 -30.438 26.797 1 90 486 TYR A O 1
ATOM 3962 N N . GLU A 1 487 ? 8.992 -28.734 26.25 1 88.12 487 GLU A N 1
ATOM 3963 C CA . GLU A 1 487 ? 9.719 -27.781 27.094 1 88.12 487 GLU A CA 1
ATOM 3964 C C . GLU A 1 487 ? 9.82 -28.281 28.531 1 88.12 487 GLU A C 1
ATOM 3966 O O . GLU A 1 487 ? 10.898 -28.25 29.141 1 88.12 487 GLU A O 1
ATOM 3971 N N . SER A 1 488 ? 8.711 -28.672 29.031 1 87.69 488 SER A N 1
ATOM 3972 C CA . SER A 1 488 ? 8.664 -29.156 30.406 1 87.69 488 SER A CA 1
ATOM 3973 C C . SER A 1 488 ? 9.547 -30.391 30.594 1 87.69 488 SER A C 1
ATOM 3975 O O . SER A 1 488 ? 10.234 -30.516 31.609 1 87.69 488 SER A O 1
ATOM 3977 N N . LEU A 1 489 ? 9.523 -31.234 29.641 1 88.31 489 LEU A N 1
ATOM 3978 C CA . LEU A 1 489 ? 10.305 -32.469 29.719 1 88.31 489 LEU A CA 1
ATOM 3979 C C . LEU A 1 489 ? 11.797 -32.156 29.672 1 88.31 489 LEU A C 1
ATOM 3981 O O . LEU A 1 489 ? 12.586 -32.781 30.391 1 88.31 489 LEU A O 1
ATOM 3985 N N . VAL A 1 490 ? 12.164 -31.25 28.891 1 88.62 490 VAL A N 1
ATOM 3986 C CA . VAL A 1 490 ? 13.57 -30.875 28.781 1 88.62 490 VAL A CA 1
ATOM 3987 C C . VAL A 1 490 ? 14.023 -30.203 30.078 1 88.62 490 VAL A C 1
ATOM 3989 O O . VAL A 1 490 ? 15.125 -30.453 30.562 1 88.62 490 VAL A O 1
ATOM 3992 N N . LYS A 1 491 ? 13.148 -29.375 30.531 1 86.19 491 LYS A N 1
ATOM 3993 C CA . LYS A 1 491 ? 13.461 -28.688 31.766 1 86.19 491 LYS A CA 1
ATOM 3994 C C . LYS A 1 491 ? 13.594 -29.672 32.938 1 86.19 491 LYS A C 1
ATOM 3996 O O . LYS A 1 491 ? 14.266 -29.375 33.938 1 86.19 491 LYS A O 1
ATOM 4001 N N . ARG A 1 492 ? 12.984 -30.812 32.875 1 85.81 492 ARG A N 1
ATOM 4002 C CA . ARG A 1 492 ? 13.047 -31.844 33.906 1 85.81 492 ARG A CA 1
ATOM 4003 C C . ARG A 1 492 ? 14.203 -32.812 33.656 1 85.81 492 ARG A C 1
ATOM 4005 O O . ARG A 1 492 ? 14.375 -33.781 34.406 1 85.81 492 ARG A O 1
ATOM 4012 N N . GLY A 1 493 ? 14.984 -32.531 32.562 1 85.69 493 GLY A N 1
ATOM 4013 C CA . GLY A 1 493 ? 16.156 -33.312 32.281 1 85.69 493 GLY A CA 1
ATOM 4014 C C . GLY A 1 493 ? 15.852 -34.594 31.484 1 85.69 493 GLY A C 1
ATOM 4015 O O . GLY A 1 493 ? 16.641 -35.531 31.5 1 85.69 493 GLY A O 1
ATOM 4016 N N . GLN A 1 494 ? 14.695 -34.719 30.953 1 86.75 494 GLN A N 1
ATOM 4017 C CA . GLN A 1 494 ? 14.266 -35.938 30.234 1 86.75 494 GLN A CA 1
ATOM 4018 C C . GLN A 1 494 ? 14.367 -35.719 28.734 1 86.75 494 GLN A C 1
ATOM 4020 O O . GLN A 1 494 ? 13.516 -36.219 27.984 1 86.75 494 GLN A O 1
ATOM 4025 N N . GLU A 1 495 ? 15.273 -35.031 28.234 1 89.31 495 GLU A N 1
ATOM 4026 C CA . GLU A 1 495 ? 15.406 -34.688 26.812 1 89.31 495 GLU A CA 1
ATOM 4027 C C . GLU A 1 495 ? 15.711 -35.938 25.984 1 89.31 495 GLU A C 1
ATOM 4029 O O . GLU A 1 495 ? 15.266 -36.062 24.844 1 89.31 495 GLU A O 1
ATOM 4034 N N . ASP A 1 496 ? 16.438 -36.938 26.672 1 86.19 496 ASP A N 1
ATOM 4035 C CA . ASP A 1 496 ? 16.938 -38.062 25.922 1 86.19 496 ASP A CA 1
ATOM 4036 C C . ASP A 1 496 ? 15.953 -39.25 25.984 1 86.19 496 ASP A C 1
ATOM 4038 O O . ASP A 1 496 ? 16.172 -40.281 25.344 1 86.19 496 ASP A O 1
ATOM 4042 N N . CYS A 1 497 ? 14.93 -39.062 26.766 1 88.81 497 CYS A N 1
ATOM 4043 C CA . CYS A 1 497 ? 13.914 -40.094 26.844 1 88.81 497 CYS A CA 1
ATOM 4044 C C . CYS A 1 497 ? 13.266 -40.344 25.484 1 88.81 497 CYS A C 1
ATOM 4046 O O . CYS A 1 497 ? 13.125 -39.406 24.688 1 88.81 497 CYS A O 1
ATOM 4048 N N . ARG A 1 498 ? 12.953 -41.562 25.125 1 88.69 498 ARG A N 1
ATOM 4049 C CA . ARG A 1 498 ? 12.352 -41.969 23.859 1 88.69 498 ARG A CA 1
ATOM 4050 C C . ARG A 1 498 ? 11.078 -41.156 23.578 1 88.69 498 ARG A C 1
ATOM 4052 O O . ARG A 1 498 ? 10.859 -40.688 22.453 1 88.69 498 ARG A O 1
ATOM 4059 N N . LYS A 1 499 ? 10.273 -41.031 24.594 1 88.81 499 LYS A N 1
ATOM 4060 C CA . LYS A 1 499 ? 9.016 -40.281 24.438 1 88.81 499 LYS A CA 1
ATOM 4061 C C . LYS A 1 499 ? 9.273 -38.844 24.047 1 88.81 499 LYS A C 1
ATOM 4063 O O . LYS A 1 499 ? 8.555 -38.281 23.203 1 88.81 499 LYS A O 1
ATOM 4068 N N . THR A 1 500 ? 10.219 -38.219 24.672 1 91.44 500 THR A N 1
ATOM 4069 C CA . THR A 1 500 ? 10.539 -36.844 24.406 1 91.44 500 THR A CA 1
ATOM 4070 C C . THR A 1 500 ? 11.047 -36.656 22.969 1 91.44 500 THR A C 1
ATOM 4072 O O . THR A 1 500 ? 10.719 -35.688 22.297 1 91.44 500 THR A O 1
ATOM 4075 N N . LYS A 1 501 ? 11.789 -37.625 22.531 1 90.5 501 LYS A N 1
ATOM 4076 C CA . LYS A 1 501 ? 12.305 -37.562 21.156 1 90.5 501 LYS A CA 1
ATOM 4077 C C . LYS A 1 501 ? 11.18 -37.719 20.141 1 90.5 501 LYS A C 1
ATOM 4079 O O . LYS A 1 501 ? 11.203 -37.094 19.078 1 90.5 501 LYS A O 1
ATOM 4084 N N . GLU A 1 502 ? 10.281 -38.594 20.484 1 90.25 502 GLU A N 1
ATOM 4085 C CA . GLU A 1 502 ? 9.125 -38.781 19.625 1 90.25 502 GLU A CA 1
ATOM 4086 C C . GLU A 1 502 ? 8.289 -37.5 19.547 1 90.25 502 GLU A C 1
ATOM 4088 O O . GLU A 1 502 ? 7.793 -37.125 18.484 1 90.25 502 GLU A O 1
ATOM 4093 N N . ILE A 1 503 ? 8.133 -36.875 20.703 1 90.44 503 ILE A N 1
ATOM 4094 C CA . ILE A 1 503 ? 7.387 -35.625 20.75 1 90.44 503 ILE A CA 1
ATOM 4095 C C . ILE A 1 503 ? 8.094 -34.562 19.906 1 90.44 503 ILE A C 1
ATOM 4097 O O . ILE A 1 503 ? 7.445 -33.844 19.141 1 90.44 503 ILE A O 1
ATOM 4101 N N . LYS A 1 504 ? 9.352 -34.531 20.062 1 90.06 504 LYS A N 1
ATOM 4102 C CA . LYS A 1 504 ? 10.133 -33.562 19.297 1 90.06 504 LYS A CA 1
ATOM 4103 C C . LYS A 1 504 ? 9.984 -33.812 17.797 1 90.06 504 LYS A C 1
ATOM 4105 O O . LYS A 1 504 ? 9.812 -32.875 17.016 1 90.06 504 LYS A O 1
ATOM 4110 N N . LYS A 1 505 ? 10.039 -35.062 17.406 1 89.25 505 LYS A N 1
ATOM 4111 C CA . LYS A 1 505 ? 9.898 -35.406 16 1 89.25 505 LYS A CA 1
ATOM 4112 C C . LYS A 1 505 ? 8.523 -35 15.469 1 89.25 505 LYS A C 1
ATOM 4114 O O . LYS A 1 505 ? 8.406 -34.531 14.336 1 89.25 505 LYS A O 1
ATOM 4119 N N . ARG A 1 506 ? 7.562 -35.219 16.25 1 87 506 ARG A N 1
ATOM 4120 C CA . ARG A 1 506 ? 6.203 -34.875 15.859 1 87 506 ARG A CA 1
ATOM 4121 C C . ARG A 1 506 ? 6.062 -33.375 15.68 1 87 506 ARG A C 1
ATOM 4123 O O . ARG A 1 506 ? 5.406 -32.906 14.742 1 87 506 ARG A O 1
ATOM 4130 N N . ILE A 1 507 ? 6.66 -32.656 16.578 1 87.38 507 ILE A N 1
ATOM 4131 C CA . ILE A 1 507 ? 6.613 -31.188 16.516 1 87.38 507 ILE A CA 1
ATOM 4132 C C . ILE A 1 507 ? 7.375 -30.703 15.273 1 87.38 507 ILE A C 1
ATOM 4134 O O . ILE A 1 507 ? 6.875 -29.875 14.516 1 87.38 507 ILE A O 1
ATOM 4138 N N . GLU A 1 508 ? 8.516 -31.281 15.062 1 85.88 508 GLU A N 1
ATOM 4139 C CA . GLU A 1 508 ? 9.391 -30.828 13.984 1 85.88 508 GLU A CA 1
ATOM 4140 C C . GLU A 1 508 ? 8.82 -31.203 12.617 1 85.88 508 GLU A C 1
ATOM 4142 O O . GLU A 1 508 ? 9.164 -30.594 11.609 1 85.88 508 GLU A O 1
ATOM 4147 N N . SER A 1 509 ? 7.945 -32.156 12.617 1 84.88 509 SER A N 1
ATOM 4148 C CA . SER A 1 509 ? 7.297 -32.531 11.367 1 84.88 509 SER A CA 1
ATOM 4149 C C . SER A 1 509 ? 6.379 -31.438 10.844 1 84.88 509 SER A C 1
ATOM 4151 O O . SER A 1 509 ? 6.07 -31.391 9.656 1 84.88 509 SER A O 1
ATOM 4153 N N . THR A 1 510 ? 5.996 -30.594 11.734 1 83.06 510 THR A N 1
ATOM 4154 C CA . THR A 1 510 ? 5.113 -29.5 11.336 1 83.06 510 THR A CA 1
ATOM 4155 C C . THR A 1 510 ? 5.918 -28.328 10.766 1 83.06 510 THR A C 1
ATOM 4157 O O . THR A 1 510 ? 5.355 -27.422 10.172 1 83.06 510 THR A O 1
ATOM 4160 N N . GLY A 1 511 ? 7.164 -28.391 10.953 1 82.62 511 GLY A N 1
ATOM 4161 C CA . GLY A 1 511 ? 8.008 -27.281 10.508 1 82.62 511 GLY A CA 1
ATOM 4162 C C . GLY A 1 511 ? 8.531 -26.438 11.648 1 82.62 511 GLY A C 1
ATOM 4163 O O . GLY A 1 511 ? 9.43 -25.609 11.461 1 82.62 511 GLY A O 1
ATOM 4164 N N . TYR A 1 512 ? 7.996 -26.656 12.844 1 82.25 512 TYR A N 1
ATOM 4165 C CA . TYR A 1 512 ? 8.438 -25.922 14.023 1 82.25 512 TYR A CA 1
ATOM 4166 C C . TYR A 1 512 ? 9.789 -26.438 14.508 1 82.25 512 TYR A C 1
ATOM 4168 O O . TYR A 1 512 ? 10.031 -27.641 14.508 1 82.25 512 TYR A O 1
ATOM 4176 N N . THR A 1 513 ? 10.695 -25.578 14.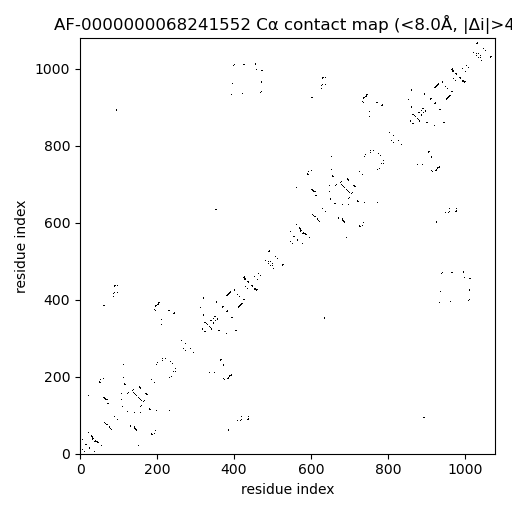797 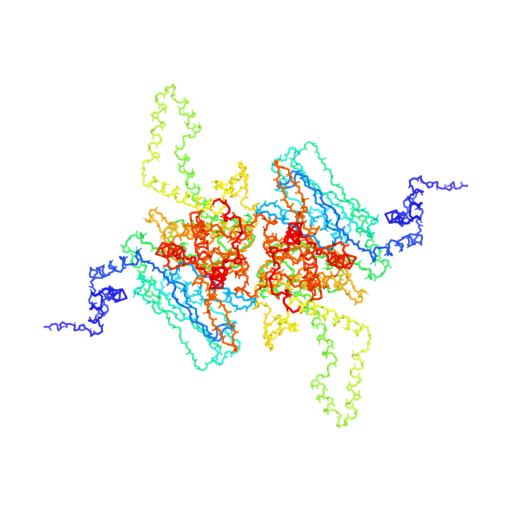1 82.5 513 THR A N 1
ATOM 4177 C CA . THR A 1 513 ? 11.977 -25.969 15.375 1 82.5 513 THR A CA 1
ATOM 4178 C C . THR A 1 513 ? 12.273 -25.156 16.625 1 82.5 513 THR A C 1
ATOM 4180 O O . THR A 1 513 ? 11.828 -24.016 16.75 1 82.5 513 THR A O 1
ATOM 4183 N N . PHE A 1 514 ? 12.828 -25.844 17.594 1 80.88 514 PHE A N 1
ATOM 4184 C CA . PHE A 1 514 ? 13.188 -25.156 18.844 1 80.88 514 PHE A CA 1
ATOM 4185 C C . PHE A 1 514 ? 14.508 -24.422 18.688 1 80.88 514 PHE A C 1
ATOM 4187 O O . PHE A 1 514 ? 15.43 -24.906 18.031 1 80.88 514 PHE A O 1
ATOM 4194 N N . ASP A 1 515 ? 14.523 -23.281 19.188 1 76.88 515 ASP A N 1
ATOM 4195 C CA . ASP A 1 515 ? 15.773 -22.531 19.203 1 76.88 515 ASP A CA 1
ATOM 4196 C C . ASP A 1 515 ? 16.828 -23.203 20.078 1 76.88 515 ASP A C 1
ATOM 4198 O O . ASP A 1 515 ? 16.516 -23.656 21.188 1 76.88 515 ASP A O 1
ATOM 4202 N N . ILE A 1 516 ? 18 -23.219 19.562 1 72.81 516 ILE A N 1
ATOM 4203 C CA . ILE A 1 516 ? 19.078 -23.875 20.281 1 72.81 516 ILE A CA 1
ATOM 4204 C C . ILE A 1 516 ? 19.281 -23.172 21.625 1 72.81 516 ILE A C 1
ATOM 4206 O O . ILE A 1 516 ? 19.516 -23.844 22.641 1 72.81 516 ILE A O 1
ATOM 4210 N N . ALA A 1 517 ? 19.109 -21.859 21.578 1 69.12 517 ALA A N 1
ATOM 4211 C CA . ALA A 1 517 ? 19.297 -21.094 22.797 1 69.12 517 ALA A CA 1
ATOM 4212 C C . ALA A 1 517 ? 18.266 -21.5 23.859 1 69.12 517 ALA A C 1
ATOM 4214 O O . ALA A 1 517 ? 18.594 -21.594 25.047 1 69.12 517 ALA A O 1
ATOM 4215 N N . ASP A 1 518 ? 17.109 -21.719 23.453 1 75 518 ASP A N 1
ATOM 4216 C CA . ASP A 1 518 ? 16.062 -22.125 24.391 1 75 518 ASP A CA 1
ATOM 4217 C C . ASP A 1 518 ? 16.344 -23.5 24.969 1 75 518 ASP A C 1
ATOM 4219 O O . ASP A 1 518 ? 16.203 -23.719 26.172 1 75 518 ASP A O 1
ATOM 4223 N N . ILE A 1 519 ? 16.719 -24.391 24.062 1 81.81 519 ILE A N 1
ATOM 4224 C CA . ILE A 1 519 ? 17 -25.75 24.5 1 81.81 519 ILE A CA 1
ATOM 4225 C C . ILE A 1 519 ? 18.141 -25.734 25.516 1 81.81 519 ILE A C 1
ATOM 4227 O O . ILE A 1 519 ? 18.078 -26.422 26.547 1 81.81 519 ILE A O 1
ATOM 4231 N N . GLU A 1 520 ? 19.109 -24.906 25.188 1 76.12 520 GLU A N 1
ATOM 4232 C CA . GLU A 1 520 ? 20.234 -24.797 26.109 1 76.12 520 GLU A CA 1
ATOM 4233 C C . GLU A 1 520 ? 19.797 -24.219 27.453 1 76.12 520 GLU A C 1
ATOM 4235 O O . GLU A 1 520 ? 20.266 -24.672 28.5 1 76.12 520 GLU A O 1
ATOM 4240 N N . MET A 1 521 ? 18.969 -23.297 27.391 1 74.94 521 MET A N 1
ATOM 4241 C CA . MET A 1 521 ? 18.438 -22.734 28.625 1 74.94 521 MET A CA 1
ATOM 4242 C C . MET A 1 521 ? 17.656 -23.766 29.406 1 74.94 521 MET A C 1
ATOM 4244 O O . MET A 1 521 ? 17.781 -23.859 30.641 1 74.94 521 MET A O 1
ATOM 4248 N N . TRP A 1 522 ? 16.859 -24.547 28.719 1 80.31 522 TRP A N 1
ATOM 4249 C CA . TRP A 1 522 ? 16.078 -25.562 29.406 1 80.31 522 TRP A CA 1
ATOM 4250 C C . TRP A 1 522 ? 16.984 -26.625 30.016 1 80.31 522 TRP A C 1
ATOM 4252 O O . TRP A 1 522 ? 16.719 -27.109 31.125 1 80.31 522 TRP A O 1
ATOM 4262 N N . ARG A 1 523 ? 18 -26.938 29.281 1 81.5 523 ARG A N 1
ATOM 4263 C CA . ARG A 1 523 ? 18.984 -27.875 29.781 1 81.5 523 ARG A CA 1
ATOM 4264 C C . ARG A 1 523 ? 19.641 -27.344 31.047 1 81.5 523 ARG A C 1
ATOM 4266 O O . ARG A 1 523 ? 19.875 -28.109 32 1 81.5 523 ARG A O 1
ATOM 4273 N N . PHE A 1 524 ? 19.922 -26.062 30.922 1 73.75 524 PHE A N 1
ATOM 4274 C CA . PHE A 1 524 ? 20.516 -25.406 32.094 1 73.75 524 PHE A CA 1
ATOM 4275 C C . PHE A 1 524 ? 19.594 -25.5 33.281 1 73.75 524 PHE A C 1
ATOM 4277 O O . PHE A 1 524 ? 20.047 -25.781 34.406 1 73.75 524 PHE A O 1
ATOM 4284 N N . ILE A 1 525 ? 18.391 -25.203 33.062 1 74.69 525 ILE A N 1
ATOM 4285 C CA . ILE A 1 525 ? 17.406 -25.297 34.156 1 74.69 525 ILE A CA 1
ATOM 4286 C C . ILE A 1 525 ? 17.328 -26.719 34.688 1 74.69 525 ILE A C 1
ATOM 4288 O O . ILE A 1 525 ? 17.234 -26.938 35.875 1 74.69 525 ILE A O 1
ATOM 4292 N N . ALA A 1 526 ? 17.406 -27.641 33.875 1 78.75 526 ALA A N 1
ATOM 4293 C CA . ALA A 1 526 ? 17.375 -29.062 34.25 1 78.75 526 ALA A CA 1
ATOM 4294 C C . ALA A 1 526 ? 18.578 -29.438 35.094 1 78.75 526 ALA A C 1
ATOM 4296 O O . ALA A 1 526 ? 18.453 -30.188 36.062 1 78.75 526 ALA A O 1
ATOM 4297 N N . GLU A 1 527 ? 19.641 -28.906 34.688 1 75.56 527 GLU A N 1
ATOM 4298 C CA . GLU A 1 527 ? 20.891 -29.203 35.406 1 75.56 527 GLU A CA 1
ATOM 4299 C C . GLU A 1 527 ? 20.922 -28.516 36.781 1 75.56 527 GLU A C 1
ATOM 4301 O O . GLU A 1 527 ? 21.594 -28.984 37.688 1 75.56 527 GLU A O 1
ATOM 4306 N N . ASN A 1 528 ? 20.297 -27.375 36.812 1 66.31 528 ASN A N 1
ATOM 4307 C CA . ASN A 1 528 ? 20.312 -26.609 38.062 1 66.31 528 ASN A CA 1
ATOM 4308 C C . ASN A 1 528 ? 18.969 -26.641 38.781 1 66.31 528 ASN A C 1
ATOM 4310 O O . ASN A 1 528 ? 18.578 -25.672 39.438 1 66.31 528 ASN A O 1
ATOM 4314 N N . ARG A 1 529 ? 18.172 -27.703 38.438 1 62.47 529 ARG A N 1
ATOM 4315 C CA . ARG A 1 529 ? 16.812 -27.859 38.938 1 62.47 529 ARG A CA 1
ATOM 4316 C C . ARG A 1 529 ? 16.734 -27.609 40.438 1 62.47 529 ARG A C 1
ATOM 4318 O O . ARG A 1 529 ? 15.734 -27.109 40.938 1 62.47 529 ARG A O 1
ATOM 4325 N N . GLU A 1 530 ? 17.75 -28.125 41.156 1 57.56 530 GLU A N 1
ATOM 4326 C CA . GLU A 1 530 ? 17.75 -27.922 42.594 1 57.56 530 GLU A CA 1
ATOM 4327 C C . GLU A 1 530 ? 17.562 -26.453 42.938 1 57.56 530 GLU A C 1
ATOM 4329 O O . GLU A 1 530 ? 17 -26.125 44 1 57.56 530 GLU A O 1
ATOM 4334 N N . PHE A 1 531 ? 17.969 -25.734 41.969 1 47.78 531 PHE A N 1
ATOM 4335 C CA . PHE A 1 531 ? 17.906 -24.297 42.25 1 47.78 531 PHE A CA 1
ATOM 4336 C C . PHE A 1 531 ? 16.562 -23.719 41.875 1 47.78 531 PHE A C 1
ATOM 4338 O O . PHE A 1 531 ? 16.141 -22.688 42.375 1 47.78 531 PHE A O 1
ATOM 4345 N N . PHE A 1 532 ? 15.867 -24.5 40.906 1 48.78 532 PHE A N 1
ATOM 4346 C CA . PHE A 1 532 ? 14.594 -23.984 40.438 1 48.78 532 PHE A CA 1
ATOM 4347 C C . PHE A 1 532 ? 13.43 -24.75 41.031 1 48.78 532 PHE A C 1
ATOM 4349 O O . PHE A 1 532 ? 12.266 -24.422 40.812 1 48.78 532 PHE A O 1
ATOM 4356 N N . ILE A 1 533 ? 13.539 -25.969 41.469 1 44.28 533 ILE A N 1
ATOM 4357 C CA . ILE A 1 533 ? 12.508 -26.766 42.125 1 44.28 533 ILE A CA 1
ATOM 4358 C C . ILE A 1 533 ? 12.008 -26.016 43.375 1 44.28 533 ILE A C 1
ATOM 4360 O O . ILE A 1 533 ? 12.805 -25.609 44.219 1 44.28 533 ILE A O 1
ATOM 4364 N N . ASP A 1 534 ? 10.93 -25.562 43.25 1 41.81 534 ASP A N 1
ATOM 4365 C CA . ASP A 1 534 ? 10.188 -25.094 44.438 1 41.81 534 ASP A CA 1
ATOM 4366 C C . ASP A 1 534 ? 10.25 -26.109 45.562 1 41.81 534 ASP A C 1
ATOM 4368 O O . ASP A 1 534 ? 10.102 -27.312 45.344 1 41.81 534 ASP A O 1
ATOM 4372 N N . LYS A 1 535 ? 10.75 -25.828 46.781 1 38.19 535 LYS A N 1
ATOM 4373 C CA . LYS A 1 535 ? 10.625 -26.484 48.094 1 38.19 535 LYS A CA 1
ATOM 4374 C C . LYS A 1 535 ? 9.242 -27.094 48.25 1 38.19 535 LYS A C 1
ATOM 4376 O O . LYS A 1 535 ? 8.914 -27.609 49.344 1 38.19 535 LYS A O 1
ATOM 4381 N N . SER A 1 536 ? 8.203 -26.812 47.375 1 36.12 536 SER A N 1
ATOM 4382 C CA . SER A 1 536 ? 6.934 -27.25 47.938 1 36.12 536 SER A CA 1
ATOM 4383 C C . SER A 1 536 ? 6.773 -28.766 47.812 1 36.12 536 SER A C 1
ATOM 4385 O O . SER A 1 536 ? 5.805 -29.344 48.312 1 36.12 536 SER A O 1
ATOM 4387 N N . GLU A 1 537 ? 7.363 -29.531 46.844 1 34.91 537 GLU A N 1
ATOM 4388 C CA . GLU A 1 537 ? 6.871 -30.906 46.844 1 34.91 537 GLU A CA 1
ATOM 4389 C C . GLU A 1 537 ? 7.578 -31.734 47.906 1 34.91 537 GLU A C 1
ATOM 4391 O O . GLU A 1 537 ? 7.406 -32.938 47.969 1 34.91 537 GLU A O 1
ATOM 4396 N N . SER A 1 538 ? 8.562 -31.266 48.594 1 32.41 538 SER A N 1
ATOM 4397 C CA . SER A 1 538 ? 9.008 -32.281 49.562 1 32.41 538 SER A CA 1
ATOM 4398 C C . SER A 1 538 ? 7.867 -32.688 50.469 1 32.41 538 SER A C 1
ATOM 4400 O O . SER A 1 538 ? 7.934 -33.75 51.094 1 32.41 538 SER A O 1
ATOM 4402 N N . ASP A 1 539 ? 7.078 -31.766 51.188 1 30.08 539 ASP A N 1
ATOM 4403 C CA . ASP A 1 539 ? 6.352 -32.25 52.344 1 30.08 539 ASP A CA 1
ATOM 4404 C C . ASP A 1 539 ? 5.133 -33.062 51.938 1 30.08 539 ASP A C 1
ATOM 4406 O O . ASP A 1 539 ? 4.375 -33.531 52.812 1 30.08 539 ASP A O 1
ATOM 4410 N N . ASP A 1 540 ? 4.531 -33.406 50.719 1 24.75 540 ASP A N 1
ATOM 4411 C CA . ASP A 1 540 ? 3.652 -34.562 50.844 1 24.75 540 ASP A CA 1
ATOM 4412 C C . ASP A 1 540 ? 4.406 -35.875 50.594 1 24.75 540 ASP A C 1
ATOM 4414 O O . ASP A 1 540 ? 5.223 -35.938 49.656 1 24.75 540 ASP A O 1
ATOM 4418 N N . MET B 1 1 ? 15.266 -49.312 -56.844 1 27.62 1 MET B N 1
ATOM 4419 C CA . MET B 1 1 ? 15.414 -49.688 -55.438 1 27.62 1 MET B CA 1
ATOM 4420 C C . MET B 1 1 ? 15.633 -48.469 -54.562 1 27.62 1 MET B C 1
ATOM 4422 O O . MET B 1 1 ? 16.641 -47.781 -54.688 1 27.62 1 MET B O 1
ATOM 4426 N N . ASN B 1 2 ? 14.602 -47.594 -54.375 1 33.78 2 ASN B N 1
ATOM 4427 C CA . ASN B 1 2 ? 14.594 -46.312 -53.656 1 33.78 2 ASN B CA 1
ATOM 4428 C C . ASN B 1 2 ? 15.266 -46.438 -52.281 1 33.78 2 ASN B C 1
ATOM 4430 O O . ASN B 1 2 ? 14.93 -47.344 -51.5 1 33.78 2 ASN B O 1
ATOM 4434 N N . GLU B 1 3 ? 16.547 -46.219 -52.219 1 40.22 3 GLU B N 1
ATOM 4435 C CA . GLU B 1 3 ? 17.359 -46.312 -51 1 40.22 3 GLU B CA 1
ATOM 4436 C C . GLU B 1 3 ? 16.594 -45.812 -49.781 1 40.22 3 GLU B C 1
ATOM 4438 O O . GLU B 1 3 ? 16 -44.719 -49.844 1 40.22 3 GLU B O 1
ATOM 4443 N N . PRO B 1 4 ? 16.062 -46.656 -48.906 1 45.31 4 PRO B N 1
ATOM 4444 C CA . PRO B 1 4 ? 15.391 -46.219 -47.688 1 45.31 4 PRO B CA 1
ATOM 4445 C C . PRO B 1 4 ? 16.078 -45 -47.031 1 45.31 4 PRO B C 1
ATOM 4447 O O . PRO B 1 4 ? 17.312 -44.969 -46.969 1 45.31 4 PRO B O 1
ATOM 4450 N N . THR B 1 5 ? 15.734 -43.781 -47.281 1 53.62 5 THR B N 1
ATOM 4451 C CA . THR B 1 5 ? 16.219 -42.5 -46.75 1 53.62 5 THR B CA 1
ATOM 4452 C C . THR B 1 5 ? 16.734 -42.656 -45.312 1 53.62 5 THR B C 1
ATOM 4454 O O . THR B 1 5 ? 15.969 -43.062 -44.438 1 53.62 5 THR B O 1
ATOM 4457 N N . ARG B 1 6 ? 17.984 -42.969 -45.031 1 70.69 6 ARG B N 1
ATOM 4458 C CA . ARG B 1 6 ? 18.703 -43.188 -43.781 1 70.69 6 ARG B CA 1
ATOM 4459 C C . ARG B 1 6 ? 18.406 -42.062 -42.781 1 70.69 6 ARG B C 1
ATOM 4461 O O . ARG B 1 6 ? 18.609 -40.875 -43.062 1 70.69 6 ARG B O 1
ATOM 4468 N N . ILE B 1 7 ? 17.625 -42.312 -41.75 1 81.31 7 ILE B N 1
ATOM 4469 C CA . ILE B 1 7 ? 17.328 -41.406 -40.656 1 81.31 7 ILE B CA 1
ATOM 4470 C C . ILE B 1 7 ? 18.625 -40.938 -39.969 1 81.31 7 ILE B C 1
ATOM 4472 O O . ILE B 1 7 ? 19.469 -41.781 -39.594 1 81.31 7 ILE B O 1
ATOM 4476 N N . PRO B 1 8 ? 18.969 -39.688 -40.094 1 87.62 8 PRO B N 1
ATOM 4477 C CA . PRO B 1 8 ? 20.172 -39.156 -39.438 1 87.62 8 PRO B CA 1
ATOM 4478 C C . PRO B 1 8 ? 20.328 -39.625 -38 1 87.62 8 PRO B C 1
ATOM 4480 O O . PRO B 1 8 ? 19.328 -39.938 -37.344 1 87.62 8 PRO B O 1
ATOM 4483 N N . LYS B 1 9 ? 21.562 -39.719 -37.562 1 88.62 9 LYS B N 1
ATOM 4484 C CA . LYS B 1 9 ? 21.891 -40.219 -36.25 1 88.62 9 LYS B CA 1
ATOM 4485 C C . LYS B 1 9 ? 21.203 -39.406 -35.156 1 88.62 9 LYS B C 1
ATOM 4487 O O . LYS B 1 9 ? 20.703 -39.969 -34.188 1 88.62 9 LYS B O 1
ATOM 4492 N N . TYR B 1 10 ? 21.203 -3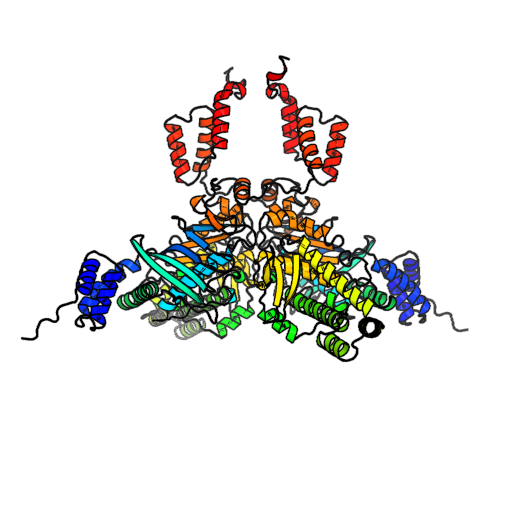8.094 -35.312 1 87.88 10 TYR B N 1
ATOM 4493 C CA . TYR B 1 10 ? 20.609 -37.219 -34.281 1 87.88 10 TYR B CA 1
ATOM 4494 C C . TYR B 1 10 ? 19.109 -37.5 -34.156 1 87.88 10 TYR B C 1
ATOM 4496 O O . TYR B 1 10 ? 18.562 -37.406 -33.062 1 87.88 10 TYR B O 1
ATOM 4504 N N . VAL B 1 11 ? 18.5 -37.875 -35.219 1 90 11 VAL B N 1
ATOM 4505 C CA . VAL B 1 11 ? 17.062 -38.188 -35.188 1 90 11 VAL B CA 1
ATOM 4506 C C . VAL B 1 11 ? 16.828 -39.531 -34.5 1 90 11 VAL B C 1
ATOM 4508 O O . VAL B 1 11 ? 15.883 -39.656 -33.719 1 90 11 VAL B O 1
ATOM 4511 N N . LYS B 1 12 ? 17.672 -40.5 -34.812 1 90.12 12 LYS B N 1
ATOM 4512 C CA . LYS B 1 12 ? 17.562 -41.812 -34.156 1 90.12 12 LYS B CA 1
ATOM 4513 C C . LYS B 1 12 ? 17.75 -41.688 -32.656 1 90.12 12 LYS B C 1
ATOM 4515 O O . LYS B 1 12 ? 17.078 -42.344 -31.875 1 90.12 12 LYS B O 1
ATOM 4520 N N . ASP B 1 13 ? 18.641 -40.812 -32.344 1 90.94 13 ASP B N 1
ATOM 4521 C CA . ASP B 1 13 ? 18.875 -40.562 -30.922 1 90.94 13 ASP B CA 1
ATOM 4522 C C . ASP B 1 13 ? 17.641 -39.938 -30.266 1 90.94 13 ASP B C 1
ATOM 4524 O O . ASP B 1 13 ? 17.281 -40.312 -29.141 1 90.94 13 ASP B O 1
ATOM 4528 N N . LYS B 1 14 ? 17.016 -38.969 -30.891 1 90.44 14 LYS B N 1
ATOM 4529 C CA . LYS B 1 14 ? 15.812 -38.344 -30.359 1 90.44 14 LYS B CA 1
ATOM 4530 C C . LYS B 1 14 ? 14.68 -39.344 -30.219 1 90.44 14 LYS B C 1
ATOM 4532 O O . LYS B 1 14 ? 13.906 -39.281 -29.266 1 90.44 14 LYS B O 1
ATOM 4537 N N . ILE B 1 15 ? 14.617 -40.25 -31.172 1 90.5 15 ILE B N 1
ATOM 4538 C CA . ILE B 1 15 ? 13.578 -41.281 -31.141 1 90.5 15 ILE B CA 1
ATOM 4539 C C . ILE B 1 15 ? 13.82 -42.219 -29.953 1 90.5 15 ILE B C 1
ATOM 4541 O O . ILE B 1 15 ? 12.883 -42.594 -29.25 1 90.5 15 ILE B O 1
ATOM 4545 N N . ARG B 1 16 ? 15.078 -42.531 -29.734 1 91.12 16 ARG B N 1
ATOM 4546 C CA . ARG B 1 16 ? 15.438 -43.375 -28.609 1 91.12 16 ARG B CA 1
ATOM 4547 C C . ARG B 1 16 ? 15.102 -42.719 -27.281 1 91.12 16 ARG B C 1
ATOM 4549 O O . ARG B 1 16 ? 14.523 -43.344 -26.406 1 91.12 16 ARG B O 1
ATOM 4556 N N . GLN B 1 17 ? 15.438 -41.5 -27.172 1 89.44 17 GLN B N 1
ATOM 4557 C CA . GLN B 1 17 ? 15.164 -40.75 -25.953 1 89.44 17 GLN B CA 1
ATOM 4558 C C . GLN B 1 17 ? 13.664 -40.594 -25.719 1 89.44 17 GLN B C 1
ATOM 4560 O O . GLN B 1 17 ? 13.195 -40.625 -24.594 1 89.44 17 GLN B O 1
ATOM 4565 N N . ALA B 1 18 ? 12.961 -40.375 -26.703 1 90.56 18 ALA B N 1
ATOM 4566 C CA . ALA B 1 18 ? 11.508 -40.25 -26.625 1 90.56 18 ALA B CA 1
ATOM 4567 C C . ALA B 1 18 ? 10.891 -41.562 -26.109 1 90.56 18 ALA B C 1
ATOM 4569 O O . ALA B 1 18 ? 9.977 -41.531 -25.281 1 90.56 18 ALA B O 1
ATOM 4570 N N . LYS B 1 19 ? 11.445 -42.656 -26.609 1 88.56 19 LYS B N 1
ATOM 4571 C CA . LYS B 1 19 ? 10.938 -43.938 -26.188 1 88.56 19 LYS B CA 1
ATOM 4572 C C . LYS B 1 19 ? 11.273 -44.219 -24.719 1 88.56 19 LYS B C 1
ATOM 4574 O O . LYS B 1 19 ? 10.578 -45 -24.047 1 88.56 19 LYS B O 1
ATOM 4579 N N . GLN B 1 20 ? 12.305 -43.531 -24.266 1 87.94 20 GLN B N 1
ATOM 4580 C CA . GLN B 1 20 ? 12.719 -43.656 -22.859 1 87.94 20 GLN B CA 1
ATOM 4581 C C . GLN B 1 20 ? 11.945 -42.719 -21.953 1 87.94 20 GLN B C 1
ATOM 4583 O O . GLN B 1 20 ? 12.156 -42.688 -20.75 1 87.94 20 GLN B O 1
ATOM 4588 N N . GLY B 1 21 ? 11.141 -41.844 -22.531 1 81.69 21 GLY B N 1
ATOM 4589 C CA . GLY B 1 21 ? 10.258 -41.031 -21.703 1 81.69 21 GLY B CA 1
ATOM 4590 C C . GLY B 1 21 ? 10.664 -39.594 -21.641 1 81.69 21 GLY B C 1
ATOM 4591 O O . GLY B 1 21 ? 10.094 -38.812 -20.875 1 81.69 21 GLY B O 1
ATOM 4592 N N . ASP B 1 22 ? 11.633 -39.188 -22.453 1 85.5 22 ASP B N 1
ATOM 4593 C CA . ASP B 1 22 ? 12.062 -37.781 -22.453 1 85.5 22 ASP B CA 1
ATOM 4594 C C . ASP B 1 22 ? 11.008 -36.906 -23.109 1 85.5 22 ASP B C 1
ATOM 4596 O O . ASP B 1 22 ? 10.648 -37.094 -24.281 1 85.5 22 ASP B O 1
ATOM 4600 N N . LEU B 1 23 ? 10.578 -35.906 -22.422 1 88.38 23 LEU B N 1
ATOM 4601 C CA . LEU B 1 23 ? 9.469 -35.062 -22.844 1 88.38 23 LEU B CA 1
ATOM 4602 C C . LEU B 1 23 ? 9.859 -34.25 -24.062 1 88.38 23 LEU B C 1
ATOM 4604 O O . LEU B 1 23 ? 9.117 -34.188 -25.047 1 88.38 23 LEU B O 1
ATOM 4608 N N . TYR B 1 24 ? 10.992 -33.625 -24 1 87.25 24 TYR B N 1
ATOM 4609 C CA . TYR B 1 24 ? 11.438 -32.75 -25.078 1 87.25 24 TYR B CA 1
ATOM 4610 C C . TYR B 1 24 ? 11.648 -33.531 -26.375 1 87.25 24 TYR B C 1
ATOM 4612 O O . TYR B 1 24 ? 11.242 -33.094 -27.453 1 87.25 24 TYR B O 1
ATOM 4620 N N . SER B 1 25 ? 12.203 -34.688 -26.297 1 87.88 25 SER B N 1
ATOM 4621 C CA . SER B 1 25 ? 12.445 -35.531 -27.453 1 87.88 25 SER B CA 1
ATOM 4622 C C . SER B 1 25 ? 11.133 -36.031 -28.031 1 87.88 25 SER B C 1
ATOM 4624 O O . SER B 1 25 ? 10.984 -36.125 -29.266 1 87.88 25 SER B O 1
ATOM 4626 N N . SER B 1 26 ? 10.281 -36.406 -27.109 1 90.88 26 SER B N 1
ATOM 4627 C CA . SER B 1 26 ? 8.977 -36.875 -27.578 1 90.88 26 SER B CA 1
ATOM 4628 C C . SER B 1 26 ? 8.297 -35.812 -28.422 1 90.88 26 SER B C 1
ATOM 4630 O O . SER B 1 26 ? 7.73 -36.094 -29.484 1 90.88 26 SER B O 1
ATOM 4632 N N . PHE B 1 27 ? 8.367 -34.656 -27.984 1 92.69 27 PHE B N 1
ATOM 4633 C CA . PHE B 1 27 ? 7.75 -33.562 -28.703 1 92.69 27 PHE B CA 1
ATOM 4634 C C . PHE B 1 27 ? 8.469 -33.312 -30.031 1 92.69 27 PHE B C 1
ATOM 4636 O O . PHE B 1 27 ? 7.828 -33.125 -31.062 1 92.69 27 PHE B O 1
ATOM 4643 N N . THR B 1 28 ? 9.766 -33.312 -29.969 1 90.5 28 THR B N 1
ATOM 4644 C CA . THR B 1 28 ? 10.562 -33.062 -31.172 1 90.5 28 THR B CA 1
ATOM 4645 C C . THR B 1 28 ? 10.266 -34.125 -32.25 1 90.5 28 THR B C 1
ATOM 4647 O O . THR B 1 28 ? 10.109 -33.781 -33.406 1 90.5 28 THR B O 1
ATOM 4650 N N . VAL B 1 29 ? 10.156 -35.312 -31.859 1 91.81 29 VAL B N 1
ATOM 4651 C CA . VAL B 1 29 ? 9.875 -36.375 -32.781 1 91.81 29 VAL B CA 1
ATOM 4652 C C . VAL B 1 29 ? 8.469 -36.219 -33.344 1 91.81 29 VAL B C 1
ATOM 4654 O O . VAL B 1 29 ? 8.242 -36.469 -34.531 1 91.81 29 VAL B O 1
ATOM 4657 N N . SER B 1 30 ? 7.598 -35.875 -32.438 1 93.12 30 SER B N 1
ATOM 4658 C CA . SER B 1 30 ? 6.242 -35.625 -32.906 1 93.12 30 SER B CA 1
ATOM 4659 C C . SER B 1 30 ? 6.227 -34.562 -34 1 93.12 30 SER B C 1
ATOM 4661 O O . SER B 1 30 ? 5.504 -34.719 -35 1 93.12 30 SER B O 1
ATOM 4663 N N . GLU B 1 31 ? 6.984 -33.594 -33.812 1 90.69 31 GLU B N 1
ATOM 4664 C CA . GLU B 1 31 ? 7.059 -32.5 -34.781 1 90.69 31 GLU B CA 1
ATOM 4665 C C . GLU B 1 31 ? 7.715 -33 -36.094 1 90.69 31 GLU B C 1
ATOM 4667 O O . GLU B 1 31 ? 7.336 -32.562 -37.188 1 90.69 31 GLU B O 1
ATOM 4672 N N . TYR B 1 32 ? 8.672 -33.844 -36 1 90.31 32 TYR B N 1
ATOM 4673 C CA . TYR B 1 32 ? 9.328 -34.406 -37.156 1 90.31 32 TYR B CA 1
ATOM 4674 C C . TYR B 1 32 ? 8.32 -35.125 -38.062 1 90.31 32 TYR B C 1
ATOM 4676 O O . TYR B 1 32 ? 8.336 -34.969 -39.281 1 90.31 32 TYR B O 1
ATOM 4684 N N . TYR B 1 33 ? 7.508 -35.875 -37.406 1 91.12 33 TYR B N 1
ATOM 4685 C CA . TYR B 1 33 ? 6.508 -36.656 -38.156 1 91.12 33 TYR B CA 1
ATOM 4686 C C . TYR B 1 33 ? 5.43 -35.719 -38.719 1 91.12 33 TYR B C 1
ATOM 4688 O O . TYR B 1 33 ? 4.879 -36 -39.781 1 91.12 33 TYR B O 1
ATOM 4696 N N . TYR B 1 34 ? 5.211 -34.688 -37.969 1 90.31 34 TYR B N 1
ATOM 4697 C CA . TYR B 1 34 ? 4.148 -33.781 -38.375 1 90.31 34 TYR B CA 1
ATOM 4698 C C . TYR B 1 34 ? 4.574 -32.969 -39.594 1 90.31 34 TYR B C 1
ATOM 4700 O O . TYR B 1 34 ? 3.822 -32.844 -40.562 1 90.31 34 TYR B O 1
ATOM 4708 N N . ASP B 1 35 ? 5.715 -32.406 -39.531 1 88.88 35 ASP B N 1
ATOM 4709 C CA . ASP B 1 35 ? 6.203 -31.516 -40.594 1 88.88 35 ASP B CA 1
ATOM 4710 C C . ASP B 1 35 ? 6.672 -32.312 -41.812 1 88.88 35 ASP B C 1
ATOM 4712 O O . ASP B 1 35 ? 6.598 -31.812 -42.938 1 88.88 35 ASP B O 1
ATOM 4716 N N . GLY B 1 36 ? 7.234 -33.406 -41.656 1 85.38 36 GLY B N 1
ATOM 4717 C CA . GLY B 1 36 ? 7.68 -34.25 -42.75 1 85.38 36 GLY B CA 1
ATOM 4718 C C . GLY B 1 36 ? 8.992 -33.812 -43.375 1 85.38 36 GLY B C 1
ATOM 4719 O O . GLY B 1 36 ? 9.344 -34.219 -44.469 1 85.38 36 GLY B O 1
ATOM 4720 N N . GLU B 1 37 ? 9.633 -32.969 -42.719 1 84 37 GLU B N 1
ATOM 4721 C CA . GLU B 1 37 ? 10.891 -32.469 -43.25 1 84 37 GLU B CA 1
ATOM 4722 C C . GLU B 1 37 ? 12.047 -33.406 -42.906 1 84 37 GLU B C 1
ATOM 4724 O O . GLU B 1 37 ? 12.898 -33.656 -43.781 1 84 37 GLU B O 1
ATOM 4729 N N . VAL B 1 38 ? 12.023 -33.875 -41.688 1 86.69 38 VAL B N 1
ATOM 4730 C CA . VAL B 1 38 ? 13.117 -34.719 -41.188 1 86.69 38 VAL B CA 1
ATOM 4731 C C . VAL B 1 38 ? 12.75 -36.188 -41.344 1 86.69 38 VAL B C 1
ATOM 4733 O O . VAL B 1 38 ? 13.586 -37 -41.719 1 86.69 38 VAL B O 1
ATOM 4736 N N . LEU B 1 39 ? 11.438 -36.469 -41.062 1 89 39 LEU B N 1
ATOM 4737 C CA . LEU B 1 39 ? 10.852 -37.812 -41.219 1 89 39 LEU B CA 1
ATOM 4738 C C . LEU B 1 39 ? 9.656 -37.75 -42.156 1 89 39 LEU B C 1
ATOM 4740 O O . LEU B 1 39 ? 9.086 -36.688 -42.406 1 89 39 LEU B O 1
ATOM 4744 N N . GLU B 1 40 ? 9.414 -38.875 -42.75 1 90.56 40 GLU B N 1
ATOM 4745 C CA . GLU B 1 40 ? 8.219 -38.938 -43.594 1 90.56 40 GLU B CA 1
ATOM 4746 C C . GLU B 1 40 ? 6.965 -38.594 -42.781 1 90.56 40 GLU B C 1
ATOM 4748 O O . GLU B 1 40 ? 6.797 -39.094 -41.656 1 90.56 40 GLU B O 1
ATOM 4753 N N . ARG B 1 41 ? 6.227 -37.719 -43.344 1 91.06 41 ARG B N 1
ATOM 4754 C CA . ARG B 1 41 ? 5.023 -37.25 -42.625 1 91.06 41 ARG B CA 1
ATOM 4755 C C . ARG B 1 41 ? 4.133 -38.438 -42.25 1 91.06 41 ARG B C 1
ATOM 4757 O O . ARG B 1 41 ? 3.783 -39.25 -43.125 1 91.06 41 ARG B O 1
ATOM 4764 N N . ASP B 1 42 ? 3.871 -38.625 -41.062 1 92.62 42 ASP B N 1
ATOM 4765 C CA . ASP B 1 42 ? 3.004 -39.625 -40.469 1 92.62 42 ASP B CA 1
ATOM 4766 C C . ASP B 1 42 ? 2.201 -39.062 -39.312 1 92.62 42 ASP B C 1
ATOM 4768 O O . ASP B 1 42 ? 2.678 -39.062 -38.156 1 92.62 42 ASP B O 1
ATOM 4772 N N . ILE B 1 43 ? 1.011 -38.781 -39.531 1 92.38 43 ILE B N 1
ATOM 4773 C CA . ILE B 1 43 ? 0.167 -38.094 -38.562 1 92.38 43 ILE B CA 1
ATOM 4774 C C . ILE B 1 43 ? -0.13 -39 -37.406 1 92.38 43 ILE B C 1
ATOM 4776 O O . ILE B 1 43 ? -0.212 -38.562 -36.25 1 92.38 43 ILE B O 1
ATOM 4780 N N . GLU B 1 44 ? -0.254 -40.219 -37.719 1 92.88 44 GLU B N 1
ATOM 4781 C CA . GLU B 1 44 ? -0.553 -41.188 -36.656 1 92.88 44 GLU B CA 1
ATOM 4782 C C . GLU B 1 44 ? 0.604 -41.312 -35.688 1 92.88 44 GLU B C 1
ATOM 4784 O O . GLU B 1 44 ? 0.394 -41.344 -34.469 1 92.88 44 GLU B O 1
ATOM 4789 N N . GLN B 1 45 ? 1.76 -41.469 -36.25 1 91.69 45 GLN B N 1
ATOM 4790 C CA . GLN B 1 45 ? 2.936 -41.531 -35.406 1 91.69 45 GLN B CA 1
ATOM 4791 C C . GLN B 1 45 ? 3.123 -40.25 -34.625 1 91.69 45 GLN B C 1
ATOM 4793 O O . GLN B 1 45 ? 3.488 -40.281 -33.438 1 91.69 45 GLN B O 1
ATOM 4798 N N . SER B 1 46 ? 2.924 -39.156 -35.25 1 93.31 46 SER B N 1
ATOM 4799 C CA . SER B 1 46 ? 3.018 -37.844 -34.594 1 93.31 46 SER B CA 1
ATOM 4800 C C . SER B 1 46 ? 2.076 -37.75 -33.375 1 93.31 46 SER B C 1
ATOM 4802 O O . SER B 1 46 ? 2.48 -37.344 -32.312 1 93.31 46 SER B O 1
ATOM 4804 N N . GLU B 1 47 ? 0.896 -38.188 -33.594 1 93.12 47 GLU B N 1
ATOM 4805 C CA . GLU B 1 47 ? -0.118 -38.125 -32.531 1 93.12 47 GLU B CA 1
ATOM 4806 C C . GLU B 1 47 ? 0.224 -39.062 -31.375 1 93.12 47 GLU B C 1
ATOM 4808 O O . GLU B 1 47 ? -0.077 -38.781 -30.219 1 93.12 47 GLU B O 1
ATOM 4813 N N . LEU B 1 48 ? 0.832 -40.125 -31.75 1 92.69 48 LEU B N 1
ATOM 4814 C CA . LEU B 1 48 ? 1.229 -41.062 -30.719 1 92.69 48 LEU B CA 1
ATOM 4815 C C . LEU B 1 48 ? 2.234 -40.438 -29.75 1 92.69 48 LEU B C 1
ATOM 4817 O O . LEU B 1 48 ? 2.072 -40.531 -28.531 1 92.69 48 LEU B O 1
ATOM 4821 N N . TYR B 1 49 ? 3.238 -39.844 -30.281 1 93.06 49 TYR B N 1
ATOM 4822 C CA . TYR B 1 49 ? 4.234 -39.156 -29.453 1 93.06 49 TYR B CA 1
ATOM 4823 C C . TYR B 1 49 ? 3.627 -37.969 -28.734 1 93.06 49 TYR B C 1
ATOM 4825 O O . TYR B 1 49 ? 3.953 -37.719 -27.578 1 93.06 49 TYR B O 1
ATOM 4833 N N . LEU B 1 50 ? 2.781 -37.281 -29.375 1 93.62 50 LEU B N 1
ATOM 4834 C CA . LEU B 1 50 ? 2.15 -36.125 -28.797 1 93.62 50 LEU B CA 1
ATOM 4835 C C . LEU B 1 50 ? 1.229 -36.5 -27.641 1 93.62 50 LEU B C 1
ATOM 4837 O O . LEU B 1 50 ? 1.102 -35.75 -26.656 1 93.62 50 LEU B O 1
ATOM 4841 N N . ARG B 1 51 ? 0.624 -37.594 -27.734 1 92.5 51 ARG B N 1
ATOM 4842 C CA . ARG B 1 51 ? -0.232 -38.062 -26.656 1 92.5 51 ARG B CA 1
ATOM 4843 C C . ARG B 1 51 ? 0.575 -38.312 -25.391 1 92.5 51 ARG B C 1
ATOM 4845 O O . ARG B 1 51 ? 0.084 -38.094 -24.281 1 92.5 51 ARG B O 1
ATOM 4852 N N . ASN B 1 52 ? 1.749 -38.781 -25.656 1 89.75 52 ASN B N 1
ATOM 4853 C CA . ASN B 1 52 ? 2.637 -38.938 -24.516 1 89.75 52 ASN B CA 1
ATOM 4854 C C . ASN B 1 52 ? 2.986 -37.625 -23.859 1 89.75 52 ASN B C 1
ATOM 4856 O O . ASN B 1 52 ? 3.037 -37.5 -22.641 1 89.75 52 ASN B O 1
ATOM 4860 N N . VAL B 1 53 ? 3.236 -36.656 -24.672 1 91.69 53 VAL B N 1
ATOM 4861 C CA . VAL B 1 53 ? 3.531 -35.312 -24.203 1 91.69 53 VAL B CA 1
ATOM 4862 C C . VAL B 1 53 ? 2.324 -34.75 -23.453 1 91.69 53 VAL B C 1
ATOM 4864 O O . VAL B 1 53 ? 2.461 -34.219 -22.359 1 91.69 53 VAL B O 1
ATOM 4867 N N . SER B 1 54 ? 1.226 -34.906 -24.016 1 92.25 54 SER B N 1
ATOM 4868 C CA . SER B 1 54 ? -0.015 -34.406 -23.438 1 92.25 54 SER B CA 1
ATOM 4869 C C . SER B 1 54 ? -0.297 -35.031 -22.078 1 92.25 54 SER B C 1
ATOM 4871 O O . SER B 1 54 ? -0.727 -34.375 -21.141 1 92.25 54 SER B O 1
ATOM 4873 N N . ARG B 1 55 ? -0.032 -36.25 -21.984 1 88.44 55 ARG B N 1
ATOM 4874 C CA . ARG B 1 55 ? -0.255 -36.969 -20.734 1 88.44 55 ARG B CA 1
ATOM 4875 C C . ARG B 1 55 ? 0.639 -36.438 -19.625 1 88.44 55 ARG B C 1
ATOM 4877 O O . ARG B 1 55 ? 0.201 -36.281 -18.469 1 88.44 55 ARG B O 1
ATOM 4884 N N . ILE B 1 56 ? 1.789 -36.125 -19.984 1 86.88 56 ILE B N 1
ATOM 4885 C CA . ILE B 1 56 ? 2.754 -35.625 -19 1 86.88 56 ILE B CA 1
ATOM 4886 C C . ILE B 1 56 ? 2.418 -34.188 -18.609 1 86.88 56 ILE B C 1
ATOM 4888 O O . ILE B 1 56 ? 2.352 -33.875 -17.422 1 86.88 56 ILE B O 1
ATOM 4892 N N . ILE B 1 57 ? 2.127 -33.375 -19.562 1 88.88 57 ILE B N 1
ATOM 4893 C CA . ILE B 1 57 ? 1.994 -31.938 -19.328 1 88.88 57 ILE B CA 1
ATOM 4894 C C . ILE B 1 57 ? 0.647 -31.656 -18.656 1 88.88 57 ILE B C 1
ATOM 4896 O O . ILE B 1 57 ? 0.521 -30.703 -17.891 1 88.88 57 ILE B O 1
ATOM 4900 N N . ASN B 1 58 ? -0.355 -32.406 -18.906 1 84.75 58 ASN B N 1
ATOM 4901 C CA . ASN B 1 58 ? -1.693 -32.188 -18.375 1 84.75 58 ASN B CA 1
ATOM 4902 C C . ASN B 1 58 ? -1.716 -32.312 -16.859 1 84.75 58 ASN B C 1
ATOM 4904 O O . ASN B 1 58 ? -2.521 -31.656 -16.188 1 84.75 58 ASN B O 1
ATOM 4908 N N . ASN B 1 59 ? -0.897 -33.062 -16.281 1 77.12 59 ASN B N 1
ATOM 4909 C CA . ASN B 1 59 ? -0.903 -33.312 -14.844 1 77.12 59 ASN B CA 1
ATOM 4910 C C . ASN B 1 59 ? 0.407 -32.875 -14.195 1 77.12 59 ASN B C 1
ATOM 4912 O O . ASN B 1 59 ? 0.691 -33.219 -13.055 1 77.12 59 ASN B O 1
ATOM 4916 N N . ALA B 1 60 ? 1.085 -32.125 -14.93 1 82.19 60 ALA B N 1
ATOM 4917 C CA . ALA B 1 60 ? 2.426 -31.859 -14.422 1 82.19 60 ALA B CA 1
ATOM 4918 C C . ALA B 1 60 ? 2.471 -30.531 -13.68 1 82.19 60 ALA B C 1
ATOM 4920 O O . ALA B 1 60 ? 1.838 -29.547 -14.094 1 82.19 60 ALA B O 1
ATOM 4921 N N . LYS B 1 61 ? 3.137 -30.578 -12.57 1 89 61 LYS B N 1
ATOM 4922 C CA . LYS B 1 61 ? 3.408 -29.375 -11.789 1 89 61 LYS B CA 1
ATOM 4923 C C . LYS B 1 61 ? 4.531 -28.562 -12.422 1 89 61 LYS B C 1
ATOM 4925 O O . LYS B 1 61 ? 5.617 -29.078 -12.68 1 89 61 LYS B O 1
ATOM 4930 N N . ILE B 1 62 ? 4.211 -27.375 -12.859 1 94.06 62 ILE B N 1
ATOM 4931 C CA . ILE B 1 62 ? 5.219 -26.438 -13.344 1 94.06 62 ILE B CA 1
ATOM 4932 C C . ILE B 1 62 ? 5.734 -25.594 -12.188 1 94.06 62 ILE B C 1
ATOM 4934 O O . ILE B 1 62 ? 4.949 -25.062 -11.398 1 94.06 62 ILE B O 1
ATOM 4938 N N . ARG B 1 63 ? 7.07 -25.484 -12.078 1 96.12 63 ARG B N 1
ATOM 4939 C CA . ARG B 1 63 ? 7.66 -24.75 -10.961 1 96.12 63 ARG B CA 1
ATOM 4940 C C . ARG B 1 63 ? 8.875 -23.953 -11.414 1 96.12 63 ARG B C 1
ATOM 4942 O O . ARG B 1 63 ? 9.672 -24.422 -12.234 1 96.12 63 ARG B O 1
ATOM 4949 N N . LEU B 1 64 ? 8.992 -22.812 -10.875 1 97.56 64 LEU B N 1
ATOM 4950 C CA . LEU B 1 64 ? 10.227 -22.047 -11.039 1 97.56 64 LEU B CA 1
ATOM 4951 C C . LEU B 1 64 ? 11.328 -22.609 -10.148 1 97.56 64 LEU B C 1
ATOM 4953 O O . LEU B 1 64 ? 11.164 -22.703 -8.93 1 97.56 64 LEU B O 1
ATOM 4957 N N . ARG B 1 65 ? 12.391 -22.922 -10.734 1 95.81 65 ARG B N 1
ATOM 4958 C CA . ARG B 1 65 ? 13.516 -23.453 -9.969 1 95.81 65 ARG B CA 1
ATOM 4959 C C . ARG B 1 65 ? 14.484 -22.328 -9.57 1 95.81 65 ARG B C 1
ATOM 4961 O O . ARG B 1 65 ? 14.797 -22.172 -8.391 1 95.81 65 ARG B O 1
ATOM 4968 N N . ASN B 1 66 ? 14.922 -21.641 -10.578 1 95.12 66 ASN B N 1
ATOM 4969 C CA . ASN B 1 66 ? 15.891 -20.594 -10.289 1 95.12 66 ASN B CA 1
ATOM 4970 C C . ASN B 1 66 ? 15.812 -19.469 -11.312 1 95.12 66 ASN B C 1
ATOM 4972 O O . ASN B 1 66 ? 15.266 -19.641 -12.406 1 95.12 66 ASN B O 1
ATOM 4976 N N . ILE B 1 67 ? 16.234 -18.375 -10.914 1 97.25 67 ILE B N 1
ATOM 4977 C CA . ILE B 1 67 ? 16.453 -17.219 -11.781 1 97.25 67 ILE B CA 1
ATOM 4978 C C . ILE B 1 67 ? 17.828 -16.641 -11.531 1 97.25 67 ILE B C 1
ATOM 4980 O O . ILE B 1 67 ? 18.297 -16.578 -10.391 1 97.25 67 ILE B O 1
ATOM 4984 N N . SER B 1 68 ? 18.547 -16.359 -12.602 1 97.31 68 SER B N 1
ATOM 4985 C CA . SER B 1 68 ? 19.859 -15.727 -12.531 1 97.31 68 SER B CA 1
ATOM 4986 C C . SER B 1 68 ? 19.859 -14.375 -13.234 1 97.31 68 SER B C 1
ATOM 4988 O O . SER B 1 68 ? 19.422 -14.273 -14.383 1 97.31 68 SER B O 1
ATOM 4990 N N . LEU B 1 69 ? 20.312 -13.422 -12.562 1 96.56 69 LEU B N 1
ATOM 4991 C CA . LEU B 1 69 ? 20.359 -12.062 -13.086 1 96.56 69 LEU B CA 1
ATOM 4992 C C . LEU B 1 69 ? 21.812 -11.609 -13.297 1 96.56 69 LEU B C 1
ATOM 4994 O O . LEU B 1 69 ? 22.656 -11.828 -12.43 1 96.56 69 LEU B O 1
ATOM 4998 N N . TYR B 1 70 ? 22.078 -11.07 -14.438 1 95.5 70 TYR B N 1
ATOM 4999 C CA . TYR B 1 70 ? 23.375 -10.484 -14.758 1 95.5 70 TYR B CA 1
ATOM 5000 C C . TYR B 1 70 ? 23.219 -9.039 -15.203 1 95.5 70 TYR B C 1
ATOM 5002 O O . TYR B 1 70 ? 22.625 -8.758 -16.25 1 95.5 70 TYR B O 1
ATOM 5010 N N . ASP B 1 71 ? 23.766 -8.125 -14.438 1 94 71 ASP B N 1
ATOM 5011 C CA . ASP B 1 71 ? 23.734 -6.691 -14.703 1 94 71 ASP B CA 1
ATOM 5012 C C . ASP B 1 71 ? 22.297 -6.207 -14.93 1 94 71 ASP B C 1
ATOM 5014 O O . ASP B 1 71 ? 22.031 -5.492 -15.898 1 94 71 ASP B O 1
ATOM 5018 N N . TYR B 1 72 ? 21.438 -6.641 -14.156 1 94.88 72 TYR B N 1
ATOM 5019 C CA . TYR B 1 72 ? 20.031 -6.258 -14.234 1 94.88 72 TYR B CA 1
ATOM 5020 C C . TYR B 1 72 ? 19.672 -5.277 -13.125 1 94.88 72 TYR B C 1
ATOM 5022 O O . TYR B 1 72 ? 19.656 -5.637 -11.945 1 94.88 72 TYR B O 1
ATOM 5030 N N . LYS B 1 73 ? 19.422 -4.059 -13.516 1 90.88 73 LYS B N 1
ATOM 5031 C CA . LYS B 1 73 ? 19.109 -2.984 -12.578 1 90.88 73 LYS B CA 1
ATOM 5032 C C . LYS B 1 73 ? 20.156 -2.889 -11.477 1 90.88 73 LYS B C 1
ATOM 5034 O O . LYS B 1 73 ? 21.359 -2.764 -11.766 1 90.88 73 LYS B O 1
ATOM 5039 N N . LYS B 1 74 ? 19.828 -3.105 -10.234 1 87.5 74 LYS B N 1
ATOM 5040 C CA . LYS B 1 74 ? 20.781 -2.906 -9.156 1 87.5 74 LYS B CA 1
ATOM 5041 C C . LYS B 1 74 ? 21.719 -4.105 -9.023 1 87.5 74 LYS B C 1
ATOM 5043 O O . LYS B 1 74 ? 22.781 -4.012 -8.398 1 87.5 74 LYS B O 1
ATOM 5048 N N . PHE B 1 75 ? 21.375 -5.199 -9.648 1 92.62 75 PHE B N 1
ATOM 5049 C CA . PHE B 1 75 ? 22.109 -6.438 -9.43 1 92.62 75 PHE B CA 1
ATOM 5050 C C . PHE B 1 75 ? 23.188 -6.621 -10.492 1 92.62 75 PHE B C 1
ATOM 5052 O O . PHE B 1 75 ? 22.891 -6.68 -11.688 1 92.62 75 PHE B O 1
ATOM 5059 N N . SER B 1 76 ? 24.438 -6.668 -10.062 1 92.75 76 SER B N 1
ATOM 5060 C CA . SER B 1 76 ? 25.484 -7.117 -10.969 1 92.75 76 SER B CA 1
ATOM 5061 C C . SER B 1 76 ? 25.375 -8.609 -11.258 1 92.75 76 SER B C 1
ATOM 5063 O O . SER B 1 76 ? 25.484 -9.039 -12.406 1 92.75 76 SER B O 1
ATOM 5065 N N . LYS B 1 77 ? 25.234 -9.305 -10.242 1 93.94 77 LYS B N 1
ATOM 5066 C CA . LYS B 1 77 ? 24.984 -10.742 -10.305 1 93.94 77 LYS B CA 1
ATOM 5067 C C . LYS B 1 77 ? 24.125 -11.211 -9.141 1 93.94 77 LYS B C 1
ATOM 5069 O O . LYS B 1 77 ? 24.375 -10.836 -7.992 1 93.94 77 LYS B O 1
ATOM 5074 N N . LEU B 1 78 ? 23.078 -11.992 -9.461 1 95.31 78 LEU B N 1
ATOM 5075 C CA . LEU B 1 78 ? 22.219 -12.547 -8.422 1 95.31 78 LEU B CA 1
ATOM 5076 C C . LEU B 1 78 ? 21.594 -13.859 -8.883 1 95.31 78 LEU B C 1
ATOM 5078 O O . LEU B 1 78 ? 21.172 -13.992 -10.031 1 95.31 78 LEU B O 1
ATOM 5082 N N . LYS B 1 79 ? 21.609 -14.789 -7.988 1 94.94 79 LYS B N 1
ATOM 5083 C CA . LYS B 1 79 ? 20.938 -16.047 -8.234 1 94.94 79 LYS B CA 1
ATOM 5084 C C . LYS B 1 79 ? 19.859 -16.312 -7.176 1 94.94 79 LYS B C 1
ATOM 5086 O O . LYS B 1 79 ? 20.141 -16.234 -5.977 1 94.94 79 LYS B O 1
ATOM 5091 N N . PHE B 1 80 ? 18.688 -16.516 -7.609 1 96.06 80 PHE B N 1
ATOM 5092 C CA . PHE B 1 80 ? 17.562 -16.859 -6.746 1 96.06 80 PHE B CA 1
ATOM 5093 C C . PHE B 1 80 ? 17.094 -18.281 -6.996 1 96.06 80 PHE B C 1
ATOM 5095 O O . PHE B 1 80 ? 16.906 -18.688 -8.141 1 96.06 80 PHE B O 1
ATOM 5102 N N . THR B 1 81 ? 16.969 -19.047 -5.949 1 95.75 81 THR B N 1
ATOM 5103 C CA . THR B 1 81 ? 16.438 -20.391 -6.012 1 95.75 81 THR B CA 1
ATOM 5104 C C . THR B 1 81 ? 15.172 -20.516 -5.16 1 95.75 81 THR B C 1
ATOM 5106 O O . THR B 1 81 ? 15.18 -20.156 -3.979 1 95.75 81 THR B O 1
ATOM 5109 N N . SER B 1 82 ? 14.141 -21.031 -5.738 1 95.44 82 SER B N 1
ATOM 5110 C CA . SER B 1 82 ? 12.875 -21.156 -5.027 1 95.44 82 SER B CA 1
ATOM 5111 C C . SER B 1 82 ? 12.938 -22.266 -3.98 1 95.44 82 SER B C 1
ATOM 5113 O O . SER B 1 82 ? 13.766 -23.172 -4.074 1 95.44 82 SER B O 1
ATOM 5115 N N . SER B 1 83 ? 12.078 -22.125 -2.986 1 93.31 83 SER B N 1
ATOM 5116 C CA . SER B 1 83 ? 11.93 -23.156 -1.969 1 93.31 83 SER B CA 1
ATOM 5117 C C . SER B 1 83 ? 11.312 -24.422 -2.557 1 93.31 83 SER B C 1
ATOM 5119 O O . SER B 1 83 ? 10.672 -24.391 -3.605 1 93.31 83 SER B O 1
ATOM 5121 N N . GLU B 1 84 ? 11.578 -25.531 -1.894 1 90.69 84 GLU B N 1
ATOM 5122 C CA . GLU B 1 84 ? 10.938 -26.781 -2.297 1 90.69 84 GLU B CA 1
ATOM 5123 C C . GLU B 1 84 ? 9.453 -26.781 -1.94 1 90.69 84 GLU B C 1
ATOM 5125 O O . GLU B 1 84 ? 8.656 -27.5 -2.553 1 90.69 84 GLU B O 1
ATOM 5130 N N . LYS B 1 85 ? 9.164 -25.922 -1.033 1 92.75 85 LYS B N 1
ATOM 5131 C CA . LYS B 1 85 ? 7.754 -25.766 -0.677 1 92.75 85 LYS B CA 1
ATOM 5132 C C . LYS B 1 85 ? 7.031 -24.859 -1.673 1 92.75 85 LYS B C 1
ATOM 5134 O O . LYS B 1 85 ? 7.668 -24.25 -2.533 1 92.75 85 LYS B O 1
ATOM 5139 N N . ASN B 1 86 ? 5.812 -24.797 -1.594 1 93.62 86 ASN B N 1
ATOM 5140 C CA . ASN B 1 86 ? 5 -24.094 -2.58 1 93.62 86 ASN B CA 1
ATOM 5141 C C . ASN B 1 86 ? 5.207 -22.594 -2.502 1 93.62 86 ASN B C 1
ATOM 5143 O O . ASN B 1 86 ? 5.055 -21.891 -3.5 1 93.62 86 ASN B O 1
ATOM 5147 N N . THR B 1 87 ? 5.543 -22.1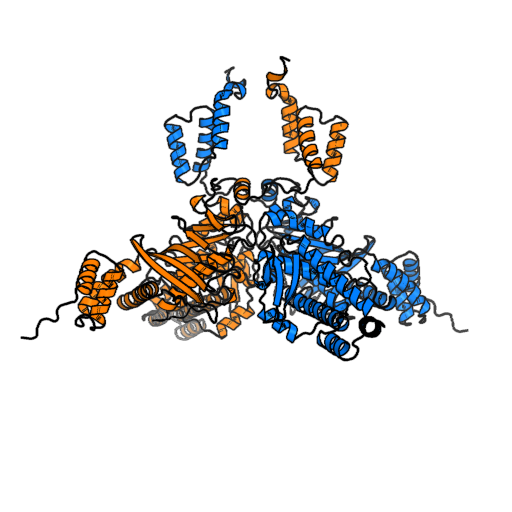56 -1.351 1 97.5 87 THR B N 1
ATOM 5148 C CA . THR B 1 87 ? 5.648 -20.719 -1.188 1 97.5 87 THR B CA 1
ATOM 5149 C C . THR B 1 87 ? 7.082 -20.312 -0.874 1 97.5 87 THR B C 1
ATOM 5151 O O . THR B 1 87 ? 7.762 -20.969 -0.084 1 97.5 87 THR B O 1
ATOM 5154 N N . THR B 1 88 ? 7.598 -19.359 -1.517 1 98.38 88 THR B N 1
ATOM 5155 C CA . THR B 1 88 ? 8.867 -18.688 -1.224 1 98.38 88 THR B CA 1
ATOM 5156 C C . THR B 1 88 ? 8.648 -17.203 -0.968 1 98.38 88 THR B C 1
ATOM 5158 O O . THR B 1 88 ? 7.953 -16.531 -1.73 1 98.38 88 THR B O 1
ATOM 5161 N N . ILE B 1 89 ? 9.211 -16.703 0.082 1 98.38 89 ILE B N 1
ATOM 5162 C CA . ILE B 1 89 ? 9.039 -15.305 0.441 1 98.38 89 ILE B CA 1
ATOM 5163 C C . ILE B 1 89 ? 10.383 -14.594 0.385 1 98.38 89 ILE B C 1
ATOM 5165 O O . ILE B 1 89 ? 11.359 -15.039 1.001 1 98.38 89 ILE B O 1
ATOM 5169 N N . ILE B 1 90 ? 10.461 -13.531 -0.337 1 97.81 90 ILE B N 1
ATOM 5170 C CA . ILE B 1 90 ? 11.664 -12.711 -0.466 1 97.81 90 ILE B CA 1
ATOM 5171 C C . ILE B 1 90 ? 11.562 -11.5 0.463 1 97.81 90 ILE B C 1
ATOM 5173 O O . ILE B 1 90 ? 10.555 -10.789 0.454 1 97.81 90 ILE B O 1
ATOM 5177 N N . ILE B 1 91 ? 12.539 -11.305 1.284 1 96.69 91 ILE B N 1
ATOM 5178 C CA . ILE B 1 91 ? 12.57 -10.141 2.162 1 96.69 91 ILE B CA 1
ATOM 5179 C C . ILE B 1 91 ? 13.906 -9.414 2.01 1 96.69 91 ILE B C 1
ATOM 5181 O O . ILE B 1 91 ? 14.859 -9.961 1.452 1 96.69 91 ILE B O 1
ATOM 5185 N N . GLY B 1 92 ? 13.93 -8.219 2.43 1 92.12 92 GLY B N 1
ATOM 5186 C CA . GLY B 1 92 ? 15.102 -7.352 2.367 1 92.12 92 GLY B CA 1
ATOM 5187 C C . GLY B 1 92 ? 14.805 -5.922 2.781 1 92.12 92 GLY B C 1
ATOM 5188 O O . GLY B 1 92 ? 13.648 -5.527 2.881 1 92.12 92 GLY B O 1
ATOM 5189 N N . ASN B 1 93 ? 15.859 -5.191 2.988 1 84.5 93 ASN B N 1
ATOM 5190 C CA . ASN B 1 93 ? 15.711 -3.795 3.389 1 84.5 93 ASN B CA 1
ATOM 5191 C C . ASN B 1 93 ? 15.117 -2.949 2.266 1 84.5 93 ASN B C 1
ATOM 5193 O O . ASN B 1 93 ? 14.875 -3.449 1.167 1 84.5 93 ASN B O 1
ATOM 5197 N N . ASN B 1 94 ? 14.852 -1.729 2.582 1 77.5 94 ASN B N 1
ATOM 5198 C CA . ASN B 1 94 ? 14.305 -0.839 1.565 1 77.5 94 ASN B CA 1
ATOM 5199 C C . ASN B 1 94 ? 15.266 -0.651 0.4 1 77.5 94 ASN B C 1
ATOM 5201 O O . ASN B 1 94 ? 16.453 -0.396 0.607 1 77.5 94 ASN B O 1
ATOM 5205 N N . GLY B 1 95 ? 14.75 -0.869 -0.78 1 80.62 95 GLY B N 1
ATOM 5206 C CA . GLY B 1 95 ? 15.562 -0.689 -1.971 1 80.62 95 GLY B CA 1
ATOM 5207 C C . GLY B 1 95 ? 16.5 -1.855 -2.236 1 80.62 95 GLY B C 1
ATOM 5208 O O . GLY B 1 95 ? 17.406 -1.753 -3.061 1 80.62 95 GLY B O 1
ATOM 5209 N N . SER B 1 96 ? 16.25 -2.945 -1.552 1 87.25 96 SER B N 1
ATOM 5210 C CA . SER B 1 96 ? 17.172 -4.074 -1.691 1 87.25 96 SER B CA 1
ATOM 5211 C C . SER B 1 96 ? 16.969 -4.781 -3.029 1 87.25 96 SER B C 1
ATOM 5213 O O . SER B 1 96 ? 17.859 -5.5 -3.492 1 87.25 96 SER B O 1
ATOM 5215 N N . GLY B 1 97 ? 15.797 -4.676 -3.613 1 91.69 97 GLY B N 1
ATOM 5216 C CA . GLY B 1 97 ? 15.594 -5.27 -4.926 1 91.69 97 GLY B CA 1
ATOM 5217 C C . GLY B 1 97 ? 14.531 -6.352 -4.938 1 91.69 97 GLY B C 1
ATOM 5218 O O . GLY B 1 97 ? 14.445 -7.137 -5.883 1 91.69 97 GLY B O 1
ATOM 5219 N N . LYS B 1 98 ? 13.672 -6.438 -3.898 1 94.5 98 LYS B N 1
ATOM 5220 C CA . LYS B 1 98 ? 12.609 -7.434 -3.822 1 94.5 98 LYS B CA 1
ATOM 5221 C C . LYS B 1 98 ? 11.742 -7.406 -5.074 1 94.5 98 LYS B C 1
ATOM 5223 O O . LYS B 1 98 ? 11.531 -8.438 -5.719 1 94.5 98 LYS B O 1
ATOM 5228 N N . SER B 1 99 ? 11.273 -6.234 -5.414 1 93.31 99 SER B N 1
ATOM 5229 C CA . SER B 1 99 ? 10.422 -6.066 -6.582 1 93.31 99 SER B CA 1
ATOM 5230 C C . SER B 1 99 ? 11.172 -6.383 -7.871 1 93.31 99 SER B C 1
ATOM 5232 O O . SER B 1 99 ? 10.594 -6.926 -8.812 1 93.31 99 SER B O 1
ATOM 5234 N N . THR B 1 100 ? 12.453 -6.051 -7.898 1 94.5 100 THR B N 1
ATOM 5235 C CA . THR B 1 100 ? 13.281 -6.293 -9.078 1 94.5 100 THR B CA 1
ATOM 5236 C C . THR B 1 100 ? 13.359 -7.785 -9.383 1 94.5 100 THR B C 1
ATOM 5238 O O . THR B 1 100 ? 13.273 -8.188 -10.547 1 94.5 100 THR B O 1
ATOM 5241 N N . ILE B 1 101 ? 13.523 -8.57 -8.383 1 97.06 101 ILE B N 1
ATOM 5242 C CA . ILE B 1 101 ? 13.594 -10.016 -8.555 1 97.06 101 ILE B CA 1
ATOM 5243 C C . ILE B 1 101 ? 12.266 -10.531 -9.102 1 97.06 101 ILE B C 1
ATOM 5245 O O . ILE B 1 101 ? 12.234 -11.289 -10.07 1 97.06 101 ILE B O 1
ATOM 5249 N N . LEU B 1 102 ? 11.188 -10.148 -8.516 1 97 102 LEU B N 1
ATOM 5250 C CA . LEU B 1 102 ? 9.867 -10.578 -8.961 1 97 102 LEU B CA 1
ATOM 5251 C C . LEU B 1 102 ? 9.609 -10.141 -10.398 1 97 102 LEU B C 1
ATOM 5253 O O . LEU B 1 102 ? 9.062 -10.898 -11.195 1 97 102 LEU B O 1
ATOM 5257 N N . GLU B 1 103 ? 10.008 -8.977 -10.711 1 95.25 103 GLU B N 1
ATOM 5258 C CA . GLU B 1 103 ? 9.836 -8.453 -12.062 1 95.25 103 GLU B CA 1
ATOM 5259 C C . GLU B 1 103 ? 10.617 -9.273 -13.07 1 95.25 103 GLU B C 1
ATOM 5261 O O . GLU B 1 103 ? 10.148 -9.523 -14.188 1 95.25 103 GLU B O 1
ATOM 5266 N N . SER B 1 104 ? 11.812 -9.586 -12.727 1 97.12 104 SER B N 1
ATOM 5267 C CA . SER B 1 104 ? 12.633 -10.391 -13.633 1 97.12 104 SER B CA 1
ATOM 5268 C C . SER B 1 104 ? 11.984 -11.742 -13.906 1 97.12 104 SER B C 1
ATOM 5270 O O . SER B 1 104 ? 11.961 -12.203 -15.047 1 97.12 104 SER B O 1
ATOM 5272 N N . ILE B 1 105 ? 11.477 -12.383 -12.867 1 97.88 105 ILE B N 1
ATOM 5273 C CA . ILE B 1 105 ? 10.766 -13.641 -13.039 1 97.88 105 ILE B CA 1
ATOM 5274 C C . ILE B 1 105 ? 9.555 -13.43 -13.938 1 97.88 105 ILE B C 1
ATOM 5276 O O . ILE B 1 105 ? 9.297 -14.227 -14.844 1 97.88 105 ILE B O 1
ATOM 5280 N N . SER B 1 106 ? 8.859 -12.375 -13.664 1 97.12 106 SER B N 1
ATOM 5281 C CA . SER B 1 106 ? 7.645 -12.062 -14.414 1 97.12 106 SER B CA 1
ATOM 5282 C C . SER B 1 106 ? 7.93 -11.922 -15.906 1 97.12 106 SER B C 1
ATOM 5284 O O . SER B 1 106 ? 7.113 -12.305 -16.734 1 97.12 106 SER B O 1
ATOM 5286 N N . LYS B 1 107 ? 9.023 -11.359 -16.266 1 96.25 107 LYS B N 1
ATOM 5287 C CA . LYS B 1 107 ? 9.375 -11.18 -17.672 1 96.25 107 LYS B CA 1
ATOM 5288 C C . LYS B 1 107 ? 9.516 -12.531 -18.375 1 96.25 107 LYS B C 1
ATOM 5290 O O . LYS B 1 107 ? 9.039 -12.695 -19.5 1 96.25 107 LYS B O 1
ATOM 5295 N N . CYS B 1 108 ? 10.156 -13.43 -17.734 1 97.12 108 CYS B N 1
ATOM 5296 C CA . CYS B 1 108 ? 10.336 -14.75 -18.312 1 97.12 108 CYS B CA 1
ATOM 5297 C C . CYS B 1 108 ? 9.008 -15.484 -18.422 1 97.12 108 CYS B C 1
ATOM 5299 O O . CYS B 1 108 ? 8.703 -16.094 -19.453 1 97.12 108 CYS B O 1
ATOM 5301 N N . LEU B 1 109 ? 8.25 -15.438 -17.391 1 97.31 109 LEU B N 1
ATOM 5302 C CA . LEU B 1 109 ? 6.957 -16.109 -17.375 1 97.31 109 LEU B CA 1
ATOM 5303 C C . LEU B 1 109 ? 6.02 -15.5 -18.422 1 97.31 109 LEU B C 1
ATOM 5305 O O . LEU B 1 109 ? 5.227 -16.203 -19.031 1 97.31 109 LEU B O 1
ATOM 5309 N N . GLN B 1 110 ? 6.082 -14.195 -18.484 1 96.12 110 GLN B N 1
ATOM 5310 C CA . GLN B 1 110 ? 5.266 -13.523 -19.5 1 96.12 110 GLN B CA 1
ATOM 5311 C C . GLN B 1 110 ? 5.633 -13.992 -20.906 1 96.12 110 GLN B C 1
ATOM 5313 O O . GLN B 1 110 ? 4.754 -14.18 -21.75 1 96.12 110 GLN B O 1
ATOM 5318 N N . PHE B 1 111 ? 6.895 -14.102 -21.172 1 96.25 111 PHE B N 1
ATOM 5319 C CA . PHE B 1 111 ? 7.34 -14.594 -22.469 1 96.25 111 PHE B CA 1
ATOM 5320 C C . PHE B 1 111 ? 6.723 -15.961 -22.766 1 96.25 111 PHE B C 1
ATOM 5322 O O . PHE B 1 111 ? 6.219 -16.188 -23.875 1 96.25 111 PHE B O 1
ATOM 5329 N N . LEU B 1 112 ? 6.777 -16.828 -21.797 1 96.25 112 LEU B N 1
ATOM 5330 C CA . LEU B 1 112 ? 6.191 -18.156 -21.969 1 96.25 112 LEU B CA 1
ATOM 5331 C C . LEU B 1 112 ? 4.691 -18.047 -22.203 1 96.25 112 LEU B C 1
ATOM 5333 O O . LEU B 1 112 ? 4.164 -18.688 -23.125 1 96.25 112 LEU B O 1
ATOM 5337 N N . SER B 1 113 ? 4.027 -17.297 -21.359 1 95.44 113 SER B N 1
ATOM 5338 C CA . SER B 1 113 ? 2.584 -17.109 -21.469 1 95.44 113 SER B CA 1
ATOM 5339 C C . SER B 1 113 ? 2.199 -16.594 -22.859 1 95.44 113 SER B C 1
ATOM 5341 O O . SER B 1 113 ? 1.25 -17.078 -23.469 1 95.44 113 SER B O 1
ATOM 5343 N N . ASP B 1 114 ? 2.928 -15.609 -23.328 1 94.31 114 ASP B N 1
ATOM 5344 C CA . ASP B 1 114 ? 2.664 -15.023 -24.641 1 94.31 114 ASP B CA 1
ATOM 5345 C C . ASP B 1 114 ? 2.846 -16.062 -25.75 1 94.31 114 ASP B C 1
ATOM 5347 O O . ASP B 1 114 ? 2.109 -16.047 -26.734 1 94.31 114 ASP B O 1
ATOM 5351 N N . ASN B 1 115 ? 3.775 -16.906 -25.609 1 94.38 115 ASN B N 1
ATOM 5352 C CA . ASN B 1 115 ? 4.027 -17.922 -26.625 1 94.38 115 ASN B CA 1
ATOM 5353 C C . ASN B 1 115 ? 2.986 -19.031 -26.578 1 94.38 115 ASN B C 1
ATOM 5355 O O . ASN B 1 115 ? 2.756 -19.719 -27.562 1 94.38 115 ASN B O 1
ATOM 5359 N N . ILE B 1 116 ? 2.404 -19.25 -25.438 1 93.12 116 ILE B N 1
ATOM 5360 C CA . ILE B 1 116 ? 1.29 -20.188 -25.359 1 93.12 116 ILE B CA 1
ATOM 5361 C C . ILE B 1 116 ? 0.075 -19.609 -26.078 1 93.12 116 ILE B C 1
ATOM 5363 O O . ILE B 1 116 ? -0.687 -20.344 -26.703 1 93.12 116 ILE B O 1
ATOM 5367 N N . ARG B 1 117 ? -0.011 -18.344 -26.031 1 89.75 117 ARG B N 1
ATOM 5368 C CA . ARG B 1 117 ? -1.157 -17.672 -26.641 1 89.75 117 ARG B CA 1
ATOM 5369 C C . ARG B 1 117 ? -0.953 -17.484 -28.141 1 89.75 117 ARG B C 1
ATOM 5371 O O . ARG B 1 117 ? -1.87 -17.703 -28.922 1 89.75 117 ARG B O 1
ATOM 5378 N N . ILE B 1 118 ? 0.215 -16.906 -28.391 1 86.56 118 ILE B N 1
ATOM 5379 C CA . ILE B 1 118 ? 0.563 -16.609 -29.781 1 86.56 118 ILE B CA 1
ATOM 5380 C C . ILE B 1 118 ? 1.822 -17.391 -30.172 1 86.56 118 ILE B C 1
ATOM 5382 O O . ILE B 1 118 ? 2.875 -17.219 -29.547 1 86.56 118 ILE B O 1
ATOM 5386 N N . GLN B 1 119 ? 1.673 -18.062 -31.25 1 83.31 119 GLN B N 1
ATOM 5387 C CA . GLN B 1 119 ? 2.779 -18.922 -31.641 1 83.31 119 GLN B CA 1
ATOM 5388 C C . GLN B 1 119 ? 3.957 -18.109 -32.156 1 83.31 119 GLN B C 1
ATOM 5390 O O . GLN B 1 119 ? 3.768 -17.141 -32.906 1 83.31 119 GLN B O 1
ATOM 5395 N N . ASN B 1 120 ? 5.109 -18.516 -31.766 1 82.62 120 ASN B N 1
ATOM 5396 C CA . ASN B 1 120 ? 6.398 -18.047 -32.281 1 82.62 120 ASN B CA 1
ATOM 5397 C C . ASN B 1 120 ? 6.578 -16.547 -32.062 1 82.62 120 ASN B C 1
ATOM 5399 O O . ASN B 1 120 ? 6.953 -15.828 -32.969 1 82.62 120 ASN B O 1
ATOM 5403 N N . ASN B 1 121 ? 6.18 -16.156 -30.828 1 84.88 121 ASN B N 1
ATOM 5404 C CA . ASN B 1 121 ? 6.406 -14.773 -30.406 1 84.88 121 ASN B CA 1
ATOM 5405 C C . ASN B 1 121 ? 7.832 -14.57 -29.906 1 84.88 121 ASN B C 1
ATOM 5407 O O . ASN B 1 121 ? 8.305 -15.312 -29.047 1 84.88 121 ASN B O 1
ATOM 5411 N N . ASN B 1 122 ? 8.547 -13.711 -30.484 1 84.56 122 ASN B N 1
ATOM 5412 C CA . ASN B 1 122 ? 9.914 -13.43 -30.047 1 84.56 122 ASN B CA 1
ATOM 5413 C C . ASN B 1 122 ? 9.992 -12.125 -29.266 1 84.56 122 ASN B C 1
ATOM 5415 O O . ASN B 1 122 ? 11.078 -11.727 -28.844 1 84.56 122 ASN B O 1
ATOM 5419 N N . ASN B 1 123 ? 8.867 -11.617 -28.953 1 84.81 123 ASN B N 1
ATOM 5420 C CA . ASN B 1 123 ? 8.867 -10.281 -28.359 1 84.81 123 ASN B CA 1
ATOM 5421 C C . ASN B 1 123 ? 8.844 -10.352 -26.828 1 84.81 123 ASN B C 1
ATOM 5423 O O . ASN B 1 123 ? 8.172 -11.203 -26.25 1 84.81 123 ASN B O 1
ATOM 5427 N N . TYR B 1 124 ? 9.805 -9.703 -26.312 1 85.75 124 TYR B N 1
ATOM 5428 C CA . TYR B 1 124 ? 9.805 -9.461 -24.875 1 85.75 124 TYR B CA 1
ATOM 5429 C C . TYR B 1 124 ? 10.203 -8.023 -24.562 1 85.75 124 TYR B C 1
ATOM 5431 O O . TYR B 1 124 ? 10.859 -7.363 -25.375 1 85.75 124 TYR B O 1
ATOM 5439 N N . LYS B 1 125 ? 9.672 -7.566 -23.5 1 80.31 125 LYS B N 1
ATOM 5440 C CA . LYS B 1 125 ? 9.844 -6.145 -23.203 1 80.31 125 LYS B CA 1
ATOM 5441 C C . LYS B 1 125 ? 11.008 -5.91 -22.25 1 80.31 125 LYS B C 1
ATOM 5443 O O . LYS B 1 125 ? 11.039 -6.48 -21.156 1 80.31 125 LYS B O 1
ATOM 5448 N N . PHE B 1 126 ? 12.07 -5.145 -22.688 1 86.75 126 PHE B N 1
ATOM 5449 C CA . PHE B 1 126 ? 13.148 -4.613 -21.859 1 86.75 126 PHE B CA 1
ATOM 5450 C C . PHE B 1 126 ? 13.344 -3.123 -22.109 1 86.75 126 PHE B C 1
ATOM 5452 O O . PHE B 1 126 ? 13.234 -2.666 -23.25 1 86.75 126 PHE B O 1
ATOM 5459 N N . GLN B 1 127 ? 13.562 -2.473 -21.109 1 84.06 127 GLN B N 1
ATOM 5460 C CA . GLN B 1 127 ? 13.953 -1.073 -21.25 1 84.06 127 GLN B CA 1
ATOM 5461 C C . GLN B 1 127 ? 15.445 -0.89 -21 1 84.06 127 GLN B C 1
ATOM 5463 O O . GLN B 1 127 ? 16.047 -1.658 -20.25 1 84.06 127 GLN B O 1
ATOM 5468 N N . ASP B 1 128 ? 15.977 0.141 -21.578 1 84.44 128 ASP B N 1
ATOM 5469 C CA . ASP B 1 128 ? 17.391 0.437 -21.406 1 84.44 128 ASP B CA 1
ATOM 5470 C C . ASP B 1 128 ? 17.719 0.739 -19.938 1 84.44 128 ASP B C 1
ATOM 5472 O O . ASP B 1 128 ? 18.812 0.42 -19.469 1 84.44 128 ASP B O 1
ATOM 5476 N N . SER B 1 129 ? 16.781 1.24 -19.297 1 82.25 129 SER B N 1
ATOM 5477 C CA . SER B 1 129 ? 16.984 1.639 -17.906 1 82.25 129 SER B CA 1
ATOM 5478 C C . SER B 1 129 ? 17.109 0.421 -16.984 1 82.25 129 SER B C 1
ATOM 5480 O O . SER B 1 129 ? 17.516 0.545 -15.828 1 82.25 129 SER B O 1
ATOM 5482 N N . GLU B 1 130 ? 16.812 -0.704 -17.641 1 90.19 130 GLU B N 1
ATOM 5483 C CA . GLU B 1 130 ? 16.875 -1.914 -16.812 1 90.19 130 GLU B CA 1
ATOM 5484 C C . GLU B 1 130 ? 18.281 -2.5 -16.797 1 90.19 130 GLU B C 1
ATOM 5486 O O . GLU B 1 130 ? 18.562 -3.418 -16.031 1 90.19 130 GLU B O 1
ATOM 5491 N N . ILE B 1 131 ? 19.141 -1.933 -17.625 1 91.62 131 ILE B N 1
ATOM 5492 C CA . ILE B 1 131 ? 20.547 -2.344 -17.625 1 91.62 131 ILE B CA 1
ATOM 5493 C C . ILE B 1 131 ? 21.266 -1.689 -16.438 1 91.62 131 ILE B C 1
ATOM 5495 O O . ILE B 1 131 ? 21.094 -0.492 -16.188 1 91.62 131 ILE B O 1
ATOM 5499 N N . ASN B 1 132 ? 21.938 -2.508 -15.719 1 89.38 132 ASN B N 1
ATOM 5500 C CA . ASN B 1 132 ? 22.719 -1.988 -14.602 1 89.38 132 ASN B CA 1
ATOM 5501 C C . ASN B 1 132 ? 23.594 -0.819 -15.023 1 89.38 132 ASN B C 1
ATOM 5503 O O . ASN B 1 132 ? 24.281 -0.887 -16.047 1 89.38 132 ASN B O 1
ATOM 5507 N N . ILE B 1 133 ? 23.609 0.177 -14.258 1 82.81 133 ILE B N 1
ATOM 5508 C CA . ILE B 1 133 ? 24.312 1.407 -14.602 1 82.81 133 ILE B CA 1
ATOM 5509 C C . ILE B 1 133 ? 25.828 1.146 -14.633 1 82.81 133 ILE B C 1
ATOM 5511 O O . ILE B 1 133 ? 26.547 1.78 -15.406 1 82.81 133 ILE B O 1
ATOM 5515 N N . HIS B 1 134 ? 26.281 0.211 -13.875 1 85.06 134 HIS B N 1
ATOM 5516 C CA . HIS B 1 134 ? 27.719 -0.06 -13.773 1 85.06 134 HIS B CA 1
ATOM 5517 C C . HIS B 1 134 ? 28.125 -1.205 -14.695 1 85.06 134 HIS B C 1
ATOM 5519 O O . HIS B 1 134 ? 29.25 -1.71 -14.602 1 85.06 134 HIS B O 1
ATOM 5525 N N . SER B 1 135 ? 27.156 -1.57 -15.516 1 88.44 135 SER B N 1
ATOM 5526 C CA . SER B 1 135 ? 27.484 -2.674 -16.422 1 88.44 135 SER B CA 1
ATOM 5527 C C . SER B 1 135 ? 28.625 -2.305 -17.359 1 88.44 135 SER B C 1
ATOM 5529 O O . SER B 1 135 ? 28.547 -1.298 -18.062 1 88.44 135 SER B O 1
ATOM 5531 N N . ILE B 1 136 ? 29.578 -3.125 -17.422 1 86.12 136 ILE B N 1
ATOM 5532 C CA . ILE B 1 136 ? 30.719 -2.891 -18.297 1 86.12 136 ILE B CA 1
ATOM 5533 C C . ILE B 1 136 ? 30.422 -3.395 -19.703 1 86.12 136 ILE B C 1
ATOM 5535 O O . ILE B 1 136 ? 30.766 -2.746 -20.688 1 86.12 136 ILE B O 1
ATOM 5539 N N . SER B 1 137 ? 29.766 -4.484 -19.797 1 86.25 137 SER B N 1
ATOM 5540 C CA . SER B 1 137 ? 29.453 -5.105 -21.078 1 86.25 137 SER B CA 1
ATOM 5541 C C . SER B 1 137 ? 28.328 -4.375 -21.797 1 86.25 137 SER B C 1
ATOM 5543 O O . SER B 1 137 ? 28.141 -4.547 -23 1 86.25 137 SER B O 1
ATOM 5545 N N . GLY B 1 138 ? 27.562 -3.576 -21.031 1 88.81 138 GLY B N 1
ATOM 5546 C CA . GLY B 1 138 ? 26.422 -2.863 -21.594 1 88.81 138 GLY B CA 1
ATOM 5547 C C . GLY B 1 138 ? 25.25 -3.764 -21.906 1 88.81 138 GLY B C 1
ATOM 5548 O O . GLY B 1 138 ? 24.438 -3.461 -22.781 1 88.81 138 GLY B O 1
ATOM 5549 N N . GLN B 1 139 ? 25.297 -4.883 -21.328 1 93.12 139 GLN B N 1
ATOM 5550 C CA . GLN B 1 139 ? 24.219 -5.844 -21.547 1 93.12 139 GLN B CA 1
ATOM 5551 C C . GLN B 1 139 ? 23.641 -6.32 -20.219 1 93.12 139 GLN B C 1
ATOM 5553 O O . GLN B 1 139 ? 24.266 -6.172 -19.172 1 93.12 139 GLN B O 1
ATOM 5558 N N . THR B 1 140 ? 22.375 -6.738 -20.25 1 94.94 140 THR B N 1
ATOM 5559 C CA . THR B 1 140 ? 21.734 -7.387 -19.125 1 94.94 140 THR B CA 1
ATOM 5560 C C . THR B 1 140 ? 21.125 -8.719 -19.531 1 94.94 140 THR B C 1
ATOM 5562 O O . THR B 1 140 ? 20.656 -8.875 -20.672 1 94.94 140 THR B O 1
ATOM 5565 N N . ILE B 1 141 ? 21.25 -9.688 -18.672 1 96.25 141 ILE B N 1
ATOM 5566 C CA . ILE B 1 141 ? 20.719 -11.016 -18.953 1 96.25 141 ILE B CA 1
ATOM 5567 C C . ILE B 1 141 ? 19.859 -11.484 -17.797 1 96.25 141 ILE B C 1
ATOM 5569 O O . ILE B 1 141 ? 20.25 -11.391 -16.625 1 96.25 141 ILE B O 1
ATOM 5573 N N . VAL B 1 142 ? 18.688 -11.945 -18.062 1 97.69 142 VAL B N 1
ATOM 5574 C CA . VAL B 1 142 ? 17.781 -12.609 -17.109 1 97.69 142 VAL B CA 1
ATOM 5575 C C . VAL B 1 142 ? 17.562 -14.062 -17.547 1 97.69 142 VAL B C 1
ATOM 5577 O O . VAL B 1 142 ? 16.953 -14.32 -18.578 1 97.69 142 VAL B O 1
ATOM 5580 N N . ARG B 1 143 ? 18.062 -14.984 -16.766 1 97.56 143 ARG B N 1
ATOM 5581 C CA . ARG B 1 143 ? 17.953 -16.406 -17.094 1 97.56 143 ARG B CA 1
ATOM 5582 C C . ARG B 1 143 ? 17.016 -17.109 -16.109 1 97.56 143 ARG B C 1
ATOM 5584 O O . ARG B 1 143 ? 17.172 -16.969 -14.898 1 97.56 143 ARG B O 1
ATOM 5591 N N . CYS B 1 144 ? 16.109 -17.828 -16.641 1 97.31 144 CYS B N 1
ATOM 5592 C CA . CYS B 1 144 ? 15.117 -18.531 -15.836 1 97.31 144 CYS B CA 1
ATOM 5593 C C . CYS B 1 144 ? 15.102 -20.016 -16.156 1 97.31 144 CYS B C 1
ATOM 5595 O O . CYS B 1 144 ? 15.266 -20.406 -17.312 1 97.31 144 CYS B O 1
ATOM 5597 N N . ILE B 1 145 ? 14.977 -20.828 -15.156 1 97.44 145 ILE B N 1
ATOM 5598 C CA . ILE B 1 145 ? 14.844 -22.266 -15.32 1 97.44 145 ILE B CA 1
ATOM 5599 C C . ILE B 1 145 ? 13.531 -22.734 -14.703 1 97.44 145 ILE B C 1
ATOM 5601 O O . ILE B 1 145 ? 13.297 -22.547 -13.508 1 97.44 145 ILE B O 1
ATOM 5605 N N . LEU B 1 146 ? 12.703 -23.312 -15.492 1 96.88 146 LEU B N 1
ATOM 5606 C CA . LEU B 1 146 ? 11.461 -23.938 -15.031 1 96.88 146 LEU B CA 1
ATOM 5607 C C . LEU B 1 146 ? 11.586 -25.453 -15 1 96.88 146 LEU B C 1
ATOM 5609 O O . LEU B 1 146 ? 12.32 -26.031 -15.797 1 96.88 146 LEU B O 1
ATOM 5613 N N . GLU B 1 147 ? 10.906 -25.969 -14.062 1 94.31 147 GLU B N 1
ATOM 5614 C CA . GLU B 1 147 ? 10.859 -27.438 -13.961 1 94.31 147 GLU B CA 1
ATOM 5615 C C . GLU B 1 147 ? 9.422 -27.953 -14.078 1 94.31 147 GLU B C 1
ATOM 5617 O O . GLU B 1 147 ? 8.492 -27.328 -13.57 1 94.31 147 GLU B O 1
ATOM 5622 N N . ILE B 1 148 ? 9.352 -29.016 -14.797 1 90.06 148 ILE B N 1
ATOM 5623 C CA . ILE B 1 148 ? 8.086 -29.734 -14.914 1 90.06 148 ILE B CA 1
ATOM 5624 C C . ILE B 1 148 ? 8.203 -31.109 -14.266 1 90.06 148 ILE B C 1
ATOM 5626 O O . ILE B 1 148 ? 9.109 -31.875 -14.594 1 90.06 148 ILE B O 1
ATOM 5630 N N . GLU B 1 149 ? 7.34 -31.484 -13.414 1 80.56 149 GLU B N 1
ATOM 5631 C CA . GLU B 1 149 ? 7.297 -32.75 -12.695 1 80.56 149 GLU B CA 1
ATOM 5632 C C . GLU B 1 149 ? 8.656 -33.094 -12.102 1 80.56 149 GLU B C 1
ATOM 5634 O O . GLU B 1 149 ? 9.031 -34.281 -12.039 1 80.56 149 GLU B O 1
ATOM 5639 N N . ASN B 1 150 ? 9.5 -32.188 -11.781 1 75.19 150 ASN B N 1
ATOM 5640 C CA . ASN B 1 150 ? 10.812 -32.344 -11.164 1 75.19 150 ASN B CA 1
ATOM 5641 C C . ASN B 1 150 ? 11.781 -33.062 -12.078 1 75.19 150 ASN B C 1
ATOM 5643 O O . ASN B 1 150 ? 12.961 -33.219 -11.75 1 75.19 150 ASN B O 1
ATOM 5647 N N . ASP B 1 151 ? 11.344 -33.469 -13.211 1 82.06 151 ASP B N 1
ATOM 5648 C CA . ASP B 1 151 ? 12.172 -34.312 -14.062 1 82.06 151 ASP B CA 1
ATOM 5649 C C . ASP B 1 151 ? 12.656 -33.562 -15.289 1 82.06 151 ASP B C 1
ATOM 5651 O O . ASP B 1 151 ? 13.703 -33.875 -15.859 1 82.06 151 ASP B O 1
ATOM 5655 N N . PHE B 1 152 ? 11.883 -32.594 -15.672 1 88.31 152 PHE B N 1
ATOM 5656 C CA . PHE B 1 152 ? 12.211 -31.906 -16.906 1 88.31 152 PHE B CA 1
ATOM 5657 C C . PHE B 1 152 ? 12.492 -30.438 -16.641 1 88.31 152 PHE B C 1
ATOM 5659 O O . PHE B 1 152 ? 11.734 -29.766 -15.93 1 88.31 152 PHE B O 1
ATOM 5666 N N . SER B 1 153 ? 13.547 -29.969 -17.234 1 92.94 153 SER B N 1
ATOM 5667 C CA . SER B 1 153 ? 13.922 -28.562 -17.047 1 92.94 153 SER B CA 1
ATOM 5668 C C . SER B 1 153 ? 13.898 -27.797 -18.359 1 92.94 153 SER B C 1
ATOM 5670 O O . SER B 1 153 ? 14.289 -28.328 -19.406 1 92.94 153 SER B O 1
ATOM 5672 N N . PHE B 1 154 ? 13.398 -26.641 -18.328 1 94.81 154 PHE B N 1
ATOM 5673 C CA . PHE B 1 154 ? 13.375 -25.719 -19.453 1 94.81 154 PHE B CA 1
ATOM 5674 C C . PHE B 1 154 ? 14.023 -24.391 -19.078 1 94.81 154 PHE B C 1
ATOM 5676 O O . PHE B 1 154 ? 13.711 -23.812 -18.047 1 94.81 154 PHE B O 1
ATOM 5683 N N . SER B 1 155 ? 14.898 -23.922 -19.984 1 95.81 155 SER B N 1
ATOM 5684 C CA . SER B 1 155 ? 15.625 -22.688 -19.688 1 95.81 155 SER B CA 1
ATOM 5685 C C . SER B 1 155 ? 15.289 -21.609 -20.703 1 95.81 155 SER B C 1
ATOM 5687 O O . SER B 1 155 ? 14.961 -21.891 -21.859 1 95.81 155 SER B O 1
ATOM 5689 N N . CYS B 1 156 ? 15.312 -20.406 -20.234 1 96.06 156 CYS B N 1
ATOM 5690 C CA . CYS B 1 156 ? 15.133 -19.219 -21.047 1 96.06 156 CYS B CA 1
ATOM 5691 C C . CYS B 1 156 ? 16.062 -18.094 -20.594 1 96.06 156 CYS B C 1
ATOM 5693 O O . CYS B 1 156 ? 16.281 -17.906 -19.391 1 96.06 156 CYS B O 1
ATOM 5695 N N . SER B 1 157 ? 16.703 -17.469 -21.562 1 96.44 157 SER B N 1
ATOM 5696 C CA . SER B 1 157 ? 17.562 -16.312 -21.281 1 96.44 157 SER B CA 1
ATOM 5697 C C . SER B 1 157 ? 17.156 -15.094 -22.094 1 96.44 157 SER B C 1
ATOM 5699 O O . SER B 1 157 ? 17.234 -15.109 -23.312 1 96.44 157 SER B O 1
ATOM 5701 N N . LEU B 1 158 ? 16.688 -14.109 -21.406 1 96.62 158 LEU B N 1
ATOM 5702 C CA . LEU B 1 158 ? 16.328 -12.836 -22.031 1 96.62 158 LEU B CA 1
ATOM 5703 C C . LEU B 1 158 ? 17.484 -11.836 -21.922 1 96.62 158 LEU B C 1
ATOM 5705 O O . LEU B 1 158 ? 18 -11.602 -20.828 1 96.62 158 LEU B O 1
ATOM 5709 N N . THR B 1 159 ? 17.828 -11.273 -23.062 1 95.06 159 THR B N 1
ATOM 5710 C CA . THR B 1 159 ? 18.984 -10.375 -23.062 1 95.06 159 THR B CA 1
ATOM 5711 C C . THR B 1 159 ? 18.625 -9.031 -23.688 1 95.06 159 THR B C 1
ATOM 5713 O O . THR B 1 159 ? 17.828 -8.977 -24.625 1 95.06 159 THR B O 1
ATOM 5716 N N . LYS B 1 160 ? 19.094 -8.031 -23.125 1 93.31 160 LYS B N 1
ATOM 5717 C CA . LYS B 1 160 ? 19.031 -6.688 -23.703 1 93.31 160 LYS B CA 1
ATOM 5718 C C . LYS B 1 160 ? 20.422 -6.082 -23.828 1 93.31 160 LYS B C 1
ATOM 5720 O O . LYS B 1 160 ? 21.203 -6.09 -22.875 1 93.31 160 LYS B O 1
ATOM 5725 N N . ASN B 1 161 ? 20.719 -5.598 -25.016 1 91.88 161 ASN B N 1
ATOM 5726 C CA . ASN B 1 161 ? 22 -4.941 -25.297 1 91.88 161 ASN B CA 1
ATOM 5727 C C . ASN B 1 161 ? 21.828 -3.432 -25.453 1 91.88 161 ASN B C 1
ATOM 5729 O O . ASN B 1 161 ? 20.844 -2.975 -26.031 1 91.88 161 ASN B O 1
ATOM 5733 N N . ARG B 1 162 ? 22.797 -2.73 -24.859 1 88.19 162 ARG B N 1
ATOM 5734 C CA . ARG B 1 162 ? 22.797 -1.306 -25.172 1 88.19 162 ARG B CA 1
ATOM 5735 C C . ARG B 1 162 ? 23.047 -1.08 -26.656 1 88.19 162 ARG B C 1
ATOM 5737 O O . ARG B 1 162 ? 23.516 -1.977 -27.359 1 88.19 162 ARG B O 1
ATOM 5744 N N . GLU B 1 163 ? 22.766 0.275 -26.859 1 80.69 163 GLU B N 1
ATOM 5745 C CA . GLU B 1 163 ? 23.016 0.616 -28.25 1 80.69 163 GLU B CA 1
ATOM 5746 C C . GLU B 1 163 ? 24.516 0.719 -28.531 1 80.69 163 GLU B C 1
ATOM 5748 O O . GLU B 1 163 ? 25.281 1.168 -27.672 1 80.69 163 GLU B O 1
ATOM 5753 N N . ASN B 1 164 ? 25.047 0.139 -29.484 1 78 164 ASN B N 1
ATOM 5754 C CA . ASN B 1 164 ? 26.375 0.356 -30.016 1 78 164 ASN B CA 1
ATOM 5755 C C . ASN B 1 164 ? 27.406 -0.517 -29.312 1 78 164 ASN B C 1
ATOM 5757 O O . ASN B 1 164 ? 28.531 -0.069 -29.047 1 78 164 ASN B O 1
ATOM 5761 N N . ILE B 1 165 ? 26.953 -1.495 -28.844 1 78.88 165 ILE B N 1
ATOM 5762 C CA . ILE B 1 165 ? 27.938 -2.396 -28.25 1 78.88 165 ILE B CA 1
ATOM 5763 C C . ILE B 1 165 ? 28.516 -3.297 -29.344 1 78.88 165 ILE B C 1
ATOM 5765 O O . ILE B 1 165 ? 27.844 -3.609 -30.328 1 78.88 165 ILE B O 1
ATOM 5769 N N . SER B 1 166 ? 29.766 -3.576 -29.172 1 77.31 166 SER B N 1
ATOM 5770 C CA . SER B 1 166 ? 30.5 -4.316 -30.188 1 77.31 166 SER B CA 1
ATOM 5771 C C . SER B 1 166 ? 30.078 -5.781 -30.219 1 77.31 166 SER B C 1
ATOM 5773 O O . SER B 1 166 ? 29.938 -6.367 -31.297 1 77.31 166 SER B O 1
ATOM 5775 N N . ARG B 1 167 ? 29.906 -6.336 -29.125 1 82.88 167 ARG B N 1
ATOM 5776 C CA . ARG B 1 167 ? 29.531 -7.746 -29.031 1 82.88 167 ARG B CA 1
ATOM 5777 C C . ARG B 1 167 ? 28.141 -7.91 -28.438 1 82.88 167 ARG B C 1
ATOM 5779 O O . ARG B 1 167 ? 27.953 -7.762 -27.219 1 82.88 167 ARG B O 1
ATOM 5786 N N . LYS B 1 168 ? 27.297 -8.281 -29.312 1 84.62 168 LYS B N 1
ATOM 5787 C CA . LYS B 1 168 ? 25.922 -8.461 -28.859 1 84.62 168 LYS B CA 1
ATOM 5788 C C . LYS B 1 168 ? 25.656 -9.906 -28.453 1 84.62 168 LYS B C 1
ATOM 5790 O O . LYS B 1 168 ? 26.188 -10.836 -29.062 1 84.62 168 LYS B O 1
ATOM 5795 N N . VAL B 1 169 ? 25.062 -10.094 -27.312 1 88.19 169 VAL B N 1
ATOM 5796 C CA . VAL B 1 169 ? 24.625 -11.406 -26.859 1 88.19 169 VAL B CA 1
ATOM 5797 C C . VAL B 1 169 ? 23.156 -11.617 -27.219 1 88.19 169 VAL B C 1
ATOM 5799 O O . VAL B 1 169 ? 22.344 -10.695 -27.125 1 88.19 169 VAL B O 1
ATOM 5802 N N . SER B 1 170 ? 22.891 -12.812 -27.688 1 90.62 170 SER B N 1
ATOM 5803 C CA . SER B 1 170 ? 21.516 -13.117 -28.094 1 90.62 170 SER B CA 1
ATOM 5804 C C . SER B 1 170 ? 20.766 -13.828 -26.984 1 90.62 170 SER B C 1
ATOM 5806 O O . SER B 1 170 ? 21.359 -14.492 -26.141 1 90.62 170 SER B O 1
ATOM 5808 N N . SER B 1 171 ? 19.453 -13.633 -26.953 1 93.56 171 SER B N 1
ATOM 5809 C CA . SER B 1 171 ? 18.578 -14.336 -26.031 1 93.56 171 SER B CA 1
ATOM 5810 C C . SER B 1 171 ? 18.453 -15.812 -26.391 1 93.56 171 SER B C 1
ATOM 5812 O O . SER B 1 171 ? 18.656 -16.188 -27.547 1 93.56 171 SER B O 1
ATOM 5814 N N . GLU B 1 172 ? 18.312 -16.641 -25.453 1 94.94 172 GLU B N 1
ATOM 5815 C CA . GLU B 1 172 ? 18.016 -18.062 -25.641 1 94.94 172 GLU B CA 1
ATOM 5816 C C . GLU B 1 172 ? 16.547 -18.359 -25.344 1 94.94 172 GLU B C 1
ATOM 5818 O O . GLU B 1 172 ? 16.156 -18.469 -24.188 1 94.94 172 GLU B O 1
ATOM 5823 N N . LEU B 1 173 ? 15.766 -18.594 -26.375 1 95.31 173 LEU B N 1
ATOM 5824 C CA . LEU B 1 173 ? 14.32 -18.594 -26.203 1 95.31 173 LEU B CA 1
ATOM 5825 C C . LEU B 1 173 ? 13.734 -19.953 -26.594 1 95.31 173 LEU B C 1
ATOM 5827 O O . LEU B 1 173 ? 12.555 -20.203 -26.375 1 95.31 173 LEU B O 1
ATOM 5831 N N . GLU B 1 174 ? 14.516 -20.844 -27.125 1 92.06 174 GLU B N 1
ATOM 5832 C CA . GLU B 1 174 ? 14.039 -22.016 -27.859 1 92.06 174 GLU B CA 1
ATOM 5833 C C . GLU B 1 174 ? 13.297 -22.969 -26.938 1 92.06 174 GLU B C 1
ATOM 5835 O O . GLU B 1 174 ? 12.258 -23.516 -27.297 1 92.06 174 GLU B O 1
ATOM 5840 N N . GLU B 1 175 ? 13.805 -23.219 -25.844 1 93.62 175 GLU B N 1
ATOM 5841 C CA . GLU B 1 175 ? 13.195 -24.188 -24.938 1 93.62 175 GLU B CA 1
ATOM 5842 C C . GLU B 1 175 ? 11.836 -23.719 -24.453 1 93.62 175 GLU B C 1
ATOM 5844 O O . GLU B 1 175 ? 10.898 -24.5 -24.328 1 93.62 175 GLU B O 1
ATOM 5849 N N . PHE B 1 176 ? 11.719 -22.469 -24.125 1 95.5 176 PHE B N 1
ATOM 5850 C CA . PHE B 1 176 ? 10.438 -21.922 -23.703 1 95.5 176 PHE B CA 1
ATOM 5851 C C . PHE B 1 176 ? 9.43 -21.953 -24.844 1 95.5 176 PHE B C 1
ATOM 5853 O O . PHE B 1 176 ? 8.242 -22.219 -24.625 1 95.5 176 PHE B O 1
ATOM 5860 N N . LYS B 1 177 ? 9.859 -21.656 -26.031 1 94.5 177 LYS B N 1
ATOM 5861 C CA . LYS B 1 177 ? 8.984 -21.766 -27.203 1 94.5 177 LYS B CA 1
ATOM 5862 C C . LYS B 1 177 ? 8.5 -23.188 -27.406 1 94.5 177 LYS B C 1
ATOM 5864 O O . LYS B 1 177 ? 7.328 -23.422 -27.734 1 94.5 177 LYS B O 1
ATOM 5869 N N . ALA B 1 178 ? 9.445 -24.078 -27.219 1 92.56 178 ALA B N 1
ATOM 5870 C CA . ALA B 1 178 ? 9.086 -25.484 -27.328 1 92.56 178 ALA B CA 1
ATOM 5871 C C . ALA B 1 178 ? 8.039 -25.859 -26.281 1 92.56 178 ALA B C 1
ATOM 5873 O O . ALA B 1 178 ? 7.078 -26.578 -26.594 1 92.56 178 ALA B O 1
ATOM 5874 N N . LEU B 1 179 ? 8.258 -25.453 -25.094 1 94 179 LEU B N 1
ATOM 5875 C CA . LEU B 1 179 ? 7.301 -25.734 -24.031 1 94 179 LEU B CA 1
ATOM 5876 C C . LEU B 1 179 ? 5.93 -25.156 -24.359 1 94 179 LEU B C 1
ATOM 5878 O O . LEU B 1 179 ? 4.91 -25.812 -24.156 1 94 179 LEU B O 1
ATOM 5882 N N . ALA B 1 180 ? 5.891 -23.969 -24.828 1 95 180 ALA B N 1
ATOM 5883 C CA . ALA B 1 180 ? 4.641 -23.328 -25.234 1 95 180 ALA B CA 1
ATOM 5884 C C . ALA B 1 180 ? 3.932 -24.141 -26.312 1 95 180 ALA B C 1
ATOM 5886 O O . ALA B 1 180 ? 2.715 -24.344 -26.25 1 95 180 ALA B O 1
ATOM 5887 N N . ARG B 1 181 ? 4.66 -24.594 -27.25 1 93.25 181 ARG B N 1
ATOM 5888 C CA . ARG B 1 181 ? 4.098 -25.391 -28.344 1 93.25 181 ARG B CA 1
ATOM 5889 C C . ARG B 1 181 ? 3.553 -26.719 -27.812 1 93.25 181 ARG B C 1
ATOM 5891 O O . ARG B 1 181 ? 2.557 -27.234 -28.328 1 93.25 181 ARG B O 1
ATOM 5898 N N . MET B 1 182 ? 4.242 -27.266 -26.906 1 93.12 182 MET B N 1
ATOM 5899 C CA . MET B 1 182 ? 3.758 -28.5 -26.297 1 93.12 182 MET B CA 1
ATOM 5900 C C . MET B 1 182 ? 2.357 -28.297 -25.719 1 93.12 182 MET B C 1
ATOM 5902 O O . MET B 1 182 ? 1.479 -29.141 -25.922 1 93.12 182 MET B O 1
ATOM 5906 N N . TYR B 1 183 ? 2.199 -27.203 -25.016 1 92.88 183 TYR B N 1
ATOM 5907 C CA . TYR B 1 183 ? 0.889 -26.922 -24.438 1 92.88 183 TYR B CA 1
ATOM 5908 C C . TYR B 1 183 ? -0.148 -26.703 -25.547 1 92.88 183 TYR B C 1
ATOM 5910 O O . TYR B 1 183 ? -1.248 -27.266 -25.484 1 92.88 183 TYR B O 1
ATOM 5918 N N . GLN B 1 184 ? 0.169 -26.031 -26.531 1 91.19 184 GLN B N 1
ATOM 5919 C CA . GLN B 1 184 ? -0.76 -25.703 -27.609 1 91.19 184 GLN B CA 1
ATOM 5920 C C . GLN B 1 184 ? -1.199 -26.969 -28.359 1 91.19 184 GLN B C 1
ATOM 5922 O O . GLN B 1 184 ? -2.396 -27.188 -28.562 1 91.19 184 GLN B O 1
ATOM 5927 N N . ARG B 1 185 ? -0.24 -27.656 -28.766 1 91.5 185 ARG B N 1
ATOM 5928 C CA . ARG B 1 185 ? -0.514 -28.844 -29.547 1 91.5 185 ARG B CA 1
ATOM 5929 C C . ARG B 1 185 ? -1.268 -29.891 -28.734 1 91.5 185 ARG B C 1
ATOM 5931 O O . ARG B 1 185 ? -2.162 -30.562 -29.25 1 91.5 185 ARG B O 1
ATOM 5938 N N . SER B 1 186 ? -0.809 -30.047 -27.562 1 92 186 SER B N 1
ATOM 5939 C CA . SER B 1 186 ? -1.51 -30.984 -26.688 1 92 186 SER B CA 1
ATOM 5940 C C . SER B 1 186 ? -2.961 -30.562 -26.484 1 92 186 SER B C 1
ATOM 5942 O O . SER B 1 186 ? -3.859 -31.406 -26.453 1 92 186 SER B O 1
ATOM 5944 N N . ASN B 1 187 ? -3.146 -29.297 -26.297 1 91.31 187 ASN B N 1
ATOM 5945 C CA . ASN B 1 187 ? -4.5 -28.781 -26.109 1 91.31 187 ASN B CA 1
ATOM 5946 C C . ASN B 1 187 ? -5.367 -29.031 -27.344 1 91.31 187 ASN B C 1
ATOM 5948 O O . ASN B 1 187 ? -6.551 -29.344 -27.219 1 91.31 187 ASN B O 1
ATOM 5952 N N . GLU B 1 188 ? -4.793 -28.844 -28.438 1 89 188 GLU B N 1
ATOM 5953 C CA . GLU B 1 188 ? -5.496 -29.125 -29.688 1 89 188 GLU B CA 1
ATOM 5954 C C . GLU B 1 188 ? -5.863 -30.609 -29.781 1 89 188 GLU B C 1
ATOM 5956 O O . GLU B 1 188 ? -6.969 -30.953 -30.203 1 89 188 GLU B O 1
ATOM 5961 N N . LEU B 1 189 ? -4.93 -31.328 -29.422 1 89.5 189 LEU B N 1
ATOM 5962 C CA . LEU B 1 189 ? -5.133 -32.781 -29.469 1 89.5 189 LEU B CA 1
ATOM 5963 C C . LEU B 1 189 ? -6.258 -33.188 -28.531 1 89.5 189 LEU B C 1
ATOM 5965 O O . LEU B 1 189 ? -7.027 -34.094 -28.844 1 89.5 189 LEU B O 1
ATOM 5969 N N . ASP B 1 190 ? -6.359 -32.625 -27.406 1 87.44 190 ASP B N 1
ATOM 5970 C CA . ASP B 1 190 ? -7.324 -33 -26.391 1 87.44 190 ASP B CA 1
ATOM 5971 C C . ASP B 1 190 ? -8.602 -32.156 -26.5 1 87.44 190 ASP B C 1
ATOM 5973 O O . ASP B 1 190 ? -9.305 -31.969 -25.5 1 87.44 190 ASP B O 1
ATOM 5977 N N . ASN B 1 191 ? -8.883 -31.578 -27.594 1 86.56 191 ASN B N 1
ATOM 5978 C CA . ASN B 1 191 ? -10.094 -30.828 -27.891 1 86.56 191 ASN B CA 1
ATOM 5979 C C . ASN B 1 191 ? -10.305 -29.688 -26.891 1 86.56 191 ASN B C 1
ATOM 5981 O O . ASN B 1 191 ? -11.398 -29.547 -26.344 1 86.56 191 ASN B O 1
ATOM 5985 N N . ASN B 1 192 ? -9.203 -29.078 -26.453 1 82.62 192 ASN B N 1
ATOM 5986 C CA . ASN B 1 192 ? -9.203 -27.875 -25.641 1 82.62 192 ASN B CA 1
ATOM 5987 C C . ASN B 1 192 ? -9.586 -28.172 -24.188 1 82.62 192 ASN B C 1
ATOM 5989 O O . ASN B 1 192 ? -10.188 -27.344 -23.516 1 82.62 192 ASN B O 1
ATOM 5993 N N . THR B 1 193 ? -9.297 -29.375 -23.781 1 85.75 193 THR B N 1
ATOM 5994 C CA . THR B 1 193 ? -9.648 -29.75 -22.406 1 85.75 193 THR B CA 1
ATOM 5995 C C . THR B 1 193 ? -8.406 -29.781 -21.531 1 85.75 193 THR B C 1
ATOM 5997 O O . THR B 1 193 ? -8.508 -29.938 -20.312 1 85.75 193 THR B O 1
ATOM 6000 N N . LEU B 1 194 ? -7.25 -29.609 -22.203 1 90.75 194 LEU B N 1
ATOM 6001 C CA . LEU B 1 194 ? -6.004 -29.625 -21.453 1 90.75 194 LEU B CA 1
ATOM 6002 C C . LEU B 1 194 ? -5.945 -28.469 -20.453 1 90.75 194 LEU B C 1
ATOM 6004 O O . LEU B 1 194 ? -6.414 -27.375 -20.75 1 90.75 194 LEU B O 1
ATOM 6008 N N . SER B 1 195 ? -5.375 -28.688 -19.297 1 91.75 195 SER B N 1
ATOM 6009 C CA . SER B 1 195 ? -5.156 -27.641 -18.297 1 91.75 195 SER B CA 1
ATOM 6010 C C . SER B 1 195 ? -3.914 -26.812 -18.625 1 91.75 195 SER B C 1
ATOM 6012 O O . SER B 1 195 ? -2.861 -27.375 -18.938 1 91.75 195 SER B O 1
ATOM 6014 N N . TYR B 1 196 ? -4.059 -25.547 -18.688 1 93.81 196 TYR B N 1
ATOM 6015 C CA . TYR B 1 196 ? -2.924 -24.641 -18.828 1 93.81 196 TYR B CA 1
ATOM 6016 C C . TYR B 1 196 ? -2.434 -24.156 -17.469 1 93.81 196 TYR B C 1
ATOM 6018 O O . TYR B 1 196 ? -3.221 -24.031 -16.531 1 93.81 196 TYR B O 1
ATOM 6026 N N . PRO B 1 197 ? -1.154 -23.938 -17.375 1 95.19 197 PRO B N 1
ATOM 6027 C CA . PRO B 1 197 ? -0.647 -23.391 -16.109 1 95.19 197 PRO B CA 1
ATOM 6028 C C . PRO B 1 197 ? -0.987 -21.906 -15.938 1 95.19 197 PRO B C 1
ATOM 6030 O O . PRO B 1 197 ? -0.958 -21.156 -16.906 1 95.19 197 PRO B O 1
ATOM 6033 N N . LEU B 1 198 ? -1.347 -21.562 -14.711 1 96.5 198 LEU B N 1
ATOM 6034 C CA . LEU B 1 198 ? -1.55 -20.156 -14.398 1 96.5 198 LEU B CA 1
ATOM 6035 C C . LEU B 1 198 ? -0.216 -19.453 -14.164 1 96.5 198 LEU B C 1
ATOM 6037 O O . LEU B 1 198 ? 0.58 -19.891 -13.328 1 96.5 198 LEU B O 1
ATOM 6041 N N . LEU B 1 199 ? 0.099 -18.484 -14.977 1 97.31 199 LEU B N 1
ATOM 6042 C CA . LEU B 1 199 ? 1.256 -17.609 -14.82 1 97.31 199 LEU B CA 1
ATOM 6043 C C . LEU B 1 199 ? 0.821 -16.156 -14.641 1 97.31 199 LEU B C 1
ATOM 6045 O O . LEU B 1 199 ? 0.277 -15.555 -15.57 1 97.31 199 LEU B O 1
ATOM 6049 N N . ALA B 1 200 ? 1.037 -15.664 -13.438 1 96.69 200 ALA B N 1
ATOM 6050 C CA . ALA B 1 200 ? 0.542 -14.312 -13.18 1 96.69 200 ALA B CA 1
ATOM 6051 C C . ALA B 1 200 ? 1.459 -13.562 -12.219 1 96.69 200 ALA B C 1
ATOM 6053 O O . ALA B 1 200 ? 2.154 -14.18 -11.406 1 96.69 200 ALA B O 1
ATOM 6054 N N . TYR B 1 201 ? 1.514 -12.266 -12.383 1 96.88 201 TYR B N 1
ATOM 6055 C CA . TYR B 1 201 ? 2.264 -11.359 -11.523 1 96.88 201 TYR B CA 1
ATOM 6056 C C . TYR B 1 201 ? 1.378 -10.227 -11.016 1 96.88 201 TYR B C 1
ATOM 6058 O O . TYR B 1 201 ? 0.742 -9.531 -11.812 1 96.88 201 TYR B O 1
ATOM 6066 N N . TYR B 1 202 ? 1.322 -10.109 -9.727 1 94.81 202 TYR B N 1
ATOM 6067 C CA . TYR B 1 202 ? 0.582 -9.031 -9.078 1 94.81 202 TYR B CA 1
ATOM 6068 C C . TYR B 1 202 ? 1.528 -8.055 -8.406 1 94.81 202 TYR B C 1
ATOM 6070 O O . TYR B 1 202 ? 1.945 -8.266 -7.262 1 94.81 202 TYR B O 1
ATOM 6078 N N . PRO B 1 203 ? 1.845 -6.961 -9.086 1 91.88 203 PRO B N 1
ATOM 6079 C CA . PRO B 1 203 ? 2.742 -5.949 -8.523 1 91.88 203 PRO B CA 1
ATOM 6080 C C . PRO B 1 203 ? 2.07 -5.098 -7.441 1 91.88 203 PRO B C 1
ATOM 6082 O O . PRO B 1 203 ? 0.9 -5.316 -7.121 1 91.88 203 PRO B O 1
ATOM 6085 N N . VAL B 1 204 ? 2.783 -4.199 -6.902 1 85.31 204 VAL B N 1
ATOM 6086 C CA . VAL B 1 204 ? 2.289 -3.334 -5.836 1 85.31 204 VAL B CA 1
ATOM 6087 C C . VAL B 1 204 ? 1.142 -2.473 -6.355 1 85.31 204 VAL B C 1
ATOM 6089 O O . VAL B 1 204 ? 0.204 -2.164 -5.617 1 85.31 204 VAL B O 1
ATOM 6092 N N . GLU B 1 205 ? 1.107 -2.205 -7.531 1 78.12 205 GLU B N 1
ATOM 6093 C CA . GLU B 1 205 ? 0.13 -1.319 -8.156 1 78.12 205 GLU B CA 1
ATOM 6094 C C . GLU B 1 205 ? -1.24 -1.984 -8.25 1 78.12 205 GLU B C 1
ATOM 6096 O O . GLU B 1 205 ? -2.221 -1.349 -8.641 1 78.12 205 GLU B O 1
ATOM 6101 N N . ARG B 1 206 ? -1.236 -3.162 -7.859 1 75.25 206 ARG B N 1
ATOM 6102 C CA . ARG B 1 206 ? -2.512 -3.867 -7.918 1 75.25 206 ARG B CA 1
ATOM 6103 C C . ARG B 1 206 ? -3.543 -3.213 -7.008 1 75.25 206 ARG B C 1
ATOM 6105 O O . ARG B 1 206 ? -4.746 -3.432 -7.164 1 75.25 206 ARG B O 1
ATOM 6112 N N . SER B 1 207 ? -3.01 -2.492 -6.055 1 63.66 207 SER B N 1
ATOM 6113 C CA . SER B 1 207 ? -3.85 -1.898 -5.023 1 63.66 207 SER B CA 1
ATOM 6114 C C . SER B 1 207 ? -4.477 -0.593 -5.5 1 63.66 207 SER B C 1
ATOM 6116 O O . SER B 1 207 ? -5.098 0.126 -4.719 1 63.66 207 SER B O 1
ATOM 6118 N N . VAL B 1 208 ? -4.414 -0.384 -6.707 1 60.53 208 VAL B N 1
ATOM 6119 C CA . VAL B 1 208 ? -4.973 0.87 -7.199 1 60.53 208 VAL B CA 1
ATOM 6120 C C . VAL B 1 208 ? -6.469 0.922 -6.902 1 60.53 208 VAL B C 1
ATOM 6122 O O . VAL B 1 208 ? -7.129 -0.117 -6.812 1 60.53 208 VAL B O 1
ATOM 6125 N N . THR B 1 209 ? -6.906 2.072 -6.637 1 63.97 209 THR B N 1
ATOM 6126 C CA . THR B 1 209 ? -8.258 2.387 -6.191 1 63.97 209 THR B CA 1
ATOM 6127 C C . THR B 1 209 ? -9.289 1.901 -7.207 1 63.97 209 THR B C 1
ATOM 6129 O O . THR B 1 209 ? -9.281 2.332 -8.359 1 63.97 209 THR B O 1
ATOM 6132 N N . LEU B 1 210 ? -9.875 0.853 -6.871 1 73.5 210 LEU B N 1
ATOM 6133 C CA . LEU B 1 210 ? -11 0.305 -7.613 1 73.5 210 LEU B CA 1
ATOM 6134 C C . LEU B 1 210 ? -12.141 1.316 -7.695 1 73.5 210 LEU B C 1
ATOM 6136 O O . LEU B 1 210 ? -12.641 1.777 -6.664 1 73.5 210 LEU B O 1
ATOM 6140 N N . LYS B 1 211 ? -12.352 1.805 -8.82 1 76.62 211 LYS B N 1
ATOM 6141 C CA . LYS B 1 211 ? -13.461 2.729 -9.023 1 76.62 211 LYS B CA 1
ATOM 6142 C C . LYS B 1 211 ? -14.555 2.094 -9.883 1 76.62 211 LYS B C 1
ATOM 6144 O O . LYS B 1 211 ? -14.258 1.433 -10.883 1 76.62 211 LYS B O 1
ATOM 6149 N N . ARG B 1 212 ? -15.742 2.352 -9.469 1 80.5 212 ARG B N 1
ATOM 6150 C CA . ARG B 1 212 ? -16.891 1.782 -10.172 1 80.5 212 ARG B CA 1
ATOM 6151 C C . ARG B 1 212 ? -16.938 2.256 -11.625 1 80.5 212 ARG B C 1
ATOM 6153 O O . ARG B 1 212 ? -17.078 1.446 -12.539 1 80.5 212 ARG B O 1
ATOM 6160 N N . ASP B 1 213 ? -16.734 3.514 -11.734 1 80.19 213 ASP B N 1
ATOM 6161 C CA . ASP B 1 213 ? -16.844 4.098 -13.07 1 80.19 213 ASP B CA 1
ATOM 6162 C C . ASP B 1 213 ? -15.797 3.502 -14.016 1 80.19 213 ASP B C 1
ATOM 6164 O O . ASP B 1 213 ? -16.078 3.287 -15.195 1 80.19 213 ASP B O 1
ATOM 6168 N N . ASP B 1 214 ? -14.734 3.223 -13.5 1 80.19 214 ASP B N 1
ATOM 6169 C CA . ASP B 1 214 ? -13.68 2.633 -14.312 1 80.19 214 ASP B CA 1
ATOM 6170 C C . ASP B 1 214 ? -14.031 1.206 -14.727 1 80.19 214 ASP B C 1
ATOM 6172 O O . ASP B 1 214 ? -13.805 0.813 -15.875 1 80.19 214 ASP B O 1
ATOM 6176 N N . ALA B 1 215 ? -14.562 0.485 -13.805 1 79.62 215 ALA B N 1
ATOM 6177 C CA . ALA B 1 215 ? -14.938 -0.899 -14.086 1 79.62 215 ALA B CA 1
ATOM 6178 C C . ALA B 1 215 ? -16.062 -0.964 -15.125 1 79.62 215 ALA B C 1
ATOM 6180 O O . ALA B 1 215 ? -16.016 -1.789 -16.031 1 79.62 215 ALA B O 1
ATOM 6181 N N . VAL B 1 216 ? -16.984 -0.046 -15.023 1 81.31 216 VAL B N 1
ATOM 6182 C CA . VAL B 1 216 ? -18.125 -0.022 -15.93 1 81.31 216 VAL B CA 1
ATOM 6183 C C . VAL B 1 216 ? -17.672 0.4 -17.328 1 81.31 216 VAL B C 1
ATOM 6185 O O . VAL B 1 216 ? -18.047 -0.225 -18.328 1 81.31 216 VAL B O 1
ATOM 6188 N N . LYS B 1 217 ? -16.859 1.373 -17.312 1 81.06 217 LYS B N 1
ATOM 6189 C CA . LYS B 1 217 ? -16.328 1.835 -18.594 1 81.06 217 LYS B CA 1
ATOM 6190 C C . LYS B 1 217 ? -15.516 0.745 -19.281 1 81.06 217 LYS B C 1
ATOM 6192 O O . LYS B 1 217 ? -15.586 0.586 -20.5 1 81.06 217 LYS B O 1
ATOM 6197 N N . TYR B 1 218 ? -14.789 0.132 -18.516 1 78.38 218 TYR B N 1
ATOM 6198 C CA . TYR B 1 218 ? -13.969 -0.951 -19.047 1 78.38 218 TYR B CA 1
ATOM 6199 C C . TYR B 1 218 ? -14.836 -2.043 -19.656 1 78.38 218 TYR B C 1
ATOM 6201 O O . TYR B 1 218 ? -14.539 -2.541 -20.75 1 78.38 218 TYR B O 1
ATOM 6209 N N . TYR B 1 219 ? -15.836 -2.412 -19.062 1 77 219 TYR B N 1
ATOM 6210 C CA . TYR B 1 219 ? -16.766 -3.432 -19.547 1 77 219 TYR B CA 1
ATOM 6211 C C . TYR B 1 219 ? -17.422 -2.996 -20.859 1 77 219 TYR B C 1
ATOM 6213 O O . TYR B 1 219 ? -17.609 -3.809 -21.766 1 77 219 TYR B O 1
ATOM 6221 N N . GLU B 1 220 ? -17.719 -1.791 -20.922 1 74.31 220 GLU B N 1
ATOM 6222 C CA . GLU B 1 220 ? -18.375 -1.275 -22.109 1 74.31 220 GLU B CA 1
ATOM 6223 C C . GLU B 1 220 ? -17.438 -1.32 -23.312 1 74.31 220 GLU B C 1
ATOM 6225 O O . GLU B 1 220 ? -17.891 -1.503 -24.453 1 74.31 220 GLU B O 1
ATOM 6230 N N . ARG B 1 221 ? -16.219 -1.296 -23.031 1 69.44 221 ARG B N 1
ATOM 6231 C CA . ARG B 1 221 ? -15.234 -1.269 -24.109 1 69.44 221 ARG B CA 1
ATOM 6232 C C . ARG B 1 221 ? -14.852 -2.68 -24.531 1 69.44 221 ARG B C 1
ATOM 6234 O O . ARG B 1 221 ? -14.609 -2.932 -25.719 1 69.44 221 ARG B O 1
ATOM 6241 N N . LYS B 1 222 ? -14.695 -3.512 -23.578 1 66.81 222 LYS B N 1
ATOM 6242 C CA . LYS B 1 222 ? -14.18 -4.844 -23.875 1 66.81 222 LYS B CA 1
ATOM 6243 C C . LYS B 1 222 ? -15.109 -5.926 -23.328 1 66.81 222 LYS B C 1
ATOM 6245 O O . LYS B 1 222 ? -15.094 -6.219 -22.125 1 66.81 222 LYS B O 1
ATOM 6250 N N . LYS B 1 223 ? -15.867 -6.398 -24.266 1 63.06 223 LYS B N 1
ATOM 6251 C CA . LYS B 1 223 ? -16.703 -7.52 -23.875 1 63.06 223 LYS B CA 1
ATOM 6252 C C . LYS B 1 223 ? -15.898 -8.812 -23.781 1 63.06 223 LYS B C 1
ATOM 6254 O O . LYS B 1 223 ? -15.102 -9.117 -24.656 1 63.06 223 LYS B O 1
ATOM 6259 N N . ALA B 1 224 ? -15.867 -9.367 -22.609 1 62.19 224 ALA B N 1
ATOM 6260 C CA . ALA B 1 224 ? -15.062 -10.562 -22.359 1 62.19 224 ALA B CA 1
ATOM 6261 C C . ALA B 1 224 ? -15.656 -11.781 -23.047 1 62.19 224 ALA B C 1
ATOM 6263 O O . ALA B 1 224 ? -16.875 -11.914 -23.141 1 62.19 224 ALA B O 1
ATOM 6264 N N . LYS B 1 225 ? -14.75 -12.398 -23.828 1 62.72 225 LYS B N 1
ATOM 6265 C CA . LYS B 1 225 ? -15.148 -13.719 -24.297 1 62.72 225 LYS B CA 1
ATOM 6266 C C . LYS B 1 225 ? -14.867 -14.789 -23.25 1 62.72 225 LYS B C 1
ATOM 6268 O O . LYS B 1 225 ? -13.711 -15.133 -23 1 62.72 225 LYS B O 1
ATOM 6273 N N . TYR B 1 226 ? -15.883 -15.32 -22.609 1 62 226 TYR B N 1
ATOM 6274 C CA . TYR B 1 226 ? -15.719 -16.172 -21.438 1 62 226 TYR B CA 1
ATOM 6275 C C . TYR B 1 226 ? -15.18 -17.547 -21.828 1 62 226 TYR B C 1
ATOM 6277 O O . TYR B 1 226 ? -14.617 -18.25 -20.984 1 62 226 TYR B O 1
ATOM 6285 N N . SER B 1 227 ? -15.148 -17.906 -23.062 1 65.12 227 SER B N 1
ATOM 6286 C CA . SER B 1 227 ? -14.859 -19.297 -23.391 1 65.12 227 SER B CA 1
ATOM 6287 C C . SER B 1 227 ? -13.445 -19.453 -23.938 1 65.12 227 SER B C 1
ATOM 6289 O O . SER B 1 227 ? -12.977 -20.578 -24.141 1 65.12 227 SER B O 1
ATOM 6291 N N . ASP B 1 228 ? -12.766 -18.5 -24.047 1 75.94 228 ASP B N 1
ATOM 6292 C CA . ASP B 1 228 ? -11.43 -18.609 -24.625 1 75.94 228 ASP B CA 1
ATOM 6293 C C . ASP B 1 228 ? -10.375 -18.781 -23.531 1 75.94 228 ASP B C 1
ATOM 6295 O O . ASP B 1 228 ? -10.164 -17.891 -22.719 1 75.94 228 ASP B O 1
ATOM 6299 N N . LYS B 1 229 ? -9.727 -19.953 -23.578 1 83.12 229 LYS B N 1
ATOM 6300 C CA . LYS B 1 229 ? -8.719 -20.312 -22.578 1 83.12 229 LYS B CA 1
ATOM 6301 C C . LYS B 1 229 ? -7.586 -19.297 -22.562 1 83.12 229 LYS B C 1
ATOM 6303 O O . LYS B 1 229 ? -6.953 -19.078 -21.531 1 83.12 229 LYS B O 1
ATOM 6308 N N . SER B 1 230 ? -7.328 -18.75 -23.734 1 80.94 230 SER B N 1
ATOM 6309 C CA . SER B 1 230 ? -6.238 -17.781 -23.844 1 80.94 230 SER B CA 1
ATOM 6310 C C . SER B 1 230 ? -6.52 -16.547 -23 1 80.94 230 SER B C 1
ATOM 6312 O O . SER B 1 230 ? -5.598 -15.82 -22.625 1 80.94 230 SER B O 1
ATOM 6314 N N . GLU B 1 231 ? -7.758 -16.344 -22.609 1 83.5 231 GLU B N 1
ATOM 6315 C CA . GLU B 1 231 ? -8.148 -15.195 -21.797 1 83.5 231 GLU B CA 1
ATOM 6316 C C . GLU B 1 231 ? -7.598 -15.32 -20.375 1 83.5 231 GLU B C 1
ATOM 6318 O O . GLU B 1 231 ? -7.367 -14.312 -19.703 1 83.5 231 GLU B O 1
ATOM 6323 N N . GLY B 1 232 ? -7.387 -16.547 -20 1 89.69 232 GLY B N 1
ATOM 6324 C CA . GLY B 1 232 ? -6.828 -16.781 -18.688 1 89.69 232 GLY B CA 1
ATOM 6325 C C . GLY B 1 232 ? -5.383 -16.328 -18.562 1 89.69 232 GLY B C 1
ATOM 6326 O O . GLY B 1 232 ? -4.906 -16.062 -17.453 1 89.69 232 GLY B O 1
ATOM 6327 N N . LEU B 1 233 ? -4.742 -16.203 -19.734 1 91.38 233 LEU B N 1
ATOM 6328 C CA . LEU B 1 233 ? -3.334 -15.836 -19.75 1 91.38 233 LEU B CA 1
ATOM 6329 C C . LEU B 1 233 ? -3.168 -14.367 -20.125 1 91.38 233 LEU B C 1
ATOM 6331 O O . LEU B 1 233 ? -2.1 -13.789 -19.938 1 91.38 233 LEU B O 1
ATOM 6335 N N . LYS B 1 234 ? -4.215 -13.812 -20.594 1 87.62 234 LYS B N 1
ATOM 6336 C CA . LYS B 1 234 ? -4.148 -12.438 -21.094 1 87.62 234 LYS B CA 1
ATOM 6337 C C . LYS B 1 234 ? -4.02 -11.445 -19.938 1 87.62 234 LYS B C 1
ATOM 6339 O O . LYS B 1 234 ? -4.695 -11.57 -18.922 1 87.62 234 LYS B O 1
ATOM 6344 N N . ASN B 1 235 ? -3.133 -10.469 -19.984 1 88 235 ASN B N 1
ATOM 6345 C CA . ASN B 1 235 ? -2.936 -9.367 -19.062 1 88 235 ASN B CA 1
ATOM 6346 C C . ASN B 1 235 ? -2.617 -9.867 -17.656 1 88 235 ASN B C 1
ATOM 6348 O O . ASN B 1 235 ? -3.027 -9.258 -16.656 1 88 235 ASN B O 1
ATOM 6352 N N . ALA B 1 236 ? -2.027 -10.984 -17.578 1 91.88 236 ALA B N 1
ATOM 6353 C CA . ALA B 1 236 ? -1.743 -11.594 -16.297 1 91.88 236 ALA B CA 1
ATOM 6354 C C . ALA B 1 236 ? -0.563 -10.914 -15.602 1 91.88 236 ALA B C 1
ATOM 6356 O O . ALA B 1 236 ? -0.329 -11.109 -14.414 1 91.88 236 ALA B O 1
ATOM 6357 N N . PHE B 1 237 ? 0.071 -10.078 -16.344 1 91.69 237 PHE B N 1
ATOM 6358 C CA . PHE B 1 237 ? 1.287 -9.477 -15.812 1 91.69 237 PHE B CA 1
ATOM 6359 C C . PHE B 1 237 ? 1.148 -7.965 -15.727 1 91.69 237 PHE B C 1
ATOM 6361 O O . PHE B 1 237 ? 2.109 -7.266 -15.391 1 91.69 237 PHE B O 1
ATOM 6368 N N . ASP B 1 238 ? -0.1 -7.562 -16.016 1 79.81 238 ASP B N 1
ATOM 6369 C CA . ASP B 1 238 ? -0.438 -6.148 -15.883 1 79.81 238 ASP B CA 1
ATOM 6370 C C . ASP B 1 238 ? -1.216 -5.887 -14.594 1 79.81 238 ASP B C 1
ATOM 6372 O O . ASP B 1 238 ? -2.354 -6.34 -14.445 1 79.81 238 ASP B O 1
ATOM 6376 N N . GLY B 1 239 ? -0.694 -5.449 -13.617 1 69.88 239 GLY B N 1
ATOM 6377 C CA . GLY B 1 239 ? -1.266 -5.305 -12.289 1 69.88 239 GLY B CA 1
ATOM 6378 C C . GLY B 1 239 ? -2.492 -4.414 -12.258 1 69.88 239 GLY B C 1
ATOM 6379 O O . GLY B 1 239 ? -3.414 -4.641 -11.477 1 69.88 239 GLY B O 1
ATOM 6380 N N . THR B 1 240 ? -2.75 -3.441 -13.07 1 67.5 240 THR B N 1
ATOM 6381 C CA . THR B 1 240 ? -3.756 -2.393 -12.93 1 67.5 240 THR B CA 1
ATOM 6382 C C . THR B 1 240 ? -5.098 -2.855 -13.492 1 67.5 240 THR B C 1
ATOM 6384 O O . THR B 1 240 ? -6.148 -2.342 -13.102 1 67.5 240 THR B O 1
ATOM 6387 N N . SER B 1 241 ? -5.105 -3.83 -14.258 1 64.56 241 SER B N 1
ATOM 6388 C CA . SER B 1 241 ? -6.352 -4.141 -14.953 1 64.56 241 SER B CA 1
ATOM 6389 C C . SER B 1 241 ? -6.984 -5.418 -14.406 1 64.56 241 SER B C 1
ATOM 6391 O O . SER B 1 241 ? -8.078 -5.805 -14.828 1 64.56 241 SER B O 1
ATOM 6393 N N . ASN B 1 242 ? -6.508 -5.941 -13.414 1 78.38 242 ASN B N 1
ATOM 6394 C CA . ASN B 1 242 ? -6.914 -7.277 -12.992 1 78.38 242 ASN B CA 1
ATOM 6395 C C . ASN B 1 242 ? -8.344 -7.289 -12.461 1 78.38 242 ASN B C 1
ATOM 6397 O O . ASN B 1 242 ? -9.133 -8.164 -12.812 1 78.38 242 ASN B O 1
ATOM 6401 N N . PHE B 1 243 ? -8.68 -6.207 -11.805 1 82.75 243 PHE B N 1
ATOM 6402 C CA . PHE B 1 243 ? -10.031 -6.219 -11.242 1 82.75 243 PHE B CA 1
ATOM 6403 C C . PHE B 1 243 ? -11.062 -5.887 -12.312 1 82.75 243 PHE B C 1
ATOM 6405 O O . PHE B 1 243 ? -12.164 -6.441 -12.312 1 82.75 243 PHE B O 1
ATOM 6412 N N . ASN B 1 244 ? -10.75 -4.996 -13.148 1 84.62 244 ASN B N 1
ATOM 6413 C CA . ASN B 1 244 ? -11.672 -4.641 -14.219 1 84.62 244 ASN B CA 1
ATOM 6414 C C . ASN B 1 244 ? -11.977 -5.84 -15.109 1 84.62 244 ASN B C 1
ATOM 6416 O O . ASN B 1 244 ? -13.117 -6.027 -15.539 1 84.62 244 ASN B O 1
ATOM 6420 N N . ASP B 1 245 ? -10.961 -6.605 -15.359 1 85.25 245 ASP B N 1
ATOM 6421 C CA . ASP B 1 245 ? -11.148 -7.832 -16.125 1 85.25 245 ASP B CA 1
ATOM 6422 C C . ASP B 1 245 ? -12.062 -8.805 -15.391 1 85.25 245 ASP B C 1
ATOM 6424 O O . ASP B 1 245 ? -12.938 -9.43 -16 1 85.25 245 ASP B O 1
ATOM 6428 N N . PHE B 1 246 ? -11.883 -8.836 -14.172 1 85.06 246 PHE B N 1
ATOM 6429 C CA . PHE B 1 246 ? -12.727 -9.703 -13.359 1 85.06 246 PHE B CA 1
ATOM 6430 C C . PHE B 1 246 ? -14.172 -9.211 -13.367 1 85.06 246 PHE B C 1
ATOM 6432 O O . PHE B 1 246 ? -15.102 -10.008 -13.531 1 85.06 246 PHE B O 1
ATOM 6439 N N . PHE B 1 247 ? -14.266 -7.965 -13.125 1 86.19 247 PHE B N 1
ATOM 6440 C CA . PHE B 1 247 ? -15.594 -7.367 -13.109 1 86.19 247 PHE B CA 1
ATOM 6441 C C . PHE B 1 247 ? -16.344 -7.66 -14.406 1 86.19 247 PHE B C 1
ATOM 6443 O O . PHE B 1 247 ? -17.5 -8.086 -14.375 1 86.19 247 PHE B O 1
ATOM 6450 N N . SER B 1 248 ? -15.742 -7.516 -15.484 1 85.12 248 SER B N 1
ATOM 6451 C CA . SER B 1 248 ? -16.344 -7.742 -16.797 1 85.12 248 SER B CA 1
ATOM 6452 C C . SER B 1 248 ? -16.703 -9.211 -17 1 85.12 248 SER B C 1
ATOM 6454 O O . SER B 1 248 ? -17.797 -9.531 -17.453 1 85.12 248 SER B O 1
ATOM 6456 N N . TRP B 1 249 ? -15.836 -10.039 -16.641 1 84.44 249 TRP B N 1
ATOM 6457 C CA . TRP B 1 249 ? -16.031 -11.477 -16.781 1 84.44 249 TRP B CA 1
ATOM 6458 C C . TRP B 1 249 ? -17.188 -11.953 -15.898 1 84.44 249 TRP B C 1
ATOM 6460 O O . TRP B 1 249 ? -18.062 -12.703 -16.359 1 84.44 249 TRP B O 1
ATOM 6470 N N . TYR B 1 250 ? -17.141 -11.539 -14.688 1 86.19 250 TYR B N 1
ATOM 6471 C CA . TYR B 1 250 ? -18.156 -11.961 -13.734 1 86.19 250 TYR B CA 1
ATOM 6472 C C . TYR B 1 250 ? -19.531 -11.461 -14.148 1 86.19 250 TYR B C 1
ATOM 6474 O O . TYR B 1 250 ? -20.531 -12.164 -13.984 1 86.19 250 TYR B O 1
ATOM 6482 N N . LYS B 1 251 ? -19.578 -10.297 -14.602 1 85.25 251 LYS B N 1
ATOM 6483 C CA . LYS B 1 251 ? -20.828 -9.734 -15.086 1 85.25 251 LYS B CA 1
ATOM 6484 C C . LYS B 1 251 ? -21.391 -10.547 -16.25 1 85.25 251 LYS B C 1
ATOM 6486 O O . LYS B 1 251 ? -22.594 -10.805 -16.312 1 85.25 251 LYS B O 1
ATOM 6491 N N . GLU B 1 252 ? -20.578 -10.883 -17.156 1 82.44 252 GLU B N 1
ATOM 6492 C CA . GLU B 1 252 ? -21 -11.672 -18.312 1 82.44 252 GLU B CA 1
ATOM 6493 C C . GLU B 1 252 ? -21.578 -13.016 -17.859 1 82.44 252 GLU B C 1
ATOM 6495 O O . GLU B 1 252 ? -22.594 -13.469 -18.391 1 82.44 252 GLU B O 1
ATOM 6500 N N . ILE B 1 253 ? -20.891 -13.602 -16.953 1 83.06 253 ILE B N 1
ATOM 6501 C CA . ILE B 1 253 ? -21.344 -14.883 -16.453 1 83.06 253 ILE B CA 1
ATOM 6502 C C . ILE B 1 253 ? -22.703 -14.711 -15.766 1 83.06 253 ILE B C 1
ATOM 6504 O O . ILE B 1 253 ? -23.625 -15.516 -15.977 1 83.06 253 ILE B O 1
ATOM 6508 N N . ASP B 1 254 ? -22.75 -13.688 -14.984 1 82.5 254 ASP B N 1
ATOM 6509 C CA . ASP B 1 254 ? -24 -13.406 -14.273 1 82.5 254 ASP B CA 1
ATOM 6510 C C . ASP B 1 254 ? -25.141 -13.133 -15.25 1 82.5 254 ASP B C 1
ATOM 6512 O O . ASP B 1 254 ? -26.281 -13.547 -15.016 1 82.5 254 ASP B O 1
ATOM 6516 N N . ASP B 1 255 ? -24.875 -12.453 -16.328 1 79.69 255 ASP B N 1
ATOM 6517 C CA . ASP B 1 255 ? -25.875 -12.172 -17.359 1 79.69 255 ASP B CA 1
ATOM 6518 C C . ASP B 1 255 ? -26.375 -13.461 -18 1 79.69 255 ASP B C 1
ATOM 6520 O O . ASP B 1 255 ? -27.578 -13.625 -18.203 1 79.69 255 ASP B O 1
ATOM 6524 N N . ILE B 1 256 ? -25.5 -14.258 -18.281 1 76.88 256 ILE B N 1
ATOM 6525 C CA . ILE B 1 256 ? -25.844 -15.516 -18.938 1 76.88 256 ILE B CA 1
ATOM 6526 C C . ILE B 1 256 ? -26.688 -16.375 -18 1 76.88 256 ILE B C 1
ATOM 6528 O O . ILE B 1 256 ? -27.703 -16.938 -18.406 1 76.88 256 ILE B O 1
ATOM 6532 N N . ILE B 1 257 ? -26.297 -16.406 -16.812 1 80.25 257 ILE B N 1
ATOM 6533 C CA . ILE B 1 257 ? -27.016 -17.188 -15.828 1 80.25 257 ILE B CA 1
ATOM 6534 C C . ILE B 1 257 ? -28.422 -16.641 -15.656 1 80.25 257 ILE B C 1
ATOM 6536 O O . ILE B 1 257 ? -29.391 -17.406 -15.57 1 80.25 257 ILE B O 1
ATOM 6540 N N . ASN B 1 258 ? -28.516 -15.344 -15.555 1 78 258 ASN B N 1
ATOM 6541 C CA . ASN B 1 258 ? -29.812 -14.695 -15.406 1 78 258 ASN B CA 1
ATOM 6542 C C . ASN B 1 258 ? -30.703 -14.945 -16.625 1 78 258 ASN B C 1
ATOM 6544 O O . ASN B 1 258 ? -31.922 -15.094 -16.484 1 78 258 ASN B O 1
ATOM 6548 N N . GLU B 1 259 ? -30.109 -14.906 -17.734 1 70.75 259 GLU B N 1
ATOM 6549 C CA . GLU B 1 259 ? -30.859 -15.203 -18.969 1 70.75 259 GLU B CA 1
ATOM 6550 C C . GLU B 1 259 ? -31.406 -16.625 -18.938 1 70.75 259 GLU B C 1
ATOM 6552 O O . GLU B 1 259 ? -32.531 -16.875 -19.344 1 70.75 259 GLU B O 1
ATOM 6557 N N . PHE B 1 260 ? -30.578 -17.484 -18.422 1 68.62 260 PHE B N 1
ATOM 6558 C CA . PHE B 1 260 ? -31.016 -18.859 -18.297 1 68.62 260 PHE B CA 1
ATOM 6559 C C . PHE B 1 260 ? -32.188 -18.969 -17.328 1 68.62 260 PHE B C 1
ATOM 6561 O O . PHE B 1 260 ? -33.156 -19.703 -17.578 1 68.62 260 PHE B O 1
ATOM 6568 N N . LYS B 1 261 ? -32.062 -18.25 -16.219 1 67.44 261 LYS B N 1
ATOM 6569 C CA . LYS B 1 261 ? -33.125 -18.266 -15.203 1 67.44 261 LYS B CA 1
ATOM 6570 C C . LYS B 1 261 ? -34.406 -17.672 -15.742 1 67.44 261 LYS B C 1
ATOM 6572 O O . LYS B 1 261 ? -35.5 -18.172 -15.453 1 67.44 261 LYS B O 1
ATOM 6577 N N . ALA B 1 262 ? -34.219 -16.578 -16.406 1 63.66 262 ALA B N 1
ATOM 6578 C CA . ALA B 1 262 ? -35.375 -15.93 -17.016 1 63.66 262 ALA B CA 1
ATOM 6579 C C . ALA B 1 262 ? -36.062 -16.844 -18.016 1 63.66 262 ALA B C 1
ATOM 6581 O O . ALA B 1 262 ? -37.281 -16.875 -18.109 1 63.66 262 ALA B O 1
ATOM 6582 N N . ASN B 1 263 ? -35.156 -17.484 -18.719 1 58.03 263 ASN B N 1
ATOM 6583 C CA . ASN B 1 263 ? -35.719 -18.406 -19.703 1 58.03 263 ASN B CA 1
ATOM 6584 C C . ASN B 1 263 ? -36.406 -19.578 -19.031 1 58.03 263 ASN B C 1
ATOM 6586 O O . ASN B 1 263 ? -37.344 -20.156 -19.594 1 58.03 263 ASN B O 1
ATOM 6590 N N . ASP B 1 264 ? -35.812 -19.844 -17.812 1 52.75 264 ASP B N 1
ATOM 6591 C CA . ASP B 1 264 ? -36.469 -20.938 -17.078 1 52.75 264 ASP B CA 1
ATOM 6592 C C . ASP B 1 264 ? -37.656 -20.438 -16.281 1 52.75 264 ASP B C 1
ATOM 6594 O O . ASP B 1 264 ? -38.406 -21.234 -15.711 1 52.75 264 ASP B O 1
ATOM 6598 N N . SER B 1 265 ? -37.594 -19.109 -16.047 1 52.38 265 SER B N 1
ATOM 6599 C CA . SER B 1 265 ? -38.719 -18.578 -15.25 1 52.38 265 SER B CA 1
ATOM 6600 C C . SER B 1 265 ? -39.906 -18.219 -16.109 1 52.38 265 SER B C 1
ATOM 6602 O O . SER B 1 265 ? -39.75 -17.875 -17.281 1 52.38 265 SER B O 1
ATOM 6604 N N . ILE B 1 266 ? -41.062 -18.719 -15.898 1 47.88 266 ILE B N 1
ATOM 6605 C CA . ILE B 1 266 ? -42.344 -18.328 -16.484 1 47.88 266 ILE B CA 1
ATOM 6606 C C . ILE B 1 266 ? -42.719 -16.906 -16.047 1 47.88 266 ILE B C 1
ATOM 6608 O O . ILE B 1 266 ? -42.719 -16.594 -14.852 1 47.88 266 ILE B O 1
ATOM 6612 N N . THR B 1 267 ? -42.469 -15.922 -16.875 1 47.66 267 THR B N 1
ATOM 6613 C CA . THR B 1 267 ? -42.812 -14.547 -16.531 1 47.66 267 THR B CA 1
ATOM 6614 C C . THR B 1 267 ? -44.219 -14.438 -16 1 47.66 267 THR B C 1
ATOM 6616 O O . THR B 1 267 ? -45.062 -15.312 -16.25 1 47.66 267 THR B O 1
ATOM 6619 N N . LYS B 1 268 ? -44.312 -13.461 -15.078 1 48.78 268 LYS B N 1
ATOM 6620 C CA . LYS B 1 268 ? -45.656 -13.219 -14.57 1 48.78 268 LYS B CA 1
ATOM 6621 C C . LYS B 1 268 ? -46.688 -13.117 -15.711 1 48.78 268 LYS B C 1
ATOM 6623 O O . LYS B 1 268 ? -47.781 -13.633 -15.609 1 48.78 268 LYS B O 1
ATOM 6628 N N . GLU B 1 269 ? -46.281 -12.508 -16.703 1 51.72 269 GLU B N 1
ATOM 6629 C CA . GLU B 1 269 ? -47.156 -12.297 -17.844 1 51.72 269 GLU B CA 1
ATOM 6630 C C . GLU B 1 269 ? -47.469 -13.609 -18.547 1 51.72 269 GLU B C 1
ATOM 6632 O O . GLU B 1 269 ? -48.594 -13.852 -18.953 1 51.72 269 GLU B O 1
ATOM 6637 N N . GLU B 1 270 ? -46.406 -14.445 -18.547 1 53.38 270 GLU B N 1
ATOM 6638 C CA . GLU B 1 270 ? -46.656 -15.742 -19.172 1 53.38 270 GLU B CA 1
ATOM 6639 C C . GLU B 1 270 ? -47.562 -16.609 -18.297 1 53.38 270 GLU B C 1
ATOM 6641 O O . GLU B 1 270 ? -48.438 -17.312 -18.812 1 53.38 270 GLU B O 1
ATOM 6646 N N . ILE B 1 271 ? -47.281 -16.391 -17.016 1 53.66 271 ILE B N 1
ATOM 6647 C CA . ILE B 1 271 ? -48.156 -17.062 -16.062 1 53.66 271 ILE B CA 1
ATOM 6648 C C . ILE B 1 271 ? -49.562 -16.484 -16.156 1 53.66 271 ILE B C 1
ATOM 6650 O O . ILE B 1 271 ? -50.562 -17.234 -16.172 1 53.66 271 ILE B O 1
ATOM 6654 N N . GLU B 1 272 ? -49.562 -15.141 -16.219 1 54.09 272 GLU B N 1
ATOM 6655 C CA . GLU B 1 272 ? -50.875 -14.484 -16.344 1 54.09 272 GLU B CA 1
ATOM 6656 C C . GLU B 1 272 ? -51.531 -14.828 -17.672 1 54.09 272 GLU B C 1
ATOM 6658 O O . GLU B 1 272 ? -52.75 -15.062 -17.719 1 54.09 272 GLU B O 1
ATOM 6663 N N . TYR B 1 273 ? -50.781 -14.828 -18.703 1 52.69 273 TYR B N 1
ATOM 6664 C CA . TYR B 1 273 ? -51.312 -15.203 -20 1 52.69 273 TYR B CA 1
ATOM 6665 C C . TYR B 1 273 ? -51.781 -16.656 -20.016 1 52.69 273 TYR B C 1
ATOM 6667 O O . TYR B 1 273 ? -52.844 -16.969 -20.531 1 52.69 273 TYR B O 1
ATOM 6675 N N . LEU B 1 274 ? -50.969 -17.469 -19.344 1 51.91 274 LEU B N 1
ATOM 6676 C CA . LEU B 1 274 ? -51.344 -18.875 -19.25 1 51.91 274 LEU B CA 1
ATOM 6677 C C . LEU B 1 274 ? -52.562 -19.047 -18.359 1 51.91 274 LEU B C 1
ATOM 6679 O O . LEU B 1 274 ? -53.469 -19.859 -18.672 1 51.91 274 LEU B O 1
ATOM 6683 N N . LEU B 1 275 ? -52.5 -18.188 -17.328 1 56.09 275 LEU B N 1
ATOM 6684 C CA . LEU B 1 275 ? -53.625 -18.203 -16.406 1 56.09 275 LEU B CA 1
ATOM 6685 C C . LEU B 1 275 ? -54.875 -17.656 -17.078 1 56.09 275 LEU B C 1
ATOM 6687 O O . LEU B 1 275 ? -56 -18.062 -16.75 1 56.09 275 LEU B O 1
ATOM 6691 N N . SER B 1 276 ? -54.719 -16.703 -17.875 1 55.09 276 SER B N 1
ATOM 6692 C CA . SER B 1 276 ? -55.875 -16.156 -18.562 1 55.09 276 SER B CA 1
ATOM 6693 C C . SER B 1 276 ? -56.406 -17.125 -19.609 1 55.09 276 SER B C 1
ATOM 6695 O O . SER B 1 276 ? -57.562 -17.047 -20 1 55.09 276 SER B O 1
ATOM 6697 N N . LYS B 1 277 ? -55.625 -17.906 -20.203 1 54.84 277 LYS B N 1
ATOM 6698 C CA . LYS B 1 277 ? -56.062 -18.781 -21.297 1 54.84 277 LYS B CA 1
ATOM 6699 C C . LYS B 1 277 ? -56.656 -20.062 -20.734 1 54.84 277 LYS B C 1
ATOM 6701 O O . LYS B 1 277 ? -57.375 -20.781 -21.438 1 54.84 277 LYS B O 1
ATOM 6706 N N . THR B 1 278 ? -56.125 -20.625 -19.828 1 54 278 THR B N 1
ATOM 6707 C CA . THR B 1 278 ? -56.812 -21.844 -19.391 1 54 278 THR B CA 1
ATOM 6708 C C . THR B 1 278 ? -57.062 -21.781 -17.891 1 54 278 THR B C 1
ATOM 6710 O O . THR B 1 278 ? -56.219 -21.344 -17.109 1 54 278 THR B O 1
ATOM 6713 N N . ASP B 1 279 ? -58.344 -21.719 -17.422 1 49.97 279 ASP B N 1
ATOM 6714 C CA . ASP B 1 279 ? -58.906 -21.781 -16.078 1 49.97 279 ASP B CA 1
ATOM 6715 C C . ASP B 1 279 ? -58.469 -23.062 -15.352 1 49.97 279 ASP B C 1
ATOM 6717 O O . ASP B 1 279 ? -58.812 -23.266 -14.18 1 49.97 279 ASP B O 1
ATOM 6721 N N . ASN B 1 280 ? -58.094 -24.062 -16.109 1 48.94 280 ASN B N 1
ATOM 6722 C CA . ASN B 1 280 ? -57.875 -25.375 -15.492 1 48.94 280 ASN B CA 1
ATOM 6723 C C . ASN B 1 280 ? -56.469 -25.531 -14.969 1 48.94 280 ASN B C 1
ATOM 6725 O O . ASN B 1 280 ? -55.5 -25.422 -15.727 1 48.94 280 ASN B O 1
ATOM 6729 N N . LYS B 1 281 ? -56.188 -25.531 -13.664 1 52.78 281 LYS B N 1
ATOM 6730 C CA . LYS B 1 281 ? -54.969 -25.625 -12.875 1 52.78 281 LYS B CA 1
ATOM 6731 C C . LYS B 1 281 ? -54.031 -26.688 -13.438 1 52.78 281 LYS B C 1
ATOM 6733 O O . LYS B 1 281 ? -52.812 -26.484 -13.461 1 52.78 281 LYS B O 1
ATOM 6738 N N . GLU B 1 282 ? -54.594 -27.812 -13.797 1 52.03 282 GLU B N 1
ATOM 6739 C CA . GLU B 1 282 ? -53.781 -28.922 -14.273 1 52.03 282 GLU B CA 1
ATOM 6740 C C . GLU B 1 282 ? -53.094 -28.578 -15.586 1 52.03 282 GLU B C 1
ATOM 6742 O O . GLU B 1 282 ? -51.938 -28.922 -15.789 1 52.03 282 GLU B O 1
ATOM 6747 N N . LYS B 1 283 ? -53.75 -27.844 -16.438 1 54 283 LYS B N 1
ATOM 6748 C CA . LYS B 1 283 ? -53.219 -27.5 -17.75 1 54 283 LYS B CA 1
ATOM 6749 C C . LYS B 1 283 ? -52.219 -26.375 -17.656 1 54 283 LYS B C 1
ATOM 6751 O O . LYS B 1 283 ? -51.219 -26.344 -18.391 1 54 283 LYS B O 1
ATOM 6756 N N . ILE B 1 284 ? -52.438 -25.578 -16.688 1 55.19 284 ILE B N 1
ATOM 6757 C CA . ILE B 1 284 ? -51.469 -24.531 -16.406 1 55.19 284 ILE B CA 1
ATOM 6758 C C . ILE B 1 284 ? -50.125 -25.172 -15.977 1 55.19 284 ILE B C 1
ATOM 6760 O O . ILE B 1 284 ? -49.062 -24.75 -16.422 1 55.19 284 ILE B O 1
ATOM 6764 N N . GLY B 1 285 ? -50.25 -26.188 -15.164 1 54.81 285 GLY B N 1
ATOM 6765 C CA . GLY B 1 285 ? -49.062 -26.938 -14.758 1 54.81 285 GLY B CA 1
ATOM 6766 C C . GLY B 1 285 ? -48.344 -27.594 -15.93 1 54.81 285 GLY B C 1
ATOM 6767 O O . GLY B 1 285 ? -47.125 -27.531 -16.016 1 54.81 285 GLY B O 1
ATOM 6768 N N . SER B 1 286 ? -49.062 -28.266 -16.781 1 56.34 286 SER B N 1
ATOM 6769 C CA . SER B 1 286 ? -48.469 -28.922 -17.938 1 56.34 286 SER B CA 1
ATOM 6770 C C . SER B 1 286 ? -47.875 -27.906 -18.906 1 56.34 286 SER B C 1
ATOM 6772 O O . SER B 1 286 ? -46.812 -28.141 -19.453 1 56.34 286 SER B O 1
ATOM 6774 N N . LEU B 1 287 ? -48.5 -26.781 -19.078 1 53.88 287 LEU B N 1
ATOM 6775 C CA . LEU B 1 287 ? -48 -25.734 -19.969 1 53.88 287 LEU B CA 1
ATOM 6776 C C . LEU B 1 287 ? -46.75 -25.078 -19.375 1 53.88 287 LEU B C 1
ATOM 6778 O O . LEU B 1 287 ? -45.812 -24.797 -20.109 1 53.88 287 LEU B O 1
ATOM 6782 N N . ILE B 1 288 ? -46.844 -24.891 -18.109 1 55.38 288 ILE B N 1
ATOM 6783 C CA . ILE B 1 288 ? -45.656 -24.438 -17.422 1 55.38 288 ILE B CA 1
ATOM 6784 C C . ILE B 1 288 ? -44.562 -25.469 -17.562 1 55.38 288 ILE B C 1
ATOM 6786 O O . ILE B 1 288 ? -43.406 -25.125 -17.812 1 55.38 288 ILE B O 1
ATOM 6790 N N . SER B 1 289 ? -44.938 -26.719 -17.359 1 53.94 289 SER B N 1
ATOM 6791 C CA . SER B 1 289 ? -43.969 -27.797 -17.531 1 53.94 289 SER B CA 1
ATOM 6792 C C . SER B 1 289 ? -43.469 -27.844 -18.969 1 53.94 289 SER B C 1
ATOM 6794 O O . SER B 1 289 ? -42.25 -28.031 -19.219 1 53.94 289 SER B O 1
ATOM 6796 N N . GLN B 1 290 ? -44.281 -27.781 -19.969 1 53.44 290 GLN B N 1
ATOM 6797 C CA . GLN B 1 290 ? -43.906 -27.797 -21.375 1 53.44 290 GLN B CA 1
ATOM 6798 C C . GLN B 1 290 ? -43.062 -26.578 -21.734 1 53.44 290 GLN B C 1
ATOM 6800 O O . GLN B 1 290 ? -42.094 -26.688 -22.5 1 53.44 290 GLN B O 1
ATOM 6805 N N . LEU B 1 291 ? -43.5 -25.453 -21.281 1 49.75 291 LEU B N 1
ATOM 6806 C CA . LEU B 1 291 ? -42.688 -24.25 -21.5 1 49.75 291 LEU B CA 1
ATOM 6807 C C . LEU B 1 291 ? -41.344 -24.359 -20.828 1 49.75 291 LEU B C 1
ATOM 6809 O O . LEU B 1 291 ? -40.312 -23.938 -21.375 1 49.75 291 LEU B O 1
ATOM 6813 N N . LEU B 1 292 ? -41.438 -24.953 -19.688 1 49.03 292 LEU B N 1
ATOM 6814 C CA . LEU B 1 292 ? -40.188 -25.234 -18.969 1 49.03 292 LEU B CA 1
ATOM 6815 C C . LEU B 1 292 ? -39.375 -26.312 -19.703 1 49.03 292 LEU B C 1
ATOM 6817 O O . LEU B 1 292 ? -38.156 -26.234 -19.766 1 49.03 292 LEU B O 1
ATOM 6821 N N . GLU B 1 293 ? -39.938 -27.438 -20.109 1 49.38 293 GLU B N 1
ATOM 6822 C CA . GLU B 1 293 ? -39.281 -28.5 -20.875 1 49.38 293 GLU B CA 1
ATOM 6823 C C . GLU B 1 293 ? -38.688 -27.969 -22.172 1 49.38 293 GLU B C 1
ATOM 6825 O O . GLU B 1 293 ? -37.594 -28.359 -22.578 1 49.38 293 GLU B O 1
ATOM 6830 N N . LYS B 1 294 ? -39.469 -27.375 -23.031 1 46.97 294 LYS B N 1
ATOM 6831 C CA . LYS B 1 294 ? -38.969 -26.812 -24.281 1 46.97 294 LYS B CA 1
ATOM 6832 C C . LYS B 1 294 ? -37.781 -25.875 -24.031 1 46.97 294 LYS B C 1
ATOM 6834 O O . LYS B 1 294 ? -36.844 -25.812 -24.828 1 46.97 294 LYS B O 1
ATOM 6839 N N . LYS B 1 295 ? -37.938 -25.016 -23.062 1 47.5 295 LYS B N 1
ATOM 6840 C CA . LYS B 1 295 ? -36.812 -24.125 -22.719 1 47.5 295 LYS B CA 1
ATOM 6841 C C . LYS B 1 295 ? -35.656 -24.906 -22.125 1 47.5 295 LYS B C 1
ATOM 6843 O O . LYS B 1 295 ? -34.5 -24.484 -22.234 1 47.5 295 LYS B O 1
ATOM 6848 N N . ASN B 1 296 ? -35.844 -26.047 -21.438 1 44.03 296 ASN B N 1
ATOM 6849 C CA . ASN B 1 296 ? -34.844 -26.969 -20.891 1 44.03 296 ASN B CA 1
ATOM 6850 C C . ASN B 1 296 ? -34.094 -27.703 -22 1 44.03 296 ASN B C 1
ATOM 6852 O O . ASN B 1 296 ? -33.188 -28.516 -21.719 1 44.03 296 ASN B O 1
ATOM 6856 N N . ASN B 1 297 ? -34.719 -28.203 -23.109 1 40.5 297 ASN B N 1
ATOM 6857 C CA . ASN B 1 297 ? -34.062 -29.188 -23.984 1 40.5 297 ASN B CA 1
ATOM 6858 C C . ASN B 1 297 ? -32.594 -28.875 -24.156 1 40.5 297 ASN B C 1
ATOM 6860 O O . ASN B 1 297 ? -31.766 -29.797 -24.281 1 40.5 297 ASN B O 1
ATOM 6864 N N . TYR B 1 298 ? -32.156 -28.125 -25.344 1 39.47 298 TYR B N 1
ATOM 6865 C CA . TYR B 1 298 ? -30.891 -28.484 -25.953 1 39.47 298 TYR B CA 1
ATOM 6866 C C . TYR B 1 298 ? -29.75 -28.422 -24.938 1 39.47 298 TYR B C 1
ATOM 6868 O O . TYR B 1 298 ? -29.953 -27.984 -23.812 1 39.47 298 TYR B O 1
ATOM 6876 N N . ASN B 1 299 ? -28.312 -28.25 -25.469 1 45.97 299 ASN B N 1
ATOM 6877 C CA . ASN B 1 299 ? -26.875 -28.172 -25.219 1 45.97 299 ASN B CA 1
ATOM 6878 C C . ASN B 1 299 ? -26.562 -27.172 -24.125 1 45.97 299 ASN B C 1
ATOM 6880 O O . ASN B 1 299 ? -25.422 -27.109 -23.641 1 45.97 299 ASN B O 1
ATOM 6884 N N . ASN B 1 300 ? -27.578 -26.484 -23.375 1 55.88 300 ASN B N 1
ATOM 6885 C CA . ASN B 1 300 ? -27.594 -25.219 -22.656 1 55.88 300 ASN B CA 1
ATOM 6886 C C . ASN B 1 300 ? -27.578 -25.438 -21.141 1 55.88 300 ASN B C 1
ATOM 6888 O O . ASN B 1 300 ? -27 -24.641 -20.391 1 55.88 300 ASN B O 1
ATOM 6892 N N . ASN B 1 301 ? -28.094 -26.594 -20.766 1 60.16 301 ASN B N 1
ATOM 6893 C CA . ASN B 1 301 ? -28.156 -26.797 -19.312 1 60.16 301 ASN B CA 1
ATOM 6894 C C . ASN B 1 301 ? -26.766 -27.094 -18.734 1 60.16 301 ASN B C 1
ATOM 6896 O O . ASN B 1 301 ? -26.438 -26.609 -17.656 1 60.16 301 ASN B O 1
ATOM 6900 N N . GLU B 1 302 ? -26.047 -27.938 -19.484 1 65.12 302 GLU B N 1
ATOM 6901 C CA . GLU B 1 302 ? -24.703 -28.266 -19.016 1 65.12 302 GLU B CA 1
ATOM 6902 C C . GLU B 1 302 ? -23.844 -27.016 -18.938 1 65.12 302 GLU B C 1
ATOM 6904 O O . GLU B 1 302 ? -23.078 -26.828 -17.984 1 65.12 302 GLU B O 1
ATOM 6909 N N . ASP B 1 303 ? -24.062 -26.25 -19.953 1 73.69 303 ASP B N 1
ATOM 6910 C CA . ASP B 1 303 ? -23.312 -24.984 -19.953 1 73.69 303 ASP B CA 1
ATOM 6911 C C . ASP B 1 303 ? -23.734 -24.094 -18.781 1 73.69 303 ASP B C 1
ATOM 6913 O O . ASP B 1 303 ? -22.891 -23.438 -18.172 1 73.69 303 ASP B O 1
ATOM 6917 N N . ARG B 1 304 ? -25 -24.281 -18.578 1 75.81 304 ARG B N 1
ATOM 6918 C CA . ARG B 1 304 ? -25.516 -23.484 -17.469 1 75.81 304 ARG B CA 1
ATOM 6919 C C . ARG B 1 304 ? -24.969 -23.969 -16.141 1 75.81 304 ARG B C 1
ATOM 6921 O O . ARG B 1 304 ? -24.516 -23.156 -15.32 1 75.81 304 ARG B O 1
ATOM 6928 N N . GLU B 1 305 ? -25.047 -25.188 -15.961 1 78.94 305 GLU B N 1
ATOM 6929 C CA . GLU B 1 305 ? -24.547 -25.766 -14.711 1 78.94 305 GLU B CA 1
ATOM 6930 C C . GLU B 1 305 ? -23.062 -25.516 -14.539 1 78.94 305 GLU B C 1
ATOM 6932 O O . GLU B 1 305 ? -22.578 -25.281 -13.43 1 78.94 305 GLU B O 1
ATOM 6937 N N . PHE B 1 306 ? -22.438 -25.547 -15.617 1 78.81 306 PHE B N 1
ATOM 6938 C CA . PHE B 1 306 ? -21.016 -25.281 -15.609 1 78.81 306 PHE B CA 1
ATOM 6939 C C . PHE B 1 306 ? -20.719 -23.859 -15.164 1 78.81 306 PHE B C 1
ATOM 6941 O O . PHE B 1 306 ? -19.859 -23.625 -14.312 1 78.81 306 PHE B O 1
ATOM 6948 N N . LEU B 1 307 ? -21.469 -23 -15.656 1 81.5 307 LEU B N 1
ATOM 6949 C CA . LEU B 1 307 ? -21.266 -21.578 -15.336 1 81.5 307 LEU B CA 1
ATOM 6950 C C . LEU B 1 307 ? -21.641 -21.297 -13.883 1 81.5 307 LEU B C 1
ATOM 6952 O O . LEU B 1 307 ? -20.953 -20.531 -13.211 1 81.5 307 LEU B O 1
ATOM 6956 N N . ILE B 1 308 ? -22.656 -21.891 -13.461 1 84.12 308 ILE B N 1
ATOM 6957 C CA . ILE B 1 308 ? -23.078 -21.719 -12.078 1 84.12 308 ILE B CA 1
ATOM 6958 C C . ILE B 1 308 ? -22.016 -22.266 -11.133 1 84.12 308 ILE B C 1
ATOM 6960 O O . ILE B 1 308 ? -21.734 -21.672 -10.102 1 84.12 308 ILE B O 1
ATOM 6964 N N . ARG B 1 309 ? -21.484 -23.328 -11.508 1 84.38 309 ARG B N 1
ATOM 6965 C CA . ARG B 1 309 ? -20.422 -23.922 -10.703 1 84.38 309 ARG B CA 1
ATOM 6966 C C . ARG B 1 309 ? -19.203 -23.016 -10.641 1 84.38 309 ARG B C 1
ATOM 6968 O O . ARG B 1 309 ? -18.578 -22.859 -9.586 1 84.38 309 ARG B O 1
ATOM 6975 N N . GLN B 1 310 ? -18.906 -22.484 -11.742 1 83.5 310 GLN B N 1
ATOM 6976 C CA . GLN B 1 310 ? -17.766 -21.562 -11.797 1 83.5 310 GLN B CA 1
ATOM 6977 C C . GLN B 1 310 ? -18 -20.359 -10.891 1 83.5 310 GLN B C 1
ATOM 6979 O O . GLN B 1 310 ? -17.094 -19.938 -10.164 1 83.5 310 GLN B O 1
ATOM 6984 N N . GLN B 1 311 ? -19.109 -19.844 -10.945 1 86.56 311 GLN B N 1
ATOM 6985 C CA . GLN B 1 311 ? -19.469 -18.703 -10.109 1 86.56 311 GLN B CA 1
ATOM 6986 C C . GLN B 1 311 ? -19.375 -19.047 -8.625 1 86.56 311 GLN B C 1
ATOM 6988 O O . GLN B 1 311 ? -18.891 -18.25 -7.82 1 86.56 311 GLN B O 1
ATOM 6993 N N . LYS B 1 312 ? -19.844 -20.219 -8.352 1 87.62 312 LYS B N 1
ATOM 6994 C CA . LYS B 1 312 ? -19.844 -20.672 -6.961 1 87.62 312 LYS B CA 1
ATOM 6995 C C . LYS B 1 312 ? -18.422 -20.844 -6.441 1 87.62 312 LYS B C 1
ATOM 6997 O O . LYS B 1 312 ? -18.125 -20.5 -5.293 1 87.62 312 LYS B O 1
ATOM 7002 N N . VAL B 1 313 ? -17.594 -21.375 -7.273 1 89.5 313 VAL B N 1
ATOM 7003 C CA . VAL B 1 313 ? -16.203 -21.594 -6.895 1 89.5 313 VAL B CA 1
ATOM 7004 C C . VAL B 1 313 ? -15.539 -20.25 -6.578 1 89.5 313 VAL B C 1
ATOM 7006 O O . VAL B 1 313 ? -14.789 -20.141 -5.605 1 89.5 313 VAL B O 1
ATOM 7009 N N . ILE B 1 314 ? -15.82 -19.297 -7.328 1 89.12 314 ILE B N 1
ATOM 7010 C CA . ILE B 1 314 ? -15.242 -17.969 -7.133 1 89.12 314 ILE B CA 1
ATOM 7011 C C . ILE B 1 314 ? -15.781 -17.359 -5.844 1 89.12 314 ILE B C 1
ATOM 7013 O O . ILE B 1 314 ? -15.016 -16.812 -5.039 1 89.12 314 ILE B O 1
ATOM 7017 N N . GLN B 1 315 ? -17.047 -17.484 -5.664 1 89.06 315 GLN B N 1
ATOM 7018 C CA . GLN B 1 315 ? -17.672 -16.938 -4.461 1 89.06 315 GLN B CA 1
ATOM 7019 C C . GLN B 1 315 ? -17.109 -17.594 -3.205 1 89.06 315 GLN B C 1
ATOM 7021 O O . GLN B 1 315 ? -16.844 -16.922 -2.213 1 89.06 315 GLN B O 1
ATOM 7026 N N . GLU B 1 316 ? -16.891 -18.828 -3.303 1 89 316 GLU B N 1
ATOM 7027 C CA . GLU B 1 316 ? -16.359 -19.547 -2.162 1 89 316 GLU B CA 1
ATOM 7028 C C . GLU B 1 316 ? -14.914 -19.141 -1.878 1 89 316 GLU B C 1
ATOM 7030 O O . GLU B 1 316 ? -14.5 -19.062 -0.719 1 89 316 GLU B O 1
ATOM 7035 N N . SER B 1 317 ? -14.172 -18.922 -2.922 1 91.25 317 SER B N 1
ATOM 7036 C CA . SER B 1 317 ? -12.797 -18.469 -2.746 1 91.25 317 SER B CA 1
ATOM 7037 C C . SER B 1 317 ? -12.758 -17.109 -2.049 1 91.25 317 SER B C 1
ATOM 7039 O O . SER B 1 317 ? -11.961 -16.906 -1.131 1 91.25 317 SER B O 1
ATOM 7041 N N . ILE B 1 318 ? -13.609 -16.234 -2.422 1 89.31 318 ILE B N 1
ATOM 7042 C CA . ILE B 1 318 ? -13.664 -14.906 -1.829 1 89.31 318 ILE B CA 1
ATOM 7043 C C . ILE B 1 318 ? -14.062 -15.008 -0.358 1 89.31 318 ILE B C 1
ATOM 7045 O O . ILE B 1 318 ? -13.453 -14.367 0.502 1 89.31 318 ILE B O 1
ATOM 7049 N N . LYS B 1 319 ? -15.008 -15.875 -0.073 1 87.94 319 LYS B N 1
ATOM 7050 C CA . LYS B 1 319 ? -15.508 -16.047 1.286 1 87.94 319 LYS B CA 1
ATOM 7051 C C . LYS B 1 319 ? -14.414 -16.578 2.211 1 87.94 319 LYS B C 1
ATOM 7053 O O . LYS B 1 319 ? -14.375 -16.234 3.395 1 87.94 319 LYS B O 1
ATOM 7058 N N . THR B 1 320 ? -13.555 -17.344 1.691 1 87.38 320 THR B N 1
ATOM 7059 C CA . THR B 1 320 ? -12.461 -17.906 2.471 1 87.38 320 THR B CA 1
ATOM 7060 C C . THR B 1 320 ? -11.508 -16.812 2.947 1 87.38 320 THR B C 1
ATOM 7062 O O . THR B 1 320 ? -10.961 -16.906 4.047 1 87.38 320 THR B O 1
ATOM 7065 N N . PHE B 1 321 ? -11.328 -15.836 2.189 1 86.25 321 PHE B N 1
ATOM 7066 C CA . PHE B 1 321 ? -10.352 -14.797 2.496 1 86.25 321 PHE B CA 1
ATOM 7067 C C . PHE B 1 321 ? -10.992 -13.656 3.266 1 86.25 321 PHE B C 1
ATOM 7069 O O . PHE B 1 321 ? -10.352 -13.023 4.105 1 86.25 321 PHE B O 1
ATOM 7076 N N . VAL B 1 322 ? -12.188 -13.344 2.893 1 84.31 322 VAL B N 1
ATOM 7077 C CA . VAL B 1 322 ? -12.922 -12.273 3.568 1 84.31 322 VAL B CA 1
ATOM 7078 C C . VAL B 1 322 ? -14.18 -12.852 4.227 1 84.31 322 VAL B C 1
ATOM 7080 O O . VAL B 1 322 ? -15.242 -12.891 3.609 1 84.31 322 VAL B O 1
ATOM 7083 N N . SER B 1 323 ? -14.062 -13.219 5.441 1 74.94 323 SER B N 1
ATOM 7084 C CA . SER B 1 323 ? -15.047 -14.062 6.121 1 74.94 323 SER B CA 1
ATOM 7085 C C . SER B 1 323 ? -16.359 -13.32 6.312 1 74.94 323 SER B C 1
ATOM 7087 O O . SER B 1 323 ? -17.422 -13.945 6.414 1 74.94 323 SER B O 1
ATOM 7089 N N . ASP B 1 324 ? -16.359 -12.094 6.305 1 77.25 324 ASP B N 1
ATOM 7090 C CA . ASP B 1 324 ? -17.594 -11.367 6.598 1 77.25 324 ASP B CA 1
ATOM 7091 C C . ASP B 1 324 ? -18.422 -11.148 5.328 1 77.25 324 ASP B C 1
ATOM 7093 O O . ASP B 1 324 ? -19.469 -10.508 5.367 1 77.25 324 ASP B O 1
ATOM 7097 N N . ILE B 1 325 ? -17.922 -11.75 4.234 1 82.56 325 ILE B N 1
ATOM 7098 C CA . ILE B 1 325 ? -18.625 -11.602 2.969 1 82.56 325 ILE B CA 1
ATOM 7099 C C . ILE B 1 325 ? -19.344 -12.898 2.619 1 82.56 325 ILE B C 1
ATOM 7101 O O . ILE B 1 325 ? -18.75 -13.984 2.68 1 82.56 325 ILE B O 1
ATOM 7105 N N . ASP B 1 326 ? -20.609 -12.906 2.309 1 78.12 326 ASP B N 1
ATOM 7106 C CA . ASP B 1 326 ? -21.391 -14.109 2.061 1 78.12 326 ASP B CA 1
ATOM 7107 C C . ASP B 1 326 ? -21.672 -14.289 0.569 1 78.12 326 ASP B C 1
ATOM 7109 O O . ASP B 1 326 ? -21.641 -15.406 0.054 1 78.12 326 ASP B O 1
ATOM 7113 N N . GLN B 1 327 ? -22.078 -13.234 -0.103 1 83.56 327 GLN B N 1
ATOM 7114 C CA . GLN B 1 327 ? -22.484 -13.336 -1.499 1 83.56 327 GLN B CA 1
ATOM 7115 C C . GLN B 1 327 ? -21.969 -12.156 -2.316 1 83.56 327 GLN B C 1
ATOM 7117 O O . GLN B 1 327 ? -21.844 -11.047 -1.795 1 83.56 327 GLN B O 1
ATOM 7122 N N . VAL B 1 328 ? -21.594 -12.555 -3.541 1 86.12 328 VAL B N 1
ATOM 7123 C CA . VAL B 1 328 ? -21.219 -11.531 -4.504 1 86.12 328 VAL B CA 1
ATOM 7124 C C . VAL B 1 328 ? -22.266 -11.453 -5.613 1 86.12 328 VAL B C 1
ATOM 7126 O O . VAL B 1 328 ? -22.609 -12.469 -6.223 1 86.12 328 VAL B O 1
ATOM 7129 N N . LYS B 1 329 ? -22.766 -10.312 -5.867 1 86.25 329 LYS B N 1
ATOM 7130 C CA . LYS B 1 329 ? -23.828 -10.148 -6.848 1 86.25 329 LYS B CA 1
ATOM 7131 C C . LYS B 1 329 ? -23.562 -8.961 -7.762 1 86.25 329 LYS B C 1
ATOM 7133 O O . LYS B 1 329 ? -22.797 -8.055 -7.406 1 86.25 329 LYS B O 1
ATOM 7138 N N . ILE B 1 330 ? -24.141 -9.07 -8.93 1 85.88 330 ILE B N 1
ATOM 7139 C CA . ILE B 1 330 ? -24.141 -7.938 -9.844 1 85.88 330 ILE B CA 1
ATOM 7140 C C . ILE B 1 330 ? -25.5 -7.223 -9.773 1 85.88 330 ILE B C 1
ATOM 7142 O O . ILE B 1 330 ? -26.547 -7.852 -9.914 1 85.88 330 ILE B O 1
ATOM 7146 N N . SER B 1 331 ? -25.359 -5.984 -9.453 1 84 331 SER B N 1
ATOM 7147 C CA . SER B 1 331 ? -26.562 -5.168 -9.438 1 84 331 SER B CA 1
ATOM 7148 C C . SER B 1 331 ? -26.656 -4.289 -10.68 1 84 331 SER B C 1
ATOM 7150 O O . SER B 1 331 ? -25.656 -3.707 -11.109 1 84 331 SER B O 1
ATOM 7152 N N . ARG B 1 332 ? -27.75 -4.207 -11.281 1 81.56 332 ARG B N 1
ATOM 7153 C CA . ARG B 1 332 ? -27.938 -3.439 -12.508 1 81.56 332 ARG B CA 1
ATOM 7154 C C . ARG B 1 332 ? -28.828 -2.227 -12.266 1 81.56 332 ARG B C 1
ATOM 7156 O O . ARG B 1 332 ? -28.828 -1.277 -13.055 1 81.56 332 ARG B O 1
ATOM 7163 N N . THR B 1 333 ? -29.688 -2.242 -11.32 1 76.69 333 THR B N 1
ATOM 7164 C CA . THR B 1 333 ? -30.562 -1.139 -10.945 1 76.69 333 THR B CA 1
ATOM 7165 C C . THR B 1 333 ? -30.188 -0.583 -9.578 1 76.69 333 THR B C 1
ATOM 7167 O O . THR B 1 333 ? -29.953 -1.345 -8.633 1 76.69 333 THR B O 1
ATOM 7170 N N . PRO B 1 334 ? -30.094 0.653 -9.445 1 74.06 334 PRO B N 1
ATOM 7171 C CA . PRO B 1 334 ? -30.297 1.719 -10.43 1 74.06 334 PRO B CA 1
ATOM 7172 C C . PRO B 1 334 ? -29.141 1.859 -11.406 1 74.06 334 PRO B C 1
ATOM 7174 O O . PRO B 1 334 ? -29.297 2.49 -12.461 1 74.06 334 PRO B O 1
ATOM 7177 N N . HIS B 1 335 ? -27.891 1.396 -10.977 1 79.81 335 HIS B N 1
ATOM 7178 C CA . HIS B 1 335 ? -26.734 1.389 -11.867 1 79.81 335 HIS B CA 1
ATOM 7179 C C . HIS B 1 335 ? -25.969 0.079 -11.758 1 79.81 335 HIS B C 1
ATOM 7181 O O . HIS B 1 335 ? -26.156 -0.675 -10.797 1 79.81 335 HIS B O 1
ATOM 7187 N N . LEU B 1 336 ? -25.281 -0.186 -12.727 1 84.25 336 LEU B N 1
ATOM 7188 C CA . LEU B 1 336 ? -24.453 -1.388 -12.727 1 84.25 336 LEU B CA 1
ATOM 7189 C C . LEU B 1 336 ? -23.422 -1.344 -11.602 1 84.25 336 LEU B C 1
ATOM 7191 O O . LEU B 1 336 ? -22.703 -0.353 -11.445 1 84.25 336 LEU B O 1
ATOM 7195 N N . ASP B 1 337 ? -23.484 -2.375 -10.773 1 87.94 337 ASP B N 1
ATOM 7196 C CA . ASP B 1 337 ? -22.609 -2.434 -9.602 1 87.94 337 ASP B CA 1
ATOM 7197 C C . ASP B 1 337 ? -22.359 -3.879 -9.18 1 87.94 337 ASP B C 1
ATOM 7199 O O . ASP B 1 337 ? -23.062 -4.793 -9.617 1 87.94 337 ASP B O 1
ATOM 7203 N N . MET B 1 338 ? -21.25 -4.043 -8.602 1 88.62 338 MET B N 1
ATOM 7204 C CA . MET B 1 338 ? -20.984 -5.312 -7.938 1 88.62 338 MET B CA 1
ATOM 7205 C C . MET B 1 338 ? -21.109 -5.18 -6.422 1 88.62 338 MET B C 1
ATOM 7207 O O . MET B 1 338 ? -20.453 -4.336 -5.812 1 88.62 338 MET B O 1
ATOM 7211 N N . THR B 1 339 ? -21.938 -5.965 -5.875 1 89.5 339 THR B N 1
ATOM 7212 C CA . THR B 1 339 ? -22.25 -5.82 -4.457 1 89.5 339 THR B CA 1
ATOM 7213 C C . THR B 1 339 ? -21.984 -7.125 -3.709 1 89.5 339 THR B C 1
ATOM 7215 O O . THR B 1 339 ? -21.906 -8.195 -4.32 1 89.5 339 THR B O 1
ATOM 7218 N N . VAL B 1 340 ? -21.734 -6.996 -2.449 1 88.5 340 VAL B N 1
ATOM 7219 C CA . VAL B 1 340 ? -21.562 -8.133 -1.553 1 88.5 340 VAL B CA 1
ATOM 7220 C C . VAL B 1 340 ? -22.484 -7.992 -0.347 1 88.5 340 VAL B C 1
ATOM 7222 O O . VAL B 1 340 ? -22.938 -6.891 -0.032 1 88.5 340 VAL B O 1
ATOM 7225 N N . ILE B 1 341 ? -22.844 -9.102 0.206 1 86.94 341 ILE B N 1
ATOM 7226 C CA . ILE B 1 341 ? -23.609 -9.086 1.453 1 86.94 341 ILE B CA 1
ATOM 7227 C C . ILE B 1 341 ? -22.656 -9.242 2.637 1 86.94 341 ILE B C 1
ATOM 7229 O O . ILE B 1 341 ? -22 -10.273 2.783 1 86.94 341 ILE B O 1
ATOM 7233 N N . LYS B 1 342 ? -22.5 -8.172 3.371 1 81.88 342 LYS B N 1
ATOM 7234 C CA . LYS B 1 342 ? -21.656 -8.148 4.562 1 81.88 342 LYS B CA 1
ATOM 7235 C C . LYS B 1 342 ? -22.484 -7.859 5.816 1 81.88 342 LYS B C 1
ATOM 7237 O O . LYS B 1 342 ? -23.141 -6.82 5.906 1 81.88 342 LYS B O 1
ATOM 7242 N N . ASN B 1 343 ? -22.406 -8.719 6.793 1 74.62 343 ASN B N 1
ATOM 7243 C CA . ASN B 1 343 ? -23.188 -8.578 8.023 1 74.62 343 ASN B CA 1
ATOM 7244 C C . ASN B 1 343 ? -24.656 -8.328 7.727 1 74.62 343 ASN B C 1
ATOM 7246 O O . ASN B 1 343 ? -25.266 -7.426 8.305 1 74.62 343 ASN B O 1
ATOM 7250 N N . GLY B 1 344 ? -25.219 -8.977 6.684 1 76.25 344 GLY B N 1
ATOM 7251 C CA . GLY B 1 344 ? -26.641 -8.906 6.352 1 76.25 344 GLY B CA 1
ATOM 7252 C C . GLY B 1 344 ? -26.984 -7.715 5.48 1 76.25 344 GLY B C 1
ATOM 7253 O O . GLY B 1 344 ? -28.125 -7.57 5.047 1 76.25 344 GLY B O 1
ATOM 7254 N N . SER B 1 345 ? -26.062 -6.848 5.238 1 78.81 345 SER B N 1
ATOM 7255 C CA . SER B 1 345 ? -26.328 -5.668 4.422 1 78.81 345 SER B CA 1
ATOM 7256 C C . SER B 1 345 ? -25.625 -5.758 3.072 1 78.81 345 SER B C 1
ATOM 7258 O O . SER B 1 345 ? -24.5 -6.25 2.984 1 78.81 345 SER B O 1
ATOM 7260 N N . GLU B 1 346 ? -26.312 -5.305 2.107 1 85.5 346 GLU B N 1
ATOM 7261 C CA . GLU B 1 346 ? -25.734 -5.266 0.769 1 85.5 346 GLU B CA 1
ATOM 7262 C C . GLU B 1 346 ? -24.859 -4.023 0.58 1 85.5 346 GLU B C 1
ATOM 7264 O O . GLU B 1 346 ? -25.328 -2.898 0.768 1 85.5 346 GLU B O 1
ATOM 7269 N N . ILE B 1 347 ? -23.656 -4.273 0.264 1 84.69 347 ILE B N 1
ATOM 7270 C CA . ILE B 1 347 ? -22.719 -3.174 0.121 1 84.69 347 ILE B CA 1
ATOM 7271 C C . ILE B 1 347 ? -21.969 -3.311 -1.202 1 84.69 347 ILE B C 1
ATOM 7273 O O . ILE B 1 347 ? -21.609 -4.422 -1.616 1 84.69 347 ILE B O 1
ATOM 7277 N N . SER B 1 348 ? -21.766 -2.184 -1.836 1 87.75 348 SER B N 1
ATOM 7278 C CA . SER B 1 348 ? -20.938 -2.17 -3.043 1 87.75 348 SER B CA 1
ATOM 7279 C C . SER B 1 348 ? -19.5 -2.537 -2.729 1 87.75 348 SER B C 1
ATOM 7281 O O . SER B 1 348 ? -18.953 -2.104 -1.716 1 87.75 348 SER B O 1
ATOM 7283 N N . ILE B 1 349 ? -18.828 -3.332 -3.562 1 87.94 349 ILE B N 1
ATOM 7284 C CA . ILE B 1 349 ? -17.438 -3.723 -3.393 1 87.94 349 ILE B CA 1
ATOM 7285 C C . ILE B 1 349 ? -16.547 -2.48 -3.389 1 87.94 349 ILE B C 1
ATOM 7287 O O . ILE B 1 349 ? -15.531 -2.439 -2.693 1 87.94 349 ILE B O 1
ATOM 7291 N N . PHE B 1 350 ? -17 -1.453 -4.004 1 85.5 350 PHE B N 1
ATOM 7292 C CA . PHE B 1 350 ? -16.219 -0.228 -4.164 1 85.5 350 PHE B CA 1
ATOM 7293 C C . PHE B 1 350 ? -16.266 0.611 -2.891 1 85.5 350 PHE B C 1
ATOM 7295 O O . PHE B 1 350 ? -15.492 1.559 -2.738 1 85.5 350 PHE B O 1
ATOM 7302 N N . ASN B 1 351 ? -17.141 0.203 -2.021 1 82.56 351 ASN B N 1
ATOM 7303 C CA . ASN B 1 351 ? -17.266 0.928 -0.762 1 82.56 351 ASN B CA 1
ATOM 7304 C C . ASN B 1 351 ? -16.625 0.168 0.392 1 82.56 351 ASN B C 1
ATOM 7306 O O . ASN B 1 351 ? -16.703 0.591 1.546 1 82.56 351 ASN B O 1
ATOM 7310 N N . LEU B 1 352 ? -15.945 -0.93 0.056 1 85.94 352 LEU B N 1
ATOM 7311 C CA . LEU B 1 352 ? -15.234 -1.701 1.072 1 85.94 352 LEU B CA 1
ATOM 7312 C C . LEU B 1 352 ? -13.906 -1.043 1.427 1 85.94 352 LEU B C 1
ATOM 7314 O O . LEU B 1 352 ? -13.508 -0.062 0.796 1 85.94 352 LEU B O 1
ATOM 7318 N N . SER B 1 353 ? -13.336 -1.51 2.502 1 85.06 353 SER B N 1
ATOM 7319 C CA . SER B 1 353 ? -12.023 -1.005 2.877 1 85.06 353 SER B CA 1
ATOM 7320 C C . SER B 1 353 ? -10.977 -1.344 1.818 1 85.06 353 SER B C 1
ATOM 7322 O O . SER B 1 353 ? -11.164 -2.268 1.024 1 85.06 353 SER B O 1
ATOM 7324 N N . GLN B 1 354 ? -9.914 -0.601 1.783 1 83.94 354 GLN B N 1
ATOM 7325 C CA . GLN B 1 354 ? -8.859 -0.816 0.796 1 83.94 354 GLN B CA 1
ATOM 7326 C C . GLN B 1 354 ? -8.273 -2.219 0.916 1 83.94 354 GLN B C 1
ATOM 7328 O O . GLN B 1 354 ? -7.977 -2.861 -0.094 1 83.94 354 GLN B O 1
ATOM 7333 N N . GLY B 1 355 ? -8.008 -2.666 2.123 1 86.06 355 GLY B N 1
ATOM 7334 C CA . GLY B 1 355 ? -7.512 -4.02 2.316 1 86.06 355 GLY B CA 1
ATOM 7335 C C . GLY B 1 355 ? -8.453 -5.082 1.778 1 86.06 355 GLY B C 1
ATOM 7336 O O . GLY B 1 355 ? -8.016 -6.027 1.115 1 86.06 355 GLY B O 1
ATOM 7337 N N . GLU B 1 356 ? -9.695 -4.906 2.037 1 86.81 356 GLU B N 1
ATOM 7338 C CA . GLU B 1 356 ? -10.695 -5.852 1.548 1 86.81 356 GLU B CA 1
ATOM 7339 C C . GLU B 1 356 ? -10.766 -5.832 0.024 1 86.81 356 GLU B C 1
ATOM 7341 O O . GLU B 1 356 ? -10.82 -6.887 -0.612 1 86.81 356 GLU B O 1
ATOM 7346 N N . LYS B 1 357 ? -10.781 -4.66 -0.5 1 87.12 357 LYS B N 1
ATOM 7347 C CA . LYS B 1 357 ? -10.82 -4.516 -1.952 1 87.12 357 LYS B CA 1
ATOM 7348 C C . LYS B 1 357 ? -9.625 -5.207 -2.607 1 87.12 357 LYS B C 1
ATOM 7350 O O . LYS B 1 357 ? -9.789 -5.949 -3.576 1 87.12 357 LYS B O 1
ATOM 7355 N N . THR B 1 358 ? -8.492 -4.941 -2.062 1 86.94 358 THR B N 1
ATOM 7356 C CA . THR B 1 358 ? -7.258 -5.484 -2.621 1 86.94 358 THR B CA 1
ATOM 7357 C C . THR B 1 358 ? -7.258 -7.008 -2.547 1 86.94 358 THR B C 1
ATOM 7359 O O . THR B 1 358 ? -6.852 -7.68 -3.498 1 86.94 358 THR B O 1
ATOM 7362 N N . LEU B 1 359 ? -7.66 -7.547 -1.487 1 89.06 359 LEU B N 1
ATOM 7363 C CA . LEU B 1 359 ? -7.695 -8.992 -1.31 1 89.06 359 LEU B CA 1
ATOM 7364 C C . LEU B 1 359 ? -8.719 -9.633 -2.246 1 89.06 359 LEU B C 1
ATOM 7366 O O . LEU B 1 359 ? -8.445 -10.664 -2.859 1 89.06 359 LEU B O 1
ATOM 7370 N N . ILE B 1 360 ? -9.914 -9.008 -2.338 1 88.69 360 ILE B N 1
ATOM 7371 C CA . ILE B 1 360 ? -10.953 -9.523 -3.223 1 88.69 360 ILE B CA 1
ATOM 7372 C C . ILE B 1 360 ? -10.461 -9.5 -4.668 1 88.69 360 ILE B C 1
ATOM 7374 O O . ILE B 1 360 ? -10.617 -10.477 -5.402 1 88.69 360 ILE B O 1
ATOM 7378 N N . ALA B 1 361 ? -9.859 -8.406 -5.008 1 88.94 361 ALA B N 1
ATOM 7379 C CA . ALA B 1 361 ? -9.344 -8.273 -6.367 1 88.94 361 ALA B CA 1
ATOM 7380 C C . ALA B 1 361 ? -8.297 -9.352 -6.664 1 88.94 361 ALA B C 1
ATOM 7382 O O . ALA B 1 361 ? -8.312 -9.961 -7.734 1 88.94 361 ALA B O 1
ATOM 7383 N N . LEU B 1 362 ? -7.391 -9.602 -5.777 1 92.19 362 LEU B N 1
ATOM 7384 C CA . LEU B 1 362 ? -6.316 -10.578 -5.941 1 92.19 362 LEU B CA 1
ATOM 7385 C C . LEU B 1 362 ? -6.879 -11.984 -6.062 1 92.19 362 LEU B C 1
ATOM 7387 O O . LEU B 1 362 ? -6.598 -12.688 -7.039 1 92.19 362 LEU B O 1
ATOM 7391 N N . VAL B 1 363 ? -7.703 -12.367 -5.145 1 93 363 VAL B N 1
ATOM 7392 C CA . VAL B 1 363 ? -8.203 -13.734 -5.051 1 93 363 VAL B CA 1
ATOM 7393 C C . VAL B 1 363 ? -9.172 -14.016 -6.199 1 93 363 VAL B C 1
ATOM 7395 O O . VAL B 1 363 ? -9.141 -15.094 -6.797 1 93 363 VAL B O 1
ATOM 7398 N N . SER B 1 364 ? -10 -13.062 -6.488 1 90.94 364 SER B N 1
ATOM 7399 C CA . SER B 1 364 ? -10.969 -13.25 -7.562 1 90.94 364 SER B CA 1
ATOM 7400 C C . SER B 1 364 ? -10.273 -13.406 -8.914 1 90.94 364 SER B C 1
ATOM 7402 O O . SER B 1 364 ? -10.727 -14.18 -9.758 1 90.94 364 SER B O 1
ATOM 7404 N N . ASP B 1 365 ? -9.242 -12.695 -9.109 1 92.62 365 ASP B N 1
ATOM 7405 C CA . ASP B 1 365 ? -8.539 -12.797 -10.383 1 92.62 365 ASP B CA 1
ATOM 7406 C C . ASP B 1 365 ? -7.844 -14.148 -10.523 1 92.62 365 ASP B C 1
ATOM 7408 O O . ASP B 1 365 ? -7.875 -14.766 -11.586 1 92.62 365 ASP B O 1
ATOM 7412 N N . ILE B 1 366 ? -7.148 -14.57 -9.477 1 95.31 366 ILE B N 1
ATOM 7413 C CA . ILE B 1 366 ? -6.492 -15.875 -9.508 1 95.31 366 ILE B CA 1
ATOM 7414 C C . ILE B 1 366 ? -7.523 -16.969 -9.766 1 95.31 366 ILE B C 1
ATOM 7416 O O . ILE B 1 366 ? -7.328 -17.812 -10.641 1 95.31 366 ILE B O 1
ATOM 7420 N N . ALA B 1 367 ? -8.617 -16.891 -9.047 1 94.19 367 ALA B N 1
ATOM 7421 C CA . ALA B 1 367 ? -9.672 -17.891 -9.195 1 94.19 367 ALA B CA 1
ATOM 7422 C C . ALA B 1 367 ? -10.25 -17.859 -10.609 1 94.19 367 ALA B C 1
ATOM 7424 O O . ALA B 1 367 ? -10.422 -18.906 -11.234 1 94.19 367 ALA B O 1
ATOM 7425 N N . ARG B 1 368 ? -10.539 -16.688 -11.062 1 91.5 368 ARG B N 1
ATOM 7426 C CA . ARG B 1 368 ? -11.094 -16.531 -12.406 1 91.5 368 ARG B CA 1
ATOM 7427 C C . ARG B 1 368 ? -10.172 -17.141 -13.453 1 91.5 368 ARG B C 1
ATOM 7429 O O . ARG B 1 368 ? -10.633 -17.875 -14.336 1 91.5 368 ARG B O 1
ATOM 7436 N N . ARG B 1 369 ? -8.953 -16.875 -13.352 1 94.31 369 ARG B N 1
ATOM 7437 C CA . ARG B 1 369 ? -7.996 -17.375 -14.328 1 94.31 369 ARG B CA 1
ATOM 7438 C C . ARG B 1 369 ? -7.902 -18.906 -14.258 1 94.31 369 ARG B C 1
ATOM 7440 O O . ARG B 1 369 ? -7.852 -19.578 -15.297 1 94.31 369 ARG B O 1
ATOM 7447 N N . LEU B 1 370 ? -7.875 -19.406 -13.07 1 94.75 370 LEU B N 1
ATOM 7448 C CA . LEU B 1 370 ? -7.816 -20.859 -12.922 1 94.75 370 LEU B CA 1
ATOM 7449 C C . LEU B 1 370 ? -9.055 -21.516 -13.523 1 94.75 370 LEU B C 1
ATOM 7451 O O . LEU B 1 370 ? -8.961 -22.578 -14.148 1 94.75 370 LEU B O 1
ATOM 7455 N N . VAL B 1 371 ? -10.188 -20.922 -13.344 1 91.44 371 VAL B N 1
ATOM 7456 C CA . VAL B 1 371 ? -11.43 -21.453 -13.883 1 91.44 371 VAL B CA 1
ATOM 7457 C C . VAL B 1 371 ? -11.367 -21.469 -15.414 1 91.44 371 VAL B C 1
ATOM 7459 O O . VAL B 1 371 ? -11.773 -22.453 -16.047 1 91.44 371 VAL B O 1
ATOM 7462 N N . ILE B 1 372 ? -10.836 -20.438 -15.953 1 90.06 372 ILE B N 1
ATOM 7463 C CA . ILE B 1 372 ? -10.758 -20.297 -17.406 1 90.06 372 ILE B CA 1
ATOM 7464 C C . ILE B 1 372 ? -9.734 -21.281 -17.969 1 90.06 372 ILE B C 1
ATOM 7466 O O . ILE B 1 372 ? -9.961 -21.906 -19 1 90.06 372 ILE B O 1
ATOM 7470 N N . LEU B 1 373 ? -8.672 -21.469 -17.266 1 93 373 LEU B N 1
ATOM 7471 C CA . LEU B 1 373 ? -7.539 -22.25 -17.766 1 93 373 LEU B CA 1
ATOM 7472 C C . LEU B 1 373 ? -7.758 -23.734 -17.547 1 93 373 LEU B C 1
ATOM 7474 O O . LEU B 1 373 ? -7.078 -24.562 -18.172 1 93 373 LEU B O 1
ATOM 7478 N N . ASN B 1 374 ? -8.688 -24.062 -16.656 1 90 374 ASN B N 1
ATOM 7479 C CA . ASN B 1 374 ? -8.883 -25.469 -16.297 1 90 374 ASN B CA 1
ATOM 7480 C C . ASN B 1 374 ? -10.352 -25.875 -16.375 1 90 374 ASN B C 1
ATOM 7482 O O . ASN B 1 374 ? -10.93 -26.328 -15.383 1 90 374 ASN B O 1
ATOM 7486 N N . PRO B 1 375 ? -10.914 -25.875 -17.469 1 81.31 375 PRO B N 1
ATOM 7487 C CA . PRO B 1 375 ? -12.344 -26.141 -17.594 1 81.31 375 PRO B CA 1
ATOM 7488 C C . PRO B 1 375 ? -12.695 -27.594 -17.297 1 81.31 375 PRO B C 1
ATOM 7490 O O . PRO B 1 375 ? -13.836 -27.906 -16.922 1 81.31 375 PRO B O 1
ATOM 7493 N N . SER B 1 376 ? -11.789 -28.484 -17.422 1 84.31 376 SER B N 1
ATOM 7494 C CA . SER B 1 376 ? -12.094 -29.906 -17.297 1 84.31 376 SER B CA 1
ATOM 7495 C C . SER B 1 376 ? -11.836 -30.406 -15.891 1 84.31 376 SER B C 1
ATOM 7497 O O . SER B 1 376 ? -12.195 -31.547 -15.555 1 84.31 376 SER B O 1
ATOM 7499 N N . LEU B 1 377 ? -11.211 -29.625 -15.102 1 88.88 377 LEU B N 1
ATOM 7500 C CA . LEU B 1 377 ? -10.922 -30.047 -13.742 1 88.88 377 LEU B CA 1
ATOM 7501 C C . LEU B 1 377 ? -12.188 -30 -12.883 1 88.88 377 LEU B C 1
ATOM 7503 O O . LEU B 1 377 ? -12.992 -29.078 -13.016 1 88.88 377 LEU B O 1
ATOM 7507 N N . GLU B 1 378 ? -12.344 -30.969 -12.023 1 86.94 378 GLU B N 1
ATOM 7508 C CA . GLU B 1 378 ? -13.477 -30.969 -11.109 1 86.94 378 GLU B CA 1
ATOM 7509 C C . GLU B 1 378 ? -13.477 -29.719 -10.234 1 86.94 378 GLU B C 1
ATOM 7511 O O . GLU B 1 378 ? -14.508 -29.047 -10.094 1 86.94 378 GLU B O 1
ATOM 7516 N N . ASN B 1 379 ? -12.352 -29.453 -9.695 1 91.06 379 ASN B N 1
ATOM 7517 C CA . ASN B 1 379 ? -12.109 -28.203 -8.984 1 91.06 379 ASN B CA 1
ATOM 7518 C C . ASN B 1 379 ? -11.047 -27.359 -9.672 1 91.06 379 ASN B C 1
ATOM 7520 O O . ASN B 1 379 ? -9.852 -27.609 -9.516 1 91.06 379 ASN B O 1
ATOM 7524 N N . PRO B 1 380 ? -11.508 -26.391 -10.383 1 92.62 380 PRO B N 1
ATOM 7525 C CA . PRO B 1 380 ? -10.555 -25.578 -11.148 1 92.62 380 PRO B CA 1
ATOM 7526 C C . PRO B 1 380 ? -9.5 -24.906 -10.273 1 92.62 380 PRO B C 1
ATOM 7528 O O . PRO B 1 380 ? -8.422 -24.562 -10.75 1 92.62 380 PRO B O 1
ATOM 7531 N N . LEU B 1 381 ? -9.727 -24.75 -8.984 1 94.75 381 LEU B N 1
ATOM 7532 C CA . LEU B 1 381 ? -8.781 -24.094 -8.086 1 94.75 381 LEU B CA 1
ATOM 7533 C C . LEU B 1 381 ? -7.57 -24.984 -7.82 1 94.75 381 LEU B C 1
ATOM 7535 O O . LEU B 1 381 ? -6.559 -24.516 -7.289 1 94.75 381 LEU B O 1
ATOM 7539 N N . ASN B 1 382 ? -7.684 -26.234 -8.242 1 94.44 382 ASN B N 1
ATOM 7540 C CA . ASN B 1 382 ? -6.578 -27.172 -8.078 1 94.44 382 ASN B CA 1
ATOM 7541 C C . ASN B 1 382 ? -5.625 -27.141 -9.266 1 94.44 382 ASN B C 1
ATOM 7543 O O . ASN B 1 382 ? -4.73 -27.984 -9.375 1 94.44 382 ASN B O 1
ATOM 7547 N N . GLY B 1 383 ? -5.859 -26.203 -10.141 1 94.56 383 GLY B N 1
ATOM 7548 C CA . GLY B 1 383 ? -4.938 -26.047 -11.25 1 94.56 383 GLY B CA 1
ATOM 7549 C C . GLY B 1 383 ? -3.523 -25.703 -10.812 1 94.56 383 GLY B C 1
ATOM 7550 O O . GLY B 1 383 ? -3.305 -25.297 -9.672 1 94.56 383 GLY B O 1
ATOM 7551 N N . TYR B 1 384 ? -2.568 -25.891 -11.711 1 95.44 384 TYR B N 1
ATOM 7552 C CA . TYR B 1 384 ? -1.162 -25.625 -11.422 1 95.44 384 TYR B CA 1
ATOM 7553 C C . TYR B 1 384 ? -0.731 -24.266 -11.969 1 95.44 384 TYR B C 1
ATOM 7555 O O . TYR B 1 384 ? -1.41 -23.703 -12.828 1 95.44 384 TYR B O 1
ATOM 7563 N N . GLY B 1 385 ? 0.346 -23.766 -11.438 1 96.69 385 GLY B N 1
ATOM 7564 C CA . GLY B 1 385 ? 0.863 -22.516 -11.969 1 96.69 385 GLY B CA 1
ATOM 7565 C C . GLY B 1 385 ? 1.823 -21.812 -11.023 1 96.69 385 GLY B C 1
ATOM 7566 O O . GLY B 1 385 ? 2.244 -22.391 -10.016 1 96.69 385 GLY B O 1
ATOM 7567 N N . ILE B 1 386 ? 2.307 -20.656 -11.414 1 98.19 386 ILE B N 1
ATOM 7568 C CA . ILE B 1 386 ? 3.221 -19.812 -10.672 1 98.19 386 ILE B CA 1
ATOM 7569 C C . ILE B 1 386 ? 2.621 -18.406 -10.531 1 98.19 386 ILE B C 1
ATOM 7571 O O . ILE B 1 386 ? 2.277 -17.766 -11.531 1 98.19 386 ILE B O 1
ATOM 7575 N N . VAL B 1 387 ? 2.455 -17.984 -9.312 1 98 387 VAL B N 1
ATOM 7576 C CA . VAL B 1 387 ? 1.892 -16.672 -9.062 1 98 387 VAL B CA 1
ATOM 7577 C C . VAL B 1 387 ? 2.875 -15.828 -8.242 1 98 387 VAL B C 1
ATOM 7579 O O . VAL B 1 387 ? 3.365 -16.281 -7.203 1 98 387 VAL B O 1
ATOM 7582 N N . LEU B 1 388 ? 3.244 -14.695 -8.789 1 98.19 388 LEU B N 1
ATOM 7583 C CA . LEU B 1 388 ? 4.102 -13.727 -8.109 1 98.19 388 LEU B CA 1
ATOM 7584 C C . LEU B 1 388 ? 3.273 -12.609 -7.488 1 98.19 388 LEU B C 1
ATOM 7586 O O . LEU B 1 388 ? 2.406 -12.031 -8.148 1 98.19 388 LEU B O 1
ATOM 7590 N N . ILE B 1 389 ? 3.461 -12.344 -6.215 1 96.94 389 ILE B N 1
ATOM 7591 C CA . ILE B 1 389 ? 2.75 -11.258 -5.543 1 96.94 389 ILE B CA 1
ATOM 7592 C C . ILE B 1 389 ? 3.748 -10.367 -4.812 1 96.94 389 ILE B C 1
ATOM 7594 O O . ILE B 1 389 ? 4.465 -10.828 -3.92 1 96.94 389 ILE B O 1
ATOM 7598 N N . ASP B 1 390 ? 3.793 -9.117 -5.191 1 95.19 390 ASP B N 1
ATOM 7599 C CA . ASP B 1 390 ? 4.645 -8.148 -4.508 1 95.19 390 ASP B CA 1
ATOM 7600 C C . ASP B 1 390 ? 3.932 -7.551 -3.299 1 95.19 390 ASP B C 1
ATOM 7602 O O . ASP B 1 390 ? 2.76 -7.176 -3.385 1 95.19 390 ASP B O 1
ATOM 7606 N N . GLU B 1 391 ? 4.633 -7.543 -2.188 1 93.56 391 GLU B N 1
ATOM 7607 C CA . GLU B 1 391 ? 4.113 -6.996 -0.937 1 93.56 391 GLU B CA 1
ATOM 7608 C C . GLU B 1 391 ? 2.738 -7.57 -0.612 1 93.56 391 GLU B C 1
ATOM 7610 O O . GLU B 1 391 ? 1.749 -6.836 -0.561 1 93.56 391 GLU B O 1
ATOM 7615 N N . ILE B 1 392 ? 2.672 -8.805 -0.245 1 95.75 392 ILE B N 1
ATOM 7616 C CA . ILE B 1 392 ? 1.438 -9.539 0.001 1 95.75 392 ILE B CA 1
ATOM 7617 C C . ILE B 1 392 ? 0.707 -8.938 1.199 1 95.75 392 ILE B C 1
ATOM 7619 O O . ILE B 1 392 ? -0.512 -9.086 1.326 1 95.75 392 ILE B O 1
ATOM 7623 N N . ASP B 1 393 ? 1.373 -8.227 2.059 1 93.31 393 ASP B N 1
ATOM 7624 C CA . ASP B 1 393 ? 0.837 -7.68 3.301 1 93.31 393 ASP B CA 1
ATOM 7625 C C . ASP B 1 393 ? 0.219 -6.301 3.072 1 93.31 393 ASP B C 1
ATOM 7627 O O . ASP B 1 393 ? -0.301 -5.684 4.004 1 93.31 393 ASP B O 1
ATOM 7631 N N . LEU B 1 394 ? 0.146 -5.852 1.923 1 89.06 394 LEU B N 1
ATOM 7632 C CA . LEU B 1 394 ? -0.3 -4.496 1.616 1 89.06 394 LEU B CA 1
ATOM 7633 C C . LEU B 1 394 ? -1.707 -4.254 2.152 1 89.06 394 LEU B C 1
ATOM 7635 O O . LEU B 1 394 ? -2.619 -5.039 1.895 1 89.06 394 LEU B O 1
ATOM 7639 N N . HIS B 1 395 ? -1.918 -3.273 2.986 1 87.56 395 HIS B N 1
ATOM 7640 C CA . HIS B 1 395 ? -3.17 -2.734 3.504 1 87.56 395 HIS B CA 1
ATOM 7641 C C . HIS B 1 395 ? -3.844 -3.723 4.449 1 87.56 395 HIS B C 1
ATOM 7643 O O . HIS B 1 395 ? -5.031 -3.588 4.75 1 87.56 395 HIS B O 1
ATOM 7649 N N . LEU B 1 396 ? -3.115 -4.711 4.887 1 90.5 396 LEU B N 1
ATOM 7650 C CA . LEU B 1 396 ? -3.758 -5.742 5.695 1 90.5 396 LEU B CA 1
ATOM 7651 C C . LEU B 1 396 ? -3.566 -5.457 7.184 1 90.5 396 LEU B C 1
ATOM 7653 O O . LEU B 1 396 ? -2.482 -5.051 7.609 1 90.5 396 LEU B O 1
ATOM 7657 N N . HIS B 1 397 ? -4.59 -5.645 7.898 1 90.5 397 HIS B N 1
ATOM 7658 C CA . HIS B 1 397 ? -4.488 -5.68 9.352 1 90.5 397 HIS B CA 1
ATOM 7659 C C . HIS B 1 397 ? -3.607 -6.832 9.812 1 90.5 397 HIS B C 1
ATOM 7661 O O . HIS B 1 397 ? -3.523 -7.863 9.141 1 90.5 397 HIS B O 1
ATOM 7667 N N . PRO B 1 398 ? -2.992 -6.734 10.984 1 91.31 398 PRO B N 1
ATOM 7668 C CA . PRO B 1 398 ? -2.076 -7.766 11.477 1 91.31 398 PRO B CA 1
ATOM 7669 C C . PRO B 1 398 ? -2.721 -9.148 11.547 1 91.31 398 PRO B C 1
ATOM 7671 O O . PRO B 1 398 ? -2.084 -10.148 11.203 1 91.31 398 PRO B O 1
ATOM 7674 N N . LYS B 1 399 ? -3.955 -9.227 11.914 1 88.12 399 LYS B N 1
ATOM 7675 C CA . LYS B 1 399 ? -4.645 -10.516 12.008 1 88.12 399 LYS B CA 1
ATOM 7676 C C . LYS B 1 399 ? -4.699 -11.211 10.648 1 88.12 399 LYS B C 1
ATOM 7678 O O . LYS B 1 399 ? -4.539 -12.43 10.562 1 88.12 399 LYS B O 1
ATOM 7683 N N . TRP B 1 400 ? -4.898 -10.484 9.641 1 89.31 400 TRP B N 1
ATOM 7684 C CA . TRP B 1 400 ? -4.973 -11.031 8.289 1 89.31 400 TRP B CA 1
ATOM 7685 C C . TRP B 1 400 ? -3.582 -11.391 7.773 1 89.31 400 TRP B C 1
ATOM 7687 O O . TRP B 1 400 ? -3.424 -12.352 7.02 1 89.31 400 TRP B O 1
ATOM 7697 N N . GLN B 1 401 ? -2.596 -10.602 8.195 1 93.25 401 GLN B N 1
ATOM 7698 C CA . GLN B 1 401 ? -1.224 -10.891 7.785 1 93.25 401 GLN B CA 1
ATOM 7699 C C . GLN B 1 401 ? -0.777 -12.266 8.289 1 93.25 401 GLN B C 1
ATOM 7701 O O . GLN B 1 401 ? -0.027 -12.961 7.605 1 93.25 401 GLN B O 1
ATOM 7706 N N . GLN B 1 402 ? -1.318 -12.695 9.375 1 92.38 402 GLN B N 1
ATOM 7707 C CA . GLN B 1 402 ? -0.909 -13.945 10.016 1 92.38 402 GLN B CA 1
ATOM 7708 C C . GLN B 1 402 ? -1.577 -15.148 9.352 1 92.38 402 GLN B C 1
ATOM 7710 O O . GLN B 1 402 ? -1.195 -16.297 9.602 1 92.38 402 GLN B O 1
ATOM 7715 N N . THR B 1 403 ? -2.502 -14.914 8.469 1 91.56 403 THR B N 1
ATOM 7716 C CA . THR B 1 403 ? -3.234 -16.047 7.922 1 91.56 403 THR B CA 1
ATOM 7717 C C . THR B 1 403 ? -3.164 -16.062 6.398 1 91.56 403 THR B C 1
ATOM 7719 O O . THR B 1 403 ? -3.506 -17.062 5.758 1 91.56 403 THR B O 1
ATOM 7722 N N . ILE B 1 404 ? -2.707 -15.07 5.832 1 94 404 ILE B N 1
ATOM 7723 C CA . ILE B 1 404 ? -2.861 -14.836 4.398 1 94 404 ILE B CA 1
ATOM 7724 C C . ILE B 1 404 ? -2.139 -15.938 3.621 1 94 404 ILE B C 1
ATOM 7726 O O . ILE B 1 404 ? -2.666 -16.453 2.635 1 94 404 ILE B O 1
ATOM 7730 N N . VAL B 1 405 ? -0.928 -16.375 3.982 1 95.62 405 VAL B N 1
ATOM 7731 C CA . VAL B 1 405 ? -0.155 -17.359 3.242 1 95.62 405 VAL B CA 1
ATOM 7732 C C . VAL B 1 405 ? -0.848 -18.719 3.318 1 95.62 405 VAL B C 1
ATOM 7734 O O . VAL B 1 405 ? -1.007 -19.391 2.301 1 95.62 405 VAL B O 1
ATOM 7737 N N . GLN B 1 406 ? -1.307 -19.094 4.465 1 92.69 406 GLN B N 1
ATOM 7738 C CA . GLN B 1 406 ? -2.02 -20.359 4.633 1 92.69 406 GLN B CA 1
ATOM 7739 C C . GLN B 1 406 ? -3.309 -20.375 3.816 1 92.69 406 GLN B C 1
ATOM 7741 O O . GLN B 1 406 ? -3.646 -21.375 3.199 1 92.69 406 GLN B O 1
ATOM 7746 N N . LYS B 1 407 ? -3.994 -19.297 3.875 1 93.69 407 LYS B N 1
ATOM 7747 C CA . LYS B 1 407 ? -5.234 -19.203 3.109 1 93.69 407 LYS B CA 1
ATOM 7748 C C . LYS B 1 407 ? -4.969 -19.359 1.614 1 93.69 407 LYS B C 1
ATOM 7750 O O . LYS B 1 407 ? -5.719 -20.047 0.913 1 93.69 407 LYS B O 1
ATOM 7755 N N . LEU B 1 408 ? -3.91 -18.766 1.127 1 96.25 408 LEU B N 1
ATOM 7756 C CA . LEU B 1 408 ? -3.541 -18.891 -0.279 1 96.25 408 LEU B CA 1
ATOM 7757 C C . LEU B 1 408 ? -3.217 -20.344 -0.625 1 96.25 408 LEU B C 1
ATOM 7759 O O . LEU B 1 408 ? -3.742 -20.875 -1.601 1 96.25 408 LEU B O 1
ATOM 7763 N N . GLU B 1 409 ? -2.434 -20.969 0.205 1 95.5 409 GLU B N 1
ATOM 7764 C CA . GLU B 1 409 ? -2.002 -22.344 -0.056 1 95.5 409 GLU B CA 1
ATOM 7765 C C . GLU B 1 409 ? -3.174 -23.312 0.028 1 95.5 409 GLU B C 1
ATOM 7767 O O . GLU B 1 409 ? -3.223 -24.297 -0.71 1 95.5 409 GLU B O 1
ATOM 7772 N N . ASN B 1 410 ? -4.086 -23.016 0.911 1 93.56 410 ASN B N 1
ATOM 7773 C CA . ASN B 1 410 ? -5.238 -23.891 1.076 1 93.56 410 ASN B CA 1
ATOM 7774 C C . ASN B 1 410 ? -6.238 -23.719 -0.065 1 93.56 410 ASN B C 1
ATOM 7776 O O . ASN B 1 410 ? -6.848 -24.703 -0.507 1 93.56 410 ASN B O 1
ATOM 7780 N N . THR B 1 411 ? -6.426 -22.547 -0.498 1 95.06 411 THR B N 1
ATOM 7781 C CA . THR B 1 411 ? -7.387 -22.25 -1.559 1 95.06 411 THR B CA 1
ATOM 7782 C C . THR B 1 411 ? -6.836 -22.672 -2.916 1 95.06 411 THR B C 1
ATOM 7784 O O . THR B 1 411 ? -7.574 -23.188 -3.762 1 95.06 411 THR B O 1
ATOM 7787 N N . PHE B 1 412 ? -5.598 -22.422 -3.127 1 96.75 412 PHE B N 1
ATOM 7788 C CA . PHE B 1 412 ? -4.902 -22.766 -4.359 1 96.75 412 PHE B CA 1
ATOM 7789 C C . PHE B 1 412 ? -3.736 -23.703 -4.074 1 96.75 412 PHE B C 1
ATOM 7791 O O . PHE B 1 412 ? -2.574 -23.328 -4.238 1 96.75 412 PHE B O 1
ATOM 7798 N N . PRO B 1 413 ? -3.977 -24.906 -3.863 1 95.81 413 PRO B N 1
ATOM 7799 C CA . PRO B 1 413 ? -2.986 -25.828 -3.297 1 95.81 413 PRO B CA 1
ATOM 7800 C C . PRO B 1 413 ? -1.854 -26.141 -4.27 1 95.81 413 PRO B C 1
ATOM 7802 O O . PRO B 1 413 ? -0.753 -26.5 -3.844 1 95.81 413 PRO B O 1
ATOM 7805 N N . ASN B 1 414 ? -2.053 -26.016 -5.523 1 95.88 414 ASN B N 1
ATOM 7806 C CA . ASN B 1 414 ? -1.038 -26.453 -6.477 1 95.88 414 ASN B CA 1
ATOM 7807 C C . ASN B 1 414 ? -0.32 -25.266 -7.113 1 95.88 414 ASN B C 1
ATOM 7809 O O . ASN B 1 414 ? 0.429 -25.438 -8.078 1 95.88 414 ASN B O 1
ATOM 7813 N N . ILE B 1 415 ? -0.52 -24.109 -6.645 1 97.31 415 ILE B N 1
ATOM 7814 C CA . ILE B 1 415 ? 0.141 -22.922 -7.156 1 97.31 415 ILE B CA 1
ATOM 7815 C C . ILE B 1 415 ? 1.448 -22.688 -6.398 1 97.31 415 ILE B C 1
ATOM 7817 O O . ILE B 1 415 ? 1.497 -22.828 -5.176 1 97.31 415 ILE B O 1
ATOM 7821 N N . GLN B 1 416 ? 2.523 -22.484 -7.102 1 97.94 416 GLN B N 1
ATOM 7822 C CA . GLN B 1 416 ? 3.75 -21.969 -6.5 1 97.94 416 GLN B CA 1
ATOM 7823 C C . GLN B 1 416 ? 3.674 -20.469 -6.293 1 97.94 416 GLN B C 1
ATOM 7825 O O . GLN B 1 416 ? 3.51 -19.703 -7.25 1 97.94 416 GLN B O 1
ATOM 7830 N N . PHE B 1 417 ? 3.766 -20.094 -5.066 1 98.5 417 PHE B N 1
ATOM 7831 C CA . PHE B 1 417 ? 3.711 -18.672 -4.742 1 98.5 417 PHE B CA 1
ATOM 7832 C C . PHE B 1 417 ? 5.109 -18.125 -4.469 1 98.5 417 PHE B C 1
ATOM 7834 O O . PHE B 1 417 ? 5.863 -18.703 -3.68 1 98.5 417 PHE B O 1
ATOM 7841 N N . ILE B 1 418 ? 5.496 -17.125 -5.148 1 98.62 418 ILE B N 1
ATOM 7842 C CA . ILE B 1 418 ? 6.684 -16.328 -4.84 1 98.62 418 ILE B CA 1
ATOM 7843 C C . ILE B 1 418 ? 6.277 -14.93 -4.414 1 98.62 418 ILE B C 1
ATOM 7845 O O . ILE B 1 418 ? 5.789 -14.141 -5.234 1 98.62 418 ILE B O 1
ATOM 7849 N N . LEU B 1 419 ? 6.5 -14.609 -3.17 1 98.38 419 LEU B N 1
ATOM 7850 C CA . LEU B 1 419 ? 5.965 -13.398 -2.553 1 98.38 419 LEU B CA 1
ATOM 7851 C C . LEU B 1 419 ? 7.086 -12.523 -2.006 1 98.38 419 LEU B C 1
ATOM 7853 O O . LEU B 1 419 ? 8.188 -13.008 -1.742 1 98.38 419 LEU B O 1
ATOM 7857 N N . SER B 1 420 ? 6.875 -11.25 -1.947 1 97.38 420 SER B N 1
ATOM 7858 C CA . SER B 1 420 ? 7.676 -10.352 -1.123 1 97.38 420 SER B CA 1
ATOM 7859 C C . SER B 1 420 ? 6.844 -9.742 0.002 1 97.38 420 SER B C 1
ATOM 7861 O O . SER B 1 420 ? 5.617 -9.695 -0.083 1 97.38 420 SER B O 1
ATOM 7863 N N . THR B 1 421 ? 7.457 -9.375 1.103 1 96.38 421 THR B N 1
ATOM 7864 C CA . THR B 1 421 ? 6.73 -8.781 2.217 1 96.38 421 THR B CA 1
ATOM 7865 C C . THR B 1 421 ? 7.66 -7.93 3.078 1 96.38 421 THR B C 1
ATOM 7867 O O . THR B 1 421 ? 8.883 -8.086 3.025 1 96.38 421 THR B O 1
ATOM 7870 N N . HIS B 1 422 ? 7.117 -7.012 3.742 1 92.56 422 HIS B N 1
ATOM 7871 C CA . HIS B 1 422 ? 7.789 -6.254 4.789 1 92.56 422 HIS B CA 1
ATOM 7872 C C . HIS B 1 422 ? 7.23 -6.598 6.164 1 92.56 422 HIS B C 1
ATOM 7874 O O . HIS B 1 422 ? 7.57 -5.949 7.156 1 92.56 422 HIS B O 1
ATOM 7880 N N . SER B 1 423 ? 6.473 -7.609 6.262 1 93.88 423 SER B N 1
ATOM 7881 C CA . SER B 1 423 ? 5.754 -7.891 7.5 1 93.88 423 SER B CA 1
ATOM 7882 C C . SER B 1 423 ? 6.406 -9.031 8.273 1 93.88 423 SER B C 1
ATOM 7884 O O . SER B 1 423 ? 6.484 -10.156 7.773 1 93.88 423 SER B O 1
ATOM 7886 N N . PRO B 1 424 ? 6.816 -8.789 9.484 1 94.06 424 PRO B N 1
ATOM 7887 C CA . PRO B 1 424 ? 7.312 -9.883 10.32 1 94.06 424 PRO B CA 1
ATOM 7888 C C . PRO B 1 424 ? 6.23 -10.914 10.641 1 94.06 424 PRO B C 1
ATOM 7890 O O . PRO B 1 424 ? 6.535 -12.086 10.859 1 94.06 424 PRO B O 1
ATOM 7893 N N . LEU B 1 425 ? 4.988 -10.461 10.703 1 93.88 425 LEU B N 1
ATOM 7894 C CA . LEU B 1 425 ? 3.889 -11.352 11.047 1 93.88 425 LEU B CA 1
ATOM 7895 C C . LEU B 1 425 ? 3.684 -12.406 9.969 1 93.88 425 LEU B C 1
ATOM 7897 O O . LEU B 1 425 ? 3.389 -13.57 10.273 1 93.88 425 LEU B O 1
ATOM 7901 N N . VAL B 1 426 ? 3.861 -12.023 8.766 1 95.62 426 VAL B N 1
ATOM 7902 C CA . VAL B 1 426 ? 3.771 -12.977 7.66 1 95.62 426 VAL B CA 1
ATOM 7903 C C . VAL B 1 426 ? 4.879 -14.023 7.789 1 95.62 426 VAL B C 1
ATOM 7905 O O . VAL B 1 426 ? 4.648 -15.211 7.559 1 95.62 426 VAL B O 1
ATOM 7908 N N . LEU B 1 427 ? 6.02 -13.602 8.18 1 95.12 427 LEU B N 1
ATOM 7909 C CA . LEU B 1 427 ? 7.176 -14.484 8.281 1 95.12 427 LEU B CA 1
ATOM 7910 C C . LEU B 1 427 ? 6.965 -15.539 9.359 1 95.12 427 LEU B C 1
ATOM 7912 O O . LEU B 1 427 ? 7.531 -16.641 9.281 1 95.12 427 LEU B O 1
ATOM 7916 N N . THR B 1 428 ? 6.168 -15.219 10.344 1 92.44 428 THR B N 1
ATOM 7917 C CA . THR B 1 428 ? 5.941 -16.156 11.438 1 92.44 428 THR B CA 1
ATOM 7918 C C . THR B 1 428 ? 5.074 -17.328 10.977 1 92.44 428 THR B C 1
ATOM 7920 O O . THR B 1 428 ? 4.891 -18.297 11.703 1 92.44 428 THR B O 1
ATOM 7923 N N . THR B 1 429 ? 4.578 -17.25 9.789 1 93 429 THR B N 1
ATOM 7924 C CA . THR B 1 429 ? 3.662 -18.281 9.297 1 93 429 THR B CA 1
ATOM 7925 C C . THR B 1 429 ? 4.367 -19.219 8.32 1 93 429 THR B C 1
ATOM 7927 O O . THR B 1 429 ? 3.75 -20.125 7.773 1 93 429 THR B O 1
ATOM 7930 N N . VAL B 1 430 ? 5.586 -19.016 8.086 1 93.5 430 VAL B N 1
ATOM 7931 C CA . VAL B 1 430 ? 6.34 -19.844 7.152 1 93.5 430 VAL B CA 1
ATOM 7932 C C . VAL B 1 430 ? 7.648 -20.297 7.797 1 93.5 430 VAL B C 1
ATOM 7934 O O . VAL B 1 430 ? 8.094 -19.719 8.789 1 93.5 430 VAL B O 1
ATOM 7937 N N . THR B 1 431 ? 8.273 -21.328 7.211 1 92.06 431 THR B N 1
ATOM 7938 C CA . THR B 1 431 ? 9.523 -21.859 7.73 1 92.06 431 THR B CA 1
ATOM 7939 C C . THR B 1 431 ? 10.719 -21.109 7.148 1 92.06 431 THR B C 1
ATOM 7941 O O . THR B 1 431 ? 10.586 -20.391 6.156 1 92.06 431 THR B O 1
ATOM 7944 N N . SER B 1 432 ? 11.859 -21.312 7.766 1 92.38 432 SER B N 1
ATOM 7945 C CA . SER B 1 432 ? 13.086 -20.641 7.348 1 92.38 432 SER B CA 1
ATOM 7946 C C . SER B 1 432 ? 13.43 -20.969 5.898 1 92.38 432 SER B C 1
ATOM 7948 O O . SER B 1 432 ? 13.945 -20.109 5.172 1 92.38 432 SER B O 1
ATOM 7950 N N . GLU B 1 433 ? 13.18 -22.188 5.453 1 92.81 433 GLU B N 1
ATOM 7951 C CA . GLU B 1 433 ? 13.516 -22.594 4.094 1 92.81 433 GLU B CA 1
ATOM 7952 C C . GLU B 1 433 ? 12.703 -21.828 3.062 1 92.81 433 GLU B C 1
ATOM 7954 O O . GLU B 1 433 ? 13.117 -21.688 1.91 1 92.81 433 GLU B O 1
ATOM 7959 N N . GLN B 1 434 ? 11.547 -21.312 3.477 1 96.62 434 GLN B N 1
ATOM 7960 C CA . GLN B 1 434 ? 10.656 -20.594 2.578 1 96.62 434 GLN B CA 1
ATOM 7961 C C . GLN B 1 434 ? 11.039 -19.109 2.484 1 96.62 434 GLN B C 1
ATOM 7963 O O . GLN B 1 434 ? 10.484 -18.375 1.672 1 96.62 434 GLN B O 1
ATOM 7968 N N . ILE B 1 435 ? 11.969 -18.734 3.293 1 97.25 435 ILE B N 1
ATOM 7969 C CA . ILE B 1 435 ? 12.352 -17.328 3.352 1 97.25 435 ILE B CA 1
ATOM 7970 C C . ILE B 1 435 ? 13.703 -17.141 2.672 1 97.25 435 ILE B C 1
ATOM 7972 O O . ILE B 1 435 ? 14.648 -17.891 2.918 1 97.25 435 ILE B O 1
ATOM 7976 N N . LYS B 1 436 ? 13.789 -16.203 1.804 1 97.31 436 LYS B N 1
ATOM 7977 C CA . LYS B 1 436 ? 15.047 -15.805 1.176 1 97.31 436 LYS B CA 1
ATOM 7978 C C . LYS B 1 436 ? 15.359 -14.336 1.467 1 97.31 436 LYS B C 1
ATOM 7980 O O . LYS B 1 436 ? 14.609 -13.445 1.069 1 97.31 436 LYS B O 1
ATOM 7985 N N . ILE B 1 437 ? 16.469 -14.062 2.1 1 96.19 437 ILE B N 1
ATOM 7986 C CA . ILE B 1 437 ? 16.875 -12.719 2.492 1 96.19 437 ILE B CA 1
ATOM 7987 C C . ILE B 1 437 ? 17.891 -12.18 1.483 1 96.19 437 ILE B C 1
ATOM 7989 O O . ILE B 1 437 ? 18.875 -12.836 1.175 1 96.19 437 ILE B O 1
ATOM 7993 N N . ILE B 1 438 ? 17.625 -11.016 0.977 1 94.69 438 ILE B N 1
ATOM 7994 C CA . ILE B 1 438 ? 18.578 -10.375 0.083 1 94.69 438 ILE B CA 1
ATOM 7995 C C . ILE B 1 438 ? 19.703 -9.734 0.901 1 94.69 438 ILE B C 1
ATOM 7997 O O . ILE B 1 438 ? 19.484 -8.766 1.632 1 94.69 438 ILE B O 1
ATOM 8001 N N . ASN B 1 439 ? 20.781 -10.266 0.773 1 89.12 439 ASN B N 1
ATOM 8002 C CA . ASN B 1 439 ? 21.953 -9.734 1.45 1 89.12 439 ASN B CA 1
ATOM 8003 C C . ASN B 1 439 ? 22.938 -9.102 0.462 1 89.12 439 ASN B C 1
ATOM 8005 O O . ASN B 1 439 ? 23.172 -9.648 -0.616 1 89.12 439 ASN B O 1
ATOM 8009 N N . GLU B 1 440 ? 23.297 -7.938 0.802 1 84.06 440 GLU B N 1
ATOM 8010 C CA . GLU B 1 440 ? 24.281 -7.238 -0.017 1 84.06 440 GLU B CA 1
ATOM 8011 C C . GLU B 1 440 ? 25.609 -7.105 0.717 1 84.06 440 GLU B C 1
ATOM 8013 O O . GLU B 1 440 ? 25.672 -6.578 1.831 1 84.06 440 GLU B O 1
ATOM 8018 N N . LEU B 1 441 ? 26.656 -7.758 0.173 1 77.25 441 LEU B N 1
ATOM 8019 C CA . LEU B 1 441 ? 28.016 -7.586 0.708 1 77.25 441 LEU B CA 1
ATOM 8020 C C . LEU B 1 441 ? 28.984 -7.199 -0.396 1 77.25 441 LEU B C 1
ATOM 8022 O O . LEU B 1 441 ? 29.25 -7.992 -1.301 1 77.25 441 LEU B O 1
ATOM 8026 N N . ASP B 1 442 ? 29.672 -6.113 -0.319 1 70.5 442 ASP B N 1
ATOM 8027 C CA . ASP B 1 442 ? 30.672 -5.605 -1.261 1 70.5 442 ASP B CA 1
ATOM 8028 C C . ASP B 1 442 ? 30.156 -5.699 -2.697 1 70.5 442 ASP B C 1
ATOM 8030 O O . ASP B 1 442 ? 30.828 -6.27 -3.562 1 70.5 442 ASP B O 1
ATOM 8034 N N . TYR B 1 443 ? 28.953 -5.371 -2.992 1 69.81 443 TYR B N 1
ATOM 8035 C CA . TYR B 1 443 ? 28.328 -5.289 -4.301 1 69.81 443 TYR B CA 1
ATOM 8036 C C . TYR B 1 443 ? 27.969 -6.676 -4.82 1 69.81 443 TYR B C 1
ATOM 8038 O O . TYR B 1 443 ? 27.688 -6.852 -6.008 1 69.81 443 TYR B O 1
ATOM 8046 N N . ARG B 1 444 ? 28.156 -7.578 -3.906 1 81.88 444 ARG B N 1
ATOM 8047 C CA . ARG B 1 444 ? 27.688 -8.922 -4.242 1 81.88 444 ARG B CA 1
ATOM 8048 C C . ARG B 1 444 ? 26.375 -9.242 -3.52 1 81.88 444 ARG B C 1
ATOM 8050 O O . ARG B 1 444 ? 26.219 -8.906 -2.344 1 81.88 444 ARG B O 1
ATOM 8057 N N . PHE B 1 445 ? 25.5 -9.766 -4.359 1 89.94 445 PHE B N 1
ATOM 8058 C CA . PHE B 1 445 ? 24.172 -10.055 -3.811 1 89.94 445 PHE B CA 1
ATOM 8059 C C . PHE B 1 445 ? 23.969 -11.555 -3.664 1 89.94 445 PHE B C 1
ATOM 8061 O O . PHE B 1 445 ? 24.359 -12.328 -4.543 1 89.94 445 PHE B O 1
ATOM 8068 N N . LYS B 1 446 ? 23.547 -11.906 -2.498 1 90.44 446 LYS B N 1
ATOM 8069 C CA . LYS B 1 446 ? 23.203 -13.305 -2.26 1 90.44 446 LYS B CA 1
ATOM 8070 C C . LYS B 1 446 ? 21.875 -13.43 -1.535 1 90.44 446 LYS B C 1
ATOM 8072 O O . LYS B 1 446 ? 21.531 -12.594 -0.696 1 90.44 446 LYS B O 1
ATOM 8077 N N . LEU B 1 447 ? 21.141 -14.375 -1.935 1 93.5 447 LEU B N 1
ATOM 8078 C CA . LEU B 1 447 ? 19.906 -14.711 -1.243 1 93.5 447 LEU B CA 1
ATOM 8079 C C . LEU B 1 447 ? 20.094 -15.914 -0.332 1 93.5 447 LEU B C 1
ATOM 8081 O O . LEU B 1 447 ? 20.469 -17 -0.795 1 93.5 447 LEU B O 1
ATOM 8085 N N . LEU B 1 448 ? 19.875 -15.688 0.943 1 91.38 448 LEU B N 1
ATOM 8086 C CA . LEU B 1 448 ? 20.078 -16.75 1.915 1 91.38 448 LEU B CA 1
ATOM 8087 C C . LEU B 1 448 ? 18.844 -16.922 2.805 1 91.38 448 LEU B C 1
ATOM 8089 O O . LEU B 1 448 ? 18.125 -15.953 3.07 1 91.38 448 LEU B O 1
ATOM 8093 N N . SER B 1 449 ? 18.641 -18.156 3.176 1 94.06 449 SER B N 1
ATOM 8094 C CA . SER B 1 449 ? 17.625 -18.422 4.188 1 94.06 449 SER B CA 1
ATOM 8095 C C . SER B 1 449 ? 18.125 -18.047 5.582 1 94.06 449 SER B C 1
ATOM 8097 O O . SER B 1 449 ? 19.312 -18.172 5.875 1 94.06 449 SER B O 1
ATOM 8099 N N . PRO B 1 450 ? 17.25 -17.547 6.336 1 92.75 450 PRO B N 1
ATOM 8100 C CA . PRO B 1 450 ? 17.688 -17.25 7.699 1 92.75 450 PRO B CA 1
ATOM 8101 C C . PRO B 1 450 ? 18.062 -18.5 8.492 1 92.75 450 PRO B C 1
ATOM 8103 O O . PRO B 1 450 ? 17.516 -19.578 8.25 1 92.75 450 PRO B O 1
ATOM 8106 N N . THR B 1 451 ? 18.938 -18.281 9.438 1 86.94 451 THR B N 1
ATOM 8107 C CA . THR B 1 451 ? 19.375 -19.391 10.273 1 86.94 451 THR B CA 1
ATOM 8108 C C . THR B 1 451 ? 18.312 -19.75 11.305 1 86.94 451 THR B C 1
ATOM 8110 O O . THR B 1 451 ? 18.109 -20.922 11.617 1 86.94 451 THR B O 1
ATOM 8113 N N . SER B 1 452 ? 17.672 -18.719 11.766 1 86.88 452 SER B N 1
ATOM 8114 C CA . SER B 1 452 ? 16.594 -18.938 12.719 1 86.88 452 SER B CA 1
ATOM 8115 C C . SER B 1 452 ? 15.273 -19.203 12.008 1 86.88 452 SER B C 1
ATOM 8117 O O . SER B 1 452 ? 15.016 -18.641 10.945 1 86.88 452 SER B O 1
ATOM 8119 N N . ASN B 1 453 ? 14.492 -20.078 12.594 1 89.25 453 ASN B N 1
ATOM 8120 C CA . ASN B 1 453 ? 13.18 -20.391 12.047 1 89.25 453 ASN B CA 1
ATOM 8121 C C . ASN B 1 453 ? 12.062 -19.641 12.766 1 89.25 453 ASN B C 1
ATOM 8123 O O . ASN B 1 453 ? 11.789 -19.891 13.938 1 89.25 453 ASN B O 1
ATOM 8127 N N . PRO B 1 454 ? 11.414 -18.781 12.047 1 90.31 454 PRO B N 1
ATOM 8128 C CA . PRO B 1 454 ? 10.391 -17.969 12.703 1 90.31 454 PRO B CA 1
ATOM 8129 C C . PRO B 1 454 ? 9.031 -18.672 12.758 1 90.31 454 PRO B C 1
ATOM 8131 O O . PRO B 1 454 ? 8.109 -18.188 13.422 1 90.31 454 PRO B O 1
ATOM 8134 N N . PHE B 1 455 ? 8.852 -19.797 12.195 1 89.44 455 PHE B N 1
ATOM 8135 C CA . PHE B 1 455 ? 7.566 -20.453 12.023 1 89.44 455 PHE B CA 1
ATOM 8136 C C . PHE B 1 455 ? 6.918 -20.75 13.375 1 89.44 455 PHE B C 1
ATOM 8138 O O . PHE B 1 455 ? 7.484 -21.469 14.203 1 89.44 455 PHE B O 1
ATOM 8145 N N . GLY B 1 456 ? 5.738 -20.141 13.594 1 85.75 456 GLY B N 1
ATOM 8146 C CA . GLY B 1 456 ? 4.961 -20.391 14.797 1 85.75 456 GLY B CA 1
ATOM 8147 C C . GLY B 1 456 ? 5.5 -19.656 16.016 1 85.75 456 GLY B C 1
ATOM 8148 O O . GLY B 1 456 ? 4.996 -19.844 17.125 1 85.75 456 GLY B O 1
ATOM 8149 N N . LYS B 1 457 ? 6.5 -18.875 15.859 1 85.5 457 LYS B N 1
ATOM 8150 C CA . LYS B 1 457 ? 7.125 -18.156 16.969 1 85.5 457 LYS B CA 1
ATOM 8151 C C . LYS B 1 457 ? 6.582 -16.734 17.094 1 85.5 457 LYS B C 1
ATOM 8153 O O . LYS B 1 457 ? 5.562 -16.406 16.484 1 85.5 457 LYS B O 1
ATOM 8158 N N . ASN B 1 458 ? 7.246 -15.953 17.953 1 85.5 458 ASN B N 1
ATOM 8159 C CA . ASN B 1 458 ? 6.781 -14.594 18.203 1 85.5 458 ASN B CA 1
ATOM 8160 C C . ASN B 1 458 ? 7.25 -13.625 17.125 1 85.5 458 ASN B C 1
ATOM 8162 O O . ASN B 1 458 ? 8.227 -13.898 16.422 1 85.5 458 ASN B O 1
ATOM 8166 N N . ALA B 1 459 ? 6.523 -12.594 17.047 1 88.25 459 ALA B N 1
ATOM 8167 C CA . ALA B 1 459 ? 6.863 -11.547 16.078 1 88.25 459 ALA B CA 1
ATOM 8168 C C . ALA B 1 459 ? 8.297 -11.07 16.266 1 88.25 459 ALA B C 1
ATOM 8170 O O . ALA B 1 459 ? 8.969 -10.695 15.305 1 88.25 459 ALA B O 1
ATOM 8171 N N . SER B 1 460 ? 8.789 -11.094 17.469 1 85.94 460 SER B N 1
ATOM 8172 C CA . SER B 1 460 ? 10.141 -10.641 17.781 1 85.94 460 SER B CA 1
ATOM 8173 C C . SER B 1 460 ? 11.188 -11.477 17.031 1 85.94 460 SER B C 1
ATOM 8175 O O . SER B 1 460 ? 12.219 -10.953 16.609 1 85.94 460 SER B O 1
ATOM 8177 N N . ASP B 1 461 ? 10.938 -12.742 16.891 1 85.94 461 ASP B N 1
ATOM 8178 C CA . ASP B 1 461 ? 11.859 -13.625 16.172 1 85.94 461 ASP B CA 1
ATOM 8179 C C . ASP B 1 461 ? 11.953 -13.234 14.703 1 85.94 461 ASP B C 1
ATOM 8181 O O . ASP B 1 461 ? 13.039 -13.227 14.125 1 85.94 461 ASP B O 1
ATOM 8185 N N . ALA B 1 462 ? 10.844 -12.945 14.195 1 91.31 462 ALA B N 1
ATOM 8186 C CA . ALA B 1 462 ? 10.805 -12.531 12.797 1 91.31 462 ALA B CA 1
ATOM 8187 C C . ALA B 1 462 ? 11.469 -11.172 12.609 1 91.31 462 ALA B C 1
ATOM 8189 O O . ALA B 1 462 ? 12.148 -10.938 11.609 1 91.31 462 ALA B O 1
ATOM 8190 N N . LEU B 1 463 ? 11.211 -10.297 13.539 1 91.88 463 LEU B N 1
ATOM 8191 C CA . LEU B 1 463 ? 11.836 -8.977 13.484 1 91.88 463 LEU B CA 1
ATOM 8192 C C . LEU B 1 463 ? 13.359 -9.094 13.492 1 91.88 463 LEU B C 1
ATOM 8194 O O . LEU B 1 463 ? 14.047 -8.352 12.797 1 91.88 463 LEU B O 1
ATOM 8198 N N . ALA B 1 464 ? 13.836 -10.008 14.234 1 88.5 464 ALA B N 1
ATOM 8199 C CA . ALA B 1 464 ? 15.273 -10.242 14.289 1 88.5 464 ALA B CA 1
ATOM 8200 C C . ALA B 1 464 ? 15.812 -10.664 12.922 1 88.5 464 ALA B C 1
ATOM 8202 O O . ALA B 1 464 ? 16.891 -10.219 12.508 1 88.5 464 ALA B O 1
ATOM 8203 N N . ILE B 1 465 ? 15.102 -11.477 12.297 1 90.44 465 ILE B N 1
ATOM 8204 C CA . ILE B 1 465 ? 15.461 -11.914 10.961 1 90.44 465 ILE B CA 1
ATOM 8205 C C . ILE B 1 465 ? 15.516 -10.719 10.016 1 90.44 465 ILE B C 1
ATOM 8207 O O . ILE B 1 465 ? 16.375 -10.664 9.125 1 90.44 465 ILE B O 1
ATOM 8211 N N . MET B 1 466 ? 14.672 -9.781 10.234 1 92 466 MET B N 1
ATOM 8212 C CA . MET B 1 466 ? 14.617 -8.586 9.406 1 92 466 MET B CA 1
ATOM 8213 C C . MET B 1 466 ? 15.562 -7.512 9.93 1 92 466 MET B C 1
ATOM 8215 O O . MET B 1 466 ? 15.484 -6.355 9.523 1 92 466 MET B O 1
ATOM 8219 N N . GLU B 1 467 ? 16.344 -7.828 10.898 1 86.5 467 GLU B N 1
ATOM 8220 C CA . GLU B 1 467 ? 17.344 -6.945 11.477 1 86.5 467 GLU B CA 1
ATOM 8221 C C . GLU B 1 467 ? 16.703 -5.719 12.117 1 86.5 467 GLU B C 1
ATOM 8223 O O . GLU B 1 467 ? 17.188 -4.598 11.945 1 86.5 467 GLU B O 1
ATOM 8228 N N . THR B 1 468 ? 15.609 -5.934 12.695 1 87.25 468 THR B N 1
ATOM 8229 C CA . THR B 1 468 ? 14.875 -4.875 13.383 1 87.25 468 THR B CA 1
ATOM 8230 C C . THR B 1 468 ? 14.695 -5.215 14.859 1 87.25 468 THR B C 1
ATOM 8232 O O . THR B 1 468 ? 14.406 -6.359 15.211 1 87.25 468 THR B O 1
ATOM 8235 N N . SER B 1 469 ? 14.883 -4.219 15.656 1 83.62 469 SER B N 1
ATOM 8236 C CA . SER B 1 469 ? 14.727 -4.418 17.094 1 83.62 469 SER B CA 1
ATOM 8237 C C . SER B 1 469 ? 13.258 -4.57 17.484 1 83.62 469 SER B C 1
ATOM 8239 O O . SER B 1 469 ? 12.375 -4.043 16.797 1 83.62 469 SER B O 1
ATOM 8241 N N . GLU B 1 470 ? 13.062 -5.316 18.531 1 81.5 470 GLU B N 1
ATOM 8242 C CA . GLU B 1 470 ? 11.703 -5.516 19.016 1 81.5 470 GLU B CA 1
ATOM 8243 C C . GLU B 1 470 ? 11.133 -4.223 19.594 1 81.5 470 GLU B C 1
ATOM 8245 O O . GLU B 1 470 ? 9.922 -3.984 19.5 1 81.5 470 GLU B O 1
ATOM 8250 N N . SER B 1 471 ? 12.016 -3.447 20.219 1 80.12 471 SER B N 1
ATOM 8251 C CA . SER B 1 471 ? 11.617 -2.152 20.766 1 80.12 471 SER B CA 1
ATOM 8252 C C . SER B 1 471 ? 12.258 -1.009 19.984 1 80.12 471 SER B C 1
ATOM 8254 O O . SER B 1 471 ? 13.398 -1.127 19.516 1 80.12 471 SER B O 1
ATOM 8256 N N . PRO B 1 472 ? 11.477 0.032 19.828 1 79.69 472 PRO B N 1
ATOM 8257 C CA . PRO B 1 472 ? 12.039 1.168 19.094 1 79.69 472 PRO B CA 1
ATOM 8258 C C . PRO B 1 472 ? 13.117 1.908 19.891 1 79.69 472 PRO B C 1
ATOM 8260 O O . PRO B 1 472 ? 13.211 1.736 21.109 1 79.69 472 PRO B O 1
ATOM 8263 N N . LEU B 1 473 ? 13.945 2.582 19.203 1 71.62 473 LEU B N 1
ATOM 8264 C CA . LEU B 1 473 ? 14.984 3.377 19.844 1 71.62 473 LEU B CA 1
ATOM 8265 C C . LEU B 1 473 ? 14.484 4.789 20.141 1 71.62 473 LEU B C 1
ATOM 8267 O O . LEU B 1 473 ? 15.07 5.766 19.656 1 71.62 473 LEU B O 1
ATOM 8271 N N . VAL B 1 474 ? 13.477 4.941 20.906 1 76.06 474 VAL B N 1
ATOM 8272 C CA . VAL B 1 474 ? 12.875 6.242 21.172 1 76.06 474 VAL B CA 1
ATOM 8273 C C . VAL B 1 474 ? 13.5 6.848 22.422 1 76.06 474 VAL B C 1
ATOM 8275 O O . VAL B 1 474 ? 13.453 8.062 22.641 1 76.06 474 VAL B O 1
ATOM 8278 N N . HIS B 1 475 ? 14.086 5.984 23.203 1 74.31 475 HIS B N 1
ATOM 8279 C CA . HIS B 1 475 ? 14.68 6.461 24.453 1 74.31 475 HIS B CA 1
ATOM 8280 C C . HIS B 1 475 ? 16.203 6.484 24.375 1 74.31 475 HIS B C 1
ATOM 8282 O O . HIS B 1 475 ? 16.797 5.625 23.719 1 74.31 475 HIS B O 1
ATOM 8288 N N . SER B 1 476 ? 16.703 7.457 24.844 1 75.5 476 SER B N 1
ATOM 8289 C CA . SER B 1 476 ? 18.156 7.555 24.938 1 75.5 476 SER B CA 1
ATOM 8290 C C . SER B 1 476 ? 18.734 6.434 25.797 1 75.5 476 SER B C 1
ATOM 8292 O O . SER B 1 476 ? 17.984 5.758 26.516 1 75.5 476 SER B O 1
ATOM 8294 N N . GLU B 1 477 ? 19.969 6.203 25.594 1 78.56 477 GLU B N 1
ATOM 8295 C CA . GLU B 1 477 ? 20.656 5.188 26.375 1 78.56 477 GLU B CA 1
ATOM 8296 C C . GLU B 1 477 ? 20.516 5.469 27.875 1 78.56 477 GLU B C 1
ATOM 8298 O O . GLU B 1 477 ? 20.406 4.543 28.672 1 78.56 477 GLU B O 1
ATOM 8303 N N . GLU B 1 478 ? 20.453 6.77 28.156 1 80.94 478 GLU B N 1
ATOM 8304 C CA . GLU B 1 478 ? 20.312 7.168 29.562 1 80.94 478 GLU B CA 1
ATOM 8305 C C . GLU B 1 478 ? 18.969 6.719 30.125 1 80.94 478 GLU B C 1
ATOM 8307 O O . GLU B 1 478 ? 18.906 6.172 31.234 1 80.94 478 GLU B O 1
ATOM 8312 N N . ILE B 1 479 ? 17.969 6.934 29.297 1 83.25 479 ILE B N 1
ATOM 8313 C CA . ILE B 1 479 ? 16.625 6.602 29.781 1 83.25 479 ILE B CA 1
ATOM 8314 C C . ILE B 1 479 ? 16.469 5.082 29.875 1 83.25 479 ILE B C 1
ATOM 8316 O O . ILE B 1 479 ? 15.836 4.578 30.812 1 83.25 479 ILE B O 1
ATOM 8320 N N . LEU B 1 480 ? 17.078 4.395 29.016 1 83.06 480 LEU B N 1
ATOM 8321 C CA . LEU B 1 480 ? 17.031 2.938 29.062 1 83.06 480 LEU B CA 1
ATOM 8322 C C . LEU B 1 480 ? 17.734 2.404 30.297 1 83.06 480 LEU B C 1
ATOM 8324 O O . LEU B 1 480 ? 17.25 1.461 30.938 1 83.06 480 LEU B O 1
ATOM 8328 N N . ALA B 1 481 ? 18.812 2.994 30.594 1 84.44 481 ALA B N 1
ATOM 8329 C CA . ALA B 1 481 ? 19.531 2.619 31.797 1 84.44 481 ALA B CA 1
ATOM 8330 C C . ALA B 1 481 ? 18.703 2.906 33.031 1 84.44 481 ALA B C 1
ATOM 8332 O O . ALA B 1 481 ? 18.703 2.127 34 1 84.44 481 ALA B O 1
ATOM 8333 N N . LEU B 1 482 ? 18 4.023 32.938 1 86.81 482 LEU B N 1
ATOM 8334 C CA . LEU B 1 482 ? 17.156 4.395 34.062 1 86.81 482 LEU B CA 1
ATOM 8335 C C . LEU B 1 482 ? 16 3.402 34.219 1 86.81 482 LEU B C 1
ATOM 8337 O O . LEU B 1 482 ? 15.602 3.09 35.344 1 86.81 482 LEU B O 1
ATOM 8341 N N . ILE B 1 483 ? 15.531 2.906 33.188 1 86.38 483 ILE B N 1
ATOM 8342 C CA . ILE B 1 483 ? 14.43 1.944 33.219 1 86.38 483 ILE B CA 1
ATOM 8343 C C . ILE B 1 483 ? 14.906 0.648 33.875 1 86.38 483 ILE B C 1
ATOM 8345 O O . ILE B 1 483 ? 14.219 0.1 34.75 1 86.38 483 ILE B O 1
ATOM 8349 N N . LYS B 1 484 ? 16.031 0.223 33.438 1 86.62 484 LYS B N 1
ATOM 8350 C CA . LYS B 1 484 ? 16.609 -0.979 34.031 1 86.62 484 LYS B CA 1
ATOM 8351 C C . LYS B 1 484 ? 16.906 -0.773 35.531 1 86.62 484 LYS B C 1
ATOM 8353 O O . LYS B 1 484 ? 16.688 -1.676 36.344 1 86.62 484 LYS B O 1
ATOM 8358 N N . LYS B 1 485 ? 17.453 0.355 35.844 1 88.19 485 LYS B N 1
ATOM 8359 C CA . LYS B 1 485 ? 17.75 0.685 37.25 1 88.19 485 LYS B CA 1
ATOM 8360 C C . LYS B 1 485 ? 16.5 0.676 38.094 1 88.19 485 LYS B C 1
ATOM 8362 O O . LYS B 1 485 ? 16.5 0.171 39.219 1 88.19 485 LYS B O 1
ATOM 8367 N N . TYR B 1 486 ? 15.5 1.255 37.562 1 90.12 486 TYR B N 1
ATOM 8368 C CA . TYR B 1 486 ? 14.234 1.267 38.281 1 90.12 486 TYR B CA 1
ATOM 8369 C C . TYR B 1 486 ? 13.742 -0.152 38.531 1 90.12 486 TYR B C 1
ATOM 8371 O O . TYR B 1 486 ? 13.32 -0.472 39.656 1 90.12 486 TYR B O 1
ATOM 8379 N N . GLU B 1 487 ? 13.75 -0.914 37.5 1 88.12 487 GLU B N 1
ATOM 8380 C CA . GLU B 1 487 ? 13.359 -2.314 37.625 1 88.12 487 GLU B CA 1
ATOM 8381 C C . GLU B 1 487 ? 14.148 -3.002 38.75 1 88.12 487 GLU B C 1
ATOM 8383 O O . GLU B 1 487 ? 13.57 -3.705 39.562 1 88.12 487 GLU B O 1
ATOM 8388 N N . SER B 1 488 ? 15.414 -2.811 38.688 1 87.69 488 SER B N 1
ATOM 8389 C CA . SER B 1 488 ? 16.281 -3.424 39.656 1 87.69 488 SER B CA 1
ATOM 8390 C C . SER B 1 488 ? 15.961 -2.934 41.094 1 87.69 488 SER B C 1
ATOM 8392 O O . SER B 1 488 ? 15.953 -3.719 42.031 1 87.69 488 SER B O 1
ATOM 8394 N N . LEU B 1 489 ? 15.695 -1.704 41.188 1 88.44 489 LEU B N 1
ATOM 8395 C CA . LEU B 1 489 ? 15.398 -1.112 42.5 1 88.44 489 LEU B CA 1
ATOM 8396 C C . LEU B 1 489 ? 14.07 -1.635 43.031 1 88.44 489 LEU B C 1
ATOM 8398 O O . LEU B 1 489 ? 13.953 -1.909 44.219 1 88.44 489 LEU B O 1
ATOM 8402 N N . VAL B 1 490 ? 13.156 -1.809 42.219 1 88.69 490 VAL B N 1
ATOM 8403 C CA . VAL B 1 490 ? 11.852 -2.32 42.625 1 88.69 490 VAL B CA 1
ATOM 8404 C C . VAL B 1 490 ? 11.984 -3.785 43.031 1 88.69 490 VAL B C 1
ATOM 8406 O O . VAL B 1 490 ? 11.406 -4.211 44.031 1 88.69 490 VAL B O 1
ATOM 8409 N N . LYS B 1 491 ? 12.734 -4.445 42.25 1 86.25 491 LYS B N 1
ATOM 8410 C CA . LYS B 1 491 ? 12.961 -5.855 42.531 1 86.25 491 LYS B CA 1
ATOM 8411 C C . LYS B 1 491 ? 13.695 -6.023 43.875 1 86.25 491 LYS B C 1
ATOM 8413 O O . LYS B 1 491 ? 13.586 -7.07 44.5 1 86.25 491 LYS B O 1
ATOM 8418 N N . ARG B 1 492 ? 14.438 -5.051 44.312 1 86.06 492 ARG B N 1
ATOM 8419 C CA . ARG B 1 492 ? 15.172 -5.082 45.562 1 86.06 492 ARG B CA 1
ATOM 8420 C C . ARG B 1 492 ? 14.336 -4.539 46.719 1 86.06 492 ARG B C 1
ATOM 8422 O O . ARG B 1 492 ? 14.812 -4.418 47.844 1 86.06 492 ARG B O 1
ATOM 8429 N N . GLY B 1 493 ? 13.062 -4.16 46.375 1 85.69 493 GLY B N 1
ATOM 8430 C CA . GLY B 1 493 ? 12.133 -3.695 47.406 1 85.69 493 GLY B CA 1
ATOM 8431 C C . GLY B 1 493 ? 12.289 -2.221 47.719 1 85.69 493 GLY B C 1
ATOM 8432 O O . GLY B 1 493 ? 11.875 -1.769 48.781 1 85.69 493 GLY B O 1
ATOM 8433 N N . GLN B 1 494 ? 13 -1.467 46.969 1 86.88 494 GLN B N 1
ATOM 8434 C CA . GLN B 1 494 ? 13.266 -0.054 47.219 1 86.88 494 GLN B CA 1
ATOM 8435 C C . GLN B 1 494 ? 12.352 0.833 46.375 1 86.88 494 GLN B C 1
ATOM 8437 O O . GLN B 1 494 ? 12.773 1.876 45.875 1 86.88 494 GLN B O 1
ATOM 8442 N N . GLU B 1 495 ? 11.18 0.479 46.125 1 89.31 495 GLU B N 1
ATOM 8443 C CA . GLU B 1 495 ? 10.258 1.211 45.25 1 89.31 495 GLU B CA 1
ATOM 8444 C C . GLU B 1 495 ? 9.883 2.557 45.875 1 89.31 495 GLU B C 1
ATOM 8446 O O . GLU B 1 495 ? 9.68 3.539 45.156 1 89.31 495 GLU B O 1
ATOM 8451 N N . ASP B 1 496 ? 9.883 2.584 47.25 1 86.19 496 ASP B N 1
ATOM 8452 C CA . ASP B 1 496 ? 9.359 3.766 47.938 1 86.19 496 ASP B CA 1
ATOM 8453 C C . ASP B 1 496 ? 10.484 4.746 48.281 1 86.19 496 ASP B C 1
ATOM 8455 O O . ASP B 1 496 ? 10.227 5.844 48.781 1 86.19 496 ASP B O 1
ATOM 8459 N N . CYS B 1 497 ? 11.68 4.328 48 1 88.81 497 CYS B N 1
ATOM 8460 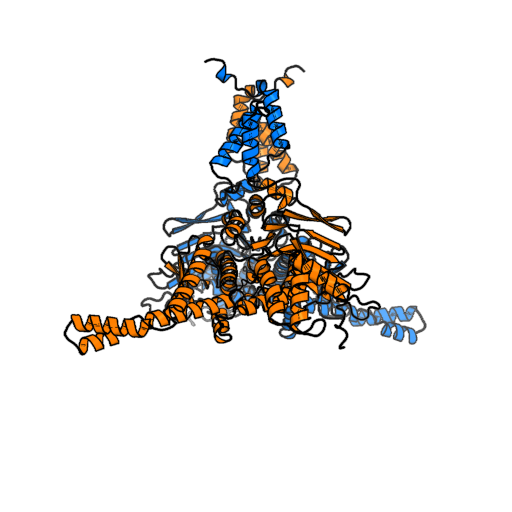C CA . CYS B 1 497 ? 12.805 5.227 48.219 1 88.81 497 CYS B CA 1
ATOM 8461 C C . CYS B 1 497 ? 12.688 6.48 47.375 1 88.81 497 CYS B C 1
ATOM 8463 O O . CYS B 1 497 ? 12.164 6.426 46.25 1 88.81 497 CYS B O 1
ATOM 8465 N N . ARG B 1 498 ? 13.047 7.629 47.875 1 88.88 498 ARG B N 1
ATOM 8466 C CA . ARG B 1 498 ? 12.984 8.922 47.219 1 88.88 498 ARG B CA 1
ATOM 8467 C C . ARG B 1 498 ? 13.688 8.875 45.844 1 88.88 498 ARG B C 1
ATOM 8469 O O . ARG B 1 498 ? 13.172 9.383 44.844 1 88.88 498 ARG B O 1
ATOM 8476 N N . LYS B 1 499 ? 14.836 8.273 45.844 1 89.06 499 LYS B N 1
ATOM 8477 C CA . LYS B 1 499 ? 15.609 8.172 44.625 1 89.06 499 LYS B CA 1
ATOM 8478 C C . LYS B 1 499 ? 14.836 7.406 43.531 1 89.06 499 LYS B C 1
ATOM 8480 O O . LYS B 1 499 ? 14.852 7.785 42.375 1 89.06 499 LYS B O 1
ATOM 8485 N N . THR B 1 500 ? 14.234 6.332 43.938 1 91.5 500 THR B N 1
ATOM 8486 C CA . THR B 1 500 ? 13.492 5.5 43 1 91.5 500 THR B CA 1
ATOM 8487 C C . THR B 1 500 ? 12.289 6.258 42.438 1 91.5 500 THR B C 1
ATOM 8489 O O . THR B 1 500 ? 11.969 6.133 41.25 1 91.5 500 THR B O 1
ATOM 8492 N N . LYS B 1 501 ? 11.68 7.035 43.25 1 90.56 501 LYS B N 1
ATOM 8493 C CA . LYS B 1 501 ? 10.539 7.828 42.812 1 90.56 501 LYS B CA 1
ATOM 8494 C C . LYS B 1 501 ? 10.969 8.914 41.844 1 90.56 501 LYS B C 1
ATOM 8496 O O . LYS B 1 501 ? 10.25 9.211 40.875 1 90.56 501 LYS B O 1
ATOM 8501 N N . GLU B 1 502 ? 12.094 9.469 42.125 1 90.38 502 GLU B N 1
ATOM 8502 C CA . GLU B 1 502 ? 12.641 10.461 41.219 1 90.38 502 GLU B CA 1
ATOM 8503 C C . GLU B 1 502 ? 12.969 9.844 39.875 1 90.38 502 GLU B C 1
ATOM 8505 O O . GLU B 1 502 ? 12.734 10.461 38.812 1 90.38 502 GLU B O 1
ATOM 8510 N N . ILE B 1 503 ? 13.539 8.664 39.906 1 90.56 503 ILE B N 1
ATOM 8511 C CA . ILE B 1 503 ? 13.875 7.953 38.688 1 90.56 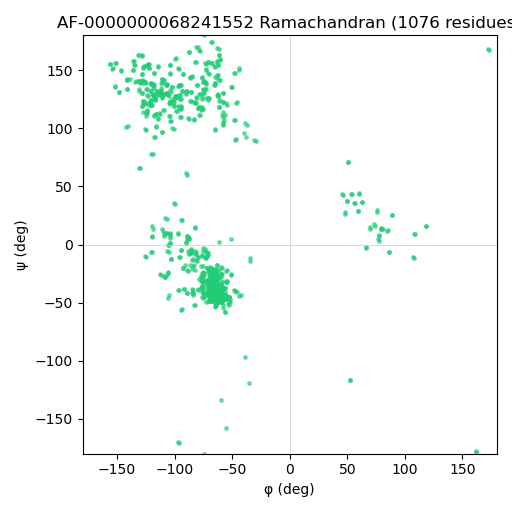503 ILE B CA 1
ATOM 8512 C C . ILE B 1 503 ? 12.602 7.656 37.906 1 90.56 503 ILE B C 1
ATOM 8514 O O . ILE B 1 503 ? 12.555 7.844 36.688 1 90.56 503 ILE B O 1
ATOM 8518 N N . LYS B 1 504 ? 11.641 7.23 38.625 1 90.06 504 LYS B N 1
ATOM 8519 C CA . LYS B 1 504 ? 10.367 6.926 37.969 1 90.06 504 LYS B CA 1
ATOM 8520 C C . LYS B 1 504 ? 9.766 8.164 37.344 1 90.06 504 LYS B C 1
ATOM 8522 O O . LYS B 1 504 ? 9.273 8.102 36.219 1 90.06 504 LYS B O 1
ATOM 8527 N N . LYS B 1 505 ? 9.828 9.258 38 1 89.31 505 LYS B N 1
ATOM 8528 C CA . LYS B 1 505 ? 9.297 10.508 37.5 1 89.31 505 LYS B CA 1
ATOM 8529 C C . LYS B 1 505 ? 10.047 10.938 36.219 1 89.31 505 LYS B C 1
ATOM 8531 O O . LYS B 1 505 ? 9.438 11.43 35.281 1 89.31 505 LYS B O 1
ATOM 8536 N N . ARG B 1 506 ? 11.281 10.773 36.25 1 87.19 506 ARG B N 1
ATOM 8537 C CA . ARG B 1 506 ? 12.109 11.125 35.094 1 87.19 506 ARG B CA 1
ATOM 8538 C C . ARG B 1 506 ? 11.758 10.258 33.906 1 87.19 506 ARG B C 1
ATOM 8540 O O . ARG B 1 506 ? 11.695 10.758 32.781 1 87.19 506 ARG B O 1
ATOM 8547 N N . ILE B 1 507 ? 11.562 9 34.156 1 87.56 507 ILE B N 1
ATOM 8548 C CA . ILE B 1 507 ? 11.203 8.07 33.094 1 87.56 507 ILE B CA 1
ATOM 8549 C C . ILE B 1 507 ? 9.82 8.422 32.531 1 87.56 507 ILE B C 1
ATOM 8551 O O . ILE B 1 507 ? 9.625 8.508 31.328 1 87.56 507 ILE B O 1
ATOM 8555 N N . GLU B 1 508 ? 8.93 8.688 33.438 1 86 508 GLU B N 1
ATOM 8556 C CA . GLU B 1 508 ? 7.543 8.93 33.062 1 86 508 GLU B CA 1
ATOM 8557 C C . GLU B 1 508 ? 7.391 10.266 32.312 1 86 508 GLU B C 1
ATOM 8559 O O . GLU B 1 508 ? 6.434 10.461 31.578 1 86 508 GLU B O 1
ATOM 8564 N N . SER B 1 509 ? 8.336 11.109 32.5 1 85.06 509 SER B N 1
ATOM 8565 C CA . SER B 1 509 ? 8.312 12.398 31.828 1 85.06 509 SER B CA 1
ATOM 8566 C C . SER B 1 509 ? 8.523 12.234 30.328 1 85.06 509 SER B C 1
ATOM 8568 O O . SER B 1 509 ? 8.141 13.109 29.547 1 85.06 509 SER B O 1
ATOM 8570 N N . THR B 1 510 ? 9.078 11.133 29.984 1 83.19 510 THR B N 1
ATOM 8571 C CA . THR B 1 510 ? 9.328 10.883 28.562 1 83.19 510 THR B CA 1
ATOM 8572 C C . THR B 1 510 ? 8.086 10.297 27.906 1 83.19 510 THR B C 1
ATOM 8574 O O . THR B 1 510 ? 8.008 10.234 26.672 1 83.19 510 THR B O 1
ATOM 8577 N N . GLY B 1 511 ? 7.18 9.891 28.688 1 82.94 511 GLY B N 1
ATOM 8578 C CA . GLY B 1 511 ? 5.988 9.25 28.141 1 82.94 511 GLY B CA 1
ATOM 8579 C C . GLY B 1 511 ? 5.945 7.758 28.406 1 82.94 511 GLY B C 1
ATOM 8580 O O . GLY B 1 511 ? 4.91 7.117 28.203 1 82.94 511 GLY B O 1
ATOM 8581 N N . TYR B 1 512 ? 7.059 7.207 28.859 1 82.56 512 TYR B N 1
ATOM 8582 C CA . TYR B 1 512 ? 7.133 5.781 29.172 1 82.56 512 TYR B CA 1
ATOM 8583 C C . TYR B 1 512 ? 6.414 5.469 30.484 1 82.56 512 TYR B C 1
ATOM 8585 O O . TYR B 1 512 ? 6.504 6.234 31.438 1 82.56 512 TYR B O 1
ATOM 8593 N N . THR B 1 513 ? 5.625 4.48 30.5 1 82.81 513 THR B N 1
ATOM 8594 C CA . THR B 1 513 ? 4.973 4.039 31.734 1 82.81 513 THR B CA 1
ATOM 8595 C C . THR B 1 513 ? 5.184 2.543 31.953 1 82.81 513 THR B C 1
ATOM 8597 O O . THR B 1 513 ? 5.344 1.786 30.984 1 82.81 513 THR B O 1
ATOM 8600 N N . PHE B 1 514 ? 5.391 2.203 33.188 1 80.94 514 PHE B N 1
ATOM 8601 C CA . PHE B 1 514 ? 5.582 0.797 33.531 1 80.94 514 PHE B CA 1
ATOM 8602 C C . PHE B 1 514 ? 4.238 0.08 33.625 1 80.94 514 PHE B C 1
ATOM 8604 O O . PHE B 1 514 ? 3.264 0.649 34.125 1 80.94 514 PHE B O 1
ATOM 8611 N N . ASP B 1 515 ? 4.223 -1.052 33.094 1 76.88 515 ASP B N 1
ATOM 8612 C CA . ASP B 1 515 ? 3.02 -1.868 33.219 1 76.88 515 ASP B CA 1
ATOM 8613 C C . ASP B 1 515 ? 2.787 -2.271 34.688 1 76.88 515 ASP B C 1
ATOM 8615 O O . ASP B 1 515 ? 3.727 -2.656 35.375 1 76.88 515 ASP B O 1
ATOM 8619 N N . ILE B 1 516 ? 1.559 -2.184 35.062 1 72.94 516 ILE B N 1
ATOM 8620 C CA . ILE B 1 516 ? 1.209 -2.504 36.438 1 72.94 516 ILE B CA 1
ATOM 8621 C C . ILE B 1 516 ? 1.575 -3.955 36.719 1 72.94 516 ILE B C 1
ATOM 8623 O O . ILE B 1 516 ? 2.076 -4.266 37.812 1 72.94 516 ILE B O 1
ATOM 8627 N N . ALA B 1 517 ? 1.372 -4.773 35.688 1 69.12 517 ALA B N 1
ATOM 8628 C CA . ALA B 1 517 ? 1.673 -6.188 35.875 1 69.12 517 ALA B CA 1
ATOM 8629 C C . ALA B 1 517 ? 3.16 -6.402 36.125 1 69.12 517 ALA B C 1
ATOM 8631 O O . ALA B 1 517 ? 3.539 -7.238 36.969 1 69.12 517 ALA B O 1
ATOM 8632 N N . ASP B 1 518 ? 3.945 -5.695 35.469 1 75.25 518 ASP B N 1
ATOM 8633 C CA . ASP B 1 518 ? 5.387 -5.82 35.688 1 75.25 518 ASP B CA 1
ATOM 8634 C C . ASP B 1 518 ? 5.797 -5.348 37.062 1 75.25 518 ASP B C 1
ATOM 8636 O O . ASP B 1 518 ? 6.594 -6.004 37.75 1 75.25 518 ASP B O 1
ATOM 8640 N N . ILE B 1 519 ? 5.238 -4.215 37.438 1 81.69 519 ILE B N 1
ATOM 8641 C CA . ILE B 1 519 ? 5.562 -3.658 38.75 1 81.69 519 ILE B CA 1
ATOM 8642 C C . ILE B 1 519 ? 5.156 -4.645 39.844 1 81.69 519 ILE B C 1
ATOM 8644 O O . ILE B 1 519 ? 5.91 -4.875 40.781 1 81.69 519 ILE B O 1
ATOM 8648 N N . GLU B 1 520 ? 3.988 -5.215 39.594 1 76.25 520 GLU B N 1
ATOM 8649 C CA . GLU B 1 520 ? 3.516 -6.195 40.562 1 76.25 520 GLU B CA 1
ATOM 8650 C C . GLU B 1 520 ? 4.438 -7.414 40.625 1 76.25 520 GLU B C 1
ATOM 8652 O O . GLU B 1 520 ? 4.715 -7.949 41.688 1 76.25 520 GLU B O 1
ATOM 8657 N N . MET B 1 521 ? 4.859 -7.785 39.5 1 74.94 521 MET B N 1
ATOM 8658 C CA . MET B 1 521 ? 5.797 -8.898 39.438 1 74.94 521 MET B CA 1
ATOM 8659 C C . MET B 1 521 ? 7.102 -8.562 40.156 1 74.94 521 MET B C 1
ATOM 8661 O O . MET B 1 521 ? 7.656 -9.383 40.875 1 74.94 521 MET B O 1
ATOM 8665 N N . TRP B 1 522 ? 7.586 -7.375 39.938 1 80.44 522 TRP B N 1
ATOM 8666 C CA . TRP B 1 522 ? 8.828 -6.965 40.562 1 80.44 522 TRP B CA 1
ATOM 8667 C C . TRP B 1 522 ? 8.664 -6.887 42.094 1 80.44 522 TRP B C 1
ATOM 8669 O O . TRP B 1 522 ? 9.57 -7.27 42.844 1 80.44 522 TRP B O 1
ATOM 8679 N N . ARG B 1 523 ? 7.531 -6.402 42.469 1 81.19 523 ARG B N 1
ATOM 8680 C CA . ARG B 1 523 ? 7.223 -6.348 43.875 1 81.19 523 ARG B CA 1
ATOM 8681 C C . ARG B 1 523 ? 7.203 -7.746 44.5 1 81.19 523 ARG B C 1
ATOM 8683 O O . ARG B 1 523 ? 7.688 -7.945 45.594 1 81.19 523 ARG B O 1
ATOM 8690 N N . PHE B 1 524 ? 6.605 -8.609 43.656 1 73.75 524 PHE B N 1
ATOM 8691 C CA . PHE B 1 524 ? 6.559 -9.99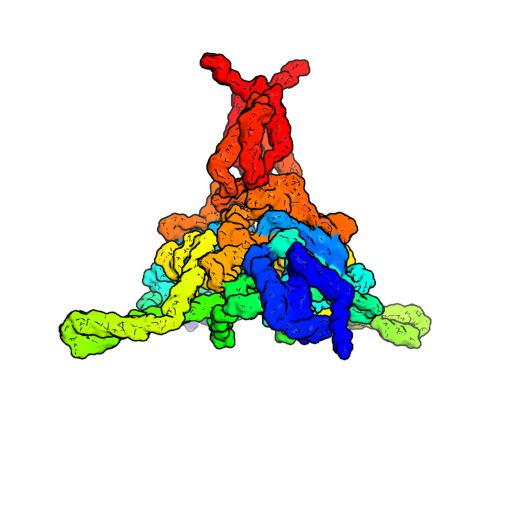2 44.125 1 73.75 524 PHE B CA 1
ATOM 8692 C C . PHE B 1 524 ? 7.969 -10.547 44.281 1 73.75 524 PHE B C 1
ATOM 8694 O O . PHE B 1 524 ? 8.25 -11.234 45.281 1 73.75 524 PHE B O 1
ATOM 8701 N N . ILE B 1 525 ? 8.766 -10.312 43.344 1 74.62 525 ILE B N 1
ATOM 8702 C CA . ILE B 1 525 ? 10.156 -10.766 43.438 1 74.62 525 ILE B CA 1
ATOM 8703 C C . ILE B 1 525 ? 10.836 -10.148 44.656 1 74.62 525 ILE B C 1
ATOM 8705 O O . ILE B 1 525 ? 11.594 -10.82 45.344 1 74.62 525 ILE B O 1
ATOM 8709 N N . ALA B 1 526 ? 10.57 -8.961 44.906 1 78.62 526 ALA B N 1
ATOM 8710 C CA . ALA B 1 526 ? 11.148 -8.258 46.062 1 78.62 526 ALA B CA 1
ATOM 8711 C C . ALA B 1 526 ? 10.695 -8.891 47.375 1 78.62 526 ALA B C 1
ATOM 8713 O O . ALA B 1 526 ? 11.492 -9.023 48.312 1 78.62 526 ALA B O 1
ATOM 8714 N N . GLU B 1 527 ? 9.477 -9.242 47.375 1 76.06 527 GLU B N 1
ATOM 8715 C CA . GLU B 1 527 ? 8.914 -9.82 48.594 1 76.06 527 GLU B CA 1
ATOM 8716 C C . GLU B 1 527 ? 9.422 -11.242 48.812 1 76.06 527 GLU B C 1
ATOM 8718 O O . GLU B 1 527 ? 9.469 -11.727 49.938 1 76.06 527 GLU B O 1
ATOM 8723 N N . ASN B 1 528 ? 9.688 -11.906 47.719 1 66.5 528 ASN B N 1
ATOM 8724 C CA . ASN B 1 528 ? 10.125 -13.297 47.812 1 66.5 528 ASN B CA 1
ATOM 8725 C C . ASN B 1 528 ? 11.602 -13.438 47.469 1 66.5 528 ASN B C 1
ATOM 8727 O O . ASN B 1 528 ? 12.023 -14.461 46.906 1 66.5 528 ASN B O 1
ATOM 8731 N N . ARG B 1 529 ? 12.336 -12.297 47.625 1 62.47 529 ARG B N 1
ATOM 8732 C CA . ARG B 1 529 ? 13.742 -12.211 47.25 1 62.47 529 ARG B CA 1
ATOM 8733 C C . ARG B 1 529 ? 14.523 -13.406 47.781 1 62.47 529 ARG B C 1
ATOM 8735 O O . ARG B 1 529 ? 15.484 -13.859 47.156 1 62.47 529 ARG B O 1
ATOM 8742 N N . GLU B 1 530 ? 14.211 -13.812 49 1 57.56 530 GLU B N 1
ATOM 8743 C CA . GLU B 1 530 ? 14.906 -14.961 49.594 1 57.56 530 GLU B CA 1
ATOM 8744 C C . GLU B 1 530 ? 14.883 -16.156 48.625 1 57.56 530 GLU B C 1
ATOM 8746 O O . GLU B 1 530 ? 15.812 -16.969 48.625 1 57.56 530 GLU B O 1
ATOM 8751 N N . PHE B 1 531 ? 13.875 -16.047 47.875 1 47.91 531 PHE B N 1
ATOM 8752 C CA . PHE B 1 531 ? 13.719 -17.203 46.969 1 47.91 531 PHE B CA 1
ATOM 8753 C C . PHE B 1 531 ? 14.469 -16.984 45.688 1 47.91 531 PHE B C 1
ATOM 8755 O O . PHE B 1 531 ? 14.812 -17.953 45 1 47.91 531 PHE B O 1
ATOM 8762 N N . PHE B 1 532 ? 14.742 -15.633 45.375 1 48.75 532 PHE B N 1
ATOM 8763 C CA . PHE B 1 532 ? 15.398 -15.344 44.125 1 48.75 532 PHE B CA 1
ATOM 8764 C C . PHE B 1 532 ? 16.859 -14.961 44.344 1 48.75 532 PHE B C 1
ATOM 8766 O O . PHE B 1 532 ? 17.609 -14.75 43.375 1 48.75 532 PHE B O 1
ATOM 8773 N N . ILE B 1 533 ? 17.297 -14.469 45.469 1 44.47 533 ILE B N 1
ATOM 8774 C CA . ILE B 1 533 ? 18.672 -14.141 45.781 1 44.47 533 ILE B CA 1
ATOM 8775 C C . ILE B 1 533 ? 19.562 -15.375 45.625 1 44.47 533 ILE B C 1
ATOM 8777 O O . ILE B 1 533 ? 19.25 -16.438 46.156 1 44.47 533 ILE B O 1
ATOM 8781 N N . ASP B 1 534 ? 20.25 -15.367 44.656 1 41.81 534 ASP B N 1
ATOM 8782 C CA . ASP B 1 534 ? 21.359 -16.312 44.531 1 41.81 534 ASP B CA 1
ATOM 8783 C C . ASP B 1 534 ? 22.172 -16.375 45.812 1 41.81 534 ASP B C 1
ATOM 8785 O O . ASP B 1 534 ? 22.469 -15.359 46.438 1 41.81 534 ASP B O 1
ATOM 8789 N N . LYS B 1 535 ? 22.375 -17.531 46.5 1 38.25 535 LYS B N 1
ATOM 8790 C CA . LYS B 1 535 ? 23.328 -17.938 47.531 1 38.25 535 LYS B CA 1
ATOM 8791 C C . LYS B 1 535 ? 24.688 -17.281 47.312 1 38.25 535 LYS B C 1
ATOM 8793 O O . LYS B 1 535 ? 25.641 -17.547 48.062 1 38.25 535 LYS B O 1
ATOM 8798 N N . SER B 1 536 ? 25 -16.656 46.094 1 36.12 536 SER B N 1
ATOM 8799 C CA . SER B 1 536 ? 26.438 -16.422 46 1 36.12 536 SER B CA 1
ATOM 8800 C C . SER B 1 536 ? 26.859 -15.219 46.844 1 36.12 536 SER B C 1
ATOM 8802 O O . SER B 1 536 ? 28.047 -14.953 47.031 1 36.12 536 SER B O 1
ATOM 8804 N N . GLU B 1 537 ? 26.047 -14.156 47.125 1 34.62 537 GLU B N 1
ATOM 8805 C CA . GLU B 1 537 ? 26.75 -13.055 47.781 1 34.62 537 GLU B CA 1
ATOM 8806 C C . GLU B 1 537 ? 26.875 -13.297 49.281 1 34.62 537 GLU B C 1
ATOM 8808 O O . GLU B 1 537 ? 27.281 -12.406 50.031 1 34.62 537 GLU B O 1
ATOM 8813 N N . SER B 1 538 ? 26.312 -14.312 49.844 1 32.09 538 SER B N 1
ATOM 8814 C CA . SER B 1 538 ? 26.641 -14.32 51.281 1 32.09 538 SER B CA 1
ATOM 8815 C C . SER B 1 538 ? 28.156 -14.359 51.469 1 32.09 538 SER B C 1
ATOM 8817 O O . SER B 1 538 ? 28.656 -14 52.562 1 32.09 538 SER B O 1
ATOM 8819 N N . ASP B 1 539 ? 28.969 -15.344 50.875 1 30.3 539 ASP B N 1
ATOM 8820 C CA . ASP B 1 539 ? 30.281 -15.625 51.469 1 30.3 539 ASP B CA 1
ATOM 8821 C C . ASP B 1 539 ? 31.266 -14.508 51.125 1 30.3 539 ASP B C 1
ATOM 8823 O O . ASP B 1 539 ? 32.438 -14.586 51.531 1 30.3 539 ASP B O 1
ATOM 8827 N N . ASP B 1 540 ? 31.234 -13.352 50.312 1 25.2 540 ASP B N 1
ATOM 8828 C CA . ASP B 1 540 ? 32.344 -12.453 50.625 1 25.2 540 ASP B CA 1
ATOM 8829 C C . ASP B 1 540 ? 31.922 -11.469 51.719 1 25.2 540 ASP B C 1
ATOM 8831 O O . ASP B 1 540 ? 30.812 -10.945 51.719 1 25.2 540 ASP B O 1
#

Sequence (1080 aa):
MNEPTRIPKYVKDKIRQAKQGDLYSSFTVSEYYYDGEVLERDIEQSELYLRNVSRIINNAKIRLRNISLYDYKKFSKLKFTSSEKNTTIIIGNNGSGKSTILESISKCLQFLSDNIRIQNNNNYKFQDSEINIHSISGQTIVRCILEIENDFSFSCSLTKNRENISRKVSSELEEFKALARMYQRSNELDNNTLSYPLLAYYPVERSVTLKRDDAVKYYERKKAKYSDKSEGLKNAFDGTSNFNDFFSWYKEIDDIINEFKANDSITKEEIEYLLSKTDNKEKIGSLISQLLEKKNNYNNNEDREFLIRQQKVIQESIKTFVSDIDQVKISRTPHLDMTVIKNGSEISIFNLSQGEKTLIALVSDIARRLVILNPSLENPLNGYGIVLIDEIDLHLHPKWQQTIVQKLENTFPNIQFILSTHSPLVLTTVTSEQIKIINELDYRFKLLSPTSNPFGKNASDALAIMETSESPLVHSEEILALIKKYESLVKRGQEDCRKTKEIKKRIESTGYTFDIADIEMWRFIAENREFFIDKSESDDMNEPTRIPKYVKDKIRQAKQGDLYSSFTVSEYYYDGEVLERDIEQSELYLRNVSRIINNAKIRLRNISLYDYKKFSKLKFTSSEKNTTIIIGNNGSGKSTILESISKCLQFLSDNIRIQNNNNYKFQDSEINIHSISGQTIVRCILEIENDFSFSCSLTKNRENISRKVSSELEEFKALARMYQRSNELDNNTLSYPLLAYYPVERSVTLKRDDAVKYYERKKAKYSDKSEGLKNAFDGTSNFNDFFSWYKEIDDIINEFKANDSITKEEIEYLLSKTDNKEKIGSLISQLLEKKNNYNNNEDREFLIRQQKVIQESIKTFVSDIDQVKISRTPHLDMTVIKNGSEISIFNLSQGEKTLIALVSDIARRLVILNPSLENPLNGYGIVLIDEIDLHLHPKWQQTIVQKLENTFPNIQFILSTHSPLVLTTVTSEQIKIINELDYRFKLLSPTSNPFGKNASDALAIMETSESPLVHSEEILALIKKYESLVKRGQEDCRKTKEIKKRIESTGYTFDIADIEMWRFIAENREFFIDKSESDD